Protein AF-A0A1G3QAL7-F1 (afdb_monomer)

Solvent-accessible surface area (backbone atoms only — not comparable to full-atom values): 44087 Å² total; per-residue (Å²): 116,71,67,63,56,53,54,52,52,52,53,52,51,50,56,53,49,53,59,52,50,51,61,45,51,62,45,50,58,51,48,53,53,51,50,51,49,51,48,55,51,48,49,52,49,50,55,51,49,53,46,51,53,50,52,52,50,51,50,48,51,53,48,50,51,51,47,53,50,49,54,50,49,52,59,48,53,51,49,57,48,52,53,50,53,57,48,50,58,51,50,53,54,50,51,54,48,52,53,52,50,51,50,49,51,54,49,51,52,52,54,49,50,51,49,52,53,50,51,56,57,46,49,57,53,50,54,52,51,50,50,51,50,53,50,51,53,52,50,52,52,48,52,53,51,51,50,50,51,51,53,50,51,49,54,50,52,52,56,48,52,52,48,50,52,52,50,53,50,49,52,51,52,50,53,51,48,52,56,46,53,57,46,50,53,52,49,51,49,54,49,50,50,51,50,49,55,51,49,54,52,48,52,50,54,48,50,56,46,52,48,51,50,47,53,50,46,50,54,48,50,50,51,47,50,56,47,48,65,50,46,79,75,57,90,76,75,92,66,66,61,58,60,52,54,51,52,51,51,53,54,50,51,53,52,51,50,47,53,54,46,54,52,50,49,53,49,50,51,51,51,50,52,50,49,53,53,50,52,57,46,50,56,52,50,55,49,50,51,52,57,47,53,50,54,50,51,56,50,50,52,50,52,51,54,53,50,54,50,47,51,55,49,49,53,50,50,53,51,52,50,52,51,49,50,53,52,52,52,52,53,50,55,54,50,52,55,46,52,49,54,51,50,54,50,47,54,53,48,50,56,50,49,51,53,50,49,56,52,46,56,48,52,47,52,55,46,53,52,48,52,50,54,52,46,51,55,51,46,55,50,47,51,50,53,47,49,54,48,50,52,51,46,48,55,48,50,49,53,51,45,55,52,47,52,54,46,49,52,53,47,55,52,48,49,56,56,48,48,62,52,46,57,54,49,49,56,52,49,60,51,58,51,59,55,52,57,55,54,51,55,67,53,52,63,60,60,63,57,60,65,68,61,66,71,75,66,75,82,69,70,80,82,76,73,73,85,80,81,83,79,81,94,77,89,81,95,86,96,97,96,95,98,94,93,98,96,94,97,92,82,96,80,76,76,68,63,63,69,47,55,66,50,45,61,53,48,52,60,51,45,63,53,49,50,60,54,48,54,51,50,49,52,55,48,51,52,50,50,52,53,51,50,52,50,52,51,50,50,52,52,50,48,58,51,50,51,55,48,51,52,50,53,49,50,53,49,54,51,49,57,52,48,52,55,49,49,53,50,51,53,54,50,53,55,51,47,57,53,48,54,54,48,49,57,52,50,52,54,48,50,55,52,48,54,54,49,58,49,53,52,50,54,50,50,54,50,49,52,52,51,52,53,49,51,55,52,49,55,56,48,49,58,51,48,54,57,47,51,54,47,50,58,53,49,49,62,46,49,63,56,46,50,62,46,49,54,51,48,53,54,53,47,51,54,48,53,53,49,49,52,53,49,51,52,48,51,52,51,52,47,56,51,49,54,52,47,54,52,50,51,55,50,45,55,56,47,49,54,49,49,52,52,50,50,54,49,49,55,53,52,50,53,52,48,51,53,50,49,55,49,51,54,51,49,52,51,51,51,53,52,49,54,55,51,54,54,58,61,59,70,59,72,85,63,86,82,89,83,86,88,83,91,86,84,87,85,83,85,89,79,82,84,81,86,85,58,71,61,50,66,46,49,57,47,60,39,46,79,69,71,52,51,54,66,58,53,15,69,73,70,76,46,59,48,68,60,45,48,54,65,65,74,70,75,87,128

Structure (mmCIF, N/CA/C/O backbone):
data_AF-A0A1G3QAL7-F1
#
_entry.id   AF-A0A1G3QAL7-F1
#
loop_
_atom_site.group_PDB
_atom_site.id
_atom_site.type_symbol
_atom_site.label_atom_id
_atom_site.label_alt_id
_atom_site.label_comp_id
_atom_site.label_asym_id
_atom_site.label_entity_id
_atom_site.label_seq_id
_atom_site.pdbx_PDB_ins_code
_atom_site.Cartn_x
_atom_site.Cartn_y
_atom_site.Cartn_z
_atom_site.occupancy
_atom_site.B_iso_or_equiv
_atom_site.auth_seq_id
_atom_site.auth_comp_id
_atom_site.auth_asym_id
_atom_site.auth_atom_id
_atom_site.pdbx_PDB_model_num
ATOM 1 N N . MET A 1 1 ? 53.837 62.773 -156.680 1.00 57.56 1 MET A N 1
ATOM 2 C CA . MET A 1 1 ? 54.409 63.215 -155.386 1.00 57.56 1 MET A CA 1
ATOM 3 C C . MET A 1 1 ? 53.450 63.011 -154.209 1.00 57.56 1 MET A C 1
ATOM 5 O O . MET A 1 1 ? 53.859 62.361 -153.260 1.00 57.56 1 MET A O 1
ATOM 9 N N . ILE A 1 2 ? 52.193 63.486 -154.273 1.00 55.84 2 ILE A N 1
ATOM 10 C CA . ILE A 1 2 ? 51.196 63.406 -153.173 1.00 55.84 2 ILE A CA 1
ATOM 11 C C . ILE A 1 2 ? 51.075 62.005 -152.533 1.00 55.84 2 ILE A C 1
ATOM 13 O O . ILE A 1 2 ? 51.079 61.896 -151.310 1.00 55.84 2 ILE A O 1
ATOM 17 N N . VAL A 1 3 ? 51.037 60.936 -153.341 1.00 63.09 3 VAL A N 1
ATOM 18 C CA . VAL A 1 3 ? 50.888 59.542 -152.868 1.00 63.09 3 VAL A CA 1
ATOM 19 C C . VAL A 1 3 ? 51.922 59.165 -151.796 1.00 63.09 3 VAL A C 1
ATOM 21 O O . VAL A 1 3 ? 51.555 58.594 -150.775 1.00 63.09 3 VAL A O 1
ATOM 24 N N . ASN A 1 4 ? 53.192 59.550 -151.961 1.00 63.91 4 ASN A N 1
ATOM 25 C CA . ASN A 1 4 ? 54.261 59.173 -151.028 1.00 63.91 4 ASN A CA 1
ATOM 26 C C . ASN A 1 4 ? 54.079 59.809 -149.637 1.00 63.91 4 ASN A C 1
ATOM 28 O O . ASN A 1 4 ? 54.476 59.217 -148.634 1.00 63.91 4 ASN A O 1
ATOM 32 N N . ILE A 1 5 ? 53.459 60.994 -149.567 1.00 70.81 5 ILE A N 1
ATOM 33 C CA . ILE A 1 5 ? 53.145 61.670 -148.300 1.00 70.81 5 ILE A CA 1
ATOM 34 C C . ILE A 1 5 ? 52.029 60.907 -147.576 1.00 70.81 5 ILE A C 1
ATOM 36 O O . ILE A 1 5 ? 52.155 60.636 -146.383 1.00 70.81 5 ILE A O 1
ATOM 40 N N . ILE A 1 6 ? 50.988 60.487 -148.304 1.00 72.69 6 ILE A N 1
ATOM 41 C CA . ILE A 1 6 ? 49.887 59.676 -147.761 1.00 72.69 6 ILE A CA 1
ATOM 42 C C . ILE A 1 6 ? 50.429 58.355 -147.197 1.00 72.69 6 ILE A C 1
ATOM 44 O O . ILE A 1 6 ? 50.146 58.030 -146.045 1.00 72.69 6 ILE A O 1
ATOM 48 N N . THR A 1 7 ? 51.271 57.634 -147.946 1.00 75.25 7 THR A N 1
ATOM 49 C CA . THR A 1 7 ? 51.891 56.383 -147.474 1.00 75.25 7 THR A CA 1
ATOM 50 C C . THR A 1 7 ? 52.711 56.592 -146.198 1.00 75.25 7 THR A C 1
ATOM 52 O O . THR A 1 7 ? 52.606 55.801 -145.263 1.00 75.25 7 THR A O 1
ATOM 55 N N . CYS A 1 8 ? 53.486 57.679 -146.114 1.00 75.81 8 CYS A N 1
ATOM 56 C CA . CYS A 1 8 ? 54.285 57.989 -144.927 1.00 75.81 8 CYS A CA 1
ATOM 57 C C . CYS A 1 8 ? 53.405 58.267 -143.691 1.00 75.81 8 CYS A C 1
ATOM 59 O O . CYS A 1 8 ? 53.659 57.722 -142.616 1.00 75.81 8 CYS A O 1
ATOM 61 N N . VAL A 1 9 ? 52.318 59.035 -143.853 1.00 78.19 9 VAL A N 1
ATOM 62 C CA . VAL A 1 9 ? 51.338 59.292 -142.782 1.00 78.19 9 VAL A CA 1
ATOM 63 C C . VAL A 1 9 ? 50.649 58.000 -142.330 1.00 78.19 9 VAL A C 1
ATOM 65 O O . VAL A 1 9 ? 50.534 57.768 -141.128 1.00 78.19 9 VAL A O 1
ATOM 68 N N . VAL A 1 10 ? 50.251 57.121 -143.257 1.00 78.38 10 VAL A N 1
ATOM 69 C CA . VAL A 1 10 ? 49.632 55.821 -142.932 1.00 78.38 10 VAL A CA 1
ATOM 70 C C . VAL A 1 10 ? 50.587 54.931 -142.127 1.00 78.38 10 VAL A C 1
ATOM 72 O O . VAL A 1 10 ? 50.182 54.375 -141.105 1.00 78.38 10 VAL A O 1
ATOM 75 N N . CYS A 1 11 ? 51.866 54.847 -142.507 1.00 76.19 11 CYS A N 1
ATOM 76 C CA . CYS A 1 11 ? 52.875 54.112 -141.737 1.00 76.19 11 CYS A CA 1
ATOM 77 C C . CYS A 1 11 ? 53.073 54.688 -140.322 1.00 76.19 11 CYS A C 1
ATOM 79 O O . CYS A 1 11 ? 53.191 53.932 -139.355 1.00 76.19 11 CYS A O 1
ATOM 81 N N . LEU A 1 12 ? 53.064 56.016 -140.175 1.00 75.75 12 LEU A N 1
ATOM 82 C CA . LEU A 1 12 ? 53.221 56.689 -138.881 1.00 75.75 12 LEU A CA 1
ATOM 83 C C . LEU A 1 12 ? 51.993 56.457 -137.975 1.00 75.75 12 LEU A C 1
ATOM 85 O O . LEU A 1 12 ? 52.145 56.140 -136.793 1.00 75.75 12 LEU A O 1
ATOM 89 N N . VAL A 1 13 ? 50.779 56.498 -138.535 1.00 76.12 13 VAL A N 1
ATOM 90 C CA . VAL A 1 13 ? 49.534 56.133 -137.833 1.00 76.12 13 VAL A CA 1
ATOM 91 C C . VAL A 1 13 ? 49.546 54.662 -137.401 1.00 76.12 13 VAL A C 1
ATOM 93 O O . VAL A 1 13 ? 49.209 54.372 -136.253 1.00 76.12 13 VAL A O 1
ATOM 96 N N . MET A 1 14 ? 49.998 53.737 -138.255 1.00 72.50 14 MET A N 1
ATOM 97 C CA . MET A 1 14 ? 50.127 52.315 -137.902 1.00 72.50 14 MET A CA 1
ATOM 98 C C . MET A 1 14 ? 51.130 52.087 -136.761 1.00 72.50 14 MET A C 1
ATOM 100 O O . MET A 1 14 ? 50.825 51.354 -135.820 1.00 72.50 14 MET A O 1
ATOM 104 N N . LEU A 1 15 ? 52.283 52.767 -136.770 1.00 73.25 15 LEU A N 1
ATOM 105 C CA . LEU A 1 15 ? 53.251 52.712 -135.666 1.00 73.25 15 LEU A CA 1
ATOM 106 C C . LEU A 1 15 ? 52.668 53.247 -134.345 1.00 73.25 15 LEU A C 1
ATOM 108 O O . LEU A 1 15 ? 52.909 52.664 -133.285 1.00 73.25 15 LEU A O 1
ATOM 112 N N . ILE A 1 16 ? 51.866 54.316 -134.390 1.00 73.06 16 ILE A N 1
ATOM 113 C CA . ILE A 1 16 ? 51.157 54.840 -133.211 1.00 73.06 16 ILE A CA 1
ATOM 114 C C . ILE A 1 16 ? 50.101 53.839 -132.713 1.00 73.06 16 ILE A C 1
ATOM 116 O O . ILE A 1 16 ? 50.012 53.605 -131.504 1.00 73.06 16 ILE A O 1
ATOM 120 N N . LEU A 1 17 ? 49.332 53.218 -133.614 1.00 68.62 17 LEU A N 1
ATOM 121 C CA . LEU A 1 17 ? 48.314 52.222 -133.270 1.00 68.62 17 LEU A CA 1
ATOM 122 C C . LEU A 1 17 ? 48.929 50.980 -132.616 1.00 68.62 17 LEU A C 1
ATOM 124 O O . LEU A 1 17 ? 48.531 50.636 -131.502 1.00 68.62 17 LEU A O 1
ATOM 128 N N . PHE A 1 18 ? 49.945 50.360 -133.227 1.00 67.75 18 PHE A N 1
ATOM 129 C CA . PHE A 1 18 ? 50.621 49.197 -132.639 1.00 67.75 18 PHE A CA 1
ATOM 130 C C . PHE A 1 18 ? 51.248 49.521 -131.276 1.00 67.75 18 PHE A C 1
ATOM 132 O O . PHE A 1 18 ? 51.058 48.769 -130.320 1.00 67.75 18 PHE A O 1
ATOM 139 N N . ARG A 1 19 ? 51.894 50.687 -131.123 1.00 69.06 19 ARG A N 1
ATOM 140 C CA . ARG A 1 19 ? 52.478 51.118 -129.837 1.00 69.06 19 ARG A CA 1
ATOM 141 C C . ARG A 1 19 ? 51.427 51.417 -128.756 1.00 69.06 19 ARG A C 1
ATOM 143 O O . ARG A 1 19 ? 51.737 51.357 -127.564 1.00 69.06 19 ARG A O 1
ATOM 150 N N . LYS A 1 20 ? 50.182 51.724 -129.140 1.00 65.69 20 LYS A N 1
ATOM 151 C CA . LYS A 1 20 ? 49.039 51.865 -128.220 1.00 65.69 20 LYS A CA 1
ATOM 152 C C . LYS A 1 20 ? 48.433 50.500 -127.854 1.00 65.69 20 LYS A C 1
ATOM 154 O O . LYS A 1 20 ? 48.050 50.299 -126.700 1.00 65.69 20 LYS A O 1
ATOM 159 N N . LEU A 1 21 ? 48.395 49.562 -128.801 1.00 63.38 21 LEU A N 1
ATOM 160 C CA . LEU A 1 21 ? 47.863 48.205 -128.628 1.00 63.38 21 LEU A CA 1
ATOM 161 C C . LEU A 1 21 ? 48.777 47.358 -127.722 1.00 63.38 21 LEU A C 1
ATOM 163 O O . LEU A 1 21 ? 48.306 46.782 -126.745 1.00 63.38 21 LEU A O 1
ATOM 167 N N . ASP A 1 22 ? 50.093 47.402 -127.933 1.00 65.69 22 ASP A N 1
ATOM 168 C CA . ASP A 1 22 ? 51.090 46.744 -127.072 1.00 65.69 22 ASP A CA 1
ATOM 169 C C . ASP A 1 22 ? 51.051 47.268 -125.617 1.00 65.69 22 ASP A C 1
ATOM 171 O O . ASP A 1 22 ? 50.915 46.502 -124.657 1.00 65.69 22 ASP A O 1
ATOM 175 N N . ARG A 1 23 ? 50.977 48.598 -125.438 1.00 62.44 23 ARG A N 1
ATOM 176 C CA . ARG A 1 23 ? 50.710 49.232 -124.127 1.00 62.44 23 ARG A CA 1
ATOM 177 C C . ARG A 1 23 ? 49.391 48.794 -123.474 1.00 62.44 23 ARG A C 1
ATOM 179 O O . ARG A 1 23 ? 49.233 48.992 -122.269 1.00 62.44 23 ARG A O 1
ATOM 186 N N . THR A 1 24 ? 48.454 48.227 -124.231 1.00 60.97 24 THR A N 1
ATOM 187 C CA . THR A 1 24 ? 47.175 47.709 -123.724 1.00 60.97 24 THR A CA 1
ATOM 188 C C . THR A 1 24 ? 47.283 46.221 -123.369 1.00 60.97 24 THR A C 1
ATOM 190 O O . THR A 1 24 ? 46.834 45.827 -122.292 1.00 60.97 24 THR A O 1
ATOM 193 N N . ASN A 1 25 ? 47.997 45.417 -124.163 1.00 60.78 25 ASN A N 1
ATOM 194 C CA . ASN A 1 25 ? 48.311 44.018 -123.837 1.00 60.78 25 ASN A CA 1
ATOM 195 C C . ASN A 1 25 ? 49.165 43.896 -122.561 1.00 60.78 25 ASN A C 1
ATOM 197 O O . ASN A 1 25 ? 48.843 43.108 -121.670 1.00 60.78 25 ASN A O 1
ATOM 201 N N . MET A 1 26 ? 50.182 44.749 -122.400 1.00 62.41 26 MET A N 1
ATOM 202 C CA . MET A 1 26 ? 50.977 44.836 -121.164 1.00 62.41 26 MET A CA 1
ATOM 203 C C . MET A 1 26 ? 50.147 45.234 -119.930 1.00 62.41 26 MET A C 1
ATOM 205 O O . MET A 1 26 ? 50.483 44.844 -118.808 1.00 62.41 26 MET A O 1
ATOM 209 N N . LYS A 1 27 ? 49.046 45.980 -120.108 1.00 62.44 27 LYS A N 1
ATOM 210 C CA . LYS A 1 27 ? 48.086 46.253 -119.027 1.00 62.44 27 LYS A CA 1
ATOM 211 C C . LYS A 1 27 ? 47.230 45.025 -118.726 1.00 62.44 27 LYS A C 1
ATOM 213 O O . LYS A 1 27 ? 47.170 44.641 -117.563 1.00 62.44 27 LYS A O 1
ATOM 218 N N . MET A 1 28 ? 46.656 44.371 -119.739 1.00 59.78 28 MET A N 1
ATOM 219 C CA . MET A 1 28 ? 45.874 43.132 -119.580 1.00 59.78 28 MET A CA 1
ATOM 220 C C . MET A 1 28 ? 46.656 42.028 -118.853 1.00 59.78 28 MET A C 1
ATOM 222 O O . MET A 1 28 ? 46.132 41.418 -117.923 1.00 59.78 28 MET A O 1
ATOM 226 N N . ALA A 1 29 ? 47.926 41.805 -119.204 1.00 63.75 29 ALA A N 1
ATOM 227 C CA . ALA A 1 29 ? 48.767 40.799 -118.551 1.00 63.75 29 ALA A CA 1
ATOM 228 C C . ALA A 1 29 ? 48.987 41.086 -117.051 1.00 63.75 29 ALA A C 1
ATOM 230 O O . ALA A 1 29 ? 48.938 40.170 -116.225 1.00 63.75 29 ALA A O 1
ATOM 231 N N . LYS A 1 30 ? 49.177 42.362 -116.680 1.00 64.62 30 LYS A N 1
ATOM 232 C CA . LYS A 1 30 ? 49.264 42.784 -115.272 1.00 64.62 30 LYS A CA 1
ATOM 233 C C . LYS A 1 30 ? 47.918 42.656 -114.558 1.00 64.62 30 LYS A C 1
ATOM 235 O O . LYS A 1 30 ? 47.889 42.130 -113.451 1.00 64.62 30 LYS A O 1
ATOM 240 N N . LEU A 1 31 ? 46.821 43.051 -115.205 1.00 64.38 31 LEU A N 1
ATOM 241 C CA . LEU A 1 31 ? 45.458 42.943 -114.673 1.00 64.38 31 LEU A CA 1
ATOM 242 C C . LEU A 1 31 ? 45.080 41.484 -114.382 1.00 64.38 31 LEU A C 1
ATOM 244 O O . LEU A 1 31 ? 44.570 41.194 -113.306 1.00 64.38 31 LEU A O 1
ATOM 248 N N . ARG A 1 32 ? 45.421 40.546 -115.277 1.00 67.81 32 ARG A N 1
ATOM 249 C CA . ARG A 1 32 ? 45.159 39.108 -115.092 1.00 67.81 32 ARG A CA 1
ATOM 250 C C . ARG A 1 32 ? 45.974 38.504 -113.943 1.00 67.81 32 ARG A C 1
ATOM 252 O O . ARG A 1 32 ? 45.426 37.733 -113.163 1.00 67.81 32 ARG A O 1
ATOM 259 N N . ARG A 1 33 ? 47.250 38.890 -113.779 1.00 73.94 33 ARG A N 1
ATOM 260 C CA . ARG A 1 33 ? 48.061 38.481 -112.611 1.00 73.94 33 ARG A CA 1
ATOM 261 C C . ARG A 1 33 ? 47.549 39.090 -111.302 1.00 73.94 33 ARG A C 1
ATOM 263 O O . ARG A 1 33 ? 47.513 38.390 -110.298 1.00 73.94 33 ARG A O 1
ATOM 270 N N . TYR A 1 34 ? 47.137 40.358 -111.311 1.00 69.31 34 TYR A N 1
ATOM 271 C CA . TYR A 1 34 ? 46.594 41.030 -110.127 1.00 69.31 34 TYR A CA 1
ATOM 272 C C . TYR A 1 34 ? 45.232 40.443 -109.724 1.00 69.31 34 TYR A C 1
ATOM 274 O O . TYR A 1 34 ? 45.019 40.153 -108.557 1.00 69.31 34 TYR A O 1
ATOM 282 N N . SER A 1 35 ? 44.359 40.160 -110.696 1.00 67.25 35 SER A N 1
ATOM 283 C CA . SER A 1 35 ? 43.081 39.467 -110.491 1.00 67.25 35 SER A CA 1
ATOM 284 C C . SER A 1 35 ? 43.264 38.043 -109.958 1.00 67.25 35 SER A C 1
ATOM 286 O O . SER A 1 35 ? 42.588 37.687 -109.002 1.00 67.25 35 SER A O 1
ATOM 288 N N . SER A 1 36 ? 44.201 37.255 -110.502 1.00 73.31 36 SER A N 1
ATOM 289 C CA . SER A 1 36 ? 44.504 35.915 -109.972 1.00 73.31 36 SER A CA 1
ATOM 290 C C . SER A 1 36 ? 45.006 35.980 -108.529 1.00 73.31 36 SER A C 1
ATOM 292 O O . SER A 1 36 ? 44.560 35.207 -107.692 1.00 73.31 36 SER A O 1
ATOM 294 N N . ARG A 1 37 ? 45.889 36.940 -108.221 1.00 75.56 37 ARG A N 1
ATOM 295 C CA . ARG A 1 37 ? 46.432 37.126 -106.872 1.00 75.56 37 ARG A CA 1
ATOM 296 C C . ARG A 1 37 ? 45.359 37.570 -105.876 1.00 75.56 37 ARG A C 1
ATOM 298 O O . ARG A 1 37 ? 45.272 36.991 -104.803 1.00 75.56 37 ARG A O 1
ATOM 305 N N . LEU A 1 38 ? 44.504 38.519 -106.266 1.00 70.31 38 LEU A N 1
ATOM 306 C CA . LEU A 1 38 ? 43.331 38.919 -105.486 1.00 70.31 38 LEU A CA 1
ATOM 307 C C . LEU A 1 38 ? 42.355 37.757 -105.277 1.00 70.31 38 LEU A C 1
ATOM 309 O O . LEU A 1 38 ? 41.733 37.699 -104.227 1.00 70.31 38 LEU A O 1
ATOM 313 N N . PHE A 1 39 ? 42.217 36.837 -106.238 1.00 75.38 39 PHE A N 1
ATOM 314 C CA . PHE A 1 39 ? 41.350 35.664 -106.103 1.00 75.38 39 PHE A CA 1
ATOM 315 C C . PHE A 1 39 ? 41.936 34.619 -105.142 1.00 75.38 39 PHE A C 1
ATOM 317 O O . PHE A 1 39 ? 41.202 34.093 -104.310 1.00 75.38 39 PHE A O 1
ATOM 324 N N . ASP A 1 40 ? 43.249 34.368 -105.181 1.00 77.69 40 ASP A N 1
ATOM 325 C CA . ASP A 1 40 ? 43.933 33.520 -104.192 1.00 77.69 40 ASP A CA 1
ATOM 326 C C . ASP A 1 40 ? 43.921 34.149 -102.786 1.00 77.69 40 ASP A C 1
ATOM 328 O O . ASP A 1 40 ? 43.750 33.445 -101.789 1.00 77.69 40 ASP A O 1
ATOM 332 N N . GLU A 1 41 ? 44.059 35.474 -102.689 1.00 79.12 41 GLU A N 1
ATOM 333 C CA . GLU A 1 41 ? 43.937 36.226 -101.435 1.00 79.12 41 GLU A CA 1
ATOM 334 C C . GLU A 1 41 ? 42.488 36.194 -100.907 1.00 79.12 41 GLU A C 1
ATOM 336 O O . GLU A 1 41 ? 42.291 35.902 -99.729 1.00 79.12 41 GLU A O 1
ATOM 341 N N . PHE A 1 42 ? 41.469 36.352 -101.765 1.00 75.06 42 PHE A N 1
ATOM 342 C CA . PHE A 1 42 ? 40.056 36.159 -101.399 1.00 75.06 42 PHE A CA 1
ATOM 343 C C . PHE A 1 42 ? 39.750 34.723 -100.976 1.00 75.06 42 PHE A C 1
ATOM 345 O O . PHE A 1 42 ? 39.024 34.520 -100.007 1.00 75.06 42 PHE A O 1
ATOM 352 N N . LYS A 1 43 ? 40.302 33.723 -101.671 1.00 78.75 43 LYS A N 1
ATOM 353 C CA . LYS A 1 43 ? 40.111 32.312 -101.326 1.00 78.75 43 LYS A CA 1
ATOM 354 C C . LYS A 1 43 ? 40.717 32.003 -99.957 1.00 78.75 43 LYS A C 1
ATOM 356 O O . LYS A 1 43 ? 40.043 31.404 -99.128 1.00 78.75 43 LYS A O 1
ATOM 361 N N . LYS A 1 44 ? 41.937 32.475 -99.677 1.00 82.06 44 LYS A N 1
ATOM 362 C CA . LYS A 1 44 ? 42.560 32.344 -98.349 1.00 82.06 44 LYS A CA 1
ATOM 363 C C . LYS A 1 44 ? 41.795 33.101 -97.266 1.00 82.06 44 LYS A C 1
ATOM 365 O O . LYS A 1 44 ? 41.658 32.580 -96.162 1.00 82.06 44 LYS A O 1
ATOM 370 N N . LEU A 1 45 ? 41.276 34.293 -97.563 1.00 77.19 45 LEU A N 1
ATOM 371 C CA . LEU A 1 45 ? 40.424 35.043 -96.639 1.00 77.19 45 LEU A CA 1
ATOM 372 C C . LEU A 1 45 ? 39.135 34.263 -96.327 1.00 77.19 45 LEU A C 1
ATOM 374 O O . LEU A 1 45 ? 38.802 34.092 -95.161 1.00 77.19 45 LEU A O 1
ATOM 378 N N . ALA A 1 46 ? 38.469 33.716 -97.347 1.00 74.00 46 ALA A N 1
ATOM 379 C CA . ALA A 1 46 ? 37.260 32.907 -97.198 1.00 74.00 46 ALA A CA 1
ATOM 380 C C . ALA A 1 46 ? 37.514 31.583 -96.455 1.00 74.00 46 ALA A C 1
ATOM 382 O O . ALA A 1 46 ? 36.715 31.207 -95.606 1.00 74.00 46 ALA A O 1
ATOM 383 N N . GLU A 1 47 ? 38.632 30.896 -96.705 1.00 81.25 47 GLU A N 1
ATOM 384 C CA . GLU A 1 47 ? 39.035 29.702 -95.945 1.00 81.25 47 GLU A CA 1
ATOM 385 C C . GLU A 1 47 ? 39.366 30.037 -94.478 1.00 81.25 47 GLU A C 1
ATOM 387 O O . GLU A 1 47 ? 39.058 29.249 -93.583 1.00 81.25 47 GLU A O 1
ATOM 392 N N . THR A 1 48 ? 39.943 31.216 -94.216 1.00 83.00 48 THR A N 1
ATOM 393 C CA . THR A 1 48 ? 40.258 31.693 -92.858 1.00 83.00 48 THR A CA 1
ATOM 394 C C . THR A 1 48 ? 38.994 32.093 -92.094 1.00 83.00 48 THR A C 1
ATOM 396 O O . THR A 1 48 ? 38.831 31.690 -90.945 1.00 83.00 48 THR A O 1
ATOM 399 N N . GLU A 1 49 ? 38.069 32.823 -92.722 1.00 76.12 49 GLU A N 1
ATOM 400 C CA . GLU A 1 49 ? 36.777 33.154 -92.112 1.00 76.12 49 GLU A CA 1
ATOM 401 C C . GLU A 1 49 ? 35.885 31.920 -91.956 1.00 76.12 49 GLU A C 1
ATOM 403 O O . GLU A 1 49 ? 35.272 31.752 -90.911 1.00 76.12 49 GLU A O 1
ATOM 408 N N . ASN A 1 50 ? 35.866 30.982 -92.908 1.00 77.12 50 ASN A N 1
ATOM 409 C CA . ASN A 1 50 ? 35.113 29.734 -92.743 1.00 77.12 50 ASN A CA 1
ATOM 410 C C . ASN A 1 50 ? 35.638 28.891 -91.564 1.00 77.12 50 ASN A C 1
ATOM 412 O O . ASN A 1 50 ? 34.848 28.262 -90.861 1.00 77.12 50 ASN A O 1
ATOM 416 N N . ARG A 1 51 ? 36.954 28.917 -91.294 1.00 79.31 51 ARG A N 1
ATOM 417 C CA . ARG A 1 51 ? 37.514 28.360 -90.050 1.00 79.31 51 ARG A CA 1
ATOM 418 C C . ARG A 1 51 ? 37.044 29.138 -88.823 1.00 79.31 51 ARG A C 1
ATOM 420 O O . ARG A 1 51 ? 36.501 28.515 -87.925 1.00 79.31 51 ARG A O 1
ATOM 427 N N . ARG A 1 52 ? 37.122 30.475 -88.819 1.00 78.00 52 ARG A N 1
ATOM 428 C CA . ARG A 1 52 ? 36.608 31.313 -87.714 1.00 78.00 52 ARG A CA 1
ATOM 429 C C . ARG A 1 52 ? 35.127 31.073 -87.413 1.00 78.00 52 ARG A C 1
ATOM 431 O O . ARG A 1 52 ? 34.770 30.961 -86.248 1.00 78.00 52 ARG A O 1
ATOM 438 N N . PHE A 1 53 ? 34.276 30.943 -88.432 1.00 74.31 53 PHE A N 1
ATOM 439 C CA . PHE A 1 53 ? 32.865 30.590 -88.260 1.00 74.31 53 PHE A CA 1
ATOM 440 C C . PHE A 1 53 ? 32.689 29.173 -87.695 1.00 74.31 53 PHE A C 1
ATOM 442 O O . PHE A 1 53 ? 31.842 28.978 -86.826 1.00 74.31 53 PHE A O 1
ATOM 449 N N . SER A 1 54 ? 33.496 28.198 -88.128 1.00 75.62 54 SER A N 1
ATOM 450 C CA . SER A 1 54 ? 33.501 26.845 -87.552 1.00 75.62 54 SER A CA 1
ATOM 451 C C . SER A 1 54 ? 33.925 26.859 -86.079 1.00 75.62 54 SER A C 1
ATOM 453 O O . SER A 1 54 ? 33.229 26.297 -85.236 1.00 75.62 54 SER A O 1
ATOM 455 N N . ASP A 1 55 ? 35.024 27.539 -85.756 1.00 81.50 55 ASP A N 1
ATOM 456 C CA . ASP A 1 55 ? 35.577 27.635 -84.403 1.00 81.50 55 ASP A CA 1
ATOM 457 C C . ASP A 1 55 ? 34.605 28.371 -83.463 1.00 81.50 55 ASP A C 1
ATOM 459 O O . ASP A 1 55 ? 34.307 27.874 -82.379 1.00 81.50 55 ASP A O 1
ATOM 463 N N . ALA A 1 56 ? 34.006 29.481 -83.910 1.00 76.44 56 ALA A N 1
ATOM 464 C CA . ALA A 1 56 ? 32.967 30.201 -83.169 1.00 76.44 56 ALA A CA 1
ATOM 465 C C . ALA A 1 56 ? 31.676 29.377 -82.992 1.00 76.44 56 ALA A C 1
ATOM 467 O O . ALA A 1 56 ? 31.008 29.492 -81.966 1.00 76.44 56 ALA A O 1
ATOM 468 N N . THR A 1 57 ? 31.325 28.511 -83.951 1.00 78.38 57 THR A N 1
ATOM 469 C CA . THR A 1 57 ? 30.184 27.583 -83.815 1.00 78.38 57 THR A CA 1
ATOM 470 C C . THR A 1 57 ? 30.475 26.496 -82.776 1.00 78.38 57 THR A C 1
ATOM 472 O O . THR A 1 57 ? 29.604 26.164 -81.972 1.00 78.38 57 THR A O 1
ATOM 475 N N . ILE A 1 58 ? 31.707 25.977 -82.741 1.00 82.81 58 ILE A N 1
ATOM 476 C CA . ILE A 1 58 ? 32.166 25.022 -81.721 1.00 82.81 58 ILE A CA 1
ATOM 477 C C . ILE A 1 58 ? 32.197 25.689 -80.338 1.00 82.81 58 ILE A C 1
ATOM 479 O O . ILE A 1 58 ? 31.712 25.108 -79.367 1.00 82.81 58 ILE A O 1
ATOM 483 N N . GLU A 1 59 ? 32.698 26.922 -80.234 1.00 81.88 59 GLU A N 1
ATOM 484 C CA . GLU A 1 59 ? 32.673 27.696 -78.991 1.00 81.88 59 GLU A CA 1
ATOM 485 C C . GLU A 1 59 ? 31.234 27.962 -78.519 1.00 81.88 59 GLU A C 1
ATOM 487 O O . GLU A 1 59 ? 30.931 27.771 -77.341 1.00 81.88 59 GLU A O 1
ATOM 492 N N . MET A 1 60 ? 30.316 28.299 -79.431 1.00 76.00 60 MET A N 1
ATOM 493 C CA . MET A 1 60 ? 28.897 28.493 -79.120 1.00 76.00 60 MET A CA 1
ATOM 494 C C . MET A 1 60 ? 28.217 27.204 -78.631 1.00 76.00 60 MET A C 1
ATOM 496 O O . MET A 1 60 ? 27.480 27.251 -77.648 1.00 76.00 60 MET A O 1
ATOM 500 N N . ASP A 1 61 ? 28.487 26.044 -79.237 1.00 81.00 61 ASP A N 1
ATOM 501 C CA . ASP A 1 61 ? 27.989 24.744 -78.756 1.00 81.00 61 ASP A CA 1
ATOM 502 C C . ASP A 1 61 ? 28.582 24.367 -77.383 1.00 81.00 61 ASP A C 1
ATOM 504 O O . ASP A 1 61 ? 27.859 23.912 -76.493 1.00 81.00 61 ASP A O 1
ATOM 508 N N . ILE A 1 62 ? 29.870 24.643 -77.146 1.00 85.12 62 ILE A N 1
ATOM 509 C CA . ILE A 1 62 ? 30.506 24.484 -75.828 1.00 85.12 62 ILE A CA 1
ATOM 510 C C . ILE A 1 62 ? 29.854 25.409 -74.788 1.00 85.12 62 ILE A C 1
ATOM 512 O O . ILE A 1 62 ? 29.605 24.978 -73.659 1.00 85.12 62 ILE A O 1
ATOM 516 N N . LEU A 1 63 ? 29.543 26.659 -75.142 1.00 78.31 63 LEU A N 1
ATOM 517 C CA . LEU A 1 63 ? 28.852 27.612 -74.269 1.00 78.31 63 LEU A CA 1
ATOM 518 C C . LEU A 1 63 ? 27.403 27.189 -73.991 1.00 78.31 63 LEU A C 1
ATOM 520 O O . LEU A 1 63 ? 26.974 27.253 -72.841 1.00 78.31 63 LEU A O 1
ATOM 524 N N . ILE A 1 64 ? 26.671 26.677 -74.984 1.00 79.06 64 ILE A N 1
ATOM 525 C CA . ILE A 1 64 ? 25.319 26.121 -74.806 1.00 79.06 64 ILE A CA 1
ATOM 526 C C . ILE A 1 64 ? 25.358 24.889 -73.891 1.00 79.06 64 ILE A C 1
ATOM 528 O O . ILE A 1 64 ? 24.552 24.782 -72.967 1.00 79.06 64 ILE A O 1
ATOM 532 N N . LYS A 1 65 ? 26.327 23.982 -74.068 1.00 86.12 65 LYS A N 1
ATOM 533 C CA . LYS A 1 65 ? 26.513 22.810 -73.194 1.00 86.12 65 LYS A CA 1
ATOM 534 C C . LYS A 1 65 ? 26.880 23.205 -71.762 1.00 86.12 65 LYS A C 1
ATOM 536 O O . LYS A 1 65 ? 26.296 22.662 -70.825 1.00 86.12 65 LYS A O 1
ATOM 541 N N . LYS A 1 66 ? 27.769 24.189 -71.576 1.00 83.88 66 LYS A N 1
ATOM 542 C CA . LYS A 1 66 ? 28.084 24.770 -70.257 1.00 83.88 66 LYS A CA 1
ATOM 543 C C . LYS A 1 66 ? 26.867 25.450 -69.623 1.00 83.88 66 LYS A C 1
ATOM 545 O O . LYS A 1 66 ? 26.623 25.241 -68.441 1.00 83.88 66 LYS A O 1
ATOM 550 N N . SER A 1 67 ? 26.084 26.200 -70.399 1.00 80.12 67 SER A N 1
ATOM 551 C CA . SER A 1 67 ? 24.854 26.861 -69.943 1.00 80.12 67 SER A CA 1
ATOM 552 C C . SER A 1 67 ? 23.799 25.847 -69.493 1.00 80.12 67 SER A C 1
ATOM 554 O O . SER A 1 67 ? 23.279 25.950 -68.386 1.00 80.12 67 SER A O 1
ATOM 556 N N . ASN A 1 68 ? 23.562 24.790 -70.276 1.00 85.25 68 ASN A N 1
ATOM 557 C CA . ASN A 1 68 ? 22.640 23.710 -69.915 1.00 85.25 68 ASN A CA 1
ATOM 558 C C . ASN A 1 68 ? 23.108 22.926 -68.675 1.00 85.25 68 ASN A C 1
ATOM 560 O O . ASN A 1 68 ? 22.287 22.570 -67.829 1.00 85.25 68 ASN A O 1
ATOM 564 N N . ALA A 1 69 ? 24.415 22.683 -68.527 1.00 84.62 69 ALA A N 1
ATOM 565 C CA . ALA A 1 69 ? 24.975 22.073 -67.321 1.00 84.62 69 ALA A CA 1
ATOM 566 C C . ALA A 1 69 ? 24.812 22.984 -66.089 1.00 84.62 69 ALA A C 1
ATOM 568 O O . ALA A 1 69 ? 24.381 22.519 -65.036 1.00 84.62 69 ALA A O 1
ATOM 569 N N . LEU A 1 70 ? 25.078 24.287 -66.230 1.00 82.88 70 LEU A N 1
ATOM 570 C CA . LEU A 1 70 ? 24.885 25.278 -65.172 1.00 82.88 70 LEU A CA 1
ATOM 571 C C . LEU A 1 70 ? 23.407 25.396 -64.771 1.00 82.88 70 LEU A C 1
ATOM 573 O O . LEU A 1 70 ? 23.097 25.354 -63.586 1.00 82.88 70 LEU A O 1
ATOM 577 N N . ALA A 1 71 ? 22.490 25.460 -65.738 1.00 81.25 71 ALA A N 1
ATOM 578 C CA . ALA A 1 71 ? 21.051 25.484 -65.492 1.00 81.25 71 ALA A CA 1
ATOM 579 C C . ALA A 1 71 ? 20.566 24.200 -64.800 1.00 81.25 71 ALA A C 1
ATOM 581 O O . ALA A 1 71 ? 19.729 24.272 -63.900 1.00 81.25 71 ALA A O 1
ATOM 582 N N . LYS A 1 72 ? 21.109 23.028 -65.158 1.00 87.81 72 LYS A N 1
ATOM 583 C CA . LYS A 1 72 ? 20.824 21.774 -64.445 1.00 87.81 72 LYS A CA 1
ATOM 584 C C . LYS A 1 72 ? 21.321 21.833 -62.999 1.00 87.81 72 LYS A C 1
ATOM 586 O O . LYS A 1 72 ? 20.560 21.493 -62.104 1.00 87.81 72 LYS A O 1
ATOM 591 N N . ASN A 1 73 ? 22.546 22.307 -62.769 1.00 86.75 73 ASN A N 1
ATOM 592 C CA . ASN A 1 73 ? 23.112 22.434 -61.425 1.00 86.75 73 ASN A CA 1
ATOM 593 C C . ASN A 1 73 ? 22.312 23.421 -60.560 1.00 86.75 73 ASN A C 1
ATOM 595 O O . ASN A 1 73 ? 21.961 23.078 -59.438 1.00 86.75 73 ASN A O 1
ATOM 599 N N . ILE A 1 74 ? 21.945 24.591 -61.098 1.00 82.62 74 ILE A N 1
ATOM 600 C CA . ILE A 1 74 ? 21.098 25.581 -60.411 1.00 82.62 74 ILE A CA 1
ATOM 601 C C . ILE A 1 74 ? 19.741 24.969 -60.037 1.00 82.62 74 ILE A C 1
ATOM 603 O O . ILE A 1 74 ? 19.328 25.089 -58.890 1.00 82.62 74 ILE A O 1
ATOM 607 N N . ASN A 1 75 ? 19.070 24.259 -60.952 1.00 85.31 75 ASN A N 1
ATOM 608 C CA . ASN A 1 75 ? 17.797 23.590 -60.646 1.00 85.31 75 ASN A CA 1
ATOM 609 C C . ASN A 1 75 ? 17.929 22.465 -59.600 1.00 85.31 75 ASN A C 1
ATOM 611 O O . ASN A 1 75 ? 16.956 22.176 -58.905 1.00 85.31 75 ASN A O 1
ATOM 615 N N . THR A 1 76 ? 19.099 21.833 -59.469 1.00 88.94 76 THR A N 1
ATOM 616 C CA . THR A 1 76 ? 19.375 20.896 -58.369 1.00 88.94 76 THR A CA 1
ATOM 617 C C . THR A 1 76 ? 19.538 21.660 -57.054 1.00 88.94 76 THR A C 1
ATOM 619 O O . THR A 1 76 ? 18.780 21.417 -56.123 1.00 88.94 76 THR A O 1
ATOM 622 N N . SER A 1 77 ? 20.418 22.666 -57.006 1.00 82.31 77 SER A N 1
ATOM 623 C CA . SER A 1 77 ? 20.658 23.461 -55.793 1.00 82.31 77 SER A CA 1
ATOM 624 C C . SER A 1 77 ? 19.421 24.218 -55.300 1.00 82.31 77 SER A C 1
ATOM 626 O O . SER A 1 77 ? 19.256 24.372 -54.096 1.00 82.31 77 SER A O 1
ATOM 628 N N . VAL A 1 78 ? 18.526 24.658 -56.192 1.00 82.38 78 VAL A N 1
ATOM 629 C CA . VAL A 1 78 ? 17.228 25.243 -55.807 1.00 82.38 78 VAL A CA 1
ATOM 630 C C . VAL A 1 78 ? 16.368 24.216 -55.068 1.00 82.38 78 VAL A C 1
ATOM 632 O O . VAL A 1 78 ? 15.850 24.539 -54.006 1.00 82.38 78 VAL A O 1
ATOM 635 N N . ARG A 1 79 ? 16.286 22.968 -55.547 1.00 84.44 79 ARG A N 1
ATOM 636 C CA . ARG A 1 79 ? 15.552 21.894 -54.853 1.00 84.44 79 ARG A CA 1
ATOM 637 C C . ARG A 1 79 ? 16.197 21.502 -53.527 1.00 84.44 79 ARG A C 1
ATOM 639 O O . ARG A 1 79 ? 15.485 21.253 -52.561 1.00 84.44 79 ARG A O 1
ATOM 646 N N . ASP A 1 80 ? 17.527 21.495 -53.459 1.00 83.69 80 ASP A N 1
ATOM 647 C CA . ASP A 1 80 ? 18.257 21.251 -52.209 1.00 83.69 80 ASP A CA 1
ATOM 648 C C . ASP A 1 80 ? 17.983 22.365 -51.175 1.00 83.69 80 ASP A C 1
ATOM 650 O O . ASP A 1 80 ? 17.902 22.102 -49.974 1.00 83.69 80 ASP A O 1
ATOM 654 N N . ILE A 1 81 ? 17.798 23.611 -51.632 1.00 78.25 81 ILE A N 1
ATOM 655 C CA . ILE A 1 81 ? 17.405 24.760 -50.800 1.00 78.25 81 ILE A CA 1
ATOM 656 C C . ILE A 1 81 ? 15.925 24.674 -50.389 1.00 78.25 81 ILE A C 1
ATOM 658 O O . ILE A 1 81 ? 15.622 24.893 -49.219 1.00 78.25 81 ILE A O 1
ATOM 662 N N . GLU A 1 82 ? 15.013 24.309 -51.295 1.00 79.44 82 GLU A N 1
ATOM 663 C CA . GLU A 1 82 ? 13.591 24.075 -50.985 1.00 79.44 82 GLU A CA 1
ATOM 664 C C . GLU A 1 82 ? 13.418 22.965 -49.934 1.00 79.44 82 GLU A C 1
ATOM 666 O O . GLU A 1 82 ? 12.680 23.141 -48.963 1.00 79.44 82 GLU A O 1
ATOM 671 N N . ALA A 1 83 ? 14.156 21.857 -50.065 1.00 78.00 83 ALA A N 1
ATOM 672 C CA . ALA A 1 83 ? 14.158 20.767 -49.090 1.00 78.00 83 ALA A CA 1
ATOM 673 C C . ALA A 1 83 ? 14.700 21.212 -47.718 1.00 78.00 83 ALA A C 1
ATOM 675 O O . ALA A 1 83 ? 14.121 20.873 -46.684 1.00 78.00 83 ALA A O 1
ATOM 676 N N . LYS A 1 84 ? 15.771 22.020 -47.686 1.00 77.56 84 LY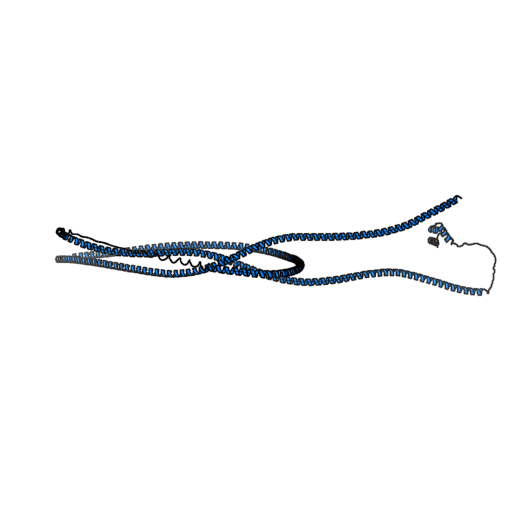S A N 1
ATOM 677 C CA . LYS A 1 84 ? 16.297 22.600 -46.437 1.00 77.56 84 LYS A CA 1
ATOM 678 C C . LYS A 1 84 ? 15.324 23.587 -45.787 1.00 77.56 84 LYS A C 1
ATOM 680 O O . LYS A 1 84 ? 15.193 23.576 -44.567 1.00 77.56 84 LYS A O 1
ATOM 685 N N . LEU A 1 85 ? 14.612 24.396 -46.572 1.00 72.19 85 LEU A N 1
ATOM 686 C CA . LEU A 1 85 ? 13.574 25.301 -46.066 1.00 72.19 85 LEU A CA 1
ATOM 687 C C . LEU A 1 85 ? 12.405 24.533 -45.431 1.00 72.19 85 LEU A C 1
ATOM 689 O O . LEU A 1 85 ? 11.970 24.896 -44.342 1.00 72.19 85 LEU A O 1
ATOM 693 N N . GLN A 1 86 ? 11.955 23.434 -46.045 1.00 72.38 86 GLN A N 1
ATOM 694 C CA . GLN A 1 86 ? 10.937 22.562 -45.444 1.00 72.38 86 GLN A CA 1
ATOM 695 C C . GLN A 1 86 ? 11.427 21.894 -44.147 1.00 72.38 86 GLN A C 1
ATOM 697 O O . GLN A 1 86 ? 10.660 21.777 -43.193 1.00 72.38 86 GLN A O 1
ATOM 702 N N . GLY A 1 87 ? 12.709 21.516 -44.073 1.00 73.50 87 GLY A N 1
ATOM 703 C CA . GLY A 1 87 ? 13.327 21.033 -42.833 1.00 73.50 87 GLY A CA 1
ATOM 704 C C . GLY A 1 87 ? 13.305 22.070 -41.702 1.00 73.50 87 GLY A C 1
ATOM 705 O O . GLY A 1 87 ? 12.989 21.726 -40.565 1.00 73.50 87 GLY A O 1
ATOM 706 N N . LEU A 1 88 ? 13.560 23.346 -42.008 1.00 70.94 88 LEU A N 1
ATOM 707 C CA . LEU A 1 88 ? 13.588 24.424 -41.011 1.00 70.94 88 LEU A CA 1
ATOM 708 C C . LEU A 1 88 ? 12.216 24.716 -40.377 1.00 70.94 88 LEU A C 1
ATOM 710 O O . LEU A 1 88 ? 12.161 24.983 -39.177 1.00 70.94 88 LEU A O 1
ATOM 714 N N . ASP A 1 89 ? 11.106 24.622 -41.118 1.00 68.88 89 ASP A N 1
ATOM 715 C CA . ASP A 1 89 ? 9.763 24.757 -40.520 1.00 68.88 89 ASP A CA 1
ATOM 716 C C . ASP A 1 89 ? 9.403 23.557 -39.614 1.00 68.88 89 ASP A C 1
ATOM 718 O O . ASP A 1 89 ? 8.711 23.726 -38.604 1.00 68.88 89 ASP A O 1
ATOM 722 N N . ILE A 1 90 ? 9.922 22.357 -39.907 1.00 70.12 90 ILE A N 1
ATOM 723 C CA . ILE A 1 90 ? 9.792 21.185 -39.023 1.00 70.12 90 ILE A CA 1
ATOM 724 C C . ILE A 1 90 ? 10.615 21.390 -37.742 1.00 70.12 90 ILE A C 1
ATOM 726 O O . ILE A 1 90 ? 10.089 21.200 -36.645 1.00 70.12 90 ILE A O 1
ATOM 730 N N . GLU A 1 91 ? 11.870 21.837 -37.849 1.00 70.38 91 GLU A N 1
ATOM 731 C CA . GLU A 1 91 ? 12.712 22.132 -36.680 1.00 70.38 91 GLU A CA 1
ATOM 732 C C . GLU A 1 91 ? 12.119 23.242 -35.806 1.00 70.38 91 GLU A C 1
ATOM 734 O O . GLU A 1 91 ? 12.045 23.087 -34.591 1.00 70.38 91 GLU A O 1
ATOM 739 N N . LYS A 1 92 ? 11.594 24.313 -36.407 1.00 73.06 92 LYS A N 1
ATOM 740 C CA . LYS A 1 92 ? 10.855 25.373 -35.706 1.00 73.06 92 LYS A CA 1
ATOM 741 C C . LYS A 1 92 ? 9.632 24.838 -34.952 1.00 73.06 92 LYS A C 1
ATOM 743 O O . LYS A 1 92 ? 9.379 25.250 -33.822 1.00 73.06 92 LYS A O 1
ATOM 748 N N . THR A 1 93 ? 8.895 23.898 -35.547 1.00 74.50 93 THR A N 1
ATOM 749 C CA . THR A 1 93 ? 7.740 23.249 -34.903 1.00 74.50 93 THR A CA 1
ATOM 750 C C . THR A 1 93 ? 8.168 22.353 -33.733 1.00 74.50 93 THR A C 1
ATOM 752 O O . THR A 1 93 ? 7.490 22.312 -32.707 1.00 74.50 93 THR A O 1
ATOM 755 N N . ASN A 1 94 ? 9.311 21.671 -33.849 1.00 76.19 94 ASN A N 1
ATOM 756 C CA . ASN A 1 94 ? 9.885 20.876 -32.761 1.00 76.19 94 ASN A CA 1
ATOM 757 C C . ASN A 1 94 ? 10.428 21.765 -31.628 1.00 76.19 94 ASN A C 1
ATOM 759 O O . ASN A 1 94 ? 10.187 21.465 -30.464 1.00 76.19 94 ASN A O 1
ATOM 763 N N . LEU A 1 95 ? 11.082 22.886 -31.947 1.00 74.00 95 LEU A N 1
ATOM 764 C CA . LEU A 1 95 ? 11.573 23.852 -30.958 1.00 74.00 95 LEU A CA 1
ATOM 765 C C . LEU A 1 95 ? 10.435 24.473 -30.137 1.00 74.00 95 LEU A C 1
ATOM 767 O O . LEU A 1 95 ? 10.586 24.618 -28.930 1.00 74.00 95 LEU A O 1
ATOM 771 N N . MET A 1 96 ? 9.276 24.757 -30.746 1.00 76.69 96 MET A N 1
ATOM 772 C CA . MET A 1 96 ? 8.087 25.189 -29.994 1.00 76.69 96 MET A CA 1
ATOM 773 C C . MET A 1 96 ? 7.594 24.124 -29.002 1.00 76.69 96 MET A C 1
ATOM 775 O O . MET A 1 96 ? 7.188 24.470 -27.897 1.00 76.69 96 MET A O 1
ATOM 779 N N . LYS A 1 97 ? 7.660 22.831 -29.357 1.00 78.88 97 LYS A N 1
ATOM 780 C CA . LYS A 1 97 ? 7.341 21.752 -28.406 1.00 78.88 97 LYS A CA 1
ATOM 781 C C . LYS A 1 97 ? 8.352 21.683 -27.269 1.00 78.88 97 LYS A C 1
ATOM 783 O O . LYS A 1 97 ? 7.941 21.627 -26.122 1.00 78.88 97 LYS A O 1
ATOM 788 N N . VAL A 1 98 ? 9.647 21.770 -27.576 1.00 76.12 98 VAL A N 1
ATOM 789 C CA . VAL A 1 98 ? 10.710 21.802 -26.559 1.00 76.12 98 VAL A CA 1
ATOM 790 C C . VAL A 1 98 ? 10.549 23.011 -25.625 1.00 76.12 98 VAL A C 1
ATOM 792 O O . VAL A 1 98 ? 10.777 22.877 -24.427 1.00 76.12 98 VAL A O 1
ATOM 795 N N . GLU A 1 99 ? 10.099 24.169 -26.121 1.00 76.75 99 GLU A N 1
ATOM 796 C CA . GLU A 1 99 ? 9.773 25.334 -25.285 1.00 76.75 99 GLU A CA 1
ATOM 797 C C . GLU A 1 99 ? 8.606 25.049 -24.319 1.00 76.75 99 GLU A C 1
ATOM 799 O O . GLU A 1 99 ? 8.731 25.314 -23.119 1.00 76.75 99 GLU A O 1
ATOM 804 N N . ASP A 1 100 ? 7.501 24.466 -24.797 1.00 81.62 100 ASP A N 1
ATOM 805 C CA . ASP A 1 100 ? 6.365 24.088 -23.943 1.00 81.62 100 ASP A CA 1
ATOM 806 C C . ASP A 1 100 ? 6.707 22.931 -22.976 1.00 81.62 100 ASP A C 1
ATOM 808 O O . ASP A 1 100 ? 6.315 22.978 -21.809 1.00 81.62 100 ASP A O 1
ATOM 812 N N . ASP A 1 101 ? 7.505 21.943 -23.388 1.00 81.19 101 ASP A N 1
ATOM 813 C CA . ASP A 1 101 ? 7.971 20.850 -22.523 1.00 81.19 101 ASP A CA 1
ATOM 814 C C . ASP A 1 101 ? 8.909 21.379 -21.420 1.00 81.19 101 ASP A C 1
ATOM 816 O O . ASP A 1 101 ? 8.732 21.057 -20.242 1.00 81.19 101 ASP A O 1
ATOM 820 N N . ILE A 1 102 ? 9.843 22.284 -21.746 1.00 77.69 102 ILE A N 1
ATOM 821 C CA . ILE A 1 102 ? 10.672 23.004 -20.759 1.00 77.69 102 ILE A CA 1
ATOM 822 C C . ILE A 1 102 ? 9.796 23.820 -19.798 1.00 77.69 102 ILE A C 1
ATOM 824 O O . ILE A 1 102 ? 10.086 23.894 -18.600 1.00 77.69 102 ILE A O 1
ATOM 828 N N . ARG A 1 103 ? 8.700 24.412 -20.284 1.00 83.12 103 ARG A N 1
ATOM 829 C CA . ARG A 1 103 ? 7.740 25.165 -19.465 1.00 83.12 103 ARG A CA 1
ATOM 830 C C . ARG A 1 103 ? 6.992 24.262 -18.483 1.00 83.12 103 ARG A C 1
ATOM 832 O O . ARG A 1 103 ? 6.844 24.639 -17.318 1.00 83.12 103 ARG A O 1
ATOM 839 N N . VAL A 1 104 ? 6.575 23.070 -18.920 1.00 84.06 104 VAL A N 1
ATOM 840 C CA . VAL A 1 104 ? 5.979 22.034 -18.060 1.00 84.06 104 VAL A CA 1
ATOM 841 C C . VAL A 1 104 ? 6.995 21.562 -17.019 1.00 84.06 104 VAL A C 1
ATOM 843 O O . VAL A 1 104 ? 6.698 21.619 -15.828 1.00 84.06 104 VAL A O 1
ATOM 846 N N . ILE A 1 105 ? 8.217 21.205 -17.429 1.00 77.38 105 ILE A N 1
ATOM 847 C CA . ILE A 1 105 ? 9.302 20.780 -16.526 1.00 77.38 105 ILE A CA 1
ATOM 848 C C . ILE A 1 105 ? 9.621 21.869 -15.490 1.00 77.38 105 ILE A C 1
ATOM 850 O O . ILE A 1 105 ? 9.756 21.572 -14.303 1.00 77.38 105 ILE A O 1
ATOM 854 N N . SER A 1 106 ? 9.677 23.141 -15.897 1.00 78.56 106 SER A N 1
ATOM 855 C CA . SER A 1 106 ? 9.900 24.278 -14.993 1.00 78.56 106 SER A CA 1
ATOM 856 C C . SER A 1 106 ? 8.775 24.435 -13.962 1.00 78.56 106 SER A C 1
ATOM 858 O O . SER A 1 106 ? 9.038 24.720 -12.790 1.00 78.56 106 SER A O 1
ATOM 860 N N . GLN A 1 107 ? 7.521 24.202 -14.362 1.00 82.88 107 GLN A N 1
ATOM 861 C CA . GLN A 1 107 ? 6.385 24.225 -13.444 1.00 82.88 107 GLN A CA 1
ATOM 862 C C . GLN A 1 107 ? 6.398 23.019 -12.491 1.00 82.88 107 GLN A C 1
ATOM 864 O O . GLN A 1 107 ? 6.269 23.206 -11.281 1.00 82.88 107 GLN A O 1
ATOM 869 N N . SER A 1 108 ? 6.660 21.807 -12.989 1.00 80.25 108 SER A N 1
ATOM 870 C CA . SER A 1 108 ? 6.825 20.610 -12.156 1.00 80.25 108 SER A CA 1
ATOM 871 C C . SER A 1 108 ? 7.969 20.762 -11.149 1.00 80.25 108 SER A C 1
ATOM 873 O O . SER A 1 108 ? 7.795 20.417 -9.985 1.00 80.25 108 SER A O 1
ATOM 875 N N . ALA A 1 109 ? 9.104 21.353 -11.537 1.00 74.81 109 ALA A N 1
ATOM 876 C CA . ALA A 1 109 ? 10.218 21.628 -10.628 1.00 74.81 109 ALA A CA 1
ATOM 877 C C . ALA A 1 109 ? 9.843 22.625 -9.513 1.00 74.81 109 ALA A C 1
ATOM 879 O O . ALA A 1 109 ? 10.245 22.454 -8.361 1.00 74.81 109 ALA A O 1
ATOM 880 N N . ARG A 1 110 ? 9.021 23.642 -9.817 1.00 81.62 110 ARG A N 1
ATOM 881 C CA . ARG A 1 110 ? 8.473 24.560 -8.801 1.00 81.62 110 ARG A CA 1
ATOM 882 C C . ARG A 1 110 ? 7.541 23.850 -7.828 1.00 81.62 110 ARG A C 1
ATOM 884 O O . ARG A 1 110 ? 7.612 24.112 -6.630 1.00 81.62 110 ARG A O 1
ATOM 891 N N . ASP A 1 111 ? 6.680 22.966 -8.319 1.00 83.25 111 ASP A N 1
ATOM 892 C CA . ASP A 1 111 ? 5.727 22.251 -7.470 1.00 83.25 111 ASP A CA 1
ATOM 893 C C . ASP A 1 111 ? 6.398 21.127 -6.656 1.00 83.25 111 ASP A C 1
ATOM 895 O O . ASP A 1 111 ? 6.021 20.914 -5.504 1.00 83.25 111 ASP A O 1
ATOM 899 N N . VAL A 1 112 ? 7.473 20.510 -7.162 1.00 76.69 112 VAL A N 1
ATOM 900 C CA . VAL A 1 112 ? 8.378 19.652 -6.372 1.00 76.69 112 VAL A CA 1
ATOM 901 C C . VAL A 1 112 ? 9.081 20.454 -5.273 1.00 76.69 112 VAL A C 1
ATOM 903 O O . VAL A 1 112 ? 9.100 20.006 -4.131 1.00 76.69 112 VAL A O 1
ATOM 906 N N . ASN A 1 113 ? 9.584 21.664 -5.552 1.00 75.62 113 ASN A N 1
ATOM 907 C CA . ASN A 1 113 ? 10.168 22.516 -4.506 1.00 75.62 113 ASN A CA 1
ATOM 908 C C . ASN A 1 113 ? 9.153 22.869 -3.404 1.00 75.62 113 ASN A C 1
ATOM 910 O O . ASN A 1 113 ? 9.497 22.776 -2.228 1.00 75.62 113 ASN A O 1
ATOM 914 N N . LYS A 1 114 ? 7.894 23.182 -3.749 1.00 82.12 114 LYS A N 1
ATOM 915 C CA . LYS A 1 114 ? 6.821 23.370 -2.749 1.00 82.12 114 LYS A CA 1
ATOM 916 C C . LYS A 1 114 ? 6.562 22.106 -1.928 1.00 82.12 114 LYS A C 1
ATOM 918 O O . LYS A 1 114 ? 6.300 22.202 -0.735 1.00 82.12 114 LYS A O 1
ATOM 923 N N . GLN A 1 115 ? 6.618 20.921 -2.543 1.00 78.88 115 GLN A N 1
ATOM 924 C CA . GLN A 1 115 ? 6.474 19.656 -1.816 1.00 78.88 115 GLN A CA 1
ATOM 925 C C . GLN A 1 115 ? 7.659 19.408 -0.874 1.00 78.88 115 GLN A C 1
ATOM 927 O O . GLN A 1 115 ? 7.439 18.994 0.258 1.00 78.88 115 GLN A O 1
ATOM 932 N N . ILE A 1 116 ? 8.892 19.722 -1.283 1.00 73.50 116 ILE A N 1
ATOM 933 C CA . ILE A 1 116 ? 10.082 19.647 -0.417 1.00 73.50 116 ILE A CA 1
ATOM 934 C C . ILE A 1 116 ? 9.960 20.627 0.761 1.00 73.50 116 ILE A C 1
ATOM 936 O O . ILE A 1 116 ? 10.226 20.243 1.896 1.00 73.50 116 ILE A O 1
ATOM 940 N N . GLU A 1 117 ? 9.501 21.857 0.522 1.00 74.81 117 GLU A N 1
ATOM 941 C CA . GLU A 1 117 ? 9.243 22.866 1.560 1.00 74.81 117 GLU A CA 1
ATOM 942 C C . GLU A 1 117 ? 8.129 22.420 2.531 1.00 74.81 117 GLU A C 1
ATOM 944 O O . GLU A 1 117 ? 8.289 22.500 3.749 1.00 74.81 117 GLU A O 1
ATOM 949 N N . PHE A 1 118 ? 7.041 21.840 2.014 1.00 75.25 118 PHE A N 1
ATOM 950 C CA . PHE A 1 118 ? 5.961 21.262 2.819 1.00 75.25 118 PHE A CA 1
ATOM 951 C C . PHE A 1 118 ? 6.416 20.044 3.642 1.00 75.25 118 PHE A C 1
ATOM 953 O O . PHE A 1 118 ? 6.038 19.910 4.806 1.00 75.25 118 PHE A O 1
ATOM 960 N N . ILE A 1 119 ? 7.255 19.169 3.078 1.00 69.94 119 ILE A N 1
ATOM 961 C CA . ILE A 1 119 ? 7.856 18.024 3.782 1.00 69.94 119 ILE A CA 1
ATOM 962 C C . ILE A 1 119 ? 8.833 18.510 4.863 1.00 69.94 119 ILE A C 1
ATOM 964 O O . ILE A 1 119 ? 8.846 17.958 5.964 1.00 69.94 119 ILE A O 1
ATOM 968 N N . ALA A 1 120 ? 9.603 19.568 4.591 1.00 72.00 120 ALA A N 1
ATOM 969 C CA . ALA A 1 120 ? 10.487 20.192 5.570 1.00 72.00 120 ALA A CA 1
ATOM 970 C C . ALA A 1 120 ? 9.700 20.783 6.751 1.00 72.00 120 ALA A C 1
ATOM 972 O O . ALA A 1 120 ? 10.044 20.492 7.892 1.00 72.00 120 ALA A O 1
ATOM 973 N N . GLY A 1 121 ? 8.605 21.512 6.504 1.00 72.12 121 GLY A N 1
ATOM 974 C CA . GLY A 1 121 ? 7.710 21.983 7.571 1.00 72.12 121 GLY A CA 1
ATOM 975 C C . GLY A 1 121 ? 7.014 20.840 8.326 1.00 72.12 121 GLY A C 1
ATOM 976 O O . GLY A 1 121 ? 6.927 20.856 9.552 1.00 72.12 121 GLY A O 1
ATOM 977 N N . SER A 1 122 ? 6.599 19.788 7.612 1.00 66.56 122 SER A N 1
ATOM 978 C CA . SER A 1 122 ? 5.978 18.595 8.211 1.00 66.56 122 SER A CA 1
ATOM 979 C C . SER A 1 122 ? 6.922 17.830 9.146 1.00 66.56 122 SER A C 1
ATOM 981 O O . SER A 1 122 ? 6.456 17.129 10.043 1.00 66.56 122 SER A O 1
ATOM 983 N N . LYS A 1 123 ? 8.244 17.949 8.970 1.00 71.81 123 LYS A N 1
ATOM 984 C CA . LYS A 1 123 ? 9.253 17.301 9.822 1.00 71.81 123 LYS A CA 1
ATOM 985 C C . LYS A 1 123 ? 9.153 17.750 11.282 1.00 71.81 123 LYS A C 1
ATOM 987 O O . LYS A 1 123 ? 9.261 16.913 12.179 1.00 71.81 123 LYS A O 1
ATOM 992 N N . ASP A 1 124 ? 8.911 19.036 11.518 1.00 72.62 124 ASP A N 1
ATOM 993 C CA . ASP A 1 124 ? 8.781 19.578 12.872 1.00 72.62 124 ASP A CA 1
ATOM 994 C C . ASP A 1 124 ? 7.451 19.133 13.501 1.00 72.62 124 ASP A C 1
ATOM 996 O O . ASP A 1 124 ? 7.426 18.700 14.655 1.00 72.62 124 ASP A O 1
ATOM 1000 N N . SER A 1 125 ? 6.373 19.068 12.708 1.00 71.06 125 SER A N 1
ATOM 1001 C CA . SER A 1 125 ? 5.117 18.429 13.123 1.00 71.06 125 SER A CA 1
ATOM 1002 C C . SER A 1 125 ? 5.299 16.943 13.465 1.00 71.06 125 SER A C 1
ATOM 1004 O O . SER A 1 125 ? 4.707 16.467 14.428 1.00 71.06 125 SER A O 1
ATOM 1006 N N . PHE A 1 126 ? 6.143 16.196 12.743 1.00 71.12 126 PHE A N 1
ATOM 1007 C CA . PHE A 1 126 ? 6.481 14.807 13.091 1.00 71.12 126 PHE A CA 1
ATOM 1008 C C . PHE A 1 126 ? 7.275 14.696 14.402 1.00 71.12 126 PHE A C 1
ATOM 1010 O O . PHE A 1 126 ? 7.071 13.738 15.151 1.00 71.12 126 PHE A O 1
ATOM 1017 N N . ALA A 1 127 ? 8.148 15.660 14.714 1.00 72.88 127 ALA A N 1
ATOM 1018 C CA . ALA A 1 127 ? 8.853 15.705 15.995 1.00 72.88 127 ALA A CA 1
ATOM 1019 C C . ALA A 1 127 ? 7.882 15.960 17.164 1.00 72.88 127 ALA A C 1
ATOM 1021 O O . ALA A 1 127 ? 7.935 15.254 18.174 1.00 72.88 127 ALA A O 1
ATOM 1022 N N . GLU A 1 128 ? 6.941 16.893 16.998 1.00 75.31 128 GLU A N 1
ATOM 1023 C CA . GLU A 1 128 ? 5.867 17.157 17.963 1.00 75.31 128 GLU A CA 1
ATOM 1024 C C . GLU A 1 128 ? 4.934 15.943 18.132 1.00 75.31 128 GLU A C 1
ATOM 1026 O O . GLU A 1 128 ? 4.628 15.534 19.252 1.00 75.31 128 GLU A O 1
ATOM 1031 N N . LEU A 1 129 ? 4.535 15.293 17.034 1.00 71.75 129 LEU A N 1
ATOM 1032 C CA . LEU A 1 129 ? 3.688 14.095 17.050 1.00 71.75 129 LEU A CA 1
ATOM 1033 C C . LEU A 1 129 ? 4.399 12.919 17.749 1.00 71.75 129 LEU A C 1
ATOM 1035 O O . LEU A 1 129 ? 3.780 12.208 18.539 1.00 71.75 129 LEU A O 1
ATOM 1039 N N . SER A 1 130 ? 5.713 12.766 17.553 1.00 73.12 130 SER A N 1
ATOM 1040 C CA . SER A 1 130 ? 6.549 11.800 18.281 1.00 73.12 130 SER A CA 1
ATOM 1041 C C . SER A 1 130 ? 6.624 12.101 19.786 1.00 73.12 130 SER A C 1
ATOM 1043 O O . SER A 1 130 ? 6.474 11.195 20.611 1.00 73.12 130 SER A O 1
ATOM 1045 N N . HIS A 1 131 ? 6.766 13.376 20.171 1.00 81.06 131 HIS A N 1
ATOM 1046 C CA . HIS A 1 131 ? 6.727 13.792 21.576 1.00 81.06 131 HIS A CA 1
ATOM 1047 C C . HIS A 1 131 ? 5.361 13.495 22.218 1.00 81.06 131 HIS A C 1
ATOM 1049 O O . HIS A 1 131 ? 5.300 12.885 23.287 1.00 81.06 131 HIS A O 1
ATOM 1055 N N . ASN A 1 132 ? 4.270 13.821 21.522 1.00 80.81 132 ASN A N 1
ATOM 1056 C CA . ASN A 1 132 ? 2.902 13.543 21.957 1.00 80.81 132 ASN A CA 1
ATOM 1057 C C . ASN A 1 132 ? 2.613 12.034 22.072 1.00 80.81 132 ASN A C 1
ATOM 1059 O O . ASN A 1 132 ? 1.985 11.611 23.041 1.00 80.81 132 ASN A O 1
ATOM 1063 N N . ILE A 1 133 ? 3.124 11.199 21.158 1.00 75.50 133 ILE A N 1
ATOM 1064 C CA . ILE A 1 133 ? 3.070 9.729 21.283 1.00 75.50 133 ILE A CA 1
ATOM 1065 C C . ILE A 1 133 ? 3.816 9.255 22.537 1.00 75.50 133 ILE A C 1
ATOM 1067 O O . ILE A 1 133 ? 3.319 8.383 23.251 1.00 75.50 133 ILE A O 1
ATOM 1071 N N . SER A 1 134 ? 4.984 9.830 22.834 1.00 78.88 134 SER A N 1
ATOM 1072 C CA . SER A 1 134 ? 5.758 9.492 24.034 1.00 78.88 134 SER A CA 1
ATOM 1073 C C . SER A 1 134 ? 5.015 9.874 25.323 1.00 78.88 134 SER A C 1
ATOM 1075 O O . SER A 1 134 ? 4.934 9.066 26.249 1.00 78.88 134 SER A O 1
ATOM 1077 N N . TYR A 1 135 ? 4.388 11.056 25.352 1.00 84.25 135 TYR A N 1
ATOM 1078 C CA . TYR A 1 135 ? 3.547 11.501 26.465 1.00 84.25 135 TYR A CA 1
ATOM 1079 C C . TYR A 1 135 ? 2.336 10.576 26.663 1.00 84.25 135 TYR A C 1
ATOM 1081 O O . TYR A 1 135 ? 2.169 10.014 27.742 1.00 84.25 135 TYR A O 1
ATOM 1089 N N . VAL A 1 136 ? 1.554 10.321 25.606 1.00 77.62 136 VAL A N 1
ATOM 1090 C CA . VAL A 1 136 ? 0.383 9.422 25.640 1.00 77.62 136 VAL A CA 1
ATOM 1091 C C . VAL A 1 136 ? 0.763 8.005 26.084 1.00 77.62 136 VAL A C 1
ATOM 1093 O O . VAL A 1 136 ? 0.027 7.383 26.847 1.00 77.62 136 VAL A O 1
ATOM 1096 N N . LYS A 1 137 ? 1.928 7.494 25.669 1.00 78.00 137 LYS A N 1
ATOM 1097 C CA . LYS A 1 137 ? 2.447 6.188 26.104 1.00 78.00 137 LYS A CA 1
ATOM 1098 C C . LYS A 1 137 ? 2.700 6.136 27.614 1.00 78.00 137 LYS A C 1
ATOM 1100 O O . LYS A 1 137 ? 2.369 5.132 28.247 1.00 78.00 137 LYS A O 1
ATOM 1105 N N . GLU A 1 138 ? 3.254 7.197 28.194 1.00 83.75 138 GLU A N 1
ATOM 1106 C CA . GLU A 1 138 ? 3.483 7.282 29.639 1.00 83.75 138 GLU A CA 1
ATOM 1107 C C . GLU A 1 138 ? 2.166 7.537 30.404 1.00 83.75 138 GLU A C 1
ATOM 1109 O O . GLU A 1 138 ? 1.945 6.926 31.450 1.00 83.75 138 GLU A O 1
ATOM 1114 N N . SER A 1 139 ? 1.223 8.306 29.840 1.00 81.81 139 SER A N 1
ATOM 1115 C CA . SER A 1 139 ? -0.144 8.439 30.373 1.00 81.81 139 SER A CA 1
ATOM 1116 C C . SER A 1 139 ? -0.873 7.092 30.427 1.00 81.81 139 SER A C 1
ATOM 1118 O O . SER A 1 139 ? -1.401 6.736 31.474 1.00 81.81 139 SER A O 1
ATOM 1120 N N . ILE A 1 140 ? -0.854 6.299 29.346 1.00 75.19 140 ILE A N 1
ATOM 1121 C CA . ILE A 1 140 ? -1.458 4.952 29.292 1.00 75.19 140 ILE A CA 1
ATOM 1122 C C . ILE A 1 140 ? -0.822 4.016 30.330 1.00 75.19 140 ILE A C 1
ATOM 1124 O O . ILE A 1 140 ? -1.513 3.216 30.960 1.00 75.19 140 ILE A O 1
ATOM 1128 N N . LYS A 1 141 ? 0.493 4.122 30.539 1.00 82.12 141 LYS A N 1
ATOM 1129 C CA . LYS A 1 141 ? 1.225 3.361 31.560 1.00 82.12 141 LYS A CA 1
ATOM 1130 C C . LYS A 1 141 ? 0.821 3.770 32.984 1.00 82.12 141 LYS A C 1
ATOM 1132 O O . LYS A 1 141 ? 0.659 2.886 33.821 1.00 82.12 141 LYS A O 1
ATOM 1137 N N . SER A 1 142 ? 0.588 5.059 33.242 1.00 85.56 142 SER A N 1
ATOM 1138 C CA . SER A 1 142 ? 0.017 5.544 34.509 1.00 85.56 142 SER A CA 1
ATOM 1139 C C . SER A 1 142 ? -1.407 5.020 34.720 1.00 85.56 142 SER A C 1
ATOM 1141 O O . SER A 1 142 ? -1.682 4.385 35.734 1.00 85.56 142 SER A O 1
ATOM 1143 N N . LEU A 1 143 ? -2.276 5.174 33.716 1.00 79.25 143 LEU A N 1
ATOM 1144 C CA . LEU A 1 143 ? -3.677 4.733 33.745 1.00 79.25 143 LEU A CA 1
ATOM 1145 C C . LEU A 1 143 ? -3.798 3.214 33.968 1.00 79.25 143 LEU A C 1
ATOM 1147 O O . LEU A 1 143 ? -4.682 2.748 34.682 1.00 79.25 143 LEU A O 1
ATOM 1151 N N . LYS A 1 144 ? -2.869 2.424 33.412 1.00 76.25 144 LYS A N 1
ATOM 1152 C CA . LYS A 1 144 ? -2.774 0.976 33.659 1.00 76.25 144 LYS A CA 1
ATOM 1153 C C . LYS A 1 144 ? -2.398 0.647 35.109 1.00 76.25 144 LYS A C 1
ATOM 1155 O O . LYS A 1 144 ? -2.915 -0.331 35.649 1.00 76.25 144 LYS A O 1
ATOM 1160 N N . ASN A 1 145 ? -1.525 1.437 35.734 1.00 84.88 145 ASN A N 1
ATOM 1161 C CA . ASN A 1 145 ? -1.153 1.255 37.137 1.00 84.88 145 ASN A CA 1
ATOM 1162 C C . ASN A 1 145 ? -2.314 1.646 38.068 1.00 84.88 145 ASN A C 1
ATOM 1164 O O . ASN A 1 145 ? -2.682 0.846 38.924 1.00 84.88 145 ASN A O 1
ATOM 1168 N N . GLU A 1 146 ? -2.957 2.797 37.841 1.00 85.19 146 GLU A N 1
ATOM 1169 C CA . GLU A 1 146 ? -4.169 3.199 38.577 1.00 85.19 146 GLU A CA 1
ATOM 1170 C C . GLU A 1 146 ? -5.300 2.177 38.408 1.00 85.19 146 GLU A C 1
ATOM 1172 O O . GLU A 1 146 ? -5.960 1.818 39.378 1.00 85.19 146 GLU A O 1
ATOM 1177 N N . SER A 1 147 ? -5.508 1.645 37.199 1.00 73.25 147 SER A N 1
ATOM 1178 C CA . SER A 1 147 ? -6.501 0.594 36.943 1.00 73.25 147 SER A CA 1
ATOM 1179 C C . SER A 1 147 ? -6.213 -0.682 37.745 1.00 73.25 147 SER A C 1
ATOM 1181 O O . SER A 1 147 ? -7.134 -1.261 38.325 1.00 73.25 147 SER A O 1
ATOM 1183 N N . ALA A 1 148 ? -4.945 -1.097 37.846 1.00 81.56 148 ALA A N 1
ATOM 1184 C CA . ALA A 1 148 ? -4.543 -2.238 38.668 1.00 81.56 148 ALA A CA 1
ATOM 1185 C C . ALA A 1 148 ? -4.759 -1.978 40.172 1.00 81.56 148 ALA A C 1
ATOM 1187 O O . ALA A 1 148 ? -5.270 -2.851 40.875 1.00 81.56 148 ALA A O 1
ATOM 1188 N N . GLU A 1 149 ? -4.442 -0.776 40.656 1.00 85.69 149 GLU A N 1
ATOM 1189 C CA . GLU A 1 149 ? -4.658 -0.373 42.049 1.00 85.69 149 GLU A CA 1
ATOM 1190 C C . GLU A 1 149 ? -6.155 -0.258 42.395 1.00 85.69 149 GLU A C 1
ATOM 1192 O O . GLU A 1 149 ? -6.593 -0.748 43.437 1.00 85.69 149 GLU A O 1
ATOM 1197 N N . ILE A 1 150 ? -6.977 0.288 41.493 1.00 84.19 150 ILE A N 1
ATOM 1198 C CA . ILE A 1 150 ? -8.442 0.314 41.615 1.00 84.19 150 ILE A CA 1
ATOM 1199 C C . ILE A 1 150 ? -9.004 -1.113 41.653 1.00 84.19 150 ILE A C 1
ATOM 1201 O O . ILE A 1 150 ? -9.829 -1.411 42.516 1.00 84.19 150 ILE A O 1
ATOM 1205 N N . LEU A 1 151 ? -8.540 -2.018 40.784 1.00 77.00 151 LEU A N 1
ATOM 1206 C CA . LEU A 1 151 ? -8.958 -3.427 40.784 1.00 77.00 151 LEU A CA 1
ATOM 1207 C C . LEU A 1 151 ? -8.549 -4.165 42.066 1.00 77.00 151 LEU A C 1
ATOM 1209 O O . LEU A 1 151 ? -9.321 -4.989 42.566 1.00 77.00 151 LEU A O 1
ATOM 1213 N N . GLN A 1 152 ? -7.368 -3.871 42.617 1.00 85.81 152 GLN A N 1
ATOM 1214 C CA . GLN A 1 152 ? -6.894 -4.432 43.884 1.00 85.81 152 GLN A CA 1
ATOM 1215 C C . GLN A 1 152 ? -7.720 -3.912 45.069 1.00 85.81 152 GLN A C 1
ATOM 1217 O O . GLN A 1 152 ? -8.198 -4.707 45.881 1.00 85.81 152 GLN A O 1
ATOM 1222 N N . ASN A 1 153 ? -7.957 -2.601 45.135 1.00 87.12 153 ASN A N 1
ATOM 1223 C CA . ASN A 1 153 ? -8.772 -1.974 46.174 1.00 87.12 153 ASN A CA 1
ATOM 1224 C C . ASN A 1 153 ? -10.241 -2.420 46.101 1.00 87.12 153 ASN A C 1
ATOM 1226 O O . ASN A 1 153 ? -10.831 -2.730 47.135 1.00 87.12 153 ASN A O 1
ATOM 1230 N N . PHE A 1 154 ? -10.810 -2.558 44.900 1.00 83.06 154 PHE A N 1
ATOM 1231 C CA . PHE A 1 154 ? -12.139 -3.140 44.702 1.00 83.06 154 PHE A CA 1
ATOM 1232 C C . PHE A 1 154 ? -12.195 -4.598 45.178 1.00 83.06 154 PHE A C 1
ATOM 1234 O O . PHE A 1 154 ? -13.097 -4.954 45.930 1.00 83.06 154 PHE A O 1
ATOM 1241 N N . ASN A 1 155 ? -11.205 -5.434 44.833 1.00 79.00 155 ASN A N 1
ATOM 1242 C CA . ASN A 1 155 ? -11.130 -6.820 45.317 1.00 79.00 155 ASN A CA 1
ATOM 1243 C C . ASN A 1 155 ? -11.061 -6.916 46.847 1.00 79.00 155 ASN A C 1
ATOM 1245 O O . ASN A 1 155 ? -11.680 -7.800 47.439 1.00 79.00 155 ASN A O 1
ATOM 1249 N N . ASN A 1 156 ? -10.297 -6.031 47.487 1.00 87.38 156 ASN A N 1
ATOM 1250 C CA . ASN A 1 156 ? -10.181 -5.992 48.942 1.00 87.38 156 ASN A CA 1
ATOM 1251 C C . ASN A 1 156 ? -11.515 -5.590 49.582 1.00 87.38 156 ASN A C 1
ATOM 1253 O O . ASN A 1 156 ? -12.028 -6.327 50.423 1.00 87.38 156 ASN A O 1
ATOM 1257 N N . ARG A 1 157 ? -12.130 -4.499 49.110 1.00 87.25 157 ARG A N 1
ATOM 1258 C CA . ARG A 1 157 ? -13.403 -3.981 49.636 1.00 87.25 157 ARG A CA 1
ATOM 1259 C C . ARG A 1 157 ? -14.585 -4.926 49.365 1.00 87.25 157 ARG A C 1
ATOM 1261 O O . ARG A 1 157 ? -15.477 -5.041 50.197 1.00 87.25 157 ARG A O 1
ATOM 1268 N N . LEU A 1 158 ? -14.554 -5.676 48.258 1.00 80.62 158 LEU A N 1
ATOM 1269 C CA . LEU A 1 158 ? -15.499 -6.761 47.961 1.00 80.62 158 LEU A CA 1
ATOM 1270 C C . LEU A 1 158 ? -15.363 -7.923 48.962 1.00 80.62 158 LEU A C 1
ATOM 1272 O O . LEU A 1 158 ? -16.368 -8.417 49.468 1.00 80.62 158 LEU A O 1
ATOM 1276 N N . LYS A 1 159 ? -14.133 -8.354 49.277 1.00 83.06 159 LYS A N 1
ATOM 1277 C CA . LYS A 1 159 ? -13.874 -9.402 50.286 1.00 83.06 159 LYS A CA 1
ATOM 1278 C C . LYS A 1 159 ? -14.263 -8.954 51.693 1.00 83.06 159 LYS A C 1
ATOM 1280 O O . LYS A 1 159 ? -14.736 -9.770 52.478 1.00 83.06 159 LYS A O 1
ATOM 1285 N N . GLU A 1 160 ? -14.063 -7.680 52.002 1.00 87.38 160 GLU A N 1
ATOM 1286 C CA . GLU A 1 160 ? -14.443 -7.062 53.270 1.00 87.38 160 GLU A CA 1
ATOM 1287 C C . GLU A 1 160 ? -15.968 -7.006 53.412 1.00 87.38 160 GLU A C 1
ATOM 1289 O O . GLU A 1 160 ? -16.511 -7.648 54.312 1.00 87.38 160 GLU A O 1
ATOM 1294 N N . LYS A 1 161 ? -16.688 -6.424 52.440 1.00 84.88 161 LYS A N 1
ATOM 1295 C CA . LYS A 1 161 ? -18.159 -6.388 52.479 1.00 84.88 161 LYS A CA 1
ATOM 1296 C C . LYS A 1 161 ? -18.797 -7.781 52.385 1.00 84.88 161 LYS A C 1
ATOM 1298 O O . LYS A 1 161 ? -19.839 -8.017 52.986 1.00 84.88 161 LYS A O 1
ATOM 1303 N N . SER A 1 162 ? -18.152 -8.744 51.718 1.00 73.44 162 SER A N 1
ATOM 1304 C CA . SER A 1 162 ? -18.573 -10.154 51.731 1.00 73.44 162 SER A CA 1
ATOM 1305 C C . SER A 1 162 ? -18.435 -10.809 53.114 1.00 73.44 162 SER A C 1
ATOM 1307 O O . SER A 1 162 ? -19.268 -11.645 53.462 1.00 73.44 162 SER A O 1
ATOM 1309 N N . ARG A 1 163 ? -17.434 -10.423 53.920 1.00 86.19 163 ARG A N 1
ATOM 1310 C CA . ARG A 1 163 ? -17.305 -10.864 55.321 1.00 86.19 163 ARG A CA 1
ATOM 1311 C C . ARG A 1 163 ? -18.331 -10.194 56.224 1.00 86.19 163 ARG A C 1
ATOM 1313 O O . ARG A 1 163 ? -18.921 -10.889 57.041 1.00 86.19 163 ARG A O 1
ATOM 1320 N N . GLU A 1 164 ? -18.563 -8.892 56.060 1.00 86.06 164 GLU A N 1
ATOM 1321 C CA . GLU A 1 164 ? -19.608 -8.160 56.790 1.00 86.06 164 GLU A CA 1
ATOM 1322 C C . GLU A 1 164 ? -20.986 -8.783 56.543 1.00 86.06 164 GLU A C 1
ATOM 1324 O O . GLU A 1 164 ? -21.622 -9.224 57.492 1.00 86.06 164 GLU A O 1
ATOM 1329 N N . ILE A 1 165 ? -21.391 -8.963 55.278 1.00 80.25 165 ILE A N 1
ATOM 1330 C CA . ILE A 1 165 ? -22.667 -9.607 54.917 1.00 80.25 165 ILE A CA 1
ATOM 1331 C C . ILE A 1 165 ? -22.758 -11.033 55.484 1.00 80.25 165 ILE A C 1
ATOM 1333 O O . ILE A 1 165 ? -23.819 -11.451 55.941 1.00 80.25 165 ILE A O 1
ATOM 1337 N N . MET A 1 166 ? -21.658 -11.795 55.497 1.00 80.31 166 MET A N 1
ATOM 1338 C CA . MET A 1 166 ? -21.644 -13.142 56.081 1.00 80.31 166 MET A CA 1
ATOM 1339 C C . MET A 1 166 ? -21.770 -13.121 57.615 1.00 80.31 166 MET A C 1
ATOM 1341 O O . MET A 1 166 ? -22.419 -14.003 58.180 1.00 80.31 166 MET A O 1
ATOM 1345 N N . ALA A 1 167 ? -21.204 -12.118 58.289 1.00 85.31 167 ALA A N 1
ATOM 1346 C CA . ALA A 1 167 ? -21.355 -11.914 59.728 1.00 85.31 167 ALA A CA 1
ATOM 1347 C C . ALA A 1 167 ? -22.775 -11.439 60.089 1.00 85.31 167 ALA A C 1
ATOM 1349 O O . ALA A 1 167 ? -23.403 -12.038 60.958 1.00 85.31 167 ALA A O 1
ATOM 1350 N N . GLU A 1 168 ? -23.311 -10.444 59.374 1.00 86.25 168 GLU A N 1
ATOM 1351 C CA . GLU A 1 168 ? -24.691 -9.953 59.502 1.00 86.25 168 GLU A CA 1
ATOM 1352 C C . GLU A 1 168 ? -25.712 -11.076 59.269 1.00 86.25 168 GLU A C 1
ATOM 1354 O O . GLU A 1 168 ? -26.636 -11.250 60.061 1.00 86.25 168 GLU A O 1
ATOM 1359 N N . PHE A 1 169 ? -25.527 -11.894 58.226 1.00 81.06 169 PHE A N 1
ATOM 1360 C CA . PHE A 1 169 ? -26.380 -13.053 57.958 1.00 81.06 169 PHE A CA 1
ATOM 1361 C C . PHE A 1 169 ? -26.292 -14.101 59.077 1.00 81.06 169 PHE A C 1
ATOM 1363 O O . PHE A 1 169 ? -27.312 -14.656 59.479 1.00 81.06 169 PHE A O 1
ATOM 1370 N N . THR A 1 170 ? -25.098 -14.344 59.626 1.00 86.19 170 THR A N 1
ATOM 1371 C CA . THR A 1 170 ? -24.911 -15.281 60.748 1.00 86.19 170 THR A CA 1
ATOM 1372 C C . THR A 1 170 ? -25.586 -14.776 62.029 1.00 86.19 170 THR A C 1
ATOM 1374 O O . THR A 1 170 ? -26.260 -15.551 62.706 1.00 86.19 170 THR A O 1
ATOM 1377 N N . ASP A 1 171 ? -25.475 -13.481 62.339 1.00 89.25 171 ASP A N 1
ATOM 1378 C CA . ASP A 1 171 ? -26.165 -12.834 63.464 1.00 89.25 171 ASP A CA 1
ATOM 1379 C C . ASP A 1 171 ? -27.692 -12.854 63.277 1.00 89.25 171 ASP A C 1
ATOM 1381 O O . ASP A 1 171 ? -28.415 -13.267 64.184 1.00 89.25 171 ASP A O 1
ATOM 1385 N N . GLN A 1 172 ? -28.205 -12.531 62.083 1.00 85.50 172 GLN A N 1
ATOM 1386 C CA . GLN A 1 172 ? -29.638 -12.648 61.791 1.00 85.50 172 GLN A CA 1
ATOM 1387 C C . GLN A 1 172 ? -30.144 -14.090 61.923 1.00 85.50 172 GLN A C 1
ATOM 1389 O O . GLN A 1 172 ? -31.179 -14.301 62.550 1.00 85.50 172 GLN A O 1
ATOM 1394 N N . VAL A 1 173 ? -29.418 -15.090 61.408 1.00 81.06 173 VAL A N 1
ATOM 1395 C CA . VAL A 1 173 ? -29.771 -16.512 61.576 1.00 81.06 173 VAL A CA 1
ATOM 1396 C C . VAL A 1 173 ? -29.734 -16.926 63.052 1.00 81.06 173 VAL A C 1
ATOM 1398 O O . VAL A 1 173 ? -30.625 -17.651 63.495 1.00 81.06 173 VAL A O 1
ATOM 1401 N N . SER A 1 174 ? -28.769 -16.431 63.835 1.00 85.88 174 SER A N 1
ATOM 1402 C CA . SER A 1 174 ? -28.697 -16.683 65.279 1.00 85.88 174 SER A CA 1
ATOM 1403 C C . SER A 1 174 ? -29.905 -16.099 66.018 1.00 85.88 174 SER A C 1
ATOM 1405 O O . SER A 1 174 ? -30.564 -16.816 66.768 1.00 85.88 174 SER A O 1
ATOM 1407 N N . ARG A 1 175 ? -30.261 -14.835 65.755 1.00 88.44 175 ARG A N 1
ATOM 1408 C CA . ARG A 1 175 ? -31.442 -14.176 66.346 1.00 88.44 175 ARG A CA 1
ATOM 1409 C C . ARG A 1 175 ? -32.756 -14.808 65.894 1.00 88.44 175 ARG A C 1
ATOM 1411 O O . ARG A 1 175 ? -33.704 -14.879 66.673 1.00 88.44 175 ARG A O 1
ATOM 1418 N N . LEU A 1 176 ? -32.835 -15.274 64.645 1.00 82.81 176 LEU A N 1
ATOM 1419 C CA . LEU A 1 176 ? -34.013 -15.976 64.136 1.00 82.81 176 LEU A CA 1
ATOM 1420 C C . LEU A 1 176 ? -34.184 -17.320 64.851 1.00 82.81 176 LEU A C 1
ATOM 1422 O O . LEU A 1 176 ? -35.288 -17.636 65.287 1.00 82.81 176 LEU A O 1
ATOM 1426 N N . ARG A 1 177 ? -33.089 -18.072 65.028 1.00 85.31 177 ARG A N 1
ATOM 1427 C CA . ARG A 1 177 ? -33.065 -19.316 65.806 1.00 85.31 177 ARG A CA 1
ATOM 1428 C C . ARG A 1 177 ? -33.478 -19.072 67.254 1.00 85.31 177 ARG A C 1
ATOM 1430 O O . ARG A 1 177 ? -34.396 -19.732 67.717 1.00 85.31 177 ARG A O 1
ATOM 1437 N N . GLU A 1 178 ? -32.877 -18.097 67.929 1.00 88.94 178 GLU A N 1
ATOM 1438 C CA . GLU A 1 178 ? -33.223 -17.723 69.305 1.00 88.94 178 GLU A CA 1
ATOM 1439 C C . GLU A 1 178 ? -34.699 -17.294 69.425 1.00 88.94 178 GLU A C 1
ATOM 1441 O O . GLU A 1 178 ? -35.387 -17.679 70.369 1.00 88.94 178 GLU A O 1
ATOM 1446 N N . SER A 1 179 ? -35.244 -16.572 68.437 1.00 89.25 179 SER A N 1
ATOM 1447 C CA . SER A 1 179 ? -36.670 -16.215 68.395 1.00 89.25 179 SER A CA 1
ATOM 1448 C C . SER A 1 179 ? -37.602 -17.405 68.129 1.00 89.25 179 SER A C 1
ATOM 1450 O O . SER A 1 179 ? -38.757 -17.359 68.557 1.00 89.25 179 SER A O 1
ATOM 1452 N N . ILE A 1 180 ? -37.139 -18.448 67.435 1.00 81.50 180 ILE A N 1
ATOM 1453 C CA . ILE A 1 180 ? -37.878 -19.707 67.251 1.00 81.50 180 ILE A CA 1
ATOM 1454 C C . ILE A 1 180 ? -37.824 -20.530 68.541 1.00 81.50 180 ILE A C 1
ATOM 1456 O O . ILE A 1 180 ? -38.868 -20.931 69.033 1.00 81.50 180 ILE A O 1
ATOM 1460 N N . GLU A 1 181 ? -36.645 -20.686 69.140 1.00 86.12 181 GLU A N 1
ATOM 1461 C CA . GLU A 1 181 ? -36.407 -21.441 70.378 1.00 86.12 181 GLU A CA 1
ATOM 1462 C C . GLU A 1 181 ? -37.249 -20.872 71.540 1.00 86.12 181 GLU A C 1
ATOM 1464 O O . GLU A 1 181 ? -38.014 -21.602 72.167 1.00 86.12 181 GLU A O 1
ATOM 1469 N N . ASN A 1 182 ? -37.275 -19.542 71.708 1.00 87.50 182 ASN A N 1
ATOM 1470 C CA . ASN A 1 182 ? -38.181 -18.870 72.652 1.00 87.50 182 ASN A CA 1
ATOM 1471 C C . ASN A 1 182 ? -39.679 -19.075 72.329 1.00 87.50 182 ASN A C 1
ATOM 1473 O O . ASN A 1 182 ? -40.504 -19.125 73.241 1.00 87.50 182 ASN A O 1
ATOM 1477 N N . LYS A 1 183 ? -40.073 -19.170 71.050 1.00 84.25 183 LYS A N 1
ATOM 1478 C CA . LYS A 1 183 ? -41.477 -19.415 70.661 1.00 84.25 183 LYS A CA 1
ATOM 1479 C C . LYS A 1 183 ? -41.895 -20.860 70.897 1.00 84.25 183 LYS A C 1
ATOM 1481 O O . LYS A 1 183 ? -43.023 -21.074 71.339 1.00 84.25 183 LYS A O 1
ATOM 1486 N N . ASP A 1 184 ? -41.009 -21.815 70.642 1.00 81.56 184 ASP A N 1
ATOM 1487 C CA . ASP A 1 184 ? -41.233 -23.227 70.932 1.00 81.56 184 ASP A CA 1
ATOM 1488 C C . ASP A 1 184 ? -41.334 -23.446 72.444 1.00 81.56 184 ASP A C 1
ATOM 1490 O O . ASP A 1 184 ? -42.289 -24.079 72.884 1.00 81.56 184 ASP A O 1
ATOM 1494 N N . ASP A 1 185 ? -40.477 -22.825 73.262 1.00 87.94 185 ASP A N 1
ATOM 1495 C CA . ASP A 1 185 ? -40.618 -22.852 74.726 1.00 87.94 185 ASP A CA 1
ATOM 1496 C C . ASP A 1 185 ? -41.942 -22.229 75.200 1.00 87.94 185 ASP A C 1
ATOM 1498 O O . ASP A 1 185 ? -42.625 -22.788 76.063 1.00 87.94 185 ASP A O 1
ATOM 1502 N N . ILE A 1 186 ? -42.369 -21.101 74.622 1.00 86.62 186 ILE A N 1
ATOM 1503 C CA . ILE A 1 186 ? -43.677 -20.496 74.928 1.00 86.62 186 ILE A CA 1
ATOM 1504 C C . ILE A 1 186 ? -44.829 -21.423 74.500 1.00 86.62 186 ILE A C 1
ATOM 1506 O O . ILE A 1 186 ? -45.810 -21.554 75.235 1.00 86.62 186 ILE A O 1
ATOM 1510 N N . LEU A 1 187 ? -44.741 -22.096 73.350 1.00 81.62 187 LEU A N 1
ATOM 1511 C CA . LEU A 1 187 ? -45.752 -23.053 72.884 1.00 81.62 187 LEU A CA 1
ATOM 1512 C C . LEU A 1 187 ? -45.787 -24.322 73.744 1.00 81.62 187 LEU A C 1
ATOM 1514 O O . LEU A 1 187 ? -46.872 -24.770 74.115 1.00 81.62 187 LEU A O 1
ATOM 1518 N N . ILE A 1 188 ? -44.629 -24.870 74.113 1.00 85.75 188 ILE A N 1
ATOM 1519 C CA . ILE A 1 188 ? -44.489 -26.041 74.985 1.00 85.75 188 ILE A CA 1
ATOM 1520 C C . ILE A 1 188 ? -45.041 -25.729 76.374 1.00 85.75 188 ILE A C 1
ATOM 1522 O O . ILE A 1 188 ? -45.816 -26.525 76.903 1.00 85.75 188 ILE A O 1
ATOM 1526 N N . ASN A 1 189 ? -44.716 -24.571 76.953 1.00 87.31 189 ASN A N 1
ATOM 1527 C CA . ASN A 1 189 ? -45.224 -24.181 78.268 1.00 87.31 189 ASN A CA 1
ATOM 1528 C C . ASN A 1 189 ? -46.732 -23.881 78.242 1.00 87.31 189 ASN A C 1
ATOM 1530 O O . ASN A 1 189 ? -47.448 -24.367 79.113 1.00 87.31 189 ASN A O 1
ATOM 1534 N N . ASN A 1 190 ? -47.253 -23.199 77.215 1.00 86.88 190 ASN A N 1
ATOM 1535 C CA . ASN A 1 190 ? -48.703 -23.015 77.050 1.00 86.88 190 ASN A CA 1
ATOM 1536 C C . ASN A 1 190 ? -49.448 -24.341 76.812 1.00 86.88 190 ASN A C 1
ATOM 1538 O O . ASN A 1 190 ? -50.569 -24.513 77.286 1.00 86.88 190 ASN A O 1
ATOM 1542 N N . SER A 1 191 ? -48.845 -25.286 76.084 1.00 80.31 191 SER A N 1
ATOM 1543 C CA . SER A 1 191 ? -49.412 -26.620 75.858 1.00 80.31 191 SER A CA 1
ATOM 1544 C C . SER A 1 191 ? -49.406 -27.452 77.144 1.00 80.31 191 SER A C 1
ATOM 1546 O O . SER A 1 191 ? -50.427 -28.032 77.505 1.00 80.31 191 SER A O 1
ATOM 1548 N N . ARG A 1 192 ? -48.302 -27.430 77.905 1.00 86.31 192 ARG A N 1
ATOM 1549 C CA . ARG A 1 192 ? -48.209 -28.040 79.241 1.00 86.31 192 ARG A CA 1
ATOM 1550 C C . ARG A 1 192 ? -49.233 -27.455 80.206 1.00 86.31 192 ARG A C 1
ATOM 1552 O O . ARG A 1 192 ? -49.915 -28.233 80.860 1.00 86.31 192 ARG A O 1
ATOM 1559 N N . GLN A 1 193 ? -49.380 -26.130 80.260 1.00 86.62 193 GLN A N 1
ATOM 1560 C CA . GLN A 1 193 ? -50.379 -25.493 81.116 1.00 86.62 193 GLN A CA 1
ATOM 1561 C C . GLN A 1 193 ? -51.788 -25.937 80.723 1.00 86.62 193 GLN A C 1
ATOM 1563 O O . GLN A 1 193 ? -52.504 -26.443 81.573 1.00 86.62 193 GLN A O 1
ATOM 1568 N N . LYS A 1 194 ? -52.143 -25.907 79.431 1.00 85.94 194 LYS A N 1
ATOM 1569 C CA . LYS A 1 194 ? -53.439 -26.426 78.963 1.00 85.94 194 LYS A CA 1
ATOM 1570 C C . LYS A 1 194 ? -53.660 -27.900 79.304 1.00 85.94 194 LYS A C 1
ATOM 1572 O O . LYS A 1 194 ? -54.787 -28.271 79.603 1.00 85.94 194 LYS A O 1
ATOM 1577 N N . ILE A 1 195 ? -52.625 -28.741 79.265 1.00 81.44 195 ILE A N 1
ATOM 1578 C CA . ILE A 1 195 ? -52.720 -30.149 79.682 1.00 81.44 195 ILE A CA 1
ATOM 1579 C C . ILE A 1 195 ? -52.948 -30.256 81.196 1.00 81.44 195 ILE A C 1
ATOM 1581 O O . I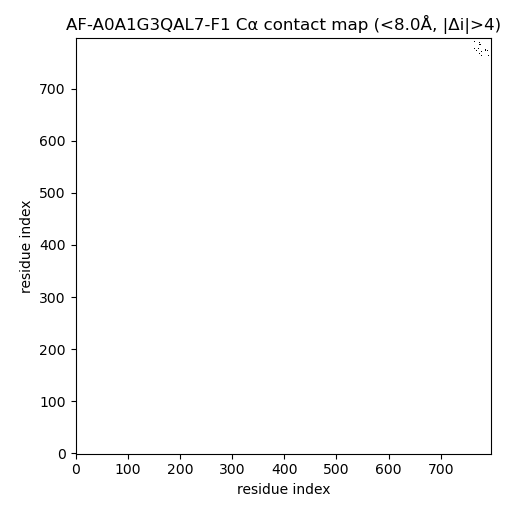LE A 1 195 ? -53.761 -31.076 81.614 1.00 81.44 195 ILE A O 1
ATOM 1585 N N . ILE A 1 196 ? -52.295 -29.424 82.013 1.00 87.44 196 ILE A N 1
ATOM 1586 C CA . ILE A 1 196 ? -52.532 -29.344 83.464 1.00 87.44 196 ILE A CA 1
ATOM 1587 C C . ILE A 1 196 ? -53.964 -28.867 83.742 1.00 87.44 196 ILE A C 1
ATOM 1589 O O . ILE A 1 196 ? -54.690 -29.560 84.446 1.00 87.44 196 ILE A O 1
ATOM 1593 N N . ASP A 1 197 ? -54.407 -27.769 83.124 1.00 85.75 197 ASP A N 1
ATOM 1594 C CA . ASP A 1 197 ? -55.763 -27.218 83.263 1.00 85.75 197 ASP A CA 1
ATOM 1595 C C . ASP A 1 197 ? -56.835 -28.249 82.866 1.00 85.75 197 ASP A C 1
ATOM 1597 O O . ASP A 1 197 ? -57.856 -28.400 83.541 1.00 85.75 197 ASP A O 1
ATOM 1601 N N . LEU A 1 198 ? -56.601 -28.992 81.775 1.00 85.62 198 LEU A N 1
ATOM 1602 C CA . LEU A 1 198 ? -57.492 -30.057 81.314 1.00 85.62 198 LEU A CA 1
ATOM 1603 C C . LEU A 1 198 ? -57.486 -31.251 82.277 1.00 85.62 198 LEU A C 1
ATOM 1605 O O . LEU A 1 198 ? -58.544 -31.820 82.526 1.00 85.62 198 LEU A O 1
ATOM 1609 N N . THR A 1 199 ? -56.324 -31.606 82.834 1.00 85.69 199 THR A N 1
ATOM 1610 C CA . THR A 1 199 ? -56.182 -32.693 83.816 1.00 85.69 199 THR A CA 1
ATOM 1611 C C . THR A 1 199 ? -56.899 -32.335 85.112 1.00 85.69 199 THR A C 1
ATOM 1613 O O . THR A 1 199 ? -57.719 -33.121 85.564 1.00 85.69 199 THR A O 1
ATOM 1616 N N . GLU A 1 200 ? -56.701 -31.130 85.656 1.00 87.19 200 GLU A N 1
ATOM 1617 C CA . GLU A 1 200 ? -57.402 -30.674 86.862 1.00 87.19 200 GLU A CA 1
ATOM 1618 C C . GLU A 1 200 ? -58.919 -30.572 86.619 1.00 87.19 200 GLU A C 1
ATOM 1620 O O . GLU A 1 200 ? -59.721 -30.964 87.463 1.00 87.19 200 GLU A O 1
ATOM 1625 N N . THR A 1 201 ? -59.341 -30.110 85.436 1.00 87.06 201 THR A N 1
ATOM 1626 C CA . THR A 1 201 ? -60.764 -30.106 85.046 1.00 87.06 201 THR A CA 1
ATOM 1627 C C . THR A 1 201 ? -61.330 -31.528 84.980 1.00 87.06 201 THR A C 1
ATOM 1629 O O . THR A 1 201 ? -62.455 -31.764 85.424 1.00 87.06 201 THR A O 1
ATOM 1632 N N . PHE A 1 202 ? -60.556 -32.488 84.466 1.00 83.25 202 PHE A N 1
ATOM 1633 C CA . PHE A 1 202 ? -60.952 -33.891 84.390 1.00 83.25 202 PHE A CA 1
ATOM 1634 C C . PHE A 1 202 ? -61.006 -34.534 85.781 1.00 83.25 202 PHE A C 1
ATOM 1636 O O . PHE A 1 202 ? -62.008 -35.160 86.101 1.00 83.25 202 PHE A O 1
ATOM 1643 N N . GLU A 1 203 ? -60.004 -34.313 86.637 1.00 85.81 203 GLU A N 1
ATOM 1644 C CA . GLU A 1 203 ? -59.969 -34.766 88.036 1.00 85.81 203 GLU A CA 1
ATOM 1645 C C . GLU A 1 203 ? -61.136 -34.195 88.849 1.00 85.81 203 GLU A C 1
ATOM 1647 O O . GLU A 1 203 ? -61.822 -34.948 89.539 1.00 85.81 203 GLU A O 1
ATOM 1652 N N . ARG A 1 204 ? -61.436 -32.895 88.716 1.00 85.56 204 ARG A N 1
ATOM 1653 C CA . ARG A 1 204 ? -62.623 -32.273 89.327 1.00 85.56 204 ARG A CA 1
ATOM 1654 C C . ARG A 1 204 ? -63.915 -32.911 88.815 1.00 85.56 204 ARG A C 1
ATOM 1656 O O . ARG A 1 204 ? -64.771 -33.241 89.623 1.00 85.56 204 ARG A O 1
ATOM 1663 N N . SER A 1 205 ? -64.045 -33.152 87.507 1.00 84.50 205 SER A N 1
ATOM 1664 C CA . SER A 1 205 ? -65.217 -33.838 86.941 1.00 84.50 205 SER A CA 1
ATOM 1665 C C . SER A 1 205 ? -65.330 -35.305 87.378 1.00 84.50 205 SER A C 1
ATOM 1667 O O . SER A 1 205 ? -66.441 -35.829 87.441 1.00 84.50 205 SER A O 1
ATOM 1669 N N . LEU A 1 206 ? -64.209 -35.973 87.662 1.00 81.38 206 LEU A N 1
ATOM 1670 C CA . LEU A 1 206 ? -64.161 -37.342 88.178 1.00 81.38 206 LEU A CA 1
ATOM 1671 C C . LEU A 1 206 ? -64.539 -37.375 89.664 1.00 81.38 206 LEU A C 1
ATOM 1673 O O . LEU A 1 206 ? -65.325 -38.226 90.060 1.00 81.38 206 LEU A O 1
ATOM 1677 N N . SER A 1 207 ? -64.068 -36.402 90.448 1.00 85.62 207 SER A N 1
ATOM 1678 C CA . SER A 1 207 ? -64.448 -36.176 91.849 1.00 85.62 207 SER A CA 1
ATOM 1679 C C . SER A 1 207 ? -65.940 -35.840 91.991 1.00 85.62 207 SER A C 1
ATOM 1681 O O . SER A 1 207 ? -66.642 -36.466 92.778 1.00 85.62 207 SER A O 1
ATOM 1683 N N . ASP A 1 208 ? -66.471 -34.940 91.155 1.00 83.31 208 ASP A N 1
ATOM 1684 C CA . ASP A 1 208 ? -67.909 -34.640 91.079 1.00 83.31 208 ASP A CA 1
ATOM 1685 C C . ASP A 1 208 ? -68.734 -35.881 90.695 1.00 83.31 208 ASP A C 1
ATOM 1687 O O . ASP A 1 208 ? -69.856 -36.058 91.174 1.00 83.31 208 ASP A O 1
ATOM 1691 N N . MET A 1 209 ? -68.205 -36.746 89.823 1.00 78.31 209 MET A N 1
ATOM 1692 C CA . MET A 1 209 ? -68.865 -37.995 89.441 1.00 78.31 209 MET A CA 1
ATOM 1693 C C . MET A 1 209 ? -68.812 -39.035 90.567 1.00 78.31 209 MET A C 1
ATOM 1695 O O . MET A 1 209 ? -69.831 -39.666 90.832 1.00 78.31 209 MET A O 1
ATOM 1699 N N . ASP A 1 210 ? -67.680 -39.184 91.254 1.00 79.06 210 ASP A N 1
ATOM 1700 C CA . ASP A 1 210 ? -67.505 -40.098 92.389 1.00 79.06 210 ASP A CA 1
ATOM 1701 C C . ASP A 1 210 ? -68.350 -39.669 93.599 1.00 79.06 210 ASP A C 1
ATOM 1703 O O . ASP A 1 210 ? -69.032 -40.496 94.204 1.00 79.06 210 ASP A O 1
ATOM 1707 N N . GLN A 1 211 ? -68.438 -38.361 93.872 1.00 82.38 211 GLN A N 1
ATOM 1708 C CA . GLN A 1 211 ? -69.366 -37.805 94.857 1.00 82.38 211 GLN A CA 1
ATOM 1709 C C . GLN A 1 211 ? -70.819 -38.082 94.454 1.00 82.38 211 GLN A C 1
ATOM 1711 O O . GLN A 1 211 ? -71.574 -38.609 95.260 1.00 82.38 211 GLN A O 1
ATOM 1716 N N . ARG A 1 212 ? -71.224 -37.838 93.197 1.00 80.31 212 ARG A N 1
ATOM 1717 C CA . ARG A 1 212 ? -72.592 -38.157 92.724 1.00 80.31 212 ARG A CA 1
ATOM 1718 C C . ARG A 1 212 ? -72.912 -39.650 92.780 1.00 80.31 212 ARG A C 1
ATOM 1720 O O . ARG A 1 212 ? -74.053 -40.009 93.074 1.00 80.31 212 ARG A O 1
ATOM 1727 N N . VAL A 1 213 ? -71.946 -40.520 92.490 1.00 76.25 213 VAL A N 1
ATOM 1728 C CA . VAL A 1 213 ? -72.082 -41.978 92.629 1.00 76.25 213 VAL A CA 1
ATOM 1729 C C . VAL A 1 213 ? -72.187 -42.365 94.105 1.00 76.25 213 VAL A C 1
ATOM 1731 O O . VAL A 1 213 ? -73.020 -43.205 94.436 1.00 76.25 213 VAL A O 1
ATOM 1734 N N . THR A 1 214 ? -71.437 -41.710 94.992 1.00 79.94 214 THR A N 1
ATOM 1735 C CA . THR A 1 214 ? -71.501 -41.896 96.449 1.00 79.94 214 THR A CA 1
ATOM 1736 C C . THR A 1 214 ? -72.837 -41.423 97.022 1.00 79.94 214 THR A C 1
ATOM 1738 O O . THR A 1 214 ? -73.500 -42.205 97.694 1.00 79.94 214 THR A O 1
ATOM 1741 N N . ASP A 1 215 ? -73.302 -40.219 96.680 1.00 78.12 215 ASP A N 1
ATOM 1742 C CA . ASP A 1 215 ? -74.604 -39.663 97.074 1.00 78.12 215 ASP A CA 1
ATOM 1743 C C . ASP A 1 215 ? -75.749 -40.557 96.572 1.00 78.12 215 ASP A C 1
ATOM 1745 O O . ASP A 1 215 ? -76.667 -40.907 97.315 1.00 78.12 215 ASP A O 1
ATOM 1749 N N . THR A 1 216 ? -75.681 -40.994 95.309 1.00 77.88 216 THR A N 1
ATOM 1750 C CA . THR A 1 216 ? -76.641 -41.952 94.734 1.00 77.88 216 THR A CA 1
ATOM 1751 C C . THR A 1 216 ? -76.553 -43.307 95.441 1.00 77.88 216 THR A C 1
ATOM 1753 O O . THR A 1 216 ? -77.578 -43.946 95.665 1.00 77.88 216 THR A O 1
ATOM 1756 N N . GLY A 1 217 ? -75.354 -43.736 95.837 1.00 73.25 217 GLY A N 1
ATOM 1757 C CA . GLY A 1 217 ? -75.088 -44.939 96.622 1.00 73.25 217 GLY A CA 1
ATOM 1758 C C . GLY A 1 217 ? -75.675 -44.871 98.032 1.00 73.25 217 GLY A C 1
ATOM 1759 O O . GLY A 1 217 ? -76.316 -45.831 98.455 1.00 73.25 217 GLY A O 1
ATOM 1760 N N . GLU A 1 218 ? -75.550 -43.740 98.730 1.00 76.06 218 GLU A N 1
ATOM 1761 C CA . GLU A 1 218 ? -76.197 -43.489 100.022 1.00 76.06 218 GLU A CA 1
ATOM 1762 C C . GLU A 1 218 ? -77.718 -43.431 99.881 1.00 76.06 218 GLU A C 1
ATOM 1764 O O . GLU A 1 218 ? -78.422 -44.088 100.644 1.00 76.06 218 GLU A O 1
ATOM 1769 N N . ILE A 1 219 ? -78.247 -42.735 98.869 1.00 75.19 219 ILE A N 1
ATOM 1770 C CA . ILE A 1 219 ? -79.689 -42.688 98.580 1.00 75.19 219 ILE A CA 1
ATOM 1771 C C . ILE A 1 219 ? -80.220 -44.092 98.255 1.00 75.19 219 ILE A C 1
ATOM 1773 O O . ILE A 1 219 ? -81.302 -44.466 98.720 1.00 75.19 219 ILE A O 1
ATOM 1777 N N . LEU A 1 220 ? -79.474 -44.907 97.504 1.00 71.12 220 LEU A N 1
ATOM 1778 C CA . LEU A 1 220 ? -79.819 -46.303 97.231 1.00 71.12 220 LEU A CA 1
ATOM 1779 C C . LEU A 1 220 ? -79.727 -47.164 98.494 1.00 71.12 220 LEU A C 1
ATOM 1781 O O . LEU A 1 220 ? -80.655 -47.927 98.746 1.00 71.12 220 LEU A O 1
ATOM 1785 N N . LEU A 1 221 ? -78.690 -47.019 99.323 1.00 68.88 221 LEU A N 1
ATOM 1786 C CA . LEU A 1 221 ? -78.554 -47.711 100.612 1.00 68.88 221 LEU A CA 1
ATOM 1787 C C . LEU A 1 221 ? -79.670 -47.326 101.587 1.00 68.88 221 LEU A C 1
ATOM 1789 O O . LEU A 1 221 ? -80.220 -48.198 102.256 1.00 68.88 221 LEU A O 1
ATOM 1793 N N . GLN A 1 222 ? -80.062 -46.055 101.639 1.00 69.62 222 GLN A N 1
ATOM 1794 C CA . GLN A 1 222 ? -81.170 -45.557 102.452 1.00 69.62 222 GLN A CA 1
ATOM 1795 C C . GLN A 1 222 ? -82.511 -46.101 101.941 1.00 69.62 222 GLN A C 1
ATOM 1797 O O . GLN A 1 222 ? -83.327 -46.560 102.739 1.00 69.62 222 GLN A O 1
ATOM 1802 N N . ASN A 1 223 ? -82.720 -46.147 100.620 1.00 65.81 223 ASN A N 1
ATOM 1803 C CA . ASN A 1 223 ? -83.882 -46.803 100.015 1.00 65.81 223 ASN A CA 1
ATOM 1804 C C . ASN A 1 223 ? -83.887 -48.321 100.245 1.00 65.81 223 ASN A C 1
ATOM 1806 O O . ASN A 1 223 ? -84.948 -48.885 100.506 1.00 65.81 223 ASN A O 1
ATOM 1810 N N . PHE A 1 224 ? -82.733 -48.991 100.205 1.00 65.25 224 PHE A N 1
ATOM 1811 C CA . PHE A 1 224 ? -82.605 -50.402 100.570 1.00 65.25 224 PHE A CA 1
ATOM 1812 C C . PHE A 1 224 ? -82.896 -50.620 102.053 1.00 65.25 224 PHE A C 1
ATOM 1814 O O . PHE A 1 224 ? -83.613 -51.555 102.380 1.00 65.25 224 PHE A O 1
ATOM 1821 N N . LYS A 1 225 ? -82.436 -49.739 102.945 1.00 61.22 225 LYS A N 1
ATOM 1822 C CA . LYS A 1 225 ? -82.703 -49.799 104.388 1.00 61.22 225 LYS A CA 1
ATOM 1823 C C . LYS A 1 225 ? -84.195 -49.624 104.687 1.00 61.22 225 LYS A C 1
ATOM 1825 O O . LYS A 1 225 ? -84.777 -50.475 105.349 1.00 61.22 225 LYS A O 1
ATOM 1830 N N . MET A 1 226 ? -84.844 -48.622 104.085 1.00 62.62 226 MET A N 1
ATOM 1831 C CA . MET A 1 226 ? -86.303 -48.439 104.160 1.00 62.62 226 MET A CA 1
ATOM 1832 C C . MET A 1 226 ? -87.078 -49.619 103.548 1.00 62.62 226 MET A C 1
ATOM 1834 O O . MET A 1 226 ? -88.091 -50.045 104.101 1.00 62.62 226 MET A O 1
ATOM 1838 N N . LYS A 1 227 ? -86.603 -50.195 102.433 1.00 59.69 227 LYS A N 1
ATOM 1839 C CA . LYS A 1 227 ? -87.193 -51.414 101.854 1.00 59.69 227 LYS A CA 1
ATOM 1840 C C . LYS A 1 227 ? -86.972 -52.647 102.729 1.00 59.69 227 LYS A C 1
ATOM 1842 O O . LYS A 1 227 ? -87.868 -53.475 102.781 1.00 59.69 227 LYS A O 1
ATOM 1847 N N . ILE A 1 228 ? -85.845 -52.777 103.427 1.00 55.56 228 ILE A N 1
ATOM 1848 C CA . ILE A 1 228 ? -85.562 -53.891 104.344 1.00 55.56 228 ILE A CA 1
ATOM 1849 C C . ILE A 1 228 ? -86.451 -53.792 105.590 1.00 55.56 228 ILE A C 1
ATOM 1851 O O . ILE A 1 228 ? -87.090 -54.784 105.936 1.00 55.56 228 ILE A O 1
ATOM 1855 N N . ASP A 1 229 ? -86.606 -52.603 106.182 1.00 51.22 229 ASP A N 1
ATOM 1856 C CA . ASP A 1 229 ? -87.566 -52.362 107.274 1.00 51.22 229 ASP A CA 1
ATOM 1857 C C . ASP A 1 229 ? -89.026 -52.619 106.836 1.00 51.22 229 ASP A C 1
ATOM 1859 O O . ASP A 1 229 ? -89.846 -53.095 107.625 1.00 51.22 229 ASP A O 1
ATOM 1863 N N . GLY A 1 230 ? -89.357 -52.358 105.565 1.00 54.03 230 GLY A N 1
ATOM 1864 C CA . GLY A 1 230 ? -90.651 -52.705 104.966 1.00 54.03 230 GLY A CA 1
ATOM 1865 C C . GLY A 1 230 ? -90.836 -54.210 104.713 1.00 54.03 230 GLY A C 1
ATOM 1866 O O . GLY A 1 230 ? -91.875 -54.776 105.052 1.00 54.03 230 GLY A O 1
ATOM 1867 N N . VAL A 1 231 ? -89.824 -54.883 104.158 1.00 49.91 231 VAL A N 1
ATOM 1868 C CA . VAL A 1 231 ? -89.830 -56.328 103.855 1.00 49.91 231 VAL A CA 1
ATOM 1869 C C . VAL A 1 231 ? -89.860 -57.165 105.136 1.00 49.91 231 VAL A C 1
ATOM 1871 O O . VAL A 1 231 ? -90.565 -58.172 105.181 1.00 49.91 231 VAL A O 1
ATOM 1874 N N . ALA A 1 232 ? -89.222 -56.702 106.215 1.00 43.72 232 ALA A N 1
ATOM 1875 C CA . ALA A 1 232 ? -89.308 -57.306 107.548 1.00 43.72 232 ALA A CA 1
ATOM 1876 C C . ALA A 1 232 ? -90.741 -57.351 108.129 1.00 43.72 232 ALA A C 1
ATOM 1878 O O . ALA A 1 232 ? -90.977 -58.041 109.120 1.00 43.72 232 ALA A O 1
ATOM 1879 N N . LYS A 1 233 ? -91.707 -56.645 107.518 1.00 44.12 233 LYS A N 1
ATOM 1880 C CA . LYS A 1 233 ? -93.135 -56.662 107.878 1.00 44.12 233 LYS A CA 1
ATOM 1881 C C . LYS A 1 233 ? -94.057 -57.301 106.833 1.00 44.12 233 LYS A C 1
ATOM 1883 O O . LYS A 1 233 ? -95.264 -57.318 107.059 1.00 44.12 233 LYS A O 1
ATOM 1888 N N . SER A 1 234 ? -93.541 -57.824 105.717 1.00 42.00 234 SER A N 1
ATOM 1889 C CA . SER A 1 234 ? -94.382 -58.357 104.631 1.00 42.00 234 SER A CA 1
ATOM 1890 C C . SER A 1 234 ? -93.747 -59.547 103.904 1.00 42.00 234 SER A C 1
ATOM 1892 O O . SER A 1 234 ? -93.375 -59.453 102.733 1.00 42.00 234 SER A O 1
ATOM 1894 N N . VAL A 1 235 ? -93.655 -60.690 104.586 1.00 43.91 235 VAL A N 1
ATOM 1895 C CA . VAL A 1 235 ? -93.190 -61.955 103.995 1.00 43.91 235 VAL A CA 1
ATOM 1896 C C . VAL A 1 235 ? -94.377 -62.793 103.508 1.00 43.91 235 VAL A C 1
ATOM 1898 O O . VAL A 1 235 ? -94.833 -63.685 104.212 1.00 43.91 235 VAL A O 1
ATOM 1901 N N . GLU A 1 236 ? -94.853 -62.526 102.288 1.00 39.50 236 GLU A N 1
ATOM 1902 C CA . GLU A 1 236 ? -95.574 -63.506 101.456 1.00 39.50 236 GLU A CA 1
ATOM 1903 C C . GLU A 1 236 ? -95.608 -63.057 99.978 1.00 39.50 236 GLU A C 1
ATOM 1905 O O . GLU A 1 236 ? -95.663 -61.864 99.688 1.00 39.50 236 GLU A O 1
ATOM 1910 N N . GLY A 1 237 ? -95.566 -64.006 99.029 1.00 43.09 237 GLY A N 1
ATOM 1911 C CA . GLY A 1 237 ? -95.708 -63.726 97.585 1.00 43.09 237 GLY A CA 1
ATOM 1912 C C . GLY A 1 237 ? -94.405 -63.636 96.769 1.00 43.09 237 GLY A C 1
ATOM 1913 O O . GLY A 1 237 ? -94.079 -62.592 96.205 1.00 43.09 237 GLY A O 1
ATOM 1914 N N . ALA A 1 238 ? -93.696 -64.758 96.604 1.00 49.44 238 ALA A N 1
ATOM 1915 C CA . ALA A 1 238 ? -92.413 -64.862 95.884 1.00 49.44 238 ALA A CA 1
ATOM 1916 C C . ALA A 1 238 ? -92.459 -64.651 94.342 1.00 49.44 238 ALA A C 1
ATOM 1918 O O . ALA A 1 238 ? -91.538 -65.054 93.637 1.00 49.44 238 ALA A O 1
ATOM 1919 N N . ALA A 1 239 ? -93.503 -64.017 93.798 1.00 53.00 239 ALA A N 1
ATOM 1920 C CA . ALA A 1 239 ? -93.653 -63.757 92.360 1.00 53.00 239 ALA A CA 1
ATOM 1921 C C . ALA A 1 239 ? -93.029 -62.421 91.901 1.00 53.00 239 ALA A C 1
ATOM 1923 O O . ALA A 1 239 ? -92.614 -62.284 90.752 1.00 53.00 239 ALA A O 1
ATOM 1924 N N . ASN A 1 240 ? -92.945 -61.422 92.788 1.00 54.44 240 ASN A N 1
ATOM 1925 C CA . ASN A 1 240 ? -92.660 -60.036 92.387 1.00 54.44 240 ASN A CA 1
ATOM 1926 C C . ASN A 1 240 ? -91.170 -59.740 92.102 1.00 54.44 240 ASN A C 1
ATOM 1928 O O . ASN A 1 240 ? -90.849 -58.721 91.493 1.00 54.44 240 ASN A O 1
ATOM 1932 N N . LEU A 1 241 ? -90.256 -60.626 92.518 1.00 53.16 241 LEU A N 1
ATOM 1933 C CA . LEU A 1 241 ? -88.815 -60.479 92.273 1.00 53.16 241 LEU A CA 1
ATOM 1934 C C . LEU A 1 241 ? -88.441 -60.691 90.800 1.00 53.16 241 LEU A C 1
ATOM 1936 O O . LEU A 1 241 ? -87.572 -59.980 90.297 1.00 53.16 241 LEU A O 1
ATOM 1940 N N . ASN A 1 242 ? -89.111 -61.608 90.090 1.00 56.81 242 ASN A N 1
ATOM 1941 C CA . ASN A 1 242 ? -88.766 -61.900 88.695 1.00 56.81 242 ASN A CA 1
ATOM 1942 C C . ASN A 1 242 ? -88.994 -60.673 87.798 1.00 56.81 242 ASN A C 1
ATOM 1944 O O . ASN A 1 242 ? -88.092 -60.276 87.071 1.00 56.81 242 ASN A O 1
ATOM 1948 N N . ASN A 1 243 ? -90.139 -59.998 87.944 1.00 59.50 243 ASN A N 1
ATOM 1949 C CA . ASN A 1 243 ? -90.467 -58.784 87.186 1.00 59.50 243 ASN A CA 1
ATOM 1950 C C . ASN A 1 243 ? -89.477 -57.629 87.436 1.00 59.50 243 ASN A C 1
ATOM 1952 O O . ASN A 1 243 ? -89.220 -56.836 86.534 1.00 59.50 243 ASN A O 1
ATOM 1956 N N . GLN A 1 244 ? -88.901 -57.521 88.640 1.00 61.78 244 GLN A N 1
ATOM 1957 C CA . GLN A 1 244 ? -87.900 -56.487 88.937 1.00 61.78 244 GLN A CA 1
ATOM 1958 C C . GLN A 1 244 ? -86.532 -56.822 88.323 1.00 61.78 244 GLN A C 1
ATOM 1960 O O . GLN A 1 244 ? -85.863 -55.926 87.813 1.00 61.78 244 GLN A O 1
ATOM 1965 N N . ILE A 1 245 ? -86.149 -58.102 88.287 1.00 60.44 245 ILE A N 1
ATOM 1966 C CA . ILE A 1 245 ? -84.942 -58.572 87.586 1.00 60.44 245 ILE A CA 1
ATOM 1967 C C . ILE A 1 245 ? -85.098 -58.414 86.061 1.00 60.44 245 ILE A C 1
ATOM 1969 O O . ILE A 1 245 ? -84.156 -57.990 85.394 1.00 60.44 245 ILE A O 1
ATOM 1973 N N . GLU A 1 246 ? -86.289 -58.683 85.517 1.00 65.50 246 GLU A N 1
ATOM 1974 C CA . GLU A 1 246 ? -86.648 -58.443 84.109 1.00 65.50 246 GLU A CA 1
ATOM 1975 C C . GLU A 1 246 ? -86.484 -56.954 83.747 1.00 65.50 246 GLU A C 1
ATOM 1977 O O . GLU A 1 246 ? -85.762 -56.614 82.812 1.00 65.50 246 GLU A O 1
ATOM 1982 N N . MET A 1 247 ? -87.057 -56.048 84.552 1.00 65.00 247 MET A N 1
ATOM 1983 C CA . MET A 1 247 ? -86.921 -54.596 84.367 1.00 65.00 247 MET A CA 1
ATOM 1984 C C . MET A 1 247 ? -85.471 -54.107 84.493 1.00 65.00 247 MET A C 1
ATOM 1986 O O . MET A 1 247 ? -85.061 -53.227 83.739 1.00 65.00 247 MET A O 1
ATOM 1990 N N . MET A 1 248 ? -84.663 -54.674 85.397 1.00 60.84 248 MET A N 1
ATOM 1991 C CA . MET A 1 248 ? -83.238 -54.326 85.483 1.00 60.84 248 MET A CA 1
ATOM 1992 C C . MET A 1 248 ? -82.441 -54.815 84.266 1.00 60.84 248 MET A C 1
ATOM 1994 O O . MET A 1 248 ? -81.568 -54.086 83.799 1.00 60.84 248 MET A O 1
ATOM 1998 N N . LYS A 1 249 ? -82.764 -55.986 83.699 1.00 64.31 249 LYS A N 1
ATOM 1999 C CA . LYS A 1 249 ? -82.182 -56.435 82.421 1.00 64.31 249 LYS A CA 1
ATOM 2000 C C . LYS A 1 249 ? -82.560 -55.512 81.265 1.00 64.31 249 LYS A C 1
ATOM 2002 O O . LYS A 1 249 ? -81.679 -55.134 80.501 1.00 64.31 249 LYS A O 1
ATOM 2007 N N . ILE A 1 250 ? -83.833 -55.124 81.161 1.00 71.62 250 ILE A N 1
ATOM 2008 C CA . ILE A 1 250 ? -84.318 -54.192 80.129 1.00 71.62 250 ILE A CA 1
ATOM 2009 C C . ILE A 1 250 ? -83.585 -52.850 80.237 1.00 71.62 250 ILE A C 1
ATOM 2011 O O . ILE A 1 250 ? -83.033 -52.379 79.249 1.00 71.62 250 ILE A O 1
ATOM 2015 N N . ASN A 1 251 ? -83.498 -52.275 81.440 1.00 74.50 251 ASN A N 1
ATOM 2016 C CA . ASN A 1 251 ? -82.800 -51.007 81.653 1.00 74.50 251 ASN A CA 1
ATOM 2017 C C . ASN A 1 251 ? -81.293 -51.110 81.364 1.00 74.50 251 ASN A C 1
ATOM 2019 O O . ASN A 1 251 ? -80.729 -50.181 80.797 1.00 74.50 251 ASN A O 1
ATOM 2023 N N . SER A 1 252 ? -80.642 -52.227 81.712 1.00 66.44 252 SER A N 1
ATOM 2024 C CA . SER A 1 252 ? -79.226 -52.451 81.386 1.00 66.44 252 SER A CA 1
ATOM 2025 C C . SER A 1 252 ? -78.995 -52.568 79.877 1.00 66.44 252 SER A C 1
ATOM 2027 O O . SER A 1 252 ? -78.029 -52.004 79.373 1.00 66.44 252 SER A O 1
ATOM 2029 N N . ALA A 1 253 ? -79.887 -53.254 79.157 1.00 71.06 253 ALA A N 1
ATOM 2030 C CA . ALA A 1 253 ? -79.817 -53.392 77.704 1.00 71.06 253 ALA A CA 1
ATOM 2031 C C . ALA A 1 253 ? -80.109 -52.068 76.974 1.00 71.06 253 ALA A C 1
ATOM 2033 O O . ALA A 1 253 ? -79.484 -51.786 75.956 1.00 71.06 253 ALA A O 1
ATOM 2034 N N . ASP A 1 254 ? -81.010 -51.228 77.494 1.00 73.38 254 ASP A N 1
ATOM 2035 C CA . ASP A 1 254 ? -81.255 -49.882 76.955 1.00 73.38 254 ASP A CA 1
ATOM 2036 C C . ASP A 1 254 ? -80.037 -48.962 77.163 1.00 73.38 254 ASP A C 1
ATOM 2038 O O . ASP A 1 254 ? -79.664 -48.213 76.264 1.00 73.38 254 ASP A O 1
ATOM 2042 N N . LEU A 1 255 ? -79.360 -49.063 78.313 1.00 73.75 255 LEU A N 1
ATOM 2043 C CA . LEU A 1 255 ? -78.145 -48.297 78.614 1.00 73.75 255 LEU A CA 1
ATOM 2044 C C . LEU A 1 255 ? -76.954 -48.748 77.746 1.00 73.75 255 LEU A C 1
ATOM 2046 O O . LEU A 1 255 ? -76.259 -47.912 77.171 1.00 73.75 255 LEU A O 1
ATOM 2050 N N . GLU A 1 256 ? -76.769 -50.060 77.577 1.00 69.19 256 GLU A N 1
ATOM 2051 C CA . GLU A 1 256 ? -75.786 -50.643 76.654 1.00 69.19 256 GLU A CA 1
ATOM 2052 C C . GLU A 1 256 ? -76.071 -50.233 75.197 1.00 69.19 256 GLU A C 1
ATOM 2054 O O . GLU A 1 256 ? -75.174 -49.759 74.499 1.00 69.19 256 GLU A O 1
ATOM 2059 N N . SER A 1 257 ? -77.333 -50.310 74.759 1.00 71.81 257 SER A N 1
ATOM 2060 C CA . SER A 1 257 ? -77.774 -49.876 73.426 1.00 71.81 257 SER A CA 1
ATOM 2061 C C . SER A 1 257 ? -77.520 -48.384 73.176 1.00 71.81 257 SER A C 1
ATOM 2063 O O . SER A 1 257 ? -77.038 -48.017 72.104 1.00 71.81 257 SER A O 1
ATOM 2065 N N . ARG A 1 258 ? -77.762 -47.514 74.170 1.00 74.44 258 ARG A N 1
ATOM 2066 C CA . ARG A 1 258 ? -77.444 -46.076 74.083 1.00 74.44 258 ARG A CA 1
ATOM 2067 C C . ARG A 1 258 ? -75.947 -45.832 73.931 1.00 74.44 258 ARG A C 1
ATOM 2069 O O . ARG A 1 258 ? -75.562 -45.124 73.009 1.00 74.44 258 ARG A O 1
ATOM 2076 N N . ILE A 1 259 ? -75.116 -46.445 74.777 1.00 72.56 259 ILE A N 1
ATOM 2077 C CA . ILE A 1 259 ? -73.654 -46.280 74.725 1.00 72.56 259 ILE A CA 1
ATOM 2078 C C . ILE A 1 259 ? -73.103 -46.767 73.377 1.00 72.56 259 ILE A C 1
ATOM 2080 O O . ILE A 1 259 ? -72.329 -46.056 72.737 1.00 72.56 259 ILE A O 1
ATOM 2084 N N . PHE A 1 260 ? -73.541 -47.932 72.886 1.00 73.69 260 PHE A N 1
ATOM 2085 C CA . PHE A 1 260 ? -73.140 -48.401 71.557 1.00 73.69 260 PHE A CA 1
ATOM 2086 C C . PHE A 1 260 ? -73.678 -47.521 70.421 1.00 73.69 260 PHE A C 1
ATOM 2088 O O . PHE A 1 260 ? -72.982 -47.360 69.419 1.00 73.69 260 PHE A O 1
ATOM 2095 N N . SER A 1 261 ? -74.865 -46.922 70.559 1.00 76.31 261 SER A N 1
ATOM 2096 C CA . SER A 1 261 ? -75.391 -45.969 69.575 1.00 76.31 261 SER A CA 1
ATOM 2097 C C . SER A 1 261 ? -74.573 -44.675 69.543 1.00 76.31 261 SER A C 1
ATOM 2099 O O . SER A 1 261 ? -74.192 -44.246 68.462 1.00 76.31 261 SER A O 1
ATOM 2101 N N . GLU A 1 262 ? -74.242 -44.094 70.697 1.00 74.62 262 GLU A N 1
ATOM 2102 C CA . GLU A 1 262 ? -73.480 -42.840 70.816 1.00 74.62 262 GLU A CA 1
ATOM 2103 C C . GLU A 1 262 ? -72.015 -43.007 70.363 1.00 74.62 262 GLU A C 1
ATOM 2105 O O . GLU A 1 262 ? -71.468 -42.157 69.657 1.00 74.62 262 GLU A O 1
ATOM 2110 N N . ILE A 1 263 ? -71.390 -44.151 70.677 1.00 70.56 263 ILE A N 1
ATOM 2111 C CA . ILE A 1 263 ? -70.067 -44.522 70.144 1.00 70.56 263 ILE A CA 1
ATOM 2112 C C . ILE A 1 263 ? -70.126 -44.699 68.620 1.00 70.56 263 ILE A C 1
ATOM 2114 O O . ILE A 1 263 ? -69.238 -44.223 67.912 1.00 70.56 263 ILE A O 1
ATOM 2118 N N . LYS A 1 264 ? -71.166 -45.360 68.095 1.00 73.88 264 LYS A N 1
ATOM 2119 C CA . LYS A 1 264 ? -71.342 -45.577 66.652 1.00 73.88 264 LYS A CA 1
ATOM 2120 C C . LYS A 1 264 ? -71.622 -44.274 65.899 1.00 73.88 264 LYS A C 1
ATOM 2122 O O . LYS A 1 264 ? -71.099 -44.096 64.803 1.00 73.88 264 LYS A O 1
ATOM 2127 N N . GLU A 1 265 ? -72.403 -43.373 66.484 1.00 77.44 265 GLU A N 1
ATOM 2128 C CA . GLU A 1 265 ? -72.694 -42.041 65.952 1.00 77.44 265 GLU A CA 1
ATOM 2129 C C . GLU A 1 265 ? -71.405 -41.218 65.845 1.00 77.44 265 GLU A C 1
ATOM 2131 O O . GLU A 1 265 ? -71.014 -40.857 64.736 1.00 77.44 265 GLU A O 1
ATOM 2136 N N . ARG A 1 266 ? -70.644 -41.073 66.941 1.00 75.44 266 ARG A N 1
ATOM 2137 C CA . ARG A 1 266 ? -69.330 -40.401 66.919 1.00 75.44 266 ARG A CA 1
ATOM 2138 C C . ARG A 1 266 ? -68.326 -41.059 65.971 1.00 75.44 266 ARG A C 1
ATOM 2140 O O . ARG A 1 266 ? -67.570 -40.360 65.301 1.00 75.44 266 ARG A O 1
ATOM 2147 N N . SER A 1 267 ? -68.308 -42.390 65.879 1.00 69.62 267 SER A N 1
ATOM 2148 C CA . SER A 1 267 ? -67.452 -43.099 64.917 1.00 69.62 267 SER A CA 1
ATOM 2149 C C . SER A 1 267 ? -67.844 -42.774 63.473 1.00 69.62 267 SER A C 1
ATOM 2151 O O . SER A 1 267 ? -66.963 -42.562 62.644 1.00 69.62 267 SER A O 1
ATOM 2153 N N . SER A 1 268 ? -69.144 -42.672 63.178 1.00 76.31 268 SER A N 1
ATOM 2154 C CA . SER A 1 268 ? -69.655 -42.276 61.862 1.00 76.31 268 SER A CA 1
ATOM 2155 C C . SER A 1 268 ? -69.391 -40.799 61.544 1.00 76.31 268 SER A C 1
ATOM 2157 O O . SER A 1 268 ? -69.176 -40.465 60.379 1.00 76.31 268 SER A O 1
ATOM 2159 N N . GLU A 1 269 ? -69.389 -39.909 62.542 1.00 77.38 269 GLU A N 1
ATOM 2160 C CA . GLU A 1 269 ? -68.979 -38.508 62.373 1.00 77.38 269 GLU A CA 1
ATOM 2161 C C . GLU A 1 269 ? -67.483 -38.394 62.053 1.00 77.38 269 GLU A C 1
ATOM 2163 O O . GLU A 1 269 ? -67.106 -37.674 61.127 1.00 77.38 269 GLU A O 1
ATOM 2168 N N . ILE A 1 270 ? -66.633 -39.140 62.768 1.00 73.94 270 ILE A N 1
ATOM 2169 C CA . ILE A 1 270 ? -65.182 -39.185 62.530 1.00 73.94 270 ILE A CA 1
ATOM 2170 C C . ILE A 1 270 ? -64.878 -39.770 61.145 1.00 73.94 270 ILE A C 1
ATOM 2172 O O . ILE A 1 270 ? -64.098 -39.183 60.397 1.00 73.94 270 ILE A O 1
ATOM 2176 N N . GLU A 1 271 ? -65.524 -40.873 60.763 1.00 73.62 271 GLU A N 1
ATOM 2177 C CA . GLU A 1 271 ? -65.377 -41.488 59.438 1.00 73.62 271 GLU A CA 1
ATOM 2178 C C . GLU A 1 271 ? -65.845 -40.539 58.318 1.00 73.62 271 GLU A C 1
ATOM 2180 O O . GLU A 1 271 ? -65.148 -40.363 57.320 1.00 73.62 271 GLU A O 1
ATOM 2185 N N . SER A 1 272 ? -66.960 -39.826 58.516 1.00 80.19 272 SER A N 1
ATOM 2186 C CA . SER A 1 272 ? -67.438 -38.771 57.607 1.00 80.19 272 SER A CA 1
ATOM 2187 C C . SER A 1 272 ? -66.460 -37.590 57.499 1.00 80.19 272 SER A C 1
ATOM 2189 O O . SER A 1 272 ? -66.222 -37.075 56.405 1.00 80.19 272 SER A O 1
ATOM 2191 N N . GLY A 1 273 ? -65.843 -37.177 58.611 1.00 81.69 273 GLY A N 1
ATOM 2192 C CA . GLY A 1 273 ? -64.821 -36.127 58.643 1.00 81.69 273 GLY A CA 1
ATOM 2193 C C . GLY A 1 273 ? -63.519 -36.525 57.940 1.00 81.69 273 GLY A C 1
ATOM 2194 O O . GLY A 1 273 ? -62.945 -35.719 57.203 1.00 81.69 273 GLY A O 1
ATOM 2195 N N . ILE A 1 274 ? -63.082 -37.776 58.110 1.00 76.19 274 ILE A N 1
ATOM 2196 C CA . ILE A 1 274 ? -61.924 -38.347 57.409 1.00 76.19 274 ILE A CA 1
ATOM 2197 C C . ILE A 1 274 ? -62.210 -38.438 55.907 1.00 76.19 274 ILE A C 1
ATOM 2199 O O . ILE A 1 274 ? -61.413 -37.932 55.120 1.00 76.19 274 ILE A O 1
ATOM 2203 N N . ASN A 1 275 ? -63.361 -38.985 55.506 1.00 78.88 275 ASN A N 1
ATOM 2204 C CA . ASN A 1 275 ? -63.730 -39.111 54.094 1.00 78.88 275 ASN A CA 1
ATOM 2205 C C . ASN A 1 275 ? -63.814 -37.740 53.406 1.00 78.88 275 ASN A C 1
ATOM 2207 O O . ASN A 1 275 ? -63.130 -37.535 52.411 1.00 78.88 275 ASN A O 1
ATOM 2211 N N . LYS A 1 276 ? -64.480 -36.740 54.005 1.00 83.12 276 LYS A N 1
ATOM 2212 C CA . LYS A 1 276 ? -64.471 -35.357 53.479 1.00 83.12 276 LYS A CA 1
ATOM 2213 C C . LYS A 1 276 ? -63.067 -34.761 53.357 1.00 83.12 276 LYS A C 1
ATOM 2215 O O . LYS A 1 276 ? -62.806 -33.984 52.439 1.00 83.12 276 LYS A O 1
ATOM 2220 N N . SER A 1 277 ? -62.163 -35.091 54.281 1.00 78.50 277 SER A N 1
ATOM 2221 C CA . SER A 1 277 ? -60.770 -34.630 54.229 1.00 78.50 277 SER A CA 1
ATOM 2222 C C . SER A 1 277 ? -59.995 -35.296 53.087 1.00 78.50 277 SER A C 1
ATOM 2224 O O . SER A 1 277 ? -59.188 -34.637 52.436 1.00 78.50 277 SER A O 1
ATOM 2226 N N . ILE A 1 278 ? -60.273 -36.574 52.811 1.00 78.38 278 ILE A N 1
ATOM 2227 C CA . ILE A 1 278 ? -59.738 -37.330 51.671 1.00 78.38 278 ILE A CA 1
ATOM 2228 C C . ILE A 1 278 ? -60.295 -36.779 50.349 1.00 78.38 278 ILE A C 1
ATOM 2230 O O . ILE A 1 278 ? -59.510 -36.492 49.448 1.00 78.38 278 ILE A O 1
ATOM 2234 N N . ASP A 1 279 ? -61.603 -36.530 50.255 1.00 83.69 279 ASP A N 1
ATOM 2235 C CA . ASP A 1 279 ? -62.247 -35.926 49.079 1.00 83.69 279 ASP A CA 1
ATOM 2236 C C . ASP A 1 279 ? -61.637 -34.547 48.763 1.00 83.69 279 ASP A C 1
ATOM 2238 O O . ASP A 1 279 ? -61.195 -34.291 47.644 1.00 83.69 279 ASP A O 1
ATOM 2242 N N . THR A 1 280 ? -61.488 -33.691 49.784 1.00 84.44 280 THR A N 1
ATOM 2243 C CA . THR A 1 280 ? -60.857 -32.360 49.659 1.00 84.44 280 THR A CA 1
ATOM 2244 C C . THR A 1 280 ? -59.382 -32.443 49.229 1.00 84.44 280 THR A C 1
ATOM 2246 O O . THR A 1 280 ? -58.854 -31.514 48.612 1.00 84.44 280 THR A O 1
ATOM 2249 N N . LEU A 1 281 ? -58.679 -33.532 49.565 1.00 78.75 281 LEU A N 1
ATOM 2250 C CA . LEU A 1 281 ? -57.310 -33.781 49.104 1.00 78.75 281 LEU A CA 1
ATOM 2251 C C . LEU A 1 281 ? -57.279 -34.277 47.652 1.00 78.75 281 LEU A C 1
ATOM 2253 O O . LEU A 1 281 ? -56.415 -33.829 46.901 1.00 78.75 281 LEU A O 1
ATOM 2257 N N . TYR A 1 282 ? -58.224 -35.125 47.236 1.00 80.81 282 TYR A N 1
ATOM 2258 C CA . TYR A 1 282 ? -58.359 -35.547 45.839 1.00 80.81 282 TYR A CA 1
ATOM 2259 C C . TYR A 1 282 ? -58.708 -34.377 44.912 1.00 80.81 282 TYR A C 1
ATOM 2261 O O . TYR A 1 282 ? -58.044 -34.218 43.889 1.00 80.81 282 TYR A O 1
ATOM 2269 N N . GLU A 1 283 ? -59.658 -33.512 45.285 1.00 84.00 283 GLU A N 1
ATOM 2270 C CA . GLU A 1 283 ? -59.989 -32.303 44.510 1.00 84.00 283 GLU A CA 1
ATOM 2271 C C . GLU A 1 283 ? -58.762 -31.396 44.326 1.00 84.00 283 GLU A C 1
ATOM 2273 O O . GLU A 1 283 ? -58.469 -30.950 43.216 1.00 84.00 283 GLU A O 1
ATOM 2278 N N . LYS A 1 284 ? -57.987 -31.170 45.397 1.00 82.69 284 LYS A N 1
ATOM 2279 C CA . LYS A 1 284 ? -56.758 -30.362 45.337 1.00 82.69 284 LYS A CA 1
ATOM 2280 C C . LYS A 1 284 ? -55.655 -31.009 44.507 1.00 82.69 284 LYS A C 1
ATOM 2282 O O . LYS A 1 284 ? -54.951 -30.292 43.801 1.00 82.69 284 LYS A O 1
ATOM 2287 N N . LEU A 1 285 ? -55.497 -32.331 44.577 1.00 79.06 285 LEU A N 1
ATOM 2288 C CA . LEU A 1 285 ? -54.525 -33.060 43.761 1.00 79.06 285 LEU A CA 1
ATOM 2289 C C . LEU A 1 285 ? -54.890 -32.964 42.272 1.00 79.06 285 LEU A C 1
ATOM 2291 O O . LEU A 1 285 ? -54.040 -32.629 41.452 1.00 79.06 285 LEU A O 1
ATOM 2295 N N . GLN A 1 286 ? -56.169 -33.159 41.943 1.00 83.00 286 GLN A N 1
ATOM 2296 C CA . GLN A 1 286 ? -56.691 -33.059 40.581 1.00 83.00 286 GLN A CA 1
ATOM 2297 C C . GLN A 1 286 ? -56.594 -31.629 40.020 1.00 83.00 286 GLN A C 1
ATOM 2299 O O . GLN A 1 286 ? -56.264 -31.455 38.845 1.00 83.00 286 GLN A O 1
ATOM 2304 N N . GLN A 1 287 ? -56.816 -30.599 40.847 1.00 85.00 287 GLN A N 1
ATOM 2305 C CA . GLN A 1 287 ? -56.536 -29.212 40.461 1.00 85.00 287 GLN A CA 1
ATOM 2306 C C . GLN A 1 287 ? -55.041 -29.014 40.162 1.00 85.00 287 GLN A C 1
ATOM 2308 O O . GLN A 1 287 ? -54.703 -28.384 39.162 1.00 85.00 287 GLN A O 1
ATOM 2313 N N . TYR A 1 288 ? -54.147 -29.561 40.992 1.00 81.25 288 TYR A N 1
ATOM 2314 C CA . TYR A 1 288 ? -52.702 -29.393 40.823 1.00 81.25 288 TYR A CA 1
ATOM 2315 C C . TYR A 1 288 ? -52.174 -30.066 39.546 1.00 81.25 288 TYR A C 1
ATOM 2317 O O . TYR A 1 288 ? -51.375 -29.459 38.834 1.00 81.25 288 TYR A O 1
ATOM 2325 N N . ASP A 1 289 ? -52.663 -31.267 39.216 1.00 79.00 289 ASP A N 1
ATOM 2326 C CA . ASP A 1 289 ? -52.370 -31.935 37.939 1.00 79.00 289 ASP A CA 1
ATOM 2327 C C . ASP A 1 289 ? -52.883 -31.112 36.745 1.00 79.00 289 ASP A C 1
ATOM 2329 O O . ASP A 1 289 ? -52.151 -30.907 35.776 1.00 79.00 289 ASP A O 1
ATOM 2333 N N . SER A 1 290 ? -54.105 -30.567 36.826 1.00 82.56 290 SER A N 1
ATOM 2334 C CA . SER A 1 290 ? -54.671 -29.721 35.764 1.00 82.56 290 SER A CA 1
ATOM 2335 C C . SER A 1 290 ? -53.864 -28.434 35.552 1.00 82.56 290 SER A C 1
ATOM 2337 O O . SER A 1 290 ? -53.567 -28.070 34.416 1.00 82.56 290 SER A O 1
ATOM 2339 N N . GLU A 1 291 ? -53.469 -27.757 36.633 1.00 83.50 291 GLU A N 1
ATOM 2340 C CA . GLU A 1 291 ? -52.608 -26.571 36.573 1.00 83.50 291 GLU A CA 1
ATOM 2341 C C . GLU A 1 291 ? -51.191 -26.890 36.068 1.00 83.50 291 GLU A C 1
ATOM 2343 O O . GLU A 1 291 ? -50.535 -26.027 35.478 1.00 83.50 291 GLU A O 1
ATOM 2348 N N . PHE A 1 292 ? -50.687 -28.100 36.322 1.00 79.56 292 PHE A N 1
ATOM 2349 C CA . PHE A 1 292 ? -49.385 -28.549 35.838 1.00 79.56 292 PHE A CA 1
ATOM 2350 C C . PHE A 1 292 ? -49.417 -28.850 34.336 1.00 79.56 292 PHE A C 1
ATOM 2352 O O . PHE A 1 292 ? -48.548 -28.365 33.607 1.00 79.56 292 PHE A O 1
ATOM 2359 N N . ASP A 1 293 ? -50.424 -29.585 33.855 1.00 80.69 293 ASP A N 1
AT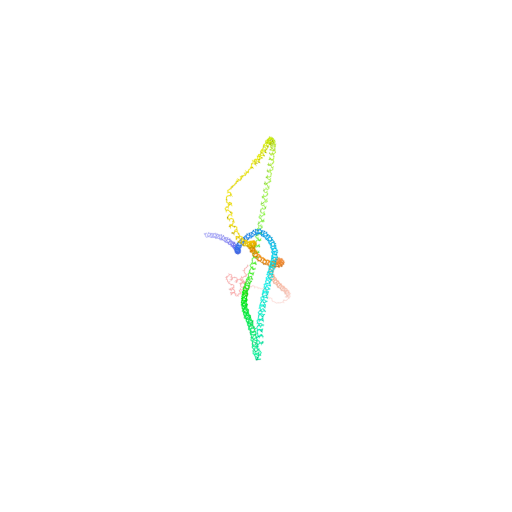OM 2360 C CA . ASP A 1 293 ? -50.568 -29.895 32.429 1.00 80.69 293 ASP A CA 1
ATOM 2361 C C . ASP A 1 293 ? -50.892 -28.651 31.585 1.00 80.69 293 ASP A C 1
ATOM 2363 O O . ASP A 1 293 ? -50.365 -28.525 30.478 1.00 80.69 293 ASP A O 1
ATOM 2367 N N . GLU A 1 294 ? -51.644 -27.679 32.117 1.00 86.12 294 GLU A N 1
ATOM 2368 C CA . GLU A 1 294 ? -51.840 -26.376 31.465 1.00 86.12 294 GLU A CA 1
ATOM 2369 C C . GLU A 1 294 ? -50.508 -25.618 31.316 1.00 86.12 294 GLU A C 1
ATOM 2371 O O . GLU A 1 294 ? -50.113 -25.270 30.201 1.00 86.12 294 GLU A O 1
ATOM 2376 N N . LYS A 1 295 ? -49.746 -25.440 32.408 1.00 81.25 295 LYS A N 1
ATOM 2377 C CA . LYS A 1 295 ? -48.429 -24.765 32.381 1.00 81.25 295 LYS A CA 1
ATOM 2378 C C . LYS A 1 295 ? -47.421 -25.489 31.478 1.00 81.25 295 LYS A C 1
ATOM 2380 O O . LYS A 1 295 ? -46.607 -24.841 30.821 1.00 81.25 295 LYS A O 1
ATOM 2385 N N . LYS A 1 296 ? -47.480 -26.821 31.408 1.00 80.69 296 LYS A N 1
ATOM 2386 C CA . LYS A 1 296 ? -46.666 -27.671 30.523 1.00 80.69 296 LYS A CA 1
ATOM 2387 C C . LYS A 1 296 ? -47.060 -27.512 29.052 1.00 80.69 296 LYS A C 1
ATOM 2389 O O . LYS A 1 296 ? -46.172 -27.388 28.208 1.00 80.69 296 LYS A O 1
ATOM 2394 N N . GLY A 1 297 ? -48.355 -27.462 28.739 1.00 85.38 297 GLY A N 1
ATOM 2395 C CA . GLY A 1 297 ? -48.856 -27.150 27.399 1.00 85.38 297 GLY A CA 1
ATOM 2396 C C . GLY A 1 297 ? -48.437 -25.752 26.939 1.00 85.38 297 GLY A C 1
ATOM 2397 O O . GLY A 1 297 ? -47.966 -25.586 25.813 1.00 85.38 297 GLY A O 1
ATOM 2398 N N . ASP A 1 298 ? -48.512 -24.769 27.835 1.00 84.44 298 ASP A N 1
ATOM 2399 C CA . ASP A 1 298 ? -48.128 -23.386 27.556 1.00 84.44 298 ASP A CA 1
ATOM 2400 C C . ASP A 1 298 ? -46.603 -23.204 27.411 1.00 84.44 298 ASP A C 1
ATOM 2402 O O . ASP A 1 298 ? -46.134 -22.414 26.592 1.00 84.44 298 ASP A O 1
ATOM 2406 N N . LEU A 1 299 ? -45.796 -23.992 28.131 1.00 79.19 299 LEU A N 1
ATOM 2407 C CA . LEU A 1 299 ? -44.344 -24.046 27.932 1.00 79.19 299 LEU A CA 1
ATOM 2408 C C . LEU A 1 299 ? -43.980 -24.675 26.575 1.00 79.19 299 LEU A C 1
ATOM 2410 O O . LEU A 1 299 ? -43.126 -24.150 25.858 1.00 79.19 299 LEU A O 1
ATOM 2414 N N . LEU A 1 300 ? -44.636 -25.781 26.205 1.00 83.38 300 LEU A N 1
ATOM 2415 C CA . LEU A 1 300 ? -44.410 -26.476 24.933 1.00 83.38 300 LEU A CA 1
ATOM 2416 C C . LEU A 1 300 ? -44.842 -25.632 23.726 1.00 83.38 300 LEU A C 1
ATOM 2418 O O . LEU A 1 300 ? -44.125 -25.602 22.725 1.00 83.38 300 LEU A O 1
ATOM 2422 N N . SER A 1 301 ? -45.962 -24.907 23.818 1.00 84.88 301 SER A N 1
ATOM 2423 C CA . SER A 1 301 ? -46.432 -24.025 22.741 1.00 84.88 301 SER A CA 1
ATOM 2424 C C . SER A 1 301 ? -45.458 -22.866 22.488 1.00 84.88 301 SER A C 1
ATOM 2426 O O . SER A 1 301 ? -45.159 -22.554 21.333 1.00 84.88 301 SER A O 1
ATOM 2428 N N . ARG A 1 302 ? -44.885 -22.282 23.552 1.00 85.06 302 ARG A N 1
ATOM 2429 C CA . ARG A 1 302 ? -43.828 -21.259 23.469 1.00 85.06 302 ARG A CA 1
ATOM 2430 C C . ARG A 1 302 ? -42.554 -21.821 22.834 1.00 85.06 302 ARG A C 1
ATOM 2432 O O . ARG A 1 302 ? -42.057 -21.228 21.880 1.00 85.06 302 ARG A O 1
ATOM 2439 N N . PHE A 1 303 ? -42.081 -22.988 23.287 1.00 78.94 303 PHE A N 1
ATOM 2440 C CA . PHE A 1 303 ? -40.909 -23.656 22.703 1.00 78.94 303 PHE A CA 1
ATOM 2441 C C . PHE A 1 303 ? -41.087 -23.961 21.212 1.00 78.94 303 PHE A C 1
ATOM 2443 O O . PHE A 1 303 ? -40.190 -23.658 20.428 1.00 78.94 303 PHE A O 1
ATOM 2450 N N . GLN A 1 304 ? -42.238 -24.503 20.802 1.00 84.75 304 GLN A N 1
ATOM 2451 C CA . GLN A 1 304 ? -42.525 -24.770 19.390 1.00 84.75 304 GLN A CA 1
ATOM 2452 C C . GLN A 1 304 ? -42.514 -23.474 18.569 1.00 84.75 304 GLN A C 1
ATOM 2454 O O . GLN A 1 304 ? -41.836 -23.387 17.551 1.00 84.75 304 GLN A O 1
ATOM 2459 N N . ASN A 1 305 ? -43.183 -22.429 19.059 1.00 88.62 305 ASN A N 1
ATOM 2460 C CA . ASN A 1 305 ? -43.261 -21.134 18.387 1.00 88.62 305 ASN A CA 1
ATOM 2461 C C . ASN A 1 305 ? -41.879 -20.452 18.273 1.00 88.62 305 ASN A C 1
ATOM 2463 O O . ASN A 1 305 ? -41.610 -19.754 17.299 1.00 88.62 305 ASN A O 1
ATOM 2467 N N . ASP A 1 306 ? -40.970 -20.641 19.233 1.00 84.19 306 ASP A N 1
ATOM 2468 C CA . ASP A 1 306 ? -39.589 -20.144 19.136 1.00 84.19 306 ASP A CA 1
ATOM 2469 C C . ASP A 1 306 ? -38.692 -21.012 18.232 1.00 84.19 306 ASP A C 1
ATOM 2471 O O . ASP A 1 306 ? -37.837 -20.467 17.529 1.00 84.19 306 ASP A O 1
ATOM 2475 N N . ILE A 1 307 ? -38.936 -22.325 18.148 1.00 82.50 307 ILE A N 1
ATOM 2476 C CA . ILE A 1 307 ? -38.326 -23.216 17.144 1.00 82.50 307 ILE A CA 1
ATOM 2477 C C . ILE A 1 307 ? -38.755 -22.808 15.726 1.00 82.50 307 ILE A C 1
ATOM 2479 O O . ILE A 1 307 ? -37.904 -22.659 14.848 1.00 82.50 307 ILE A O 1
ATOM 2483 N N . ASP A 1 308 ? -40.041 -22.537 15.501 1.00 85.62 308 ASP A N 1
ATOM 2484 C CA . ASP A 1 308 ? -40.568 -22.121 14.195 1.00 85.62 308 ASP A CA 1
ATOM 2485 C C . ASP A 1 308 ? -39.999 -20.750 13.771 1.00 85.62 308 ASP A C 1
ATOM 2487 O O . ASP A 1 308 ? -39.595 -20.557 12.618 1.00 85.62 308 ASP A O 1
ATOM 2491 N N . LYS A 1 309 ? -39.855 -19.806 14.719 1.00 86.44 309 LYS A N 1
ATOM 2492 C CA . LYS A 1 309 ? -39.129 -18.538 14.501 1.00 86.44 309 LYS A CA 1
ATOM 2493 C C . LYS A 1 309 ? -37.653 -18.762 14.157 1.00 86.44 309 LYS A C 1
ATOM 2495 O O . LYS A 1 309 ? -37.115 -18.024 13.329 1.00 86.44 309 LYS A O 1
ATOM 2500 N N . LEU A 1 310 ? -36.983 -19.728 14.791 1.00 78.06 310 LEU A N 1
ATOM 2501 C CA . LEU A 1 310 ? -35.587 -20.062 14.495 1.00 78.06 310 LEU A CA 1
ATOM 2502 C C . LEU A 1 310 ? -35.438 -20.654 13.090 1.00 78.06 310 LEU A C 1
ATOM 2504 O O . LEU A 1 310 ? -34.568 -20.191 12.356 1.00 78.06 310 LEU A O 1
ATOM 2508 N N . TYR A 1 311 ? -36.316 -21.570 12.669 1.00 80.81 311 TYR A N 1
ATOM 2509 C CA . TYR A 1 311 ? -36.338 -22.078 11.291 1.00 80.81 311 TYR A CA 1
ATOM 2510 C C . TYR A 1 311 ? -36.597 -20.966 10.266 1.00 80.81 311 TYR A C 1
ATOM 2512 O O . TYR A 1 311 ? -35.867 -20.860 9.281 1.00 80.81 311 TYR A O 1
ATOM 2520 N N . HIS A 1 312 ? -37.561 -20.070 10.508 1.00 85.25 312 HIS A N 1
ATOM 2521 C CA . HIS A 1 312 ? -37.790 -18.929 9.614 1.00 85.25 312 HIS A CA 1
ATOM 2522 C C . HIS A 1 312 ? -36.585 -17.981 9.531 1.00 85.25 312 HIS A C 1
ATOM 2524 O O . HIS A 1 312 ? -36.238 -17.532 8.435 1.00 85.25 312 HIS A O 1
ATOM 2530 N N . LYS A 1 313 ? -35.908 -17.699 10.653 1.00 82.44 313 LYS A N 1
ATOM 2531 C CA . LYS A 1 313 ? -34.660 -16.917 10.658 1.00 82.44 313 LYS A CA 1
ATOM 2532 C C . LYS A 1 313 ? -33.537 -17.633 9.907 1.00 82.44 313 LYS A C 1
ATOM 2534 O O . LYS A 1 313 ? -32.864 -16.988 9.108 1.00 82.44 313 LYS A O 1
ATOM 2539 N N . LEU A 1 314 ? -33.363 -18.940 10.113 1.00 78.81 314 LEU A N 1
ATOM 2540 C CA . LEU A 1 314 ? -32.338 -19.749 9.448 1.00 78.81 314 LEU A CA 1
ATOM 2541 C C . LEU A 1 314 ? -32.531 -19.741 7.925 1.00 78.81 314 LEU A C 1
ATOM 2543 O O . LEU A 1 314 ? -31.608 -19.374 7.203 1.00 78.81 314 LEU A O 1
ATOM 2547 N N . ASN A 1 315 ? -33.751 -20.009 7.452 1.00 84.31 315 ASN A N 1
ATOM 2548 C CA . ASN A 1 315 ? -34.099 -19.970 6.028 1.00 84.31 315 ASN A CA 1
ATOM 2549 C C . ASN A 1 315 ? -33.904 -18.565 5.423 1.00 84.31 315 ASN A C 1
ATOM 2551 O O . ASN A 1 315 ? -33.492 -18.432 4.273 1.00 84.31 315 ASN A O 1
ATOM 2555 N N . THR A 1 316 ? -34.162 -17.503 6.198 1.00 85.38 316 THR A N 1
ATOM 2556 C CA . THR A 1 316 ? -33.920 -16.112 5.766 1.00 85.38 316 THR A CA 1
ATOM 2557 C C . THR A 1 316 ? -32.421 -15.816 5.641 1.00 85.38 316 THR A C 1
ATOM 2559 O O . THR A 1 316 ? -31.996 -15.190 4.672 1.00 85.38 316 THR A O 1
ATOM 2562 N N . VAL A 1 317 ? -31.598 -16.294 6.581 1.00 80.44 317 VAL A N 1
ATOM 2563 C CA . VAL A 1 317 ? -30.131 -16.186 6.499 1.00 80.44 317 VAL A CA 1
ATOM 2564 C C . VAL A 1 317 ? -29.597 -16.987 5.312 1.00 80.44 317 VAL A C 1
ATOM 2566 O O . VAL A 1 317 ? -28.784 -16.462 4.558 1.00 80.44 317 VAL A O 1
ATOM 2569 N N . GLU A 1 318 ? -30.080 -18.209 5.085 1.00 80.12 318 GLU A N 1
ATOM 2570 C CA . GLU A 1 318 ? -29.677 -19.038 3.943 1.00 80.12 318 GLU A CA 1
ATOM 2571 C C . GLU A 1 318 ? -30.055 -18.400 2.595 1.00 80.12 318 GLU A C 1
ATOM 2573 O O . GLU A 1 318 ? -29.236 -18.376 1.671 1.00 80.12 318 GLU A O 1
ATOM 2578 N N . ALA A 1 319 ? -31.250 -17.810 2.484 1.00 83.25 319 ALA A N 1
ATOM 2579 C CA . ALA A 1 319 ? -31.657 -17.042 1.309 1.00 83.25 319 ALA A CA 1
ATOM 2580 C C . ALA A 1 319 ? -30.732 -15.832 1.075 1.00 83.25 319 ALA A C 1
ATOM 2582 O O . ALA A 1 319 ? -30.193 -15.674 -0.021 1.00 83.25 319 ALA A O 1
ATOM 2583 N N . ASN A 1 320 ? -30.469 -15.035 2.117 1.00 84.88 320 ASN A N 1
ATOM 2584 C CA . ASN A 1 320 ? -29.583 -13.868 2.045 1.00 84.88 320 ASN A CA 1
ATOM 2585 C C . ASN A 1 320 ? -28.134 -14.250 1.692 1.00 84.88 320 ASN A C 1
ATOM 2587 O O . ASN A 1 320 ? -27.474 -13.534 0.936 1.00 84.88 320 ASN A O 1
ATOM 2591 N N . VAL A 1 321 ? -27.629 -15.381 2.198 1.00 79.69 321 VAL A N 1
ATOM 2592 C CA . VAL A 1 321 ? -26.294 -15.913 1.872 1.00 79.69 321 VAL A CA 1
ATOM 2593 C C . VAL A 1 321 ? -26.231 -16.378 0.416 1.00 79.69 321 VAL A C 1
ATOM 2595 O O . VAL A 1 321 ? -25.271 -16.049 -0.281 1.00 79.69 321 VAL A O 1
ATOM 2598 N N . ASN A 1 322 ? -27.254 -17.079 -0.082 1.00 82.00 322 ASN A N 1
ATOM 2599 C CA . ASN A 1 322 ? -27.313 -17.502 -1.483 1.00 82.00 322 ASN A CA 1
ATOM 2600 C C . ASN A 1 322 ? -27.463 -16.313 -2.451 1.00 82.00 322 ASN A C 1
ATOM 2602 O O . ASN A 1 322 ? -26.792 -16.282 -3.485 1.00 82.00 322 ASN A O 1
ATOM 2606 N N . GLU A 1 323 ? -28.264 -15.299 -2.112 1.00 86.00 323 GLU A N 1
ATOM 2607 C CA . GLU A 1 323 ? -28.364 -14.067 -2.905 1.00 86.00 323 GLU A CA 1
ATOM 2608 C C . GLU A 1 323 ? -27.038 -13.289 -2.898 1.00 86.00 323 GLU A C 1
ATOM 2610 O O . GLU A 1 323 ? -26.563 -12.862 -3.952 1.00 86.00 323 GLU A O 1
ATOM 2615 N N . SER A 1 324 ? -26.392 -13.166 -1.733 1.00 75.19 324 SER A N 1
ATOM 2616 C CA . SER A 1 324 ? -25.076 -12.525 -1.603 1.00 75.19 324 SER A CA 1
ATOM 2617 C C . SER A 1 324 ? -24.020 -13.250 -2.434 1.00 75.19 324 SER A C 1
ATOM 2619 O O . SER A 1 324 ? -23.297 -12.606 -3.187 1.00 75.19 324 SER A O 1
ATOM 2621 N N . LYS A 1 325 ? -23.980 -14.588 -2.380 1.00 75.50 325 LYS A N 1
ATOM 2622 C CA . LYS A 1 325 ? -23.098 -15.430 -3.202 1.00 75.50 325 LYS A CA 1
ATOM 2623 C C . LYS A 1 325 ? -23.346 -15.230 -4.701 1.00 75.50 325 LYS A C 1
ATOM 2625 O O . LYS A 1 325 ? -22.388 -15.087 -5.452 1.00 75.50 325 LYS A O 1
ATOM 2630 N N . SER A 1 326 ? -24.608 -15.169 -5.130 1.00 83.62 326 SER A N 1
ATOM 2631 C CA . SER A 1 326 ? -24.986 -14.916 -6.529 1.00 83.62 326 SER A CA 1
ATOM 2632 C C . SER A 1 326 ? -24.533 -13.532 -7.016 1.00 83.62 326 SER A C 1
ATOM 2634 O O . SER A 1 326 ? -23.963 -13.407 -8.101 1.00 83.62 326 SER A O 1
ATOM 2636 N N . LYS A 1 327 ? -24.695 -12.493 -6.183 1.00 81.25 327 LYS A N 1
ATOM 2637 C CA . LYS A 1 327 ? -24.172 -11.143 -6.457 1.00 81.25 327 LYS A CA 1
ATOM 2638 C C . LYS A 1 327 ? -22.644 -11.135 -6.542 1.00 81.25 327 LYS A C 1
ATOM 2640 O O . LYS A 1 327 ? -22.107 -10.579 -7.491 1.00 81.25 327 LYS A O 1
ATOM 2645 N N . LEU A 1 328 ? -21.955 -11.783 -5.600 1.00 72.88 328 LEU A N 1
ATOM 2646 C CA . LEU A 1 328 ? -20.489 -11.844 -5.550 1.00 72.88 328 LEU A CA 1
ATOM 2647 C C . LEU A 1 328 ? -19.905 -12.537 -6.794 1.00 72.88 328 LEU A C 1
ATOM 2649 O O . LEU A 1 328 ? -18.955 -12.027 -7.380 1.00 72.88 328 LEU A O 1
ATOM 2653 N N . VAL A 1 329 ? -20.516 -13.644 -7.241 1.00 77.44 329 VAL A N 1
ATOM 2654 C CA . VAL A 1 329 ? -20.146 -14.325 -8.496 1.00 77.44 329 VAL A CA 1
ATOM 2655 C C . VAL A 1 329 ? -20.321 -13.395 -9.697 1.00 77.44 329 VAL A C 1
ATOM 2657 O O . VAL A 1 329 ? -19.368 -13.221 -10.448 1.00 77.44 329 VAL A O 1
ATOM 2660 N N . LYS A 1 330 ? -21.471 -12.719 -9.837 1.00 82.06 330 LYS A N 1
ATOM 2661 C CA . LYS A 1 330 ? -21.688 -11.764 -10.940 1.00 82.06 330 LYS A CA 1
ATOM 2662 C C . LYS A 1 330 ? -20.701 -10.599 -10.941 1.00 82.06 330 LYS A C 1
ATOM 2664 O O . LYS A 1 330 ? -20.255 -10.192 -12.009 1.00 82.06 330 LYS A O 1
ATOM 2669 N N . THR A 1 331 ? -20.352 -10.059 -9.773 1.00 80.00 331 THR A N 1
ATOM 2670 C CA . THR A 1 331 ? -19.329 -9.007 -9.679 1.00 80.00 331 THR A CA 1
ATOM 2671 C C . THR A 1 331 ? -17.965 -9.535 -10.126 1.00 80.00 331 THR A C 1
ATOM 2673 O O . THR A 1 331 ? -17.281 -8.850 -10.878 1.00 80.00 331 THR A O 1
ATOM 2676 N N . PHE A 1 332 ? -17.591 -10.762 -9.745 1.00 74.81 332 PHE A N 1
ATOM 2677 C CA . PHE A 1 332 ? -16.358 -11.394 -10.226 1.00 74.81 332 PHE A CA 1
ATOM 2678 C C . PHE A 1 332 ? -16.365 -11.655 -11.737 1.00 74.81 332 PHE A C 1
ATOM 2680 O O . PHE A 1 332 ? -15.357 -11.391 -12.381 1.00 74.81 332 PHE A O 1
ATOM 2687 N N . GLU A 1 333 ? -17.469 -12.133 -12.317 1.00 79.06 333 GLU A N 1
ATOM 2688 C CA . GLU A 1 333 ? -17.591 -12.331 -13.771 1.00 79.06 333 GLU A CA 1
ATOM 2689 C C . GLU A 1 333 ? -17.396 -11.007 -14.531 1.00 79.06 333 GLU A C 1
ATOM 2691 O O . GLU A 1 333 ? -16.589 -10.939 -15.457 1.00 79.06 333 GLU A O 1
ATOM 2696 N N . ILE A 1 334 ? -18.062 -9.934 -14.084 1.00 84.00 334 ILE A N 1
ATOM 2697 C CA . ILE A 1 334 ? -17.937 -8.592 -14.675 1.00 84.00 334 ILE A CA 1
ATOM 2698 C C . ILE A 1 334 ? -16.503 -8.058 -14.560 1.00 84.00 334 ILE A C 1
ATOM 2700 O O . ILE A 1 334 ? -15.980 -7.511 -15.530 1.00 84.00 334 ILE A O 1
ATOM 2704 N N . GLU A 1 335 ? -15.850 -8.215 -13.406 1.00 74.69 335 GLU A N 1
ATOM 2705 C CA . GLU A 1 335 ? -14.493 -7.695 -13.211 1.00 74.69 335 GLU A CA 1
ATOM 2706 C C . GLU A 1 335 ? -13.435 -8.533 -13.947 1.00 74.69 335 GLU A C 1
ATOM 2708 O O . GLU A 1 335 ? -12.470 -7.976 -14.458 1.00 74.69 335 GLU A O 1
ATOM 2713 N N . VAL A 1 336 ? -13.635 -9.848 -14.097 1.00 77.44 336 VAL A N 1
ATOM 2714 C CA . VAL A 1 336 ? -12.783 -10.711 -14.938 1.00 77.44 336 VAL A CA 1
ATOM 2715 C C . VAL A 1 336 ? -12.891 -10.325 -16.415 1.00 77.44 336 VAL A C 1
ATOM 2717 O O . VAL A 1 336 ? -11.868 -10.255 -17.100 1.00 77.44 336 VAL A O 1
ATOM 2720 N N . ASP A 1 337 ? -14.095 -10.024 -16.910 1.00 77.19 337 ASP A N 1
ATOM 2721 C CA . ASP A 1 337 ? -14.266 -9.554 -18.287 1.00 77.19 337 ASP A CA 1
ATOM 2722 C C . ASP A 1 337 ? -13.737 -8.122 -18.485 1.00 77.19 337 ASP A C 1
ATOM 2724 O O . ASP A 1 337 ? -13.157 -7.843 -19.537 1.00 77.19 337 ASP A O 1
ATOM 2728 N N . LYS A 1 338 ? -13.816 -7.225 -17.487 1.00 79.19 338 LYS A N 1
ATOM 2729 C CA . LYS A 1 338 ? -13.071 -5.949 -17.530 1.00 79.19 338 LYS A CA 1
ATOM 2730 C C . LYS A 1 338 ? -11.569 -6.186 -17.620 1.00 79.19 338 LYS A C 1
ATOM 2732 O O . LYS A 1 338 ? -10.952 -5.679 -18.546 1.00 79.19 338 LYS A O 1
ATOM 2737 N N . VAL A 1 339 ? -10.995 -6.974 -16.706 1.00 70.81 339 VAL A N 1
ATOM 2738 C CA . VAL A 1 339 ? -9.550 -7.246 -16.655 1.00 70.81 339 VAL A CA 1
ATOM 2739 C C . VAL A 1 339 ? -9.065 -7.864 -17.965 1.00 70.81 339 VAL A C 1
ATOM 2741 O O . VAL A 1 339 ? -8.000 -7.491 -18.440 1.00 70.81 339 VAL A O 1
ATOM 2744 N N . ARG A 1 340 ? -9.854 -8.729 -18.619 1.00 74.44 340 ARG A N 1
ATOM 2745 C CA . ARG A 1 340 ? -9.566 -9.192 -19.990 1.00 74.44 340 ARG A CA 1
ATOM 2746 C C . ARG A 1 340 ? -9.517 -8.058 -21.009 1.00 74.44 340 ARG A C 1
ATOM 2748 O O . ARG A 1 340 ? -8.527 -7.937 -21.721 1.00 74.44 340 ARG A O 1
ATOM 2755 N N . ASN A 1 341 ? -10.561 -7.232 -21.073 1.00 77.44 341 ASN A N 1
ATOM 2756 C CA . ASN A 1 341 ? -10.609 -6.111 -22.012 1.00 77.44 341 ASN A CA 1
ATOM 2757 C C . ASN A 1 341 ? -9.483 -5.096 -21.743 1.00 77.44 341 ASN A C 1
ATOM 2759 O O . ASN A 1 341 ? -8.908 -4.556 -22.684 1.00 77.44 341 ASN A O 1
ATOM 2763 N N . GLU A 1 342 ? -9.132 -4.841 -20.484 1.00 72.12 342 GLU A N 1
ATOM 2764 C CA . GLU A 1 342 ? -8.004 -3.983 -20.115 1.00 72.12 342 GLU A CA 1
ATOM 2765 C C . GLU A 1 342 ? -6.656 -4.627 -20.457 1.00 72.12 342 GLU A C 1
ATOM 2767 O O . GLU A 1 342 ? -5.782 -3.920 -20.945 1.00 72.12 342 GLU A O 1
ATOM 2772 N N . LEU A 1 343 ? -6.495 -5.948 -20.308 1.00 66.06 343 LEU A N 1
ATOM 2773 C CA . LEU A 1 343 ? -5.285 -6.680 -20.702 1.00 66.06 343 LEU A CA 1
ATOM 2774 C C . LEU A 1 343 ? -5.074 -6.673 -22.226 1.00 66.06 343 LEU A C 1
ATOM 2776 O O . LEU A 1 343 ? -3.961 -6.428 -22.688 1.00 66.06 343 LEU A O 1
ATOM 2780 N N . ASP A 1 344 ? -6.132 -6.886 -23.013 1.00 66.19 344 ASP A N 1
ATOM 2781 C CA . ASP A 1 344 ? -6.068 -6.822 -24.480 1.00 66.19 344 ASP A CA 1
ATOM 2782 C C . ASP A 1 344 ? -5.792 -5.385 -24.965 1.00 66.19 344 ASP A C 1
ATOM 2784 O O . ASP A 1 344 ? -4.952 -5.170 -25.846 1.00 66.19 344 ASP A O 1
ATOM 2788 N N . ASN A 1 345 ? -6.409 -4.377 -24.337 1.00 67.31 345 ASN A N 1
ATOM 2789 C CA . ASN A 1 345 ? -6.101 -2.969 -24.609 1.00 67.31 345 ASN A CA 1
ATOM 2790 C C . ASN A 1 345 ? -4.678 -2.583 -24.165 1.00 67.31 345 ASN A C 1
ATOM 2792 O O . ASN A 1 345 ? -4.013 -1.833 -24.876 1.00 67.31 345 ASN A O 1
ATOM 2796 N N . LEU A 1 346 ? -4.174 -3.112 -23.043 1.00 63.03 346 LEU A N 1
ATOM 2797 C CA . LEU A 1 346 ? -2.786 -2.940 -22.597 1.00 63.03 346 LEU A CA 1
ATOM 2798 C C . LEU A 1 346 ? -1.801 -3.608 -23.553 1.00 63.03 346 LEU A C 1
ATOM 2800 O O . LEU A 1 346 ? -0.763 -3.021 -23.834 1.00 63.03 346 LEU A O 1
ATOM 2804 N N . SER A 1 347 ? -2.126 -4.781 -24.095 1.00 57.66 347 SER A N 1
ATOM 2805 C CA . SER A 1 347 ? -1.319 -5.463 -25.112 1.00 57.66 347 SER A CA 1
ATOM 2806 C C . SER A 1 347 ? -1.164 -4.591 -26.364 1.00 57.66 347 SER A C 1
ATOM 2808 O O . SER A 1 347 ? -0.046 -4.306 -26.799 1.00 57.66 347 SER A O 1
ATOM 2810 N N . ILE A 1 348 ? -2.277 -4.061 -26.886 1.00 60.97 348 ILE A N 1
ATOM 2811 C CA . ILE A 1 348 ? -2.274 -3.147 -28.037 1.00 60.97 348 ILE A CA 1
ATOM 2812 C C . ILE A 1 348 ? -1.541 -1.840 -27.694 1.00 60.97 348 ILE A C 1
ATOM 2814 O O . ILE A 1 348 ? -0.641 -1.437 -28.430 1.00 60.97 348 ILE A O 1
ATOM 2818 N N . HIS A 1 349 ? -1.854 -1.203 -26.561 1.00 61.97 349 HIS A N 1
ATOM 2819 C CA . HIS A 1 349 ? -1.239 0.066 -26.163 1.00 61.97 349 HIS A CA 1
ATOM 2820 C C . HIS A 1 349 ? 0.261 -0.070 -25.866 1.00 61.97 349 HIS A C 1
ATOM 2822 O O . HIS A 1 349 ? 1.021 0.824 -26.224 1.00 61.97 349 HIS A O 1
ATOM 2828 N N . ALA A 1 350 ? 0.717 -1.181 -25.280 1.00 57.53 350 ALA A N 1
ATOM 2829 C CA . ALA A 1 350 ? 2.133 -1.454 -25.047 1.00 57.53 350 ALA A CA 1
ATOM 2830 C C . ALA A 1 350 ? 2.892 -1.685 -26.360 1.00 57.53 350 ALA A C 1
ATOM 2832 O O . ALA A 1 350 ? 4.003 -1.178 -26.511 1.00 57.53 350 ALA A O 1
ATOM 2833 N N . ILE A 1 351 ? 2.295 -2.379 -27.337 1.00 59.72 351 ILE A N 1
ATOM 2834 C CA . ILE A 1 351 ? 2.868 -2.513 -28.686 1.00 59.72 351 ILE A CA 1
ATOM 2835 C C . ILE A 1 351 ? 2.977 -1.136 -29.359 1.00 59.72 351 ILE A C 1
ATOM 2837 O O . ILE A 1 351 ? 4.042 -0.808 -29.884 1.00 59.72 351 ILE A O 1
ATOM 2841 N N . THR A 1 352 ? 1.927 -0.307 -29.290 1.00 62.53 352 THR A N 1
ATOM 2842 C CA . THR A 1 352 ? 1.933 1.059 -29.841 1.00 62.53 352 THR A CA 1
ATOM 2843 C C . THR A 1 352 ? 2.979 1.939 -29.157 1.00 62.53 352 THR A C 1
ATOM 2845 O O . THR A 1 352 ? 3.838 2.490 -29.843 1.00 62.53 352 THR A O 1
ATOM 2848 N N . LYS A 1 353 ? 2.996 1.996 -27.817 1.00 60.38 353 LYS A N 1
ATOM 2849 C CA . LYS A 1 353 ? 4.011 2.735 -27.051 1.00 60.38 353 LYS A CA 1
ATOM 2850 C C . LYS A 1 353 ? 5.422 2.253 -27.346 1.00 60.38 353 LYS A C 1
ATOM 2852 O O . LYS A 1 353 ? 6.329 3.073 -27.373 1.00 60.38 353 LYS A O 1
ATOM 2857 N N . ARG A 1 354 ? 5.645 0.953 -27.566 1.00 62.69 354 ARG A N 1
ATOM 2858 C CA . ARG A 1 354 ? 6.984 0.449 -27.896 1.00 62.69 354 ARG A CA 1
ATOM 2859 C C . ARG A 1 354 ? 7.463 0.978 -29.246 1.00 62.69 354 ARG A C 1
ATOM 2861 O O . ARG A 1 354 ? 8.638 1.310 -29.361 1.00 62.69 354 ARG A O 1
ATOM 2868 N N . ASP A 1 355 ? 6.586 1.079 -30.244 1.00 63.56 355 ASP A N 1
ATOM 2869 C CA . ASP A 1 355 ? 6.953 1.659 -31.542 1.00 63.56 355 ASP A CA 1
ATOM 2870 C C . ASP A 1 355 ? 7.133 3.185 -31.451 1.00 63.56 355 ASP A C 1
ATOM 2872 O O . ASP A 1 355 ? 8.121 3.716 -31.954 1.00 63.56 355 ASP A O 1
ATOM 2876 N N . GLU A 1 356 ? 6.265 3.884 -30.708 1.00 66.62 356 GLU A N 1
ATOM 2877 C CA . GLU A 1 356 ? 6.418 5.318 -30.416 1.00 66.62 356 GLU A CA 1
ATOM 2878 C C . GLU A 1 356 ? 7.726 5.625 -29.672 1.00 66.62 356 GLU A C 1
ATOM 2880 O O . GLU A 1 356 ? 8.437 6.543 -30.069 1.00 66.62 356 GLU A O 1
ATOM 2885 N N . ILE A 1 357 ? 8.091 4.842 -28.650 1.00 64.94 357 ILE A N 1
ATOM 2886 C CA . ILE A 1 357 ? 9.350 4.986 -27.900 1.00 64.94 357 ILE A CA 1
ATOM 2887 C C . ILE A 1 357 ? 10.556 4.690 -28.801 1.00 64.94 357 ILE A C 1
ATOM 2889 O O . ILE A 1 357 ? 11.526 5.441 -28.783 1.00 64.94 357 ILE A O 1
ATOM 2893 N N . VAL A 1 358 ? 10.502 3.656 -29.649 1.00 68.56 358 VAL A N 1
ATOM 2894 C CA . VAL A 1 358 ? 11.588 3.357 -30.603 1.00 68.56 358 VAL A CA 1
ATOM 2895 C C . VAL A 1 358 ? 11.747 4.466 -31.653 1.00 68.56 358 VAL A C 1
ATOM 2897 O O . VAL A 1 358 ? 12.875 4.779 -32.040 1.00 68.56 358 VAL A O 1
ATOM 2900 N N . GLN A 1 359 ? 10.659 5.100 -32.099 1.00 69.56 359 GLN A N 1
ATOM 2901 C CA . GLN A 1 359 ? 10.728 6.271 -32.979 1.00 69.56 359 GLN A CA 1
ATOM 2902 C C . GLN A 1 359 ? 11.185 7.539 -32.237 1.00 69.56 359 GLN A C 1
ATOM 2904 O O . GLN A 1 359 ? 11.946 8.326 -32.803 1.00 69.56 359 GLN A O 1
ATOM 2909 N N . ALA A 1 360 ? 10.773 7.726 -30.980 1.00 66.94 360 ALA A N 1
ATOM 2910 C CA . ALA A 1 360 ? 11.189 8.838 -30.130 1.00 66.94 360 ALA A CA 1
ATOM 2911 C C . ALA A 1 360 ? 12.692 8.776 -29.848 1.00 66.94 360 ALA A C 1
ATOM 2913 O O . ALA A 1 360 ? 13.401 9.687 -30.255 1.00 66.94 360 ALA A O 1
ATOM 2914 N N . SER A 1 361 ? 13.208 7.672 -29.296 1.00 63.78 361 SER A N 1
ATOM 2915 C CA . SER A 1 361 ? 14.641 7.512 -29.018 1.00 63.78 361 SER A CA 1
ATOM 2916 C C . SER A 1 361 ? 15.513 7.538 -30.279 1.00 63.78 361 SER A C 1
ATOM 2918 O O . SER A 1 361 ? 16.685 7.891 -30.197 1.00 63.78 361 SER A O 1
ATOM 2920 N N . ARG A 1 362 ? 14.971 7.228 -31.469 1.00 68.94 362 ARG A N 1
ATOM 2921 C CA . ARG A 1 362 ? 15.678 7.479 -32.741 1.00 68.94 362 ARG A CA 1
ATOM 2922 C C . ARG A 1 362 ? 15.784 8.966 -33.066 1.00 68.94 362 ARG A C 1
ATOM 2924 O O . ARG A 1 362 ? 16.885 9.424 -33.350 1.00 68.94 362 ARG A O 1
ATOM 2931 N N . ARG A 1 363 ? 14.683 9.722 -32.982 1.00 74.19 363 ARG A N 1
ATOM 2932 C CA . ARG A 1 363 ? 14.703 11.186 -33.172 1.00 74.19 363 ARG A CA 1
ATOM 2933 C C . ARG A 1 363 ? 15.528 11.899 -32.106 1.00 74.19 363 ARG A C 1
ATOM 2935 O O . ARG A 1 363 ? 16.166 12.894 -32.406 1.00 74.19 363 ARG A O 1
ATOM 2942 N N . GLU A 1 364 ? 15.520 11.389 -30.883 1.00 69.94 364 GLU A N 1
ATOM 2943 C CA . GLU A 1 364 ? 16.295 11.900 -29.756 1.00 69.94 364 GLU A CA 1
ATOM 2944 C C . GLU A 1 364 ? 17.789 11.602 -29.937 1.00 69.94 364 GLU A C 1
ATOM 2946 O O . GLU A 1 364 ? 18.603 12.490 -29.733 1.00 69.94 364 GLU A O 1
ATOM 2951 N N . ALA A 1 365 ? 18.168 10.420 -30.439 1.00 66.44 365 ALA A N 1
ATOM 2952 C CA . ALA A 1 365 ? 19.553 10.128 -30.819 1.00 66.44 365 ALA A CA 1
ATOM 2953 C C . ALA A 1 365 ? 20.032 10.956 -32.030 1.00 66.44 365 ALA A C 1
ATOM 2955 O O . ALA A 1 365 ? 21.178 11.402 -32.054 1.00 66.44 365 ALA A O 1
ATOM 2956 N N . GLU A 1 366 ? 19.171 11.195 -33.026 1.00 73.38 366 GLU A N 1
ATOM 2957 C CA . GLU A 1 366 ? 19.457 12.108 -34.146 1.00 73.38 366 GLU A CA 1
ATOM 2958 C C . GLU A 1 366 ? 19.554 13.572 -33.675 1.00 73.38 366 GLU A C 1
ATOM 2960 O O . GLU A 1 366 ? 20.438 14.301 -34.125 1.00 73.38 366 GLU A O 1
ATOM 2965 N N . GLY A 1 367 ? 18.709 13.976 -32.720 1.00 78.50 367 GLY A N 1
ATOM 2966 C CA . GLY A 1 367 ? 18.730 15.279 -32.055 1.00 78.50 367 GLY A CA 1
ATOM 2967 C C . GLY A 1 367 ? 20.004 15.494 -31.245 1.00 78.50 367 GLY A C 1
ATOM 2968 O O . GLY A 1 367 ? 20.738 16.427 -31.530 1.00 78.50 367 GLY A O 1
ATOM 2969 N N . VAL A 1 368 ? 20.344 14.576 -30.335 1.00 71.88 368 VAL A N 1
ATOM 2970 C CA . VAL A 1 368 ? 21.592 14.602 -29.552 1.00 71.88 368 VAL A CA 1
ATOM 2971 C C . VAL A 1 368 ? 22.822 14.583 -30.462 1.00 71.88 368 VAL A C 1
ATOM 2973 O O . VAL A 1 368 ? 23.792 15.283 -30.189 1.00 71.88 368 VAL A O 1
ATOM 2976 N N . LYS A 1 369 ? 22.797 13.843 -31.580 1.00 71.81 369 LYS A N 1
ATOM 2977 C CA . LYS A 1 369 ? 23.875 13.899 -32.579 1.00 71.81 369 LYS A CA 1
ATOM 2978 C C . LYS A 1 369 ? 23.988 15.288 -33.217 1.00 71.81 369 LYS A C 1
ATOM 2980 O O . LYS A 1 369 ? 25.104 15.781 -33.362 1.00 71.81 369 LYS A O 1
ATOM 2985 N N . LYS A 1 370 ? 22.866 15.930 -33.562 1.00 78.00 370 LYS A N 1
ATOM 2986 C CA . LYS A 1 370 ? 22.866 17.317 -34.044 1.00 78.00 370 LYS A CA 1
ATOM 2987 C C . LYS A 1 370 ? 23.342 18.286 -32.960 1.00 78.00 370 LYS A C 1
ATOM 2989 O O . LYS A 1 370 ? 24.165 19.132 -33.269 1.00 78.00 370 LYS A O 1
ATOM 2994 N N . ASP A 1 371 ? 22.897 18.149 -31.715 1.00 80.19 371 ASP A N 1
ATOM 2995 C CA . ASP A 1 371 ? 23.323 19.003 -30.599 1.00 80.19 371 ASP A CA 1
ATOM 2996 C C . ASP A 1 371 ? 24.822 18.853 -30.302 1.00 80.19 371 ASP A C 1
ATOM 2998 O O . ASP A 1 371 ? 25.462 19.830 -29.926 1.00 80.19 371 ASP A O 1
ATOM 3002 N N . ILE A 1 372 ? 25.408 17.670 -30.524 1.00 72.69 372 ILE A N 1
ATOM 3003 C CA . ILE A 1 372 ? 26.862 17.455 -30.478 1.00 72.69 372 ILE A CA 1
ATOM 3004 C C . ILE A 1 372 ? 27.563 18.183 -31.636 1.00 72.69 372 ILE A C 1
ATOM 3006 O O . ILE A 1 372 ? 28.555 18.859 -31.388 1.00 72.69 372 ILE A O 1
ATOM 3010 N N . GLU A 1 373 ? 27.048 18.111 -32.867 1.00 76.81 373 GLU A N 1
ATOM 3011 C CA . GLU A 1 373 ? 27.605 18.839 -34.025 1.00 76.81 373 GLU A CA 1
ATOM 3012 C C . GLU A 1 373 ? 27.480 20.372 -33.864 1.00 76.81 373 GLU A C 1
ATOM 3014 O O . GLU A 1 373 ? 28.416 21.119 -34.160 1.00 76.81 373 GLU A O 1
ATOM 3019 N N . ASP A 1 374 ? 26.357 20.853 -33.325 1.00 80.00 374 ASP A N 1
ATOM 3020 C CA . ASP A 1 374 ? 26.114 22.261 -32.992 1.00 80.00 374 ASP A CA 1
ATOM 3021 C C . ASP A 1 374 ? 27.000 22.713 -31.815 1.00 80.00 374 ASP A C 1
ATOM 3023 O O . ASP A 1 374 ? 27.533 23.824 -31.831 1.00 80.00 374 ASP A O 1
ATOM 3027 N N . PHE A 1 375 ? 27.207 21.859 -30.805 1.00 81.56 375 PHE A N 1
ATOM 3028 C CA . PHE A 1 375 ? 28.125 22.120 -29.694 1.00 81.56 375 PHE A CA 1
ATOM 3029 C C . PHE A 1 375 ? 29.581 22.147 -30.159 1.00 81.56 375 PHE A C 1
ATOM 3031 O O . PHE A 1 375 ? 30.302 23.055 -29.766 1.00 81.56 375 PHE A O 1
ATOM 3038 N N . GLU A 1 376 ? 30.012 21.225 -31.020 1.00 73.44 376 GLU A N 1
ATOM 3039 C CA . GLU A 1 376 ? 31.358 21.209 -31.605 1.00 73.44 376 GLU A CA 1
ATOM 3040 C C . GLU A 1 376 ? 31.595 22.470 -32.453 1.00 73.44 376 GLU A C 1
ATOM 3042 O O . GLU A 1 376 ? 32.611 23.145 -32.290 1.00 73.44 376 GLU A O 1
ATOM 3047 N N . SER A 1 377 ? 30.612 22.885 -33.262 1.00 77.81 377 SER A N 1
ATOM 3048 C CA . SER A 1 377 ? 30.678 24.146 -34.012 1.00 77.81 377 SER A CA 1
ATOM 3049 C C . SER A 1 377 ? 30.762 25.380 -33.098 1.00 77.81 377 SER A C 1
ATOM 3051 O O . SER A 1 377 ? 31.586 26.267 -33.335 1.00 77.81 377 SER A O 1
ATOM 3053 N N . ARG A 1 378 ? 29.972 25.427 -32.016 1.00 81.31 378 ARG A N 1
ATOM 3054 C CA . ARG A 1 378 ? 30.024 26.509 -31.013 1.00 81.31 378 ARG A CA 1
ATOM 3055 C C . ARG A 1 378 ? 31.290 26.461 -30.158 1.00 81.31 378 ARG A C 1
ATOM 3057 O O . ARG A 1 378 ? 31.749 27.513 -29.723 1.00 81.31 378 ARG A O 1
ATOM 3064 N N . PHE A 1 379 ? 31.866 25.283 -29.926 1.00 76.62 379 PHE A N 1
ATOM 3065 C CA . PHE A 1 379 ? 33.129 25.109 -29.215 1.00 76.62 379 PHE A CA 1
ATOM 3066 C C . PHE A 1 379 ? 34.291 25.617 -30.068 1.00 76.62 379 PHE A C 1
ATOM 3068 O O . PHE A 1 379 ? 35.089 26.399 -29.571 1.00 76.62 379 PHE A O 1
ATOM 3075 N N . MET A 1 380 ? 34.323 25.291 -31.364 1.00 75.62 380 MET A N 1
ATOM 3076 C CA . MET A 1 380 ? 35.277 25.861 -32.323 1.00 75.62 380 MET A CA 1
ATOM 3077 C C . MET A 1 380 ? 35.145 27.391 -32.428 1.00 75.62 380 MET A C 1
ATOM 3079 O O . MET A 1 380 ? 36.152 28.102 -32.468 1.00 75.62 380 MET A O 1
ATOM 3083 N N . GLU A 1 381 ? 33.919 27.932 -32.422 1.00 76.38 381 GLU A N 1
ATOM 3084 C CA . GLU A 1 381 ? 33.713 29.386 -32.376 1.00 76.38 381 GLU A CA 1
ATOM 3085 C C . GLU A 1 381 ? 34.177 29.988 -31.036 1.00 76.38 381 GLU A C 1
ATOM 3087 O O . GLU A 1 381 ? 34.798 31.049 -31.013 1.00 76.38 381 GLU A O 1
ATOM 3092 N N . PHE A 1 382 ? 33.924 29.315 -29.912 1.00 80.31 382 PHE A N 1
ATOM 3093 C CA . PHE A 1 382 ? 34.364 29.746 -28.584 1.00 80.31 382 PHE A CA 1
ATOM 3094 C C . PHE A 1 382 ? 35.887 29.676 -28.414 1.00 80.31 382 PHE A C 1
ATOM 3096 O O . PHE A 1 382 ? 36.459 30.593 -27.835 1.00 80.31 382 PHE A O 1
ATOM 3103 N N . GLU A 1 383 ? 36.548 28.654 -28.956 1.00 73.50 383 GLU A N 1
ATOM 3104 C CA . GLU A 1 383 ? 38.006 28.515 -28.990 1.00 73.50 383 GLU A CA 1
ATOM 3105 C C . GLU A 1 383 ? 38.636 29.610 -29.860 1.00 73.50 383 GLU A C 1
ATOM 3107 O O . GLU A 1 383 ? 39.572 30.275 -29.420 1.00 73.50 383 GLU A O 1
ATOM 3112 N N . THR A 1 384 ? 38.049 29.899 -31.029 1.00 78.38 384 THR A N 1
ATOM 3113 C CA . THR A 1 384 ? 38.454 31.036 -31.876 1.00 78.38 384 THR A CA 1
ATOM 3114 C C . THR A 1 384 ? 38.306 32.361 -31.121 1.00 78.38 384 THR A C 1
ATOM 3116 O O . THR A 1 384 ? 39.264 33.122 -31.013 1.00 78.38 384 THR A O 1
ATOM 3119 N N . ARG A 1 385 ? 37.147 32.611 -30.496 1.00 82.00 385 ARG A N 1
ATOM 3120 C CA . ARG A 1 385 ? 36.905 33.816 -29.681 1.00 82.00 385 ARG A CA 1
ATOM 3121 C C . ARG A 1 385 ? 37.805 33.890 -28.442 1.00 82.00 385 ARG A C 1
ATOM 3123 O O . ARG A 1 385 ? 38.134 34.992 -28.013 1.00 82.00 385 ARG A O 1
ATOM 3130 N N . LEU A 1 386 ? 38.200 32.758 -27.851 1.00 72.81 386 LEU A N 1
ATOM 3131 C CA . LEU A 1 386 ? 39.179 32.702 -26.761 1.00 72.81 386 LEU A CA 1
ATOM 3132 C C . LEU A 1 386 ? 40.581 33.048 -27.256 1.00 72.81 386 LEU A C 1
ATOM 3134 O O . LEU A 1 386 ? 41.293 33.755 -26.550 1.00 72.81 386 LEU A O 1
ATOM 3138 N N . MET A 1 387 ? 40.960 32.594 -28.451 1.00 77.25 387 MET A N 1
ATOM 3139 C CA . MET A 1 387 ? 42.227 32.937 -29.092 1.00 77.25 387 MET A CA 1
ATOM 3140 C C . MET A 1 387 ? 42.284 34.439 -29.407 1.00 77.25 387 MET A C 1
ATOM 3142 O O . MET A 1 387 ? 43.207 35.114 -28.957 1.00 77.25 387 MET A O 1
ATOM 3146 N N . ASP A 1 388 ? 41.245 34.985 -30.051 1.00 83.69 388 ASP A N 1
ATOM 3147 C CA . ASP A 1 388 ? 41.097 36.421 -30.332 1.00 83.69 388 ASP A CA 1
ATOM 3148 C C . ASP A 1 388 ? 41.124 37.261 -29.041 1.00 83.69 388 ASP A C 1
ATOM 3150 O O . ASP A 1 388 ? 41.789 38.297 -28.960 1.00 83.69 388 ASP A O 1
ATOM 3154 N N . LEU A 1 389 ? 40.413 36.814 -27.996 1.00 81.81 389 LEU A N 1
ATOM 3155 C CA . LEU A 1 389 ? 40.380 37.490 -26.699 1.00 81.81 389 LEU A CA 1
ATOM 3156 C C . LEU A 1 389 ? 41.724 37.391 -25.969 1.00 81.81 389 LEU A C 1
ATOM 3158 O O . LEU A 1 389 ? 42.116 38.358 -25.320 1.00 81.81 389 LEU A O 1
ATOM 3162 N N . ALA A 1 390 ? 42.437 36.269 -26.071 1.00 74.12 390 ALA A N 1
ATOM 3163 C CA . ALA A 1 390 ? 43.760 36.090 -25.484 1.00 74.12 390 ALA A CA 1
ATOM 3164 C C . ALA A 1 390 ? 44.821 36.922 -26.216 1.00 74.12 390 ALA A C 1
ATOM 3166 O O . ALA A 1 390 ? 45.663 37.530 -25.560 1.00 74.12 390 ALA A O 1
ATOM 3167 N N . GLU A 1 391 ? 44.774 37.017 -27.545 1.00 78.62 391 GLU A N 1
ATOM 3168 C CA . GLU A 1 391 ? 45.666 37.880 -28.326 1.00 78.62 391 GLU A CA 1
ATOM 3169 C C . GLU A 1 391 ? 45.382 39.364 -28.043 1.00 78.62 391 GLU A C 1
ATOM 3171 O O . GLU A 1 391 ? 46.293 40.113 -27.680 1.00 78.62 391 GLU A O 1
ATOM 3176 N N . SER A 1 392 ? 44.106 39.766 -28.055 1.00 83.44 392 SER A N 1
ATOM 3177 C CA . SER A 1 392 ? 43.664 41.109 -27.657 1.00 83.44 392 SER A CA 1
ATOM 3178 C C . SER A 1 392 ? 44.074 41.455 -26.219 1.00 83.44 392 SER A C 1
ATOM 3180 O O . SER A 1 392 ? 44.618 42.534 -25.972 1.00 83.44 392 SER A O 1
ATOM 3182 N N . LYS A 1 393 ? 43.908 40.527 -25.263 1.00 78.56 393 LYS A N 1
ATOM 3183 C CA . LYS A 1 393 ? 44.334 40.735 -23.872 1.00 78.56 393 LYS A CA 1
ATOM 3184 C C . LYS A 1 393 ? 45.844 40.708 -23.693 1.00 78.56 393 LYS A C 1
ATOM 3186 O O . LYS A 1 393 ? 46.323 41.445 -22.842 1.00 78.56 393 LYS A O 1
ATOM 3191 N N . ASN A 1 394 ? 46.604 39.954 -24.482 1.00 78.31 394 ASN A N 1
ATOM 3192 C CA . ASN A 1 394 ? 48.066 40.019 -24.458 1.00 78.31 394 ASN A CA 1
ATOM 3193 C C . ASN A 1 394 ? 48.574 41.379 -24.963 1.00 78.31 394 ASN A C 1
ATOM 3195 O O . ASN A 1 394 ? 49.454 41.964 -24.332 1.00 78.31 394 ASN A O 1
ATOM 3199 N N . GLU A 1 395 ? 47.993 41.929 -26.032 1.00 81.94 395 GLU A N 1
ATOM 3200 C CA . GLU A 1 395 ? 48.356 43.262 -26.537 1.00 81.94 395 GLU A CA 1
ATOM 3201 C C . GLU A 1 395 ? 47.871 44.394 -25.604 1.00 81.94 395 GLU A C 1
ATOM 3203 O O . GLU A 1 395 ? 48.564 45.399 -25.430 1.00 81.94 395 GLU A O 1
ATOM 3208 N N . GLU A 1 396 ? 46.727 44.227 -24.931 1.00 78.75 396 GLU A N 1
ATOM 3209 C CA . GLU A 1 396 ? 46.269 45.131 -23.865 1.00 78.75 396 GLU A CA 1
ATOM 3210 C C . GLU A 1 396 ? 47.181 45.058 -22.629 1.00 78.75 396 GLU A C 1
ATOM 3212 O O . GLU A 1 396 ? 47.612 46.092 -22.128 1.00 78.75 396 GLU A O 1
ATOM 3217 N N . ILE A 1 397 ? 47.553 43.857 -22.166 1.00 78.25 397 ILE A N 1
ATOM 3218 C CA . ILE A 1 397 ? 48.511 43.647 -21.067 1.00 78.25 397 ILE A CA 1
ATOM 3219 C C . ILE A 1 397 ? 49.876 44.239 -21.421 1.00 78.25 397 ILE A C 1
ATOM 3221 O O . ILE A 1 397 ? 50.508 44.849 -20.563 1.00 78.25 397 ILE A O 1
ATOM 3225 N N . ARG A 1 398 ? 50.324 44.115 -22.674 1.00 79.00 398 ARG A N 1
ATOM 3226 C CA . ARG A 1 398 ? 51.569 44.720 -23.158 1.00 79.00 398 ARG A CA 1
ATOM 3227 C C . ARG A 1 398 ? 51.519 46.249 -23.103 1.00 79.00 398 ARG A C 1
ATOM 3229 O O . ARG A 1 398 ? 52.423 46.847 -22.528 1.00 79.00 398 ARG A O 1
ATOM 3236 N N . LYS A 1 399 ? 50.456 46.880 -23.612 1.00 83.00 399 LYS A N 1
ATOM 3237 C CA . LYS A 1 399 ? 50.272 48.344 -23.526 1.00 83.00 399 LYS A CA 1
ATOM 3238 C C . LYS A 1 399 ? 50.129 48.827 -22.086 1.00 83.00 399 LYS A C 1
ATOM 3240 O O . LYS A 1 399 ? 50.735 49.826 -21.713 1.00 83.00 399 LYS A O 1
ATOM 3245 N N . ASN A 1 400 ? 49.383 48.096 -21.261 1.00 80.31 400 ASN A N 1
ATOM 3246 C CA . ASN A 1 400 ? 49.246 48.389 -19.837 1.00 80.31 400 ASN A CA 1
ATOM 3247 C C . ASN A 1 400 ? 50.584 48.225 -19.106 1.00 80.31 400 ASN A C 1
ATOM 3249 O O . ASN A 1 400 ? 50.857 48.990 -18.189 1.00 80.31 400 ASN A O 1
ATOM 3253 N N . ARG A 1 401 ? 51.442 47.282 -19.517 1.00 74.88 401 ARG A N 1
ATOM 3254 C CA . ARG A 1 401 ? 52.800 47.120 -18.985 1.00 74.88 401 ARG A CA 1
ATOM 3255 C C . ARG A 1 401 ? 53.703 48.287 -19.373 1.00 74.88 401 ARG A C 1
ATOM 3257 O O . ARG A 1 401 ? 54.329 48.838 -18.480 1.00 74.88 401 ARG A O 1
ATOM 3264 N N . GLU A 1 402 ? 53.724 48.693 -20.643 1.00 78.44 402 GLU A N 1
ATOM 3265 C CA . GLU A 1 402 ? 54.462 49.884 -21.103 1.00 78.44 402 GLU A CA 1
ATOM 3266 C C . GLU A 1 402 ? 54.010 51.136 -20.314 1.00 78.44 402 GLU A C 1
ATOM 3268 O O . GLU A 1 402 ? 54.829 51.805 -19.686 1.00 78.44 402 GLU A O 1
ATOM 3273 N N . GLN A 1 403 ? 52.696 51.380 -20.206 1.00 79.19 403 GLN A N 1
ATOM 3274 C CA . GLN A 1 403 ? 52.142 52.492 -19.415 1.00 79.19 403 GLN A CA 1
ATOM 3275 C C . GLN A 1 403 ? 52.418 52.385 -17.906 1.00 79.19 403 GLN A C 1
ATOM 3277 O O . GLN A 1 403 ? 52.576 53.404 -17.234 1.00 79.19 403 GLN A O 1
ATOM 3282 N N . PHE A 1 404 ? 52.459 51.176 -17.344 1.00 76.50 404 PHE A N 1
ATOM 3283 C CA . PHE A 1 404 ? 52.760 50.955 -15.929 1.00 76.50 404 PHE A CA 1
ATOM 3284 C C . PHE A 1 404 ? 54.254 51.116 -15.627 1.00 76.50 404 PHE A C 1
ATOM 3286 O O . PHE A 1 404 ? 54.596 51.590 -14.550 1.00 76.50 404 PHE A O 1
ATOM 3293 N N . GLU A 1 405 ? 55.137 50.796 -16.572 1.00 77.38 405 GLU A N 1
ATOM 3294 C CA . GLU A 1 405 ? 56.586 51.001 -16.471 1.00 77.38 405 GLU A CA 1
ATOM 3295 C C . GLU A 1 405 ? 56.934 52.504 -16.560 1.00 77.38 405 GLU A C 1
ATOM 3297 O O . GLU A 1 405 ? 57.667 53.022 -15.710 1.00 77.38 405 GLU A O 1
ATOM 3302 N N . ASP A 1 406 ? 56.282 53.248 -17.464 1.00 80.12 406 ASP A N 1
ATOM 3303 C CA . ASP A 1 406 ? 56.298 54.722 -17.489 1.00 80.12 406 ASP A CA 1
ATOM 3304 C C . ASP A 1 406 ? 55.735 55.328 -16.186 1.00 80.12 406 ASP A C 1
ATOM 3306 O O . ASP A 1 406 ? 56.334 56.227 -15.587 1.00 80.12 406 ASP A O 1
ATOM 3310 N N . SER A 1 407 ? 54.593 54.821 -15.706 1.00 79.44 407 SER A N 1
ATOM 3311 C CA . SER A 1 407 ? 53.928 55.318 -14.492 1.00 79.44 407 SER A CA 1
ATOM 3312 C C . SER A 1 407 ? 54.718 55.016 -13.215 1.00 79.44 407 SER A C 1
ATOM 3314 O O . SER A 1 407 ? 54.819 55.886 -12.350 1.00 79.44 407 SER A O 1
ATOM 3316 N N . ILE A 1 408 ? 55.357 53.844 -13.104 1.00 75.19 408 ILE A N 1
ATOM 3317 C CA . ILE A 1 408 ? 56.296 53.526 -12.018 1.00 75.19 408 ILE A CA 1
ATOM 3318 C C . ILE A 1 408 ? 57.513 54.442 -12.084 1.00 75.19 408 ILE A C 1
ATOM 3320 O O . ILE A 1 408 ? 57.950 54.930 -11.042 1.00 75.19 408 ILE A O 1
ATOM 3324 N N . THR A 1 409 ? 58.045 54.730 -13.272 1.00 77.12 409 THR A N 1
ATOM 3325 C CA . THR A 1 409 ? 59.174 55.660 -13.424 1.00 77.12 409 THR A CA 1
ATOM 3326 C C . THR A 1 409 ? 58.784 57.063 -12.939 1.00 77.12 409 THR A C 1
ATOM 3328 O O . THR A 1 409 ? 59.492 57.663 -12.126 1.00 77.12 409 THR A O 1
ATOM 3331 N N . ALA A 1 410 ? 57.602 57.549 -13.331 1.00 77.56 410 ALA A N 1
ATOM 3332 C CA . ALA A 1 410 ? 57.057 58.830 -12.883 1.00 77.56 410 ALA A CA 1
ATOM 3333 C C . ALA A 1 410 ? 56.723 58.863 -11.376 1.00 77.56 410 ALA A C 1
ATOM 3335 O O . ALA A 1 410 ? 57.021 59.855 -10.708 1.00 77.56 410 ALA A O 1
ATOM 3336 N N . GLN A 1 411 ? 56.138 57.798 -10.814 1.00 75.19 411 GLN A N 1
ATOM 3337 C CA . GLN A 1 411 ? 55.869 57.688 -9.375 1.00 75.19 411 GLN A CA 1
ATOM 3338 C C . GLN A 1 411 ? 57.153 57.572 -8.555 1.00 75.19 411 GLN A C 1
ATOM 3340 O O . GLN A 1 411 ? 57.238 58.198 -7.508 1.00 75.19 411 GLN A O 1
ATOM 3345 N N . THR A 1 412 ? 58.164 56.839 -9.021 1.00 71.56 412 THR A N 1
ATOM 3346 C CA . THR A 1 412 ? 59.452 56.706 -8.321 1.00 71.56 412 THR A CA 1
ATOM 3347 C C . THR A 1 412 ? 60.163 58.055 -8.239 1.00 71.56 412 THR A C 1
ATOM 3349 O O . THR A 1 412 ? 60.715 58.394 -7.193 1.00 71.56 412 THR A O 1
ATOM 3352 N N . GLN A 1 413 ? 60.094 58.862 -9.304 1.00 74.00 413 GLN A N 1
ATOM 3353 C CA . GLN A 1 413 ? 60.603 60.231 -9.278 1.00 74.00 413 GLN A CA 1
ATOM 3354 C C . GLN A 1 413 ? 59.792 61.118 -8.317 1.00 74.00 413 GLN A C 1
ATOM 3356 O O . GLN A 1 413 ? 60.375 61.711 -7.414 1.00 74.00 413 GLN A O 1
ATOM 3361 N N . ARG A 1 414 ? 58.453 61.142 -8.424 1.00 76.44 414 ARG A N 1
ATOM 3362 C CA . ARG A 1 414 ? 57.599 61.938 -7.518 1.00 76.44 414 ARG A CA 1
ATOM 3363 C C . ARG A 1 414 ? 57.754 61.546 -6.053 1.00 76.44 414 ARG A C 1
ATOM 3365 O O . ARG A 1 414 ? 57.871 62.425 -5.215 1.00 76.44 414 ARG A O 1
ATOM 3372 N N . ALA A 1 415 ? 57.808 60.253 -5.742 1.00 73.56 415 ALA A N 1
ATOM 3373 C CA . ALA A 1 415 ? 58.010 59.760 -4.385 1.00 73.56 415 ALA A CA 1
ATOM 3374 C C . ALA A 1 415 ? 59.366 60.210 -3.826 1.00 73.56 415 ALA A C 1
ATOM 3376 O O . ALA A 1 415 ? 59.455 60.549 -2.652 1.00 73.56 415 ALA A O 1
ATOM 3377 N N . ARG A 1 416 ? 60.416 60.271 -4.655 1.00 74.81 416 ARG A N 1
ATOM 3378 C CA . ARG A 1 416 ? 61.730 60.797 -4.258 1.00 74.81 416 ARG A CA 1
ATOM 3379 C C . ARG A 1 416 ? 61.667 62.283 -3.894 1.00 74.81 416 ARG A C 1
ATOM 3381 O O . ARG A 1 416 ? 62.242 62.686 -2.884 1.00 74.81 416 ARG A O 1
ATOM 3388 N N . ASP A 1 417 ? 60.936 63.062 -4.685 1.00 76.62 417 ASP A N 1
ATOM 3389 C CA . ASP A 1 417 ? 60.731 64.493 -4.455 1.00 76.62 417 ASP A CA 1
ATOM 3390 C C . ASP A 1 417 ? 59.825 64.732 -3.220 1.00 76.62 417 ASP A C 1
ATOM 3392 O O . ASP A 1 417 ? 60.125 65.572 -2.370 1.00 76.62 417 ASP A O 1
ATOM 3396 N N . GLU A 1 418 ? 58.769 63.930 -3.046 1.00 75.00 418 GLU A N 1
ATOM 3397 C CA . GLU A 1 418 ? 57.865 63.957 -1.887 1.00 75.00 418 GLU A CA 1
ATOM 3398 C C . GLU A 1 418 ? 58.547 63.510 -0.585 1.00 75.00 418 GLU A C 1
ATOM 3400 O O . GLU A 1 418 ? 58.325 64.141 0.448 1.00 75.00 418 GLU A O 1
ATOM 3405 N N . PHE A 1 419 ? 59.428 62.501 -0.609 1.00 73.00 419 PHE A N 1
ATOM 3406 C CA . PHE A 1 419 ? 60.244 62.124 0.554 1.00 73.00 419 PHE A CA 1
ATOM 3407 C C . PHE A 1 419 ? 61.146 63.282 1.002 1.00 73.00 419 PHE A C 1
ATOM 3409 O O . PHE A 1 419 ? 61.217 63.560 2.198 1.00 73.00 419 PHE A O 1
ATOM 3416 N N . SER A 1 420 ? 61.751 64.022 0.062 1.00 74.81 420 SER A N 1
ATOM 3417 C CA . SER A 1 420 ? 62.548 65.214 0.390 1.00 74.81 420 SER A CA 1
ATOM 3418 C C . SER A 1 420 ? 61.719 66.321 1.057 1.00 74.81 420 SER A C 1
ATOM 3420 O O . SER A 1 420 ? 62.244 67.051 1.896 1.00 74.81 420 SER A O 1
ATOM 3422 N N . VAL A 1 421 ? 60.434 66.456 0.712 1.00 77.69 421 VAL A N 1
ATOM 3423 C CA . VAL A 1 421 ? 59.507 67.396 1.370 1.00 77.69 421 VAL A CA 1
ATOM 3424 C C . VAL A 1 421 ? 59.012 66.846 2.716 1.00 77.69 421 VAL A C 1
ATOM 3426 O O . VAL A 1 421 ? 58.788 67.613 3.656 1.00 77.69 421 VAL A O 1
ATOM 3429 N N . MET A 1 422 ? 58.845 65.528 2.836 1.00 71.88 422 MET A N 1
ATOM 3430 C CA . MET A 1 422 ? 58.358 64.873 4.050 1.00 71.88 422 MET A CA 1
ATOM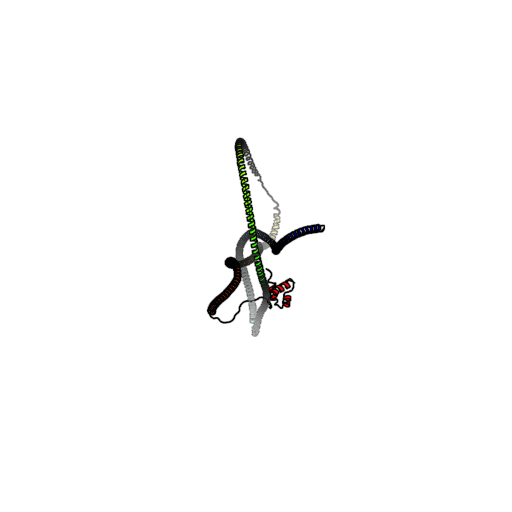 3431 C C . MET A 1 422 ? 59.401 64.852 5.172 1.00 71.88 422 MET A C 1
ATOM 3433 O O . MET A 1 422 ? 59.025 65.118 6.311 1.00 71.88 422 MET A O 1
ATOM 3437 N N . ASP A 1 423 ? 60.686 64.632 4.877 1.00 74.81 423 ASP A N 1
ATOM 3438 C CA . ASP A 1 423 ? 61.768 64.753 5.872 1.00 74.81 423 ASP A CA 1
ATOM 3439 C C . ASP A 1 423 ? 61.818 66.167 6.473 1.00 74.81 423 ASP A C 1
ATOM 3441 O O . ASP A 1 423 ? 61.925 66.337 7.692 1.00 74.81 423 ASP A O 1
ATOM 3445 N N . GLN A 1 424 ? 61.657 67.197 5.636 1.00 74.12 424 GLN A N 1
ATOM 3446 C CA . GLN A 1 424 ? 61.635 68.581 6.104 1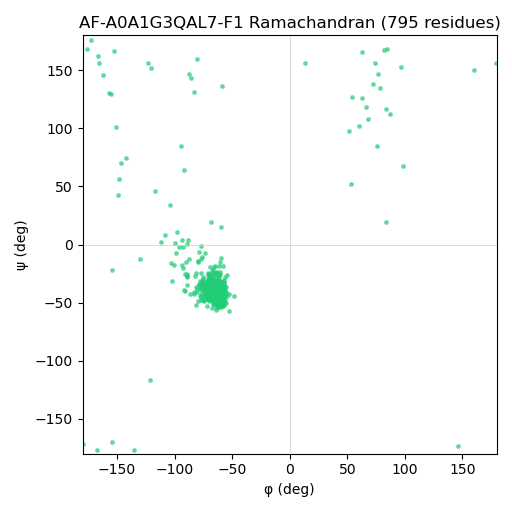.00 74.12 424 GLN A CA 1
ATOM 3447 C C . GLN A 1 424 ? 60.403 68.860 6.985 1.00 74.12 424 GLN A C 1
ATOM 3449 O O . GLN A 1 424 ? 60.544 69.390 8.086 1.00 74.12 424 GLN A O 1
ATOM 3454 N N . ARG A 1 425 ? 59.212 68.383 6.588 1.00 76.88 425 ARG A N 1
ATOM 3455 C CA . ARG A 1 425 ? 57.998 68.461 7.426 1.00 76.88 425 ARG A CA 1
ATOM 3456 C C . ARG A 1 425 ? 58.102 67.660 8.728 1.00 76.88 425 ARG A C 1
ATOM 3458 O O . ARG A 1 425 ? 57.539 68.083 9.733 1.00 76.88 425 ARG A O 1
ATOM 3465 N N . LEU A 1 426 ? 58.806 66.528 8.741 1.00 71.81 426 LEU A N 1
ATOM 3466 C CA . LEU A 1 426 ? 59.053 65.745 9.957 1.00 71.81 426 LEU A CA 1
ATOM 3467 C C . LEU A 1 426 ? 59.938 66.506 10.951 1.00 71.81 426 LEU A C 1
ATOM 3469 O O . LEU A 1 426 ? 59.699 66.416 12.154 1.00 71.81 426 LEU A O 1
ATOM 3473 N N . SER A 1 427 ? 60.905 67.295 10.470 1.00 74.62 427 SER A N 1
ATOM 3474 C CA . SER A 1 427 ? 61.684 68.212 11.314 1.00 74.62 427 SER A CA 1
ATOM 3475 C C . SER A 1 427 ? 60.800 69.294 11.952 1.00 74.62 427 SER A C 1
ATOM 3477 O O . SER A 1 427 ? 60.881 69.531 13.161 1.00 74.62 427 SER A O 1
ATOM 3479 N N . ASP A 1 428 ? 59.912 69.908 11.166 1.00 75.06 428 ASP A N 1
ATOM 3480 C CA . ASP A 1 428 ? 59.009 70.960 11.647 1.00 75.06 428 ASP A CA 1
ATOM 3481 C C . ASP A 1 428 ? 57.994 70.410 12.671 1.00 75.06 428 ASP A C 1
ATOM 3483 O O . ASP A 1 428 ? 57.874 70.932 13.782 1.00 75.06 428 ASP A O 1
ATOM 3487 N N . ILE A 1 429 ? 57.328 69.290 12.354 1.00 72.31 429 ILE A N 1
ATOM 3488 C CA . ILE A 1 429 ? 56.358 68.619 13.240 1.00 72.31 429 ILE A CA 1
ATOM 3489 C C . ILE A 1 429 ? 57.021 68.155 14.542 1.00 72.31 429 ILE A C 1
ATOM 3491 O O . ILE A 1 429 ? 56.443 68.312 15.617 1.00 72.31 429 ILE A O 1
ATOM 3495 N N . LYS A 1 430 ? 58.249 67.624 14.483 1.00 72.69 430 LYS A N 1
ATOM 3496 C CA . LYS A 1 430 ? 59.006 67.218 15.679 1.00 72.69 430 LYS A CA 1
ATOM 3497 C C . LYS A 1 430 ? 59.278 68.387 16.631 1.00 72.69 430 LYS A C 1
ATOM 3499 O O . LYS A 1 430 ? 59.443 68.153 17.825 1.00 72.69 430 LYS A O 1
ATOM 3504 N N . THR A 1 431 ? 59.313 69.615 16.118 1.00 74.25 431 THR A N 1
ATOM 3505 C CA . THR A 1 431 ? 59.473 70.833 16.921 1.00 74.25 431 THR A CA 1
ATOM 3506 C C . THR A 1 431 ? 58.130 71.251 17.533 1.00 74.25 431 THR A C 1
ATOM 3508 O O . THR A 1 431 ? 58.018 71.362 18.750 1.00 74.25 431 THR A O 1
ATOM 3511 N N . ASP A 1 432 ? 57.081 71.365 16.712 1.00 75.12 432 ASP A N 1
ATOM 3512 C CA . ASP A 1 432 ? 55.732 71.797 17.122 1.00 75.12 432 ASP A CA 1
ATOM 3513 C C . ASP A 1 432 ? 55.047 70.848 18.136 1.00 75.12 432 ASP A C 1
ATOM 3515 O O . ASP A 1 432 ? 54.361 71.293 19.059 1.00 75.12 432 ASP A O 1
ATOM 3519 N N . VAL A 1 433 ? 55.279 69.534 18.025 1.00 70.94 433 VAL A N 1
ATOM 3520 C CA . VAL A 1 433 ? 54.787 68.531 18.993 1.00 70.94 433 VAL A CA 1
ATOM 3521 C C . VAL A 1 433 ? 55.480 68.656 20.357 1.00 70.94 433 VAL A C 1
ATOM 3523 O O . VAL A 1 433 ? 54.860 68.387 21.387 1.00 70.94 433 VAL A O 1
ATOM 3526 N N . LEU A 1 434 ? 56.750 69.074 20.383 1.00 71.12 434 LEU A N 1
ATOM 3527 C CA . LEU A 1 434 ? 57.558 69.154 21.605 1.00 71.12 434 LEU A CA 1
ATOM 3528 C C . LEU A 1 434 ? 57.102 70.297 22.525 1.00 71.12 434 LEU A C 1
ATOM 3530 O O . LEU A 1 434 ? 57.102 70.132 23.746 1.00 71.12 434 LEU A O 1
ATOM 3534 N N . ASP A 1 435 ? 56.656 71.414 21.947 1.00 72.62 435 ASP A N 1
ATOM 3535 C CA . ASP A 1 435 ? 56.056 72.514 22.705 1.00 72.62 435 ASP A CA 1
ATOM 3536 C C . ASP A 1 435 ? 54.601 72.204 23.104 1.00 72.62 435 ASP A C 1
ATOM 3538 O O . ASP A 1 435 ? 54.247 72.347 24.274 1.00 72.62 435 ASP A O 1
ATOM 3542 N N . LYS A 1 436 ? 53.767 71.665 22.200 1.00 72.62 436 LYS A N 1
ATOM 3543 C CA . LYS A 1 436 ? 52.363 71.322 22.522 1.00 72.62 436 LYS A CA 1
ATOM 3544 C C . LYS A 1 436 ? 52.222 70.301 23.657 1.00 72.62 436 LYS A C 1
ATOM 3546 O O . LYS A 1 436 ? 51.399 70.492 24.552 1.00 72.62 436 LYS A O 1
ATOM 3551 N N . ALA A 1 437 ? 53.061 69.263 23.683 1.00 69.06 437 ALA A N 1
ATOM 3552 C CA . ALA A 1 437 ? 53.048 68.263 24.757 1.00 69.06 437 ALA A CA 1
ATOM 3553 C C . ALA A 1 437 ? 53.361 68.859 26.149 1.00 69.06 437 ALA A C 1
ATOM 3555 O O . ALA A 1 437 ? 52.935 68.326 27.174 1.00 69.06 437 ALA A O 1
ATOM 3556 N N . LYS A 1 438 ? 54.095 69.976 26.193 1.00 68.81 438 LYS A N 1
ATOM 3557 C CA . LYS A 1 438 ? 54.511 70.679 27.415 1.00 68.81 438 LYS A CA 1
ATOM 3558 C C . LYS A 1 438 ? 53.370 71.508 28.019 1.00 68.81 438 LYS A C 1
ATOM 3560 O O . LYS A 1 438 ? 53.202 71.541 29.243 1.00 68.81 438 LYS A O 1
ATOM 3565 N N . ASP A 1 439 ? 52.556 72.116 27.160 1.00 72.31 439 ASP A N 1
ATOM 3566 C CA . ASP A 1 439 ? 51.368 72.874 27.559 1.00 72.31 439 ASP A CA 1
ATOM 3567 C C . ASP A 1 439 ? 50.223 71.948 28.009 1.00 72.31 439 ASP A C 1
ATOM 3569 O O . ASP A 1 439 ? 49.592 72.207 29.037 1.00 72.31 439 ASP A O 1
ATOM 3573 N N . GLU A 1 440 ? 49.988 70.824 27.320 1.00 70.00 440 GLU A N 1
ATOM 3574 C CA . GLU A 1 440 ? 48.923 69.880 27.702 1.00 70.00 440 GLU A CA 1
ATOM 3575 C C . GLU A 1 440 ? 49.182 69.195 29.055 1.00 70.00 440 GLU A C 1
ATOM 3577 O O . GLU A 1 440 ? 48.267 69.109 29.883 1.00 70.00 440 GLU A O 1
ATOM 3582 N N . PHE A 1 441 ? 50.428 68.795 29.348 1.00 68.50 441 PHE A N 1
ATOM 3583 C CA . PHE A 1 441 ? 50.796 68.282 30.678 1.00 68.50 441 PHE A CA 1
ATOM 3584 C C . PHE A 1 441 ? 50.506 69.308 31.787 1.00 68.50 441 PHE A C 1
ATOM 3586 O O . PHE A 1 441 ? 49.952 68.959 32.831 1.00 68.50 441 PHE A O 1
ATOM 3593 N N . SER A 1 442 ? 50.797 70.586 31.527 1.00 68.94 442 SER A N 1
ATOM 3594 C CA . SER A 1 442 ? 50.555 71.697 32.458 1.00 68.94 442 SER A CA 1
ATOM 3595 C C . SER A 1 442 ? 49.061 71.973 32.708 1.00 68.94 442 SER A C 1
ATOM 3597 O O . SER A 1 442 ? 48.697 72.559 33.734 1.00 68.94 442 SER A O 1
ATOM 3599 N N . ALA A 1 443 ? 48.183 71.557 31.789 1.00 69.38 443 ALA A N 1
ATOM 3600 C CA . ALA A 1 443 ? 46.732 71.685 31.910 1.00 69.38 443 ALA A CA 1
ATOM 3601 C C . ALA A 1 443 ? 46.072 70.479 32.606 1.00 69.38 443 ALA A C 1
ATOM 3603 O O . ALA A 1 443 ? 45.093 70.656 33.339 1.00 69.38 443 ALA A O 1
ATOM 3604 N N . MET A 1 444 ? 46.593 69.262 32.404 1.00 69.81 444 MET A N 1
ATOM 3605 C CA . MET A 1 444 ? 46.019 68.041 32.983 1.00 69.81 444 MET A CA 1
ATOM 3606 C C . MET A 1 444 ? 46.188 67.973 34.508 1.00 69.81 444 MET A C 1
ATOM 3608 O O . MET A 1 444 ? 45.243 67.607 35.209 1.00 69.81 444 MET A O 1
ATOM 3612 N N . ASP A 1 445 ? 47.341 68.402 35.025 1.00 69.00 445 ASP A N 1
ATOM 3613 C CA . ASP A 1 445 ? 47.675 68.341 36.456 1.00 69.00 445 ASP A CA 1
ATOM 3614 C C . ASP A 1 445 ? 46.696 69.164 37.324 1.00 69.00 445 ASP A C 1
ATOM 3616 O O . ASP A 1 445 ? 46.283 68.753 38.409 1.00 69.00 445 ASP A O 1
ATOM 3620 N N . ARG A 1 446 ? 46.198 70.292 36.790 1.00 67.00 446 ARG A N 1
ATOM 3621 C CA . ARG A 1 446 ? 45.182 71.129 37.458 1.00 67.00 446 ARG A CA 1
ATOM 3622 C C . ARG A 1 446 ? 43.829 70.421 37.582 1.00 67.00 446 ARG A C 1
ATOM 3624 O O . ARG A 1 446 ? 43.197 70.497 38.631 1.00 67.00 446 ARG A O 1
ATOM 3631 N N . ARG A 1 447 ? 43.397 69.696 36.542 1.00 71.12 447 ARG A N 1
ATOM 3632 C CA . ARG A 1 447 ? 42.087 69.011 36.511 1.00 71.12 447 ARG A CA 1
ATOM 3633 C C . ARG A 1 447 ? 41.995 67.838 37.491 1.00 71.12 447 ARG A C 1
ATOM 3635 O O . ARG A 1 447 ? 40.899 67.517 37.942 1.00 71.12 447 ARG A O 1
ATOM 3642 N N . LEU A 1 448 ? 43.123 67.220 37.847 1.00 62.34 448 LEU A N 1
ATOM 3643 C CA . LEU A 1 448 ? 43.174 66.159 38.860 1.00 62.34 448 LEU A CA 1
ATOM 3644 C C . LEU A 1 448 ? 42.940 66.671 40.291 1.00 62.34 448 LEU A C 1
ATOM 3646 O O . LEU A 1 448 ? 42.486 65.902 41.139 1.00 62.34 448 LEU A O 1
ATOM 3650 N N . SER A 1 449 ? 43.209 67.953 40.564 1.00 61.31 449 SER A N 1
ATOM 3651 C CA . SER A 1 449 ? 43.005 68.543 41.892 1.00 61.31 449 SER A CA 1
ATOM 3652 C C . SER A 1 449 ? 41.518 68.687 42.237 1.00 61.31 449 SER A C 1
ATOM 3654 O O . SER A 1 449 ? 41.090 68.262 43.310 1.00 61.31 449 SER A O 1
ATOM 3656 N N . ASP A 1 450 ? 40.714 69.237 41.324 1.00 64.25 450 ASP A N 1
ATOM 3657 C CA . ASP A 1 450 ? 39.325 69.619 41.618 1.00 64.25 450 ASP A CA 1
ATOM 3658 C C . ASP A 1 450 ? 38.415 68.404 41.871 1.00 64.25 450 ASP A C 1
ATOM 3660 O O . ASP A 1 450 ? 37.644 68.391 42.836 1.00 64.25 450 ASP A O 1
ATOM 3664 N N . ILE A 1 451 ? 38.564 67.343 41.063 1.00 65.50 451 ILE A N 1
ATOM 3665 C CA . ILE A 1 451 ? 37.752 66.108 41.119 1.00 65.50 451 ILE A CA 1
ATOM 3666 C C . ILE A 1 451 ? 37.811 65.437 42.502 1.00 65.50 451 ILE A C 1
ATOM 3668 O O . ILE A 1 451 ? 36.833 64.837 42.950 1.00 65.50 451 ILE A O 1
ATOM 3672 N N . LYS A 1 452 ? 38.934 65.573 43.218 1.00 57.06 452 LYS A N 1
ATOM 3673 C CA . LYS A 1 452 ? 39.135 64.988 44.551 1.00 57.06 452 LYS A CA 1
ATOM 3674 C C . LYS A 1 452 ? 38.220 65.592 45.629 1.00 57.06 452 LYS A C 1
ATOM 3676 O O . LYS A 1 452 ? 38.036 64.977 46.678 1.00 57.06 452 LYS A O 1
ATOM 3681 N N . THR A 1 453 ? 37.661 66.779 45.390 1.00 63.44 453 THR A N 1
ATOM 3682 C CA . THR A 1 453 ? 37.000 67.590 46.426 1.00 63.44 453 THR A CA 1
ATOM 3683 C C . THR A 1 453 ? 35.498 67.315 46.549 1.00 63.44 453 THR A C 1
ATOM 3685 O O . THR A 1 453 ? 34.983 67.243 47.661 1.00 63.44 453 THR A O 1
ATOM 3688 N N . ASP A 1 454 ? 34.785 67.134 45.432 1.00 60.72 454 ASP A N 1
ATOM 3689 C CA . ASP A 1 454 ? 33.310 67.072 45.425 1.00 60.72 454 ASP A CA 1
ATOM 3690 C C . ASP A 1 454 ? 32.742 65.683 45.801 1.00 60.72 454 ASP A C 1
ATOM 3692 O O . ASP A 1 454 ? 31.659 65.579 46.378 1.00 60.72 454 ASP A O 1
ATOM 3696 N N . VAL A 1 455 ? 33.498 64.606 45.546 1.00 59.03 455 VAL A N 1
ATOM 3697 C CA . VAL A 1 455 ? 33.050 63.214 45.772 1.00 59.03 455 VAL A CA 1
ATOM 3698 C C . VAL A 1 455 ? 32.913 62.867 47.263 1.00 59.03 455 VAL A C 1
ATOM 3700 O O . VAL A 1 455 ? 32.057 62.066 47.634 1.00 59.03 455 VAL A O 1
ATOM 3703 N N . LEU A 1 456 ? 33.712 63.482 48.142 1.00 55.47 456 LEU A N 1
ATOM 3704 C CA . LEU A 1 456 ? 33.715 63.179 49.582 1.00 55.47 456 LEU A CA 1
ATOM 3705 C C . LEU A 1 456 ? 32.576 63.842 50.378 1.00 55.47 456 LEU A C 1
ATOM 3707 O O . LEU A 1 456 ? 32.344 63.456 51.522 1.00 55.47 456 LEU A O 1
ATOM 3711 N N . GLY A 1 457 ? 31.870 64.825 49.809 1.00 57.00 457 GLY A N 1
ATOM 3712 C CA . GLY A 1 457 ? 30.845 65.58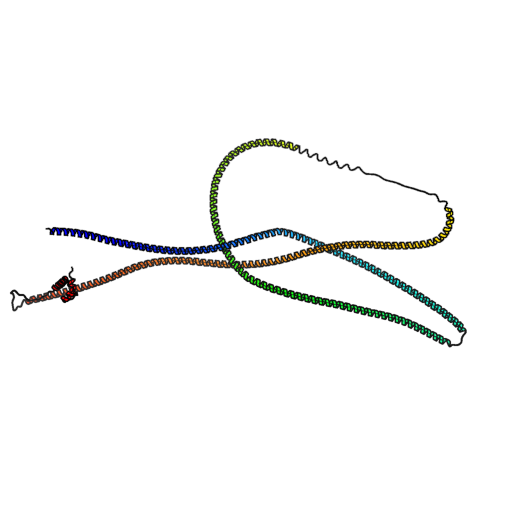3 50.538 1.00 57.00 457 GLY A CA 1
ATOM 3713 C C . GLY A 1 457 ? 29.488 64.880 50.645 1.00 57.00 457 GLY A C 1
ATOM 3714 O O . GLY A 1 457 ? 28.850 64.925 51.692 1.00 57.00 457 GLY A O 1
ATOM 3715 N N . LYS A 1 458 ? 29.034 64.227 49.569 1.00 57.22 458 LYS A N 1
ATOM 3716 C CA . LYS A 1 458 ? 27.607 63.885 49.378 1.00 57.22 458 LYS A CA 1
ATOM 3717 C C . LYS A 1 458 ? 27.162 62.555 50.001 1.00 57.22 458 LYS A C 1
ATOM 3719 O O . LYS A 1 458 ? 25.970 62.317 50.120 1.00 57.22 458 LYS A O 1
ATOM 3724 N N . ALA A 1 459 ? 28.093 61.705 50.436 1.00 52.78 459 ALA A N 1
ATOM 3725 C CA . ALA A 1 459 ? 27.794 60.348 50.913 1.00 52.78 459 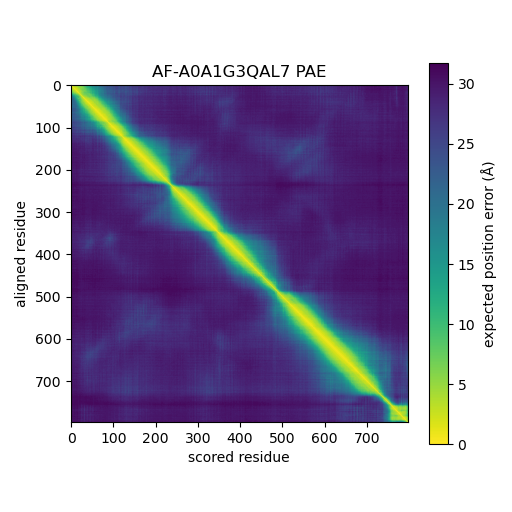ALA A CA 1
ATOM 3726 C C . ALA A 1 459 ? 27.458 60.234 52.419 1.00 52.78 459 ALA A C 1
ATOM 3728 O O . ALA A 1 459 ? 27.328 59.122 52.927 1.00 52.78 459 ALA A O 1
ATOM 3729 N N . LYS A 1 460 ? 27.385 61.350 53.163 1.00 50.78 460 LYS A N 1
ATOM 3730 C CA . LYS A 1 460 ? 27.362 61.327 54.640 1.00 50.78 460 LYS A CA 1
ATOM 3731 C C . LYS A 1 460 ? 25.985 61.537 55.283 1.00 50.78 460 LYS A C 1
ATOM 3733 O O . LYS A 1 460 ? 25.744 60.996 56.361 1.00 50.78 460 LYS A O 1
ATOM 3738 N N . ASP A 1 461 ? 25.096 62.303 54.654 1.00 54.81 461 ASP A N 1
ATOM 3739 C CA . ASP A 1 461 ? 23.944 62.876 55.367 1.00 54.81 461 ASP A CA 1
ATOM 3740 C C . ASP A 1 461 ? 22.678 61.995 55.347 1.00 54.81 461 ASP A C 1
ATOM 3742 O O . ASP A 1 461 ? 21.874 62.053 56.280 1.00 54.81 461 ASP A O 1
ATOM 3746 N N . GLU A 1 462 ? 22.506 61.123 54.346 1.00 55.28 462 GLU A N 1
ATOM 3747 C CA . GLU A 1 462 ? 21.253 60.367 54.150 1.00 55.28 462 GLU A CA 1
ATOM 3748 C C . GLU A 1 462 ? 20.991 59.282 55.217 1.00 55.28 462 GLU A C 1
ATOM 3750 O O . GLU A 1 462 ? 19.838 58.962 55.508 1.00 55.28 462 GLU A O 1
ATOM 3755 N N . PHE A 1 463 ? 22.032 58.747 55.866 1.00 52.53 463 PHE A N 1
ATOM 3756 C CA . PHE A 1 463 ? 21.898 57.620 56.804 1.00 52.53 463 PHE A CA 1
ATOM 3757 C C . PHE A 1 463 ? 21.318 57.972 58.189 1.00 52.53 463 PHE A C 1
ATOM 3759 O O . PHE A 1 463 ? 20.992 57.070 58.957 1.00 52.53 463 PHE A O 1
ATOM 3766 N N . SER A 1 464 ? 21.171 59.256 58.540 1.00 55.88 464 SER A N 1
ATOM 3767 C CA . SER A 1 464 ? 20.844 59.674 59.922 1.00 55.88 464 SER A CA 1
ATOM 3768 C C . SER A 1 464 ? 19.344 59.845 60.228 1.00 55.88 464 SER A C 1
ATOM 3770 O O . SER A 1 464 ? 18.985 60.195 61.353 1.00 55.88 464 SER A O 1
ATOM 3772 N N . ALA A 1 465 ? 18.451 59.654 59.251 1.00 51.91 465 ALA A N 1
ATOM 3773 C CA . ALA A 1 465 ? 17.060 60.118 59.349 1.00 51.91 465 ALA A CA 1
ATOM 3774 C C . ALA A 1 465 ? 16.035 59.097 59.895 1.00 51.91 465 ALA A C 1
ATOM 3776 O O . ALA A 1 465 ? 14.952 59.498 60.323 1.00 51.91 465 ALA A O 1
ATOM 3777 N N . MET A 1 466 ? 16.327 57.792 59.861 1.00 51.66 466 MET A N 1
ATOM 3778 C CA . MET A 1 466 ? 15.279 56.756 59.939 1.00 51.66 466 MET A CA 1
ATOM 3779 C C . MET A 1 466 ? 14.908 56.298 61.365 1.00 51.66 466 MET A C 1
ATOM 3781 O O . MET A 1 466 ? 13.779 55.874 61.603 1.00 51.66 466 MET A O 1
ATOM 3785 N N . ASP A 1 467 ? 15.826 56.428 62.324 1.00 54.53 467 ASP A N 1
ATOM 3786 C CA . ASP A 1 467 ? 15.806 55.678 63.595 1.00 54.53 467 ASP A CA 1
ATOM 3787 C C . ASP A 1 467 ? 14.798 56.188 64.655 1.00 54.53 467 ASP A C 1
ATOM 3789 O O . ASP A 1 467 ? 14.527 55.534 65.659 1.00 54.53 467 ASP A O 1
ATOM 3793 N N . ARG A 1 468 ? 14.218 57.383 64.467 1.00 55.38 468 ARG A N 1
ATOM 3794 C CA . ARG A 1 468 ? 13.468 58.099 65.526 1.00 55.38 468 ARG A CA 1
ATOM 3795 C C . ARG A 1 468 ? 11.965 57.798 65.625 1.00 55.38 468 ARG A C 1
ATOM 3797 O O . ARG A 1 468 ? 11.300 58.404 66.456 1.00 55.38 468 ARG A O 1
ATOM 3804 N N . ARG A 1 469 ? 11.398 56.923 64.786 1.00 58.03 469 ARG A N 1
ATOM 3805 C CA . ARG A 1 469 ? 9.928 56.801 64.616 1.00 58.03 469 ARG A CA 1
ATOM 3806 C C . ARG A 1 469 ? 9.222 55.662 65.370 1.00 58.03 469 ARG A C 1
ATOM 3808 O O . ARG A 1 469 ? 8.014 55.527 65.217 1.00 58.03 469 ARG A O 1
ATOM 3815 N N . LEU A 1 470 ? 9.929 54.855 66.165 1.00 51.19 470 LEU A N 1
ATOM 3816 C CA . LEU A 1 470 ? 9.395 53.596 66.726 1.00 51.19 470 LEU A CA 1
ATOM 3817 C C . LEU A 1 470 ? 9.090 53.595 68.244 1.00 51.19 470 LEU A C 1
ATOM 3819 O O . LEU A 1 470 ? 8.788 52.535 68.785 1.00 51.19 470 LEU A O 1
ATOM 3823 N N . SER A 1 471 ? 9.158 54.733 68.950 1.00 47.66 471 SER A N 1
ATOM 3824 C CA . SER A 1 471 ? 9.191 54.732 70.430 1.00 47.66 471 SER A CA 1
ATOM 3825 C C . SER A 1 471 ? 7.878 55.036 71.180 1.00 47.66 471 SER A C 1
ATOM 3827 O O . SER A 1 471 ? 7.813 54.750 72.376 1.00 47.66 471 SER A O 1
ATOM 3829 N N . ASP A 1 472 ? 6.857 55.625 70.549 1.00 50.19 472 ASP A N 1
ATOM 3830 C CA . ASP A 1 472 ? 5.834 56.384 71.307 1.00 50.19 472 ASP A CA 1
ATOM 3831 C C . ASP A 1 472 ? 4.572 55.596 71.728 1.00 50.19 472 ASP A C 1
ATOM 3833 O O . ASP A 1 472 ? 3.839 56.020 72.621 1.00 50.19 472 ASP A O 1
ATOM 3837 N N . ILE A 1 473 ? 4.286 54.436 71.127 1.00 52.66 473 ILE A N 1
ATOM 3838 C CA . ILE A 1 473 ? 2.966 53.773 71.224 1.00 52.66 473 ILE A CA 1
ATOM 3839 C C . ILE A 1 473 ? 2.909 52.775 72.404 1.00 52.66 473 ILE A C 1
ATOM 3841 O O . ILE A 1 473 ? 2.812 51.566 72.197 1.00 52.66 473 ILE A O 1
ATOM 3845 N N . LYS A 1 474 ? 3.026 53.255 73.658 1.00 43.94 474 LYS A N 1
ATOM 3846 C CA . LYS A 1 474 ? 3.153 52.373 74.851 1.00 43.94 474 LYS A CA 1
ATOM 3847 C C . LYS A 1 474 ? 2.212 52.642 76.051 1.00 43.94 474 LYS A C 1
ATOM 3849 O O . LYS A 1 474 ? 2.164 51.811 76.954 1.00 43.94 474 LYS A O 1
ATOM 3854 N N . SER A 1 475 ? 1.495 53.764 76.136 1.00 43.72 475 SER A N 1
ATOM 3855 C CA . SER A 1 475 ? 1.164 54.371 77.448 1.00 43.72 475 SER A CA 1
ATOM 3856 C C . SER A 1 475 ? -0.325 54.482 77.864 1.00 43.72 475 SER A C 1
ATOM 3858 O O . SER A 1 475 ? -0.710 55.551 78.332 1.00 43.72 475 SER A O 1
ATOM 3860 N N . GLU A 1 476 ? -1.170 53.447 77.712 1.00 44.78 476 GLU A N 1
ATOM 3861 C CA . GLU A 1 476 ? -2.648 53.605 77.816 1.00 44.78 476 GLU A CA 1
ATOM 3862 C C . GLU A 1 476 ? -3.411 52.765 78.893 1.00 44.78 476 GLU A C 1
ATOM 3864 O O . GLU A 1 476 ? -3.251 53.022 80.085 1.00 44.78 476 GLU A O 1
ATOM 3869 N N . VAL A 1 477 ? -4.325 51.853 78.515 1.00 41.09 477 VAL A N 1
ATOM 3870 C CA . VAL A 1 477 ? -5.540 51.490 79.301 1.00 41.09 477 VAL A CA 1
ATOM 3871 C C . VAL A 1 477 ? -5.367 50.457 80.440 1.00 41.09 477 VAL A C 1
ATOM 3873 O O . VAL A 1 477 ? -4.912 49.341 80.204 1.00 41.09 477 VAL A O 1
ATOM 3876 N N . LEU A 1 478 ? -5.890 50.780 81.639 1.00 41.69 478 LEU A N 1
ATOM 3877 C CA . LEU A 1 478 ? -6.159 49.899 82.810 1.00 41.69 478 LEU A CA 1
ATOM 3878 C C . LEU A 1 478 ? -7.291 50.518 83.706 1.00 41.69 478 LEU A C 1
ATOM 3880 O O . LEU A 1 478 ? -7.092 51.695 84.003 1.00 41.69 478 LEU A O 1
ATOM 3884 N N . ASN A 1 479 ? -8.399 49.816 84.138 1.00 41.09 479 ASN A N 1
ATOM 3885 C CA . ASN A 1 479 ? -9.255 50.050 85.391 1.00 41.09 479 ASN A CA 1
ATOM 3886 C C . ASN A 1 479 ? -10.760 49.478 85.544 1.00 41.09 479 ASN A C 1
ATOM 3888 O O . ASN A 1 479 ? -11.485 49.511 84.554 1.00 41.09 479 ASN A O 1
ATOM 3892 N N . TYR A 1 480 ? -11.240 49.160 86.809 1.00 39.12 480 TYR A N 1
ATOM 3893 C CA . TYR A 1 480 ? -12.603 49.283 87.558 1.00 39.12 480 TYR A CA 1
ATOM 3894 C C . TYR A 1 480 ? -13.803 48.206 87.800 1.00 39.12 480 TYR A C 1
ATOM 3896 O O . TYR A 1 480 ? -13.952 47.312 86.973 1.00 39.12 480 TYR A O 1
ATOM 3904 N N . GLU A 1 481 ? -14.642 48.300 88.931 1.00 43.47 481 GLU A N 1
ATOM 3905 C CA . GLU A 1 481 ? -15.725 47.375 89.614 1.00 43.47 481 GLU A CA 1
ATOM 3906 C C . GLU A 1 481 ? -16.886 48.108 90.518 1.00 43.47 481 GLU A C 1
ATOM 3908 O O . GLU A 1 481 ? -16.863 49.330 90.405 1.00 43.47 481 GLU A O 1
ATOM 3913 N N . GLU A 1 482 ? -17.903 47.709 91.419 1.00 45.66 482 GLU A N 1
ATOM 3914 C CA . GLU A 1 482 ? -18.636 46.531 92.149 1.00 45.66 482 GLU A CA 1
ATOM 3915 C C . GLU A 1 482 ? -19.995 46.888 93.035 1.00 45.66 482 GLU A C 1
ATOM 3917 O O . GLU A 1 482 ? -20.252 48.078 93.193 1.00 45.66 482 GLU A O 1
ATOM 3922 N N . GLN A 1 483 ? -20.808 45.943 93.680 1.00 45.31 483 GLN A N 1
ATOM 3923 C CA . GLN A 1 483 ? -21.846 45.940 94.875 1.00 45.31 483 GLN A CA 1
ATOM 3924 C C . GLN A 1 483 ? -23.411 46.358 94.864 1.00 45.31 483 GLN A C 1
ATOM 3926 O O . GLN A 1 483 ? -23.793 47.005 93.900 1.00 45.31 483 GLN A O 1
ATOM 3931 N N . SER A 1 484 ? -24.432 46.155 95.819 1.00 45.72 484 SER A N 1
ATOM 3932 C CA . SER A 1 484 ? -24.944 45.244 96.983 1.00 45.72 484 SER A CA 1
ATOM 3933 C C . SER A 1 484 ? -26.368 45.702 97.670 1.00 45.72 484 SER A C 1
ATOM 3935 O O . SER A 1 484 ? -26.854 46.711 97.176 1.00 45.72 484 SER A O 1
ATOM 3937 N N . LYS A 1 485 ? -27.060 45.255 98.816 1.00 45.28 485 LYS A N 1
ATOM 3938 C CA . LYS A 1 485 ? -28.083 44.139 99.225 1.00 45.28 485 LYS A CA 1
ATOM 3939 C C . LYS A 1 485 ? -29.111 44.386 100.488 1.00 45.28 485 LYS A C 1
ATOM 3941 O O . LYS A 1 485 ? -28.767 45.239 101.293 1.00 45.28 485 LYS A O 1
ATOM 3946 N N . ILE A 1 486 ? -30.235 43.583 100.755 1.00 42.09 486 ILE A N 1
ATOM 3947 C CA . ILE A 1 486 ? -31.042 43.190 102.067 1.00 42.09 486 ILE A CA 1
ATOM 3948 C C . ILE A 1 486 ? -32.227 44.084 102.747 1.00 42.09 486 ILE A C 1
ATOM 3950 O O . ILE A 1 486 ? -32.229 45.254 102.395 1.00 42.09 486 ILE A O 1
ATOM 3954 N N . PHE A 1 487 ? -33.181 43.809 103.755 1.00 50.09 487 PHE A N 1
ATOM 3955 C CA . PHE A 1 487 ? -34.359 42.877 104.230 1.00 50.09 487 PHE A CA 1
ATOM 3956 C C . PHE A 1 487 ? -35.195 43.476 105.509 1.00 50.09 487 PHE A C 1
ATOM 3958 O O . PHE A 1 487 ? -34.745 44.545 105.901 1.00 50.09 487 PHE A O 1
ATOM 3965 N N . SER A 1 488 ? -36.259 43.039 106.324 1.00 42.91 488 SER A N 1
ATOM 3966 C CA . SER A 1 488 ? -37.510 42.118 106.472 1.00 42.91 488 SER A CA 1
ATOM 3967 C C . SER A 1 488 ? -38.386 42.242 107.860 1.00 42.91 488 SER A C 1
ATOM 3969 O O . SER A 1 488 ? -37.835 42.864 108.765 1.00 42.91 488 SER A O 1
ATOM 3971 N N . ARG A 1 489 ? -39.664 41.686 108.097 1.00 39.75 489 ARG A N 1
ATOM 3972 C CA . ARG A 1 489 ? -40.411 41.196 109.406 1.00 39.75 489 ARG A CA 1
ATOM 3973 C C . ARG A 1 489 ? -42.017 41.319 109.665 1.00 39.75 489 ARG A C 1
ATOM 3975 O O . ARG A 1 489 ? -42.735 41.571 108.705 1.00 39.75 489 ARG A O 1
ATOM 3982 N N . THR A 1 490 ? -42.610 41.001 110.881 1.00 38.50 490 THR A N 1
ATOM 3983 C CA . THR A 1 490 ? -43.988 40.399 111.232 1.00 38.50 490 THR A CA 1
ATOM 3984 C C . THR A 1 490 ? -44.480 40.476 112.742 1.00 38.50 490 THR A C 1
ATOM 3986 O O . THR A 1 490 ? -43.594 40.435 113.592 1.00 38.50 490 THR A O 1
ATOM 3989 N N . GLU A 1 491 ? -45.807 40.422 113.114 1.00 33.69 491 GLU A N 1
ATOM 3990 C CA . GLU A 1 491 ? -46.303 40.099 114.522 1.00 33.69 491 GLU A CA 1
ATOM 3991 C C . GLU A 1 491 ? -47.738 39.472 114.803 1.00 33.69 491 GLU A C 1
ATOM 3993 O O . GLU A 1 491 ? -47.905 38.855 115.850 1.00 33.69 491 GLU A O 1
ATOM 3998 N N . THR A 1 492 ? -48.785 39.552 113.959 1.00 56.09 492 THR A N 1
ATOM 3999 C CA . THR A 1 492 ? -50.253 39.442 114.310 1.00 56.09 492 THR A CA 1
ATOM 4000 C C . THR A 1 492 ? -50.862 38.162 114.978 1.00 56.09 492 THR A C 1
ATOM 4002 O O . THR A 1 492 ? -52.077 37.990 114.979 1.00 56.09 492 THR A O 1
ATOM 4005 N N . MET A 1 493 ? -50.087 37.236 115.541 1.00 46.69 493 MET A N 1
ATOM 4006 C CA . MET A 1 493 ? -50.364 35.785 115.475 1.00 46.69 493 MET A CA 1
ATOM 4007 C C . MET A 1 493 ? -51.162 35.113 116.624 1.00 46.69 493 MET A C 1
ATOM 4009 O O . MET A 1 493 ? -51.253 33.888 116.645 1.00 46.69 493 MET A O 1
ATOM 4013 N N . MET A 1 494 ? -51.673 35.842 117.627 1.00 53.50 494 MET A N 1
ATOM 4014 C CA . MET A 1 494 ? -52.059 35.223 118.920 1.00 53.50 494 MET A CA 1
ATOM 4015 C C . MET A 1 494 ? -53.558 34.985 119.179 1.00 53.50 494 MET A C 1
ATOM 4017 O O . MET A 1 494 ? -53.885 34.255 120.113 1.00 53.50 494 MET A O 1
ATOM 4021 N N . ARG A 1 495 ? -54.481 35.599 118.422 1.00 57.09 495 ARG A N 1
ATOM 4022 C CA . ARG A 1 495 ? -55.922 35.563 118.761 1.00 57.09 495 ARG A CA 1
ATOM 4023 C C . ARG A 1 495 ? -56.678 34.375 118.156 1.00 57.09 495 ARG A C 1
ATOM 4025 O O . ARG A 1 495 ? -57.637 33.906 118.760 1.00 57.09 495 ARG A O 1
ATOM 4032 N N . ASP A 1 496 ? -56.197 33.853 117.034 1.00 60.88 496 ASP A N 1
ATOM 4033 C CA . ASP A 1 496 ? -56.856 32.805 116.235 1.00 60.88 496 ASP A CA 1
ATOM 4034 C C . ASP A 1 496 ? -56.792 31.404 116.893 1.00 60.88 496 ASP A C 1
ATOM 4036 O O . ASP A 1 496 ? -57.408 30.439 116.438 1.00 60.88 496 ASP A O 1
ATOM 4040 N N . VAL A 1 497 ? -56.038 31.284 117.992 1.00 61.72 497 VAL A N 1
ATOM 4041 C CA . VAL A 1 497 ? -55.683 30.019 118.655 1.00 61.72 497 VAL A CA 1
ATOM 4042 C C . VAL A 1 497 ? -56.865 29.360 119.381 1.00 61.72 497 VAL A C 1
ATOM 4044 O O . VAL A 1 497 ? -56.906 28.135 119.464 1.00 61.72 497 VAL A O 1
ATOM 4047 N N . SER A 1 498 ? -57.833 30.128 119.894 1.00 54.59 498 SER A N 1
ATOM 4048 C CA . SER A 1 498 ? -58.954 29.562 120.669 1.00 54.59 498 SER A CA 1
ATOM 4049 C C . SER A 1 498 ? -60.040 28.950 119.786 1.00 54.59 498 SER A C 1
ATOM 4051 O O . SER A 1 498 ? -60.422 27.802 120.004 1.00 54.59 498 SER A O 1
ATOM 4053 N N . ASP A 1 499 ? -60.496 29.671 118.759 1.00 66.81 499 ASP A N 1
ATOM 4054 C CA . ASP A 1 499 ? -61.539 29.195 117.835 1.00 66.81 499 ASP A CA 1
ATOM 4055 C C . ASP A 1 499 ? -61.066 27.942 117.065 1.00 66.81 499 ASP A C 1
ATOM 4057 O O . ASP A 1 499 ? -61.840 27.017 116.802 1.00 66.81 499 ASP A O 1
ATOM 4061 N N . SER A 1 500 ? -59.750 27.853 116.827 1.00 60.69 500 SER A N 1
ATOM 4062 C CA . SER A 1 500 ? -59.078 26.673 116.274 1.00 60.69 500 SER A CA 1
ATOM 4063 C C . SER A 1 500 ? -59.314 25.386 117.085 1.00 60.69 500 SER A C 1
ATOM 4065 O O . SER A 1 500 ? -59.275 24.304 116.506 1.00 60.69 500 SER A O 1
ATOM 4067 N N . ILE A 1 501 ? -59.566 25.446 118.401 1.00 64.12 501 ILE A N 1
ATOM 4068 C CA . ILE A 1 501 ? -59.695 24.247 119.257 1.00 64.12 501 ILE A CA 1
ATOM 4069 C C . ILE A 1 501 ? -61.053 23.548 119.080 1.00 64.12 501 ILE A C 1
ATOM 4071 O O . ILE A 1 501 ? -61.113 22.317 119.052 1.00 64.12 501 ILE A O 1
ATOM 4075 N N . GLU A 1 502 ? -62.146 24.296 118.912 1.00 63.19 502 GLU A N 1
ATOM 4076 C CA . GLU A 1 502 ? -63.453 23.683 118.626 1.00 63.19 502 GLU A CA 1
ATOM 4077 C C . GLU A 1 502 ? -63.527 23.196 117.168 1.00 63.19 502 GLU A C 1
ATOM 4079 O O . GLU A 1 502 ? -64.083 22.129 116.887 1.00 63.19 502 GLU A O 1
ATOM 4084 N N . GLN A 1 503 ? -62.860 23.909 116.252 1.00 69.75 503 GLN A N 1
ATOM 4085 C CA . GLN A 1 503 ? -62.651 23.464 114.874 1.00 69.75 503 GLN A CA 1
ATOM 4086 C C . GLN A 1 503 ? -61.822 22.164 114.810 1.00 69.75 503 GLN A C 1
ATOM 4088 O O . GLN A 1 503 ? -62.193 21.244 114.077 1.00 69.75 503 GLN A O 1
ATOM 4093 N N . LEU A 1 504 ? -60.767 22.041 115.629 1.00 62.94 504 LEU A N 1
ATOM 4094 C CA . LEU A 1 504 ? -59.896 20.860 115.716 1.00 62.94 504 LEU A CA 1
ATOM 4095 C C . LEU A 1 504 ? -60.646 19.568 116.065 1.00 62.94 504 LEU A C 1
ATOM 4097 O O . LEU A 1 504 ? -60.323 18.523 115.510 1.00 62.94 504 LEU A O 1
ATOM 4101 N N . ASN A 1 505 ? -61.664 19.609 116.931 1.00 69.31 505 ASN A N 1
ATOM 4102 C CA . ASN A 1 505 ? -62.425 18.401 117.280 1.00 69.31 505 ASN A CA 1
ATOM 4103 C C . ASN A 1 505 ? -63.313 17.892 116.132 1.00 69.31 505 ASN A C 1
ATOM 4105 O O . ASN A 1 505 ? -63.473 16.681 115.985 1.00 69.31 505 ASN A O 1
ATOM 4109 N N . ARG A 1 506 ? -63.848 18.781 115.282 1.00 71.75 506 ARG A N 1
ATOM 4110 C CA . ARG A 1 506 ? -64.544 18.358 114.050 1.00 71.75 506 ARG A CA 1
ATOM 4111 C C . ARG A 1 506 ? -63.543 17.883 112.999 1.00 71.75 506 ARG A C 1
ATOM 4113 O O . ARG A 1 506 ? -63.707 16.794 112.457 1.00 71.75 506 ARG A O 1
ATOM 4120 N N . MET A 1 507 ? -62.451 18.631 112.815 1.00 65.62 507 MET A N 1
ATOM 4121 C CA . MET A 1 507 ? -61.339 18.231 111.948 1.00 65.62 507 MET A CA 1
ATOM 4122 C C . MET A 1 507 ? -60.768 16.860 112.317 1.00 65.62 507 MET A C 1
ATOM 4124 O O . MET A 1 507 ? -60.431 16.116 111.411 1.00 65.62 507 MET A O 1
ATOM 4128 N N . LEU A 1 508 ? -60.686 16.481 113.596 1.00 64.56 508 LEU A N 1
ATOM 4129 C CA . LEU A 1 508 ? -60.240 15.144 114.010 1.00 64.56 508 LEU A CA 1
ATOM 4130 C C . LEU A 1 508 ? -61.176 14.029 113.523 1.00 64.56 508 LEU A C 1
ATOM 4132 O O . LEU A 1 508 ? -60.701 12.972 113.111 1.00 64.56 508 LEU A O 1
ATOM 4136 N N . GLN A 1 509 ? -62.490 14.260 113.543 1.00 69.62 509 GLN A N 1
ATOM 4137 C CA . GLN A 1 509 ? -63.477 13.254 113.149 1.00 69.62 509 GLN A CA 1
ATOM 4138 C C . GLN A 1 509 ? -63.605 13.128 111.622 1.00 69.62 509 GLN A C 1
ATOM 4140 O O . GLN A 1 509 ? -63.760 12.018 111.111 1.00 69.62 509 GLN A O 1
ATOM 4145 N N . ASP A 1 510 ? -63.469 14.239 110.893 1.00 72.81 510 ASP A N 1
ATOM 4146 C CA . ASP A 1 510 ? -63.386 14.226 109.429 1.00 72.81 510 ASP A CA 1
ATOM 4147 C C . ASP A 1 510 ? -62.024 13.686 108.952 1.00 72.81 510 ASP A C 1
ATOM 4149 O O . ASP A 1 510 ? -61.990 12.818 108.084 1.00 72.81 510 ASP A O 1
ATOM 4153 N N . SER A 1 511 ? -60.913 14.067 109.596 1.00 64.19 511 SER A N 1
ATOM 4154 C CA . SER A 1 511 ? -59.559 13.538 109.338 1.00 64.19 511 SER A CA 1
ATOM 4155 C C . SER A 1 511 ? -59.476 12.018 109.497 1.00 64.19 511 SER A C 1
ATOM 4157 O O . SER A 1 511 ? -58.776 11.356 108.737 1.00 64.19 511 SER A O 1
ATOM 4159 N N . GLN A 1 512 ? -60.243 11.422 110.418 1.00 67.50 512 GLN A N 1
ATOM 4160 C CA . GLN A 1 512 ? -60.277 9.964 110.574 1.00 67.50 512 GLN A CA 1
ATOM 4161 C C . GLN A 1 512 ? -60.947 9.238 109.387 1.00 67.50 512 GLN A C 1
ATOM 4163 O O . GLN A 1 512 ? -60.609 8.085 109.118 1.00 67.50 512 GLN A O 1
ATOM 4168 N N . LYS A 1 513 ? -61.852 9.899 108.648 1.00 74.25 513 LYS A N 1
ATOM 4169 C CA . LYS A 1 513 ? -62.364 9.406 107.354 1.00 74.25 513 LYS A CA 1
ATOM 4170 C C . LYS A 1 513 ? -61.416 9.755 106.215 1.00 74.25 513 LYS A C 1
ATOM 4172 O O . LYS A 1 513 ? -61.144 8.908 105.369 1.00 74.25 513 LYS A O 1
ATOM 4177 N N . GLU A 1 514 ? -60.891 10.977 106.221 1.00 68.62 514 GLU A N 1
ATOM 4178 C CA . GLU A 1 514 ? -59.945 11.452 105.217 1.00 68.62 514 GLU A CA 1
ATOM 4179 C C . GLU A 1 514 ? -58.720 10.537 105.161 1.00 68.62 514 GLU A C 1
ATOM 4181 O O . GLU A 1 514 ? -58.302 10.171 104.076 1.00 68.62 514 GLU A O 1
ATOM 4186 N N . ALA A 1 515 ? -58.227 10.040 106.301 1.00 68.31 515 ALA A N 1
ATOM 4187 C CA . ALA A 1 515 ? -57.147 9.057 106.382 1.00 68.31 515 ALA A CA 1
ATOM 4188 C C . ALA A 1 515 ? -57.422 7.759 105.594 1.00 68.31 515 ALA A C 1
ATOM 4190 O O . ALA A 1 515 ? -56.504 7.230 104.973 1.00 68.31 515 ALA A O 1
ATOM 4191 N N . GLN A 1 516 ? -58.668 7.268 105.556 1.00 73.69 516 GLN A N 1
ATOM 4192 C CA . GLN A 1 516 ? -59.041 6.085 104.761 1.00 73.69 516 GLN A CA 1
ATOM 4193 C C . GLN A 1 516 ? -59.096 6.401 103.258 1.00 73.69 516 GLN A C 1
ATOM 4195 O O . GLN A 1 516 ? -58.718 5.574 102.426 1.00 73.69 516 GLN A O 1
ATOM 4200 N N . HIS A 1 517 ? -59.508 7.619 102.893 1.00 75.12 517 HIS A N 1
ATOM 4201 C CA . HIS A 1 517 ? -59.376 8.110 101.520 1.00 75.12 517 HIS A CA 1
ATOM 4202 C C . HIS A 1 517 ? -57.906 8.336 101.132 1.00 75.12 517 HIS A C 1
ATOM 4204 O O . HIS A 1 517 ? -57.530 8.057 99.995 1.00 75.12 517 HIS A O 1
ATOM 4210 N N . LEU A 1 518 ? -57.066 8.763 102.077 1.00 72.62 518 LEU A N 1
ATOM 4211 C CA . LEU A 1 518 ? -55.641 9.031 101.899 1.00 72.62 518 LEU A CA 1
ATOM 4212 C C . LEU A 1 518 ? -54.838 7.737 101.726 1.00 72.62 518 LEU A C 1
ATOM 4214 O O . LEU A 1 518 ? -53.953 7.690 100.882 1.00 72.62 518 LEU A O 1
ATOM 4218 N N . GLU A 1 519 ? -55.184 6.668 102.447 1.00 75.69 519 GLU A N 1
ATOM 4219 C CA . GLU A 1 519 ? -54.605 5.330 102.264 1.00 75.69 519 GLU A CA 1
ATOM 4220 C C . GLU A 1 519 ? -54.895 4.779 100.858 1.00 75.69 519 GLU A C 1
ATOM 4222 O O . GLU A 1 519 ? -53.985 4.309 100.172 1.00 75.69 519 GLU A O 1
ATOM 4227 N N . LYS A 1 520 ? -56.132 4.940 100.363 1.00 78.56 520 LYS A N 1
ATOM 4228 C CA . LYS A 1 520 ? -56.464 4.597 98.972 1.00 78.56 520 LYS A CA 1
ATOM 4229 C C . LYS A 1 520 ? -55.741 5.497 97.961 1.00 78.56 520 LYS A C 1
ATOM 4231 O O . LYS A 1 520 ? -55.187 4.993 96.991 1.00 78.56 520 LYS A O 1
ATOM 4236 N N . PHE A 1 521 ? -55.698 6.806 98.200 1.00 79.81 521 PHE A N 1
ATOM 4237 C CA . PHE A 1 521 ? -55.001 7.766 97.341 1.00 79.81 521 PHE A CA 1
ATOM 4238 C C . PHE A 1 521 ? -53.485 7.514 97.283 1.00 79.81 521 PHE A C 1
ATOM 4240 O O . PHE A 1 521 ? -52.876 7.718 96.238 1.00 79.81 521 PHE A O 1
ATOM 4247 N N . LEU A 1 522 ? -52.875 7.016 98.364 1.00 78.50 522 LEU A N 1
ATOM 4248 C CA . LEU A 1 522 ? -51.480 6.572 98.381 1.00 78.50 522 LEU A CA 1
ATOM 4249 C C . LEU A 1 522 ? -51.268 5.317 97.521 1.00 78.50 522 LEU A C 1
ATOM 4251 O O . LEU A 1 522 ? -50.300 5.276 96.765 1.00 78.50 522 LEU A O 1
ATOM 4255 N N . ALA A 1 523 ? -52.187 4.347 97.563 1.00 81.94 523 ALA A N 1
ATOM 4256 C CA . ALA A 1 523 ? -52.147 3.183 96.673 1.00 81.94 523 ALA A CA 1
ATOM 4257 C C . ALA A 1 523 ? -52.333 3.574 95.191 1.00 81.94 523 ALA A C 1
ATOM 4259 O O . ALA A 1 523 ? -51.581 3.108 94.333 1.00 81.94 523 ALA A O 1
ATOM 4260 N N . ASP A 1 524 ? -53.266 4.485 94.894 1.00 82.88 524 ASP A N 1
ATOM 4261 C CA . ASP A 1 524 ? -53.458 5.043 93.548 1.00 82.88 524 ASP A CA 1
ATOM 4262 C C . ASP A 1 524 ? -52.206 5.836 93.091 1.00 82.88 524 ASP A C 1
ATOM 4264 O O . ASP A 1 524 ? -51.789 5.735 91.935 1.00 82.88 524 ASP A O 1
ATOM 4268 N N . ILE A 1 525 ? -51.537 6.563 93.999 1.00 82.62 525 ILE A N 1
ATOM 4269 C CA . ILE A 1 525 ? -50.247 7.231 93.752 1.00 82.62 525 ILE A CA 1
ATOM 4270 C C . ILE A 1 525 ? -49.125 6.230 93.455 1.00 82.62 525 ILE A C 1
ATOM 4272 O O . ILE A 1 525 ? -48.325 6.479 92.554 1.00 82.62 525 ILE A O 1
ATOM 4276 N N . ASP A 1 526 ? -49.026 5.119 94.186 1.00 83.81 526 ASP A N 1
ATOM 4277 C CA . ASP A 1 526 ? -47.980 4.116 93.957 1.00 83.81 526 ASP A CA 1
ATOM 4278 C C . ASP A 1 526 ? -48.207 3.348 92.646 1.00 83.81 526 ASP A C 1
ATOM 4280 O O . ASP A 1 526 ? -47.248 3.098 91.912 1.00 83.81 526 ASP A O 1
ATOM 4284 N N . TYR A 1 527 ? -49.466 3.107 92.265 1.00 84.50 527 TYR A N 1
ATOM 4285 C CA . TYR A 1 527 ? -49.811 2.642 90.919 1.00 84.50 527 TYR A CA 1
ATOM 4286 C C . TYR A 1 527 ? -49.373 3.651 89.841 1.00 84.50 527 TYR A C 1
ATOM 4288 O O . TYR A 1 527 ? -48.707 3.273 88.877 1.00 84.50 527 TYR A O 1
ATOM 4296 N N . ILE A 1 528 ? -49.650 4.948 90.030 1.00 80.06 528 ILE A N 1
ATOM 4297 C CA . ILE A 1 528 ? -49.192 6.017 89.124 1.00 80.06 528 ILE A CA 1
ATOM 4298 C C . ILE A 1 528 ? -47.654 6.093 89.059 1.00 80.06 528 ILE A C 1
ATOM 4300 O O . ILE A 1 528 ? -47.114 6.350 87.983 1.00 80.06 528 ILE A O 1
ATOM 4304 N N . LYS A 1 529 ? -46.923 5.830 90.153 1.00 84.56 529 LYS A N 1
ATOM 4305 C CA . LYS A 1 529 ? -45.446 5.783 90.150 1.00 84.56 529 LYS A CA 1
ATOM 4306 C C . LYS A 1 529 ? -44.898 4.631 89.309 1.00 84.56 529 LYS A C 1
ATOM 4308 O O . LYS A 1 529 ? -43.940 4.854 88.573 1.00 84.56 529 LYS A O 1
ATOM 4313 N N . GLU A 1 530 ? -45.463 3.426 89.396 1.00 84.81 530 GLU A N 1
ATOM 4314 C CA . GLU A 1 530 ? -45.032 2.318 88.526 1.00 84.81 530 GLU A CA 1
ATOM 4315 C C . GLU A 1 530 ? -45.416 2.566 87.065 1.00 84.81 530 GLU A C 1
ATOM 4317 O O . GLU A 1 530 ? -44.596 2.360 86.175 1.00 84.81 530 GLU A O 1
ATOM 4322 N N . LEU A 1 531 ? -46.602 3.121 86.808 1.00 81.69 531 LEU A N 1
ATOM 4323 C CA . LEU A 1 531 ? -47.039 3.475 85.456 1.00 81.69 531 LEU A CA 1
ATOM 4324 C C . LEU A 1 531 ? -46.150 4.584 84.845 1.00 81.69 531 LEU A C 1
ATOM 4326 O O . LEU A 1 531 ? -45.802 4.527 83.667 1.00 81.69 531 LEU A O 1
ATOM 4330 N N . ALA A 1 532 ? -45.676 5.535 85.658 1.00 77.69 532 ALA A N 1
ATOM 4331 C CA . ALA A 1 532 ? -44.682 6.533 85.258 1.00 77.69 532 ALA A CA 1
ATOM 4332 C C . ALA A 1 532 ? -43.278 5.939 85.024 1.00 77.69 532 ALA A C 1
ATOM 4334 O O . ALA A 1 532 ? -42.596 6.358 84.091 1.00 77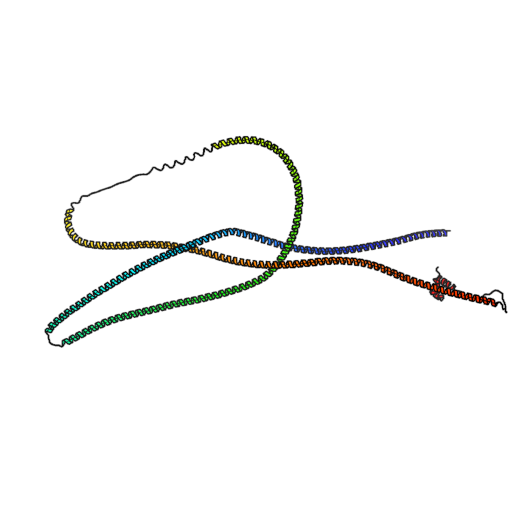.69 532 ALA A O 1
ATOM 4335 N N . LYS A 1 533 ? -42.840 4.952 85.822 1.00 88.88 533 LYS A N 1
ATOM 4336 C CA . LYS A 1 533 ? -41.584 4.212 85.577 1.00 88.88 533 LYS A CA 1
ATOM 4337 C C . LYS A 1 533 ? -41.645 3.400 84.285 1.00 88.88 533 LYS A C 1
ATOM 4339 O O . LYS A 1 533 ? -40.647 3.338 83.570 1.00 88.88 533 LYS A O 1
ATOM 4344 N N . GLU A 1 534 ? -42.788 2.791 83.983 1.00 85.06 534 GLU A N 1
ATOM 4345 C CA . GLU A 1 534 ? -42.971 2.013 82.757 1.00 85.06 534 GLU A CA 1
ATOM 4346 C C . GLU A 1 534 ? -42.997 2.924 81.524 1.00 85.06 534 GLU A C 1
ATOM 4348 O O . GLU A 1 534 ? -42.291 2.649 80.555 1.00 85.06 534 GLU A O 1
ATOM 4353 N N . PHE A 1 535 ? -43.664 4.083 81.597 1.00 83.12 535 PHE A N 1
ATOM 4354 C CA . PHE A 1 535 ? -43.534 5.108 80.558 1.00 83.12 535 PHE A CA 1
ATOM 4355 C C . PHE A 1 535 ? -42.101 5.643 80.419 1.00 83.12 535 PHE A C 1
ATOM 4357 O O . PHE A 1 535 ? -41.648 5.833 79.296 1.00 83.12 535 PHE A O 1
ATOM 4364 N N . ASP A 1 536 ? -41.349 5.855 81.504 1.00 85.06 536 ASP A N 1
ATOM 4365 C CA . ASP A 1 536 ? -39.950 6.305 81.414 1.00 85.06 536 ASP A CA 1
ATOM 4366 C C . ASP A 1 536 ? -39.034 5.232 80.784 1.00 85.06 536 ASP A C 1
ATOM 4368 O O . ASP A 1 536 ? -38.147 5.555 79.991 1.00 85.06 536 ASP A O 1
ATOM 4372 N N . ARG A 1 537 ? -39.292 3.938 81.038 1.00 88.56 537 ARG A N 1
ATOM 4373 C CA . ARG A 1 537 ? -38.662 2.817 80.309 1.00 88.56 537 ARG A CA 1
ATOM 4374 C C . ARG A 1 537 ? -39.022 2.835 78.822 1.00 88.56 537 ARG A C 1
ATOM 4376 O O . ARG A 1 537 ? -38.132 2.683 77.983 1.00 88.56 537 ARG A O 1
ATOM 4383 N N . GLU A 1 538 ? -40.295 3.032 78.481 1.00 82.81 538 GLU A N 1
ATOM 4384 C CA . GLU A 1 538 ? -40.746 3.045 77.086 1.00 82.81 538 GLU A CA 1
ATOM 4385 C C . GLU A 1 538 ? -40.192 4.262 76.324 1.00 82.81 538 GLU A C 1
ATOM 4387 O O . GLU A 1 538 ? -39.683 4.118 75.212 1.00 82.81 538 GLU A O 1
ATOM 4392 N N . ILE A 1 539 ? -40.167 5.444 76.948 1.00 83.12 539 ILE A N 1
ATOM 4393 C CA . ILE A 1 539 ? -39.559 6.668 76.405 1.00 83.12 539 ILE A CA 1
ATOM 4394 C C . ILE A 1 539 ? -38.068 6.455 76.118 1.00 83.12 539 ILE A C 1
ATOM 4396 O O . ILE A 1 539 ? -37.617 6.787 75.022 1.00 83.12 539 ILE A O 1
ATOM 4400 N N . ARG A 1 540 ? -37.309 5.836 77.035 1.00 87.75 540 ARG A N 1
ATOM 4401 C CA . ARG A 1 540 ? -35.896 5.469 76.798 1.00 87.75 540 ARG A CA 1
ATOM 4402 C C . ARG A 1 540 ? -35.746 4.466 75.648 1.00 87.75 540 ARG A C 1
ATOM 4404 O O . ARG A 1 540 ? -34.830 4.592 74.838 1.00 87.75 540 ARG A O 1
ATOM 4411 N N . SER A 1 541 ? -36.663 3.505 75.524 1.00 87.75 541 SER A N 1
ATOM 4412 C CA . SER A 1 541 ? -36.699 2.557 74.399 1.00 87.75 541 SER A CA 1
ATOM 4413 C C . SER A 1 541 ? -36.924 3.268 73.054 1.00 87.75 541 SER A C 1
ATOM 4415 O O . SER A 1 541 ? -36.206 3.007 72.084 1.00 87.75 541 SER A O 1
ATOM 4417 N N . TYR A 1 542 ? -37.852 4.231 72.990 1.00 85.50 542 TYR A N 1
ATOM 4418 C CA . TYR A 1 542 ? -38.065 5.056 71.796 1.00 85.50 542 TYR A CA 1
ATOM 4419 C C . TYR A 1 542 ? -36.911 6.025 71.514 1.00 85.50 542 TYR A C 1
ATOM 4421 O O . TYR A 1 542 ? -36.580 6.225 70.346 1.00 85.50 542 TYR A O 1
ATOM 4429 N N . GLN A 1 543 ? -36.254 6.580 72.537 1.00 82.50 543 GLN A N 1
ATOM 4430 C CA . GLN A 1 543 ? -35.043 7.393 72.371 1.00 82.50 543 GLN A CA 1
ATOM 4431 C C . GLN A 1 543 ? -33.913 6.569 71.738 1.00 82.50 543 GLN A C 1
ATOM 4433 O O . GLN A 1 543 ? -33.416 6.954 70.683 1.00 82.50 543 GLN A O 1
ATOM 4438 N N . ASN A 1 544 ? -33.612 5.381 72.271 1.00 86.81 544 ASN A N 1
ATOM 4439 C CA . ASN A 1 544 ? -32.607 4.474 71.700 1.00 86.81 544 ASN A CA 1
ATOM 4440 C C . ASN A 1 544 ? -32.963 4.009 70.270 1.00 86.81 544 ASN A C 1
ATOM 4442 O O . ASN A 1 544 ? -32.075 3.758 69.456 1.00 86.81 544 ASN A O 1
ATOM 4446 N N . ARG A 1 545 ? -34.258 3.875 69.938 1.00 86.38 545 ARG A N 1
ATOM 4447 C CA . ARG A 1 545 ? -34.716 3.601 68.560 1.00 86.38 545 ARG A CA 1
ATOM 4448 C C . ARG A 1 545 ? -34.532 4.804 67.631 1.00 86.38 545 ARG A C 1
ATOM 4450 O O . ARG A 1 545 ? -34.154 4.609 66.481 1.00 86.38 545 ARG A O 1
ATOM 4457 N N . LYS A 1 546 ? -34.782 6.025 68.114 1.00 88.12 546 LYS A N 1
ATOM 4458 C CA . LYS A 1 546 ? -34.568 7.270 67.360 1.00 88.12 546 LYS A CA 1
ATOM 4459 C C . LYS A 1 546 ? -33.083 7.509 67.079 1.00 88.12 546 LYS A C 1
ATOM 4461 O O . LYS A 1 546 ? -32.739 7.906 65.972 1.00 88.12 546 LYS A O 1
ATOM 4466 N N . GLU A 1 547 ? -32.222 7.252 68.058 1.00 87.25 547 GLU A N 1
ATOM 4467 C CA . GLU A 1 547 ? -30.769 7.402 67.929 1.00 87.25 547 GLU A CA 1
ATOM 4468 C C . GLU A 1 547 ? -30.244 6.493 66.805 1.00 87.25 547 GLU A C 1
ATOM 4470 O O . GLU A 1 547 ? -29.738 6.994 65.805 1.00 87.25 547 GLU A O 1
ATOM 4475 N N . LYS A 1 548 ? -30.589 5.198 66.840 1.00 87.75 548 LYS A N 1
ATOM 4476 C CA . LYS A 1 548 ? -30.289 4.244 65.753 1.00 87.75 548 LYS A CA 1
ATOM 4477 C C . LYS A 1 548 ? -30.882 4.615 64.390 1.00 87.75 548 LYS A C 1
ATOM 4479 O O . LYS A 1 548 ? -30.287 4.305 63.364 1.00 87.75 548 LYS A O 1
ATOM 4484 N N . LEU A 1 549 ? -32.051 5.258 64.352 1.00 83.31 549 LEU A N 1
ATOM 4485 C CA . LEU A 1 549 ? -32.615 5.793 63.104 1.00 83.31 549 LEU A CA 1
ATOM 4486 C C . LEU A 1 549 ? -31.775 6.949 62.547 1.00 83.31 549 LEU A C 1
ATOM 4488 O O . LEU A 1 549 ? -31.636 7.052 61.335 1.00 83.31 549 LEU A O 1
ATOM 4492 N N . THR A 1 550 ? -31.191 7.767 63.424 1.00 86.94 550 THR A N 1
ATOM 4493 C CA . THR A 1 550 ? -30.274 8.857 63.055 1.00 86.94 550 THR A CA 1
ATOM 4494 C C . THR A 1 550 ? -28.957 8.299 62.507 1.00 86.94 550 THR A C 1
ATOM 4496 O O . THR A 1 550 ? -28.457 8.795 61.498 1.00 86.94 550 THR A O 1
ATOM 4499 N N . ASP A 1 551 ? -28.432 7.228 63.113 1.00 89.25 551 ASP A N 1
ATOM 4500 C CA . ASP A 1 551 ? -27.240 6.524 62.621 1.00 89.25 551 ASP A CA 1
ATOM 4501 C C . ASP A 1 551 ? -27.476 5.974 61.201 1.00 89.25 551 ASP A C 1
ATOM 4503 O O . ASP A 1 551 ? -26.702 6.261 60.286 1.00 89.25 551 ASP A O 1
ATOM 4507 N N . ILE A 1 552 ? -28.597 5.272 60.988 1.00 86.12 552 ILE A N 1
ATOM 4508 C CA . ILE A 1 552 ? -29.003 4.727 59.678 1.00 86.12 552 ILE A CA 1
ATOM 4509 C C . ILE A 1 552 ? -29.232 5.845 58.647 1.00 86.12 552 ILE A C 1
ATOM 4511 O O . ILE A 1 552 ? -28.838 5.709 57.491 1.00 86.12 552 ILE A O 1
ATOM 4515 N N . GLU A 1 553 ? -29.839 6.968 59.042 1.00 85.75 553 GLU A N 1
ATOM 4516 C CA . GLU A 1 553 ? -30.011 8.136 58.167 1.00 85.75 553 GLU A CA 1
ATOM 4517 C C . GLU A 1 553 ? -28.654 8.735 57.751 1.00 85.75 553 GLU A C 1
ATOM 4519 O O . GLU A 1 553 ? -28.494 9.158 56.603 1.00 85.75 553 GLU A O 1
ATOM 4524 N N . SER A 1 554 ? -27.644 8.691 58.631 1.00 89.62 554 SER A N 1
ATOM 4525 C CA . SER A 1 554 ? -26.269 9.084 58.295 1.00 89.62 554 SER A CA 1
ATOM 4526 C C . SER A 1 554 ? -25.592 8.103 57.326 1.00 89.62 554 SER A C 1
ATOM 4528 O O . SER A 1 554 ? -24.992 8.546 56.344 1.00 89.62 554 SER A O 1
ATOM 4530 N N . GLU A 1 555 ? -25.754 6.786 57.516 1.00 89.75 555 GLU A N 1
ATOM 4531 C CA . GLU A 1 555 ? -25.227 5.775 56.590 1.00 89.75 555 GLU A CA 1
ATOM 4532 C C . GLU A 1 555 ? -25.851 5.920 55.199 1.00 89.75 555 GLU A C 1
ATOM 4534 O O . GLU A 1 555 ? -25.120 5.980 54.209 1.00 89.75 555 GLU A O 1
ATOM 4539 N N . ILE A 1 556 ? -27.179 6.071 55.112 1.00 86.44 556 ILE A N 1
ATOM 4540 C CA . ILE A 1 556 ? -27.898 6.315 53.849 1.00 86.44 556 ILE A CA 1
ATOM 4541 C C . ILE A 1 556 ? -27.335 7.548 53.132 1.00 86.44 556 ILE A C 1
ATOM 4543 O O . ILE A 1 556 ? -27.115 7.499 51.922 1.00 86.44 556 ILE A O 1
ATOM 4547 N N . ARG A 1 557 ? -27.025 8.621 53.869 1.00 89.44 557 ARG A N 1
ATOM 4548 C CA . ARG A 1 557 ? -26.381 9.826 53.325 1.00 89.44 557 ARG A CA 1
ATOM 4549 C C . ARG A 1 557 ? -25.008 9.529 52.720 1.00 89.44 557 ARG A C 1
ATOM 4551 O O . ARG A 1 557 ? -24.754 9.904 51.580 1.00 89.44 557 ARG A O 1
ATOM 4558 N N . THR A 1 558 ? -24.149 8.800 53.435 1.00 89.94 558 THR A N 1
ATOM 4559 C CA . THR A 1 558 ? -22.822 8.422 52.908 1.00 89.94 558 THR A CA 1
ATOM 4560 C C . THR A 1 558 ? -22.910 7.458 51.720 1.00 89.94 558 THR A C 1
ATOM 4562 O O . THR A 1 558 ? -22.084 7.524 50.811 1.00 89.94 558 THR A O 1
ATOM 4565 N N . LEU A 1 559 ? -23.937 6.603 51.671 1.00 84.44 559 LEU A N 1
ATOM 4566 C CA . LEU A 1 559 ? -24.211 5.723 50.534 1.00 84.44 559 LEU A CA 1
ATOM 4567 C C . LEU A 1 559 ? -24.706 6.503 49.307 1.00 84.44 559 LEU A C 1
ATOM 4569 O O . LEU A 1 559 ? -24.315 6.159 48.193 1.00 84.44 559 LEU A O 1
ATOM 4573 N N . GLN A 1 560 ? -25.495 7.568 49.490 1.00 85.25 560 GLN A N 1
ATOM 4574 C CA . GLN A 1 560 ? -25.844 8.500 48.410 1.00 85.25 560 GLN A CA 1
ATOM 4575 C C . GLN A 1 560 ? -24.600 9.230 47.887 1.00 85.25 560 GLN A C 1
ATOM 4577 O O . GLN A 1 560 ? -24.331 9.182 46.691 1.00 85.25 560 GLN A O 1
ATOM 4582 N N . GLU A 1 561 ? -23.776 9.799 48.771 1.00 89.62 561 GLU A N 1
ATOM 4583 C CA . GLU A 1 561 ? -22.528 10.479 48.389 1.00 89.62 561 GLU A CA 1
ATOM 4584 C C . GLU A 1 561 ? -21.550 9.530 47.654 1.00 89.62 561 GLU A C 1
ATOM 4586 O O . GLU A 1 561 ? -20.935 9.912 46.655 1.00 89.62 561 GLU A O 1
ATOM 4591 N N . MET A 1 562 ? -21.453 8.259 48.069 1.00 87.94 562 MET A N 1
ATOM 4592 C CA . MET A 1 562 ? -20.681 7.238 47.345 1.00 87.94 562 MET A CA 1
ATOM 4593 C C . MET A 1 562 ? -21.311 6.820 46.007 1.00 87.94 562 MET A C 1
ATOM 4595 O O . MET A 1 562 ? -20.572 6.531 45.063 1.00 87.94 562 MET A O 1
ATOM 4599 N N . ASN A 1 563 ? -22.642 6.778 45.901 1.00 86.31 563 ASN A N 1
ATOM 4600 C CA . ASN A 1 563 ? -23.353 6.476 44.656 1.00 86.31 563 ASN A CA 1
ATOM 4601 C C . ASN A 1 563 ? -23.178 7.590 43.615 1.00 86.31 563 ASN A C 1
ATOM 4603 O O . ASN A 1 563 ? -22.949 7.307 42.437 1.00 86.31 563 ASN A O 1
ATOM 4607 N N . ASP A 1 564 ? -23.241 8.847 44.040 1.00 91.38 564 ASP A N 1
ATOM 4608 C CA . ASP A 1 564 ? -23.084 9.998 43.154 1.00 91.38 564 ASP A CA 1
ATOM 4609 C C . ASP A 1 564 ? -21.640 10.073 42.631 1.00 91.38 564 ASP A C 1
ATOM 4611 O O . ASP A 1 564 ? -21.428 10.178 41.422 1.00 91.38 564 ASP A O 1
ATOM 4615 N N . LEU A 1 565 ? -20.644 9.853 43.501 1.00 91.06 565 LEU A N 1
ATOM 4616 C CA . LEU A 1 565 ? -19.232 9.726 43.113 1.00 91.06 565 LEU A CA 1
ATOM 4617 C C . LEU A 1 565 ? -18.977 8.534 42.167 1.00 91.06 565 LEU A C 1
ATOM 4619 O O . LEU A 1 565 ? -18.149 8.616 41.255 1.00 91.06 565 LEU A O 1
ATOM 4623 N N . ALA A 1 566 ? -19.674 7.410 42.367 1.00 86.25 566 ALA A N 1
ATOM 4624 C CA . ALA A 1 566 ? -19.605 6.268 41.457 1.00 86.25 566 ALA A CA 1
ATOM 4625 C C . ALA A 1 566 ? -20.225 6.601 40.090 1.00 86.25 566 ALA A C 1
ATOM 4627 O O . ALA A 1 566 ? -19.647 6.254 39.063 1.00 86.25 566 ALA A O 1
ATOM 4628 N N . THR A 1 567 ? -21.343 7.330 40.072 1.00 89.69 567 THR A N 1
ATOM 4629 C CA . THR A 1 567 ? -22.029 7.777 38.851 1.00 89.69 567 THR A CA 1
ATOM 4630 C C . THR A 1 567 ? -21.167 8.763 38.056 1.00 89.69 567 THR A C 1
ATOM 4632 O O . THR A 1 567 ? -21.008 8.604 36.844 1.00 89.69 567 THR A O 1
ATOM 4635 N N . GLU A 1 568 ? -20.530 9.726 38.732 1.00 91.50 568 GLU A N 1
ATOM 4636 C CA . GLU A 1 568 ? -19.566 10.656 38.131 1.00 91.50 568 GLU A CA 1
ATOM 4637 C C . GLU A 1 568 ? -18.368 9.908 37.522 1.00 91.50 568 GLU A C 1
ATOM 4639 O O . GLU A 1 568 ? -18.018 10.133 36.360 1.00 91.50 568 GLU A O 1
ATOM 4644 N N . LYS A 1 569 ? -17.782 8.942 38.248 1.00 88.12 569 LYS A N 1
ATOM 4645 C CA . LYS A 1 569 ? -16.710 8.092 37.701 1.00 88.12 569 LYS A CA 1
ATOM 4646 C C . LYS A 1 569 ? -17.164 7.247 36.512 1.00 88.12 569 LYS A C 1
ATOM 4648 O O . LYS A 1 569 ? -16.386 7.082 35.574 1.00 88.12 569 LYS A O 1
ATOM 4653 N N . THR A 1 570 ? -18.394 6.739 36.507 1.00 86.75 570 THR A N 1
ATOM 4654 C CA . THR A 1 570 ? -18.942 5.993 35.364 1.00 86.75 570 THR A CA 1
ATOM 4655 C C . THR A 1 570 ? -19.083 6.880 34.127 1.00 86.75 570 THR A C 1
ATOM 4657 O O . THR A 1 570 ? -18.673 6.461 33.044 1.00 86.75 570 THR A O 1
ATOM 4660 N N . ALA A 1 571 ? -19.555 8.122 34.275 1.00 86.69 571 ALA A N 1
ATOM 4661 C CA . ALA A 1 571 ? -19.577 9.097 33.181 1.00 86.69 571 ALA A CA 1
ATOM 4662 C C . ALA A 1 571 ? -18.155 9.445 32.690 1.00 86.69 571 ALA A C 1
ATOM 4664 O O . ALA A 1 571 ? -17.905 9.484 31.484 1.00 86.69 571 ALA A O 1
ATOM 4665 N N . GLY A 1 572 ? -17.196 9.607 33.610 1.00 89.00 572 GLY A N 1
ATOM 4666 C CA . GLY A 1 572 ? -15.782 9.814 33.283 1.00 89.00 572 GLY A CA 1
ATOM 4667 C C . GLY A 1 572 ? -15.161 8.651 32.497 1.00 89.00 572 GLY A C 1
ATOM 4668 O O . GLY A 1 572 ? -14.450 8.878 31.518 1.00 89.00 572 GLY A O 1
ATOM 4669 N N . PHE A 1 573 ? -15.469 7.400 32.855 1.00 84.94 573 PHE A N 1
ATOM 4670 C CA . PHE A 1 573 ? -15.057 6.235 32.065 1.00 84.94 573 PHE A CA 1
ATOM 4671 C C . PHE A 1 573 ? -15.727 6.201 30.685 1.00 84.94 573 PHE A C 1
ATOM 4673 O O . PHE A 1 573 ? -15.083 5.810 29.715 1.00 84.94 573 PHE A O 1
ATOM 4680 N N . GLN A 1 574 ? -16.983 6.635 30.559 1.00 85.94 574 GLN A N 1
ATOM 4681 C CA . GLN A 1 574 ? -17.696 6.662 29.278 1.00 85.94 574 GLN A CA 1
ATOM 4682 C C . GLN A 1 574 ? -17.061 7.648 28.275 1.00 85.94 574 GLN A C 1
ATOM 4684 O O . GLN A 1 574 ? -16.917 7.321 27.096 1.00 85.94 574 GLN A O 1
ATOM 4689 N N . ASP A 1 575 ? -16.588 8.806 28.743 1.00 87.62 575 ASP A N 1
ATOM 4690 C CA . ASP A 1 575 ? -15.785 9.749 27.946 1.00 87.62 575 ASP A CA 1
ATOM 4691 C C . ASP A 1 575 ? -14.375 9.203 27.618 1.00 87.62 575 ASP A C 1
ATOM 4693 O O . ASP A 1 575 ? -13.868 9.393 26.508 1.00 87.62 575 ASP A O 1
ATOM 4697 N N . GLN A 1 576 ? -13.753 8.436 28.525 1.00 89.25 576 GLN A N 1
ATOM 4698 C CA . GLN A 1 576 ? -12.513 7.708 28.214 1.00 89.25 576 GLN A CA 1
ATOM 4699 C C . GLN A 1 576 ? -12.720 6.630 27.134 1.00 89.25 576 GLN A C 1
ATOM 4701 O O . GLN A 1 576 ? -11.865 6.494 26.258 1.00 89.25 576 GLN A O 1
ATOM 4706 N N . PHE A 1 577 ? -13.851 5.915 27.128 1.00 84.31 577 PHE A N 1
ATOM 4707 C CA . PHE A 1 577 ? -14.184 4.966 26.058 1.00 84.31 577 PHE A CA 1
ATOM 4708 C C . PHE A 1 577 ? -14.342 5.660 24.698 1.00 84.31 577 PHE A C 1
ATOM 4710 O O . PHE A 1 577 ? -13.714 5.227 23.737 1.00 84.31 577 PHE A O 1
ATOM 4717 N N . ALA A 1 578 ? -15.042 6.798 24.619 1.00 85.75 578 ALA A N 1
ATOM 4718 C CA . ALA A 1 578 ? -15.153 7.564 23.370 1.00 85.75 578 ALA A CA 1
ATOM 4719 C C . ALA A 1 578 ? -13.780 8.027 22.823 1.00 85.75 578 ALA A C 1
ATOM 4721 O O . ALA A 1 578 ? -13.545 8.064 21.609 1.00 85.75 578 ALA A O 1
ATOM 4722 N N . LYS A 1 579 ? -12.830 8.336 23.716 1.00 88.81 579 LYS A N 1
ATOM 4723 C CA . LYS A 1 579 ? -11.431 8.628 23.353 1.00 88.81 579 LYS A CA 1
ATOM 4724 C C . LYS A 1 579 ? -10.683 7.382 22.866 1.00 88.81 579 LYS A C 1
ATOM 4726 O O . LYS A 1 579 ? -9.902 7.494 21.923 1.00 88.81 579 LYS A O 1
ATOM 4731 N N . ILE A 1 580 ? -10.943 6.209 23.444 1.00 88.81 580 ILE A N 1
ATOM 4732 C CA . ILE A 1 580 ? -10.396 4.923 22.978 1.00 88.81 580 ILE A CA 1
ATOM 4733 C C . ILE A 1 580 ? -10.947 4.564 21.590 1.00 88.81 580 ILE A C 1
ATOM 4735 O O . ILE A 1 580 ? -10.152 4.242 20.713 1.00 88.81 580 ILE A O 1
ATOM 4739 N N . ASP A 1 581 ? -12.248 4.714 21.336 1.00 88.44 581 ASP A N 1
ATOM 4740 C CA . ASP A 1 581 ? -12.852 4.479 20.012 1.00 88.44 581 ASP A CA 1
ATOM 4741 C C . ASP A 1 581 ? -12.261 5.418 18.947 1.00 88.44 581 ASP A C 1
ATOM 4743 O O . ASP A 1 581 ? -11.924 5.007 17.832 1.00 88.44 581 ASP A O 1
ATOM 4747 N N . THR A 1 582 ? -12.032 6.682 19.321 1.00 91.56 582 THR A N 1
ATOM 4748 C CA . THR A 1 582 ? -11.323 7.654 18.478 1.00 91.56 582 THR A CA 1
ATOM 4749 C C . THR A 1 582 ? -9.891 7.196 18.174 1.00 91.56 582 THR A C 1
ATOM 4751 O O . THR A 1 582 ? -9.439 7.325 17.037 1.00 91.56 582 THR A O 1
ATOM 4754 N N . VAL A 1 583 ? -9.169 6.622 19.143 1.00 90.94 583 VAL A N 1
ATOM 4755 C CA . VAL A 1 583 ? -7.828 6.051 18.918 1.00 90.94 583 VAL A CA 1
ATOM 4756 C C . VAL A 1 583 ? -7.890 4.806 18.026 1.00 90.94 583 VAL A C 1
ATOM 4758 O O . VAL A 1 583 ? -7.080 4.712 17.105 1.00 90.94 583 VAL A O 1
ATOM 4761 N N . SER A 1 584 ? -8.863 3.911 18.216 1.00 88.69 584 SER A N 1
ATOM 4762 C CA . SER A 1 584 ? -9.075 2.730 17.365 1.00 88.69 584 SER A CA 1
ATOM 4763 C C . SER A 1 584 ? -9.284 3.121 15.902 1.00 88.69 584 SER A C 1
ATOM 4765 O O . SER A 1 584 ? -8.541 2.655 15.044 1.00 88.69 584 SER A O 1
ATOM 4767 N N . SER A 1 585 ? -10.166 4.086 15.610 1.00 92.31 585 SER A N 1
ATOM 4768 C CA . SER A 1 585 ? -10.376 4.555 14.227 1.00 92.31 585 SER A CA 1
ATOM 4769 C C . SER A 1 585 ? -9.105 5.124 13.569 1.00 92.31 585 SER A C 1
ATOM 4771 O O . SER A 1 585 ? -8.900 4.981 12.361 1.00 92.31 585 SER A O 1
ATOM 4773 N N . ARG A 1 586 ? -8.203 5.728 14.359 1.00 93.56 586 ARG A N 1
ATOM 4774 C CA . ARG A 1 586 ? -6.896 6.211 13.879 1.00 93.56 586 ARG A CA 1
ATOM 4775 C C . ARG A 1 586 ? -5.895 5.072 13.681 1.00 93.56 586 ARG A C 1
ATOM 4777 O O . ARG A 1 586 ? -5.076 5.167 12.771 1.00 93.56 586 ARG A O 1
ATOM 4784 N N . ILE A 1 587 ? -5.965 4.008 14.483 1.00 89.62 587 ILE A N 1
ATOM 4785 C CA . ILE A 1 587 ? -5.191 2.773 14.289 1.00 89.62 587 ILE A CA 1
ATOM 4786 C C . ILE A 1 587 ? -5.639 2.067 13.003 1.00 89.62 587 ILE A C 1
ATOM 4788 O O . ILE A 1 587 ? -4.782 1.700 12.205 1.00 89.62 587 ILE A O 1
ATOM 4792 N N . ASP A 1 588 ? -6.943 1.957 12.745 1.00 92.38 588 ASP A N 1
ATOM 4793 C CA . ASP A 1 588 ? -7.480 1.337 11.525 1.00 92.38 588 ASP A CA 1
ATOM 4794 C C . ASP A 1 588 ? -7.077 2.114 10.262 1.00 92.38 588 ASP A C 1
ATOM 4796 O O . ASP A 1 588 ? -6.600 1.530 9.285 1.00 92.38 588 ASP A O 1
ATOM 4800 N N . ALA A 1 589 ? -7.167 3.449 10.299 1.00 91.50 589 ALA A N 1
ATOM 4801 C CA . ALA A 1 589 ? -6.684 4.310 9.218 1.00 91.50 589 ALA A CA 1
ATOM 4802 C C . ALA A 1 589 ? -5.160 4.188 8.996 1.00 91.50 589 ALA A C 1
ATOM 4804 O O . ALA A 1 589 ? -4.691 4.213 7.852 1.00 91.50 589 ALA A O 1
ATOM 4805 N N . LEU A 1 590 ? -4.378 4.012 10.069 1.00 91.06 590 LEU A N 1
ATOM 4806 C CA . LEU A 1 590 ? -2.940 3.745 9.981 1.00 91.06 590 LEU A CA 1
ATOM 4807 C C . LEU A 1 590 ? -2.665 2.359 9.374 1.00 91.06 590 LEU A C 1
ATOM 4809 O O . LEU A 1 590 ? -1.771 2.234 8.543 1.00 91.06 590 LEU A O 1
ATOM 4813 N N . MET A 1 591 ? -3.453 1.340 9.733 1.00 90.25 591 MET A N 1
ATOM 4814 C CA . MET A 1 591 ? -3.357 -0.021 9.188 1.00 90.25 591 MET A CA 1
ATOM 4815 C C . MET A 1 591 ? -3.643 -0.048 7.683 1.00 90.25 591 MET A C 1
ATOM 4817 O O . MET A 1 591 ? -2.865 -0.627 6.926 1.00 90.25 591 MET A O 1
ATOM 4821 N N . GLY A 1 592 ? -4.698 0.639 7.232 1.00 91.75 592 GLY A N 1
ATOM 4822 C CA . GLY A 1 592 ? -4.987 0.809 5.804 1.00 91.75 592 GLY A CA 1
ATOM 4823 C C . GLY A 1 592 ? -3.883 1.570 5.061 1.00 91.75 592 GLY A C 1
ATOM 4824 O O . GLY A 1 592 ? -3.500 1.201 3.954 1.00 91.75 592 GLY A O 1
ATOM 4825 N N . SER A 1 593 ? -3.299 2.593 5.693 1.00 92.31 593 SER A N 1
ATOM 4826 C CA . SER A 1 593 ? -2.143 3.310 5.132 1.00 92.31 593 SER A CA 1
ATOM 4827 C C . SER A 1 593 ? -0.904 2.408 5.019 1.00 92.31 593 SER A C 1
ATOM 4829 O O . SER A 1 593 ? -0.157 2.499 4.046 1.00 92.31 593 SER A O 1
ATOM 4831 N N . TYR A 1 594 ? -0.699 1.513 5.991 1.00 91.94 594 TYR A N 1
ATOM 4832 C CA . TYR A 1 594 ? 0.412 0.562 6.005 1.00 91.94 594 TYR A CA 1
ATOM 4833 C C . TYR A 1 594 ? 0.263 -0.506 4.914 1.00 91.94 594 TYR A C 1
ATOM 4835 O O . TYR A 1 594 ? 1.229 -0.782 4.208 1.00 91.94 594 TYR A O 1
ATOM 4843 N N . SER A 1 595 ? -0.942 -1.049 4.698 1.00 92.06 595 SER A N 1
ATOM 4844 C CA . SER A 1 595 ? -1.181 -2.007 3.607 1.00 92.06 595 SER A CA 1
ATOM 4845 C C . SER A 1 595 ? -1.028 -1.364 2.222 1.00 92.06 595 SER A C 1
ATOM 4847 O O . SER A 1 595 ? -0.476 -1.989 1.317 1.00 92.06 595 SER A O 1
ATOM 4849 N N . GLY A 1 596 ? -1.413 -0.092 2.064 1.00 93.12 596 GLY A N 1
ATOM 4850 C CA . GLY A 1 596 ? -1.134 0.689 0.853 1.00 93.12 596 GLY A CA 1
ATOM 4851 C C . GLY A 1 596 ? 0.367 0.890 0.601 1.00 93.12 596 GLY A C 1
ATOM 4852 O O . GLY A 1 596 ? 0.830 0.744 -0.531 1.00 93.12 596 GLY A O 1
ATOM 4853 N N . LEU A 1 597 ? 1.149 1.154 1.653 1.00 91.62 597 LEU A N 1
ATOM 4854 C CA . LEU A 1 597 ? 2.612 1.215 1.567 1.00 91.62 597 LEU A CA 1
ATOM 4855 C C . LEU A 1 597 ? 3.212 -0.152 1.185 1.00 91.62 597 LEU A C 1
ATOM 4857 O O . LEU A 1 597 ? 4.097 -0.217 0.339 1.00 91.62 597 LEU A O 1
ATOM 4861 N N . GLU A 1 598 ? 2.702 -1.245 1.755 1.00 91.94 598 GLU A N 1
ATOM 4862 C CA . GLU A 1 598 ? 3.152 -2.618 1.484 1.00 91.94 598 GLU A CA 1
ATOM 4863 C C . GLU A 1 598 ? 2.755 -3.127 0.080 1.00 91.94 598 GLU A C 1
ATOM 4865 O O . GLU A 1 598 ? 3.429 -3.995 -0.479 1.00 91.94 598 GLU A O 1
ATOM 4870 N N . SER A 1 599 ? 1.680 -2.599 -0.520 1.00 93.12 599 SER A N 1
ATOM 4871 C CA . SER A 1 599 ? 1.390 -2.771 -1.956 1.00 93.12 599 SER A CA 1
ATOM 4872 C C . SER A 1 599 ? 2.447 -2.058 -2.794 1.00 93.12 599 SER A C 1
ATOM 4874 O O . SER A 1 599 ? 3.108 -2.669 -3.629 1.00 93.12 599 SER A O 1
ATOM 4876 N N . ARG A 1 600 ? 2.699 -0.782 -2.487 1.00 94.06 600 ARG A N 1
ATOM 4877 C CA . ARG A 1 600 ? 3.619 0.060 -3.256 1.00 94.06 600 ARG A CA 1
ATOM 4878 C C . ARG A 1 600 ? 5.089 -0.363 -3.143 1.00 94.06 600 ARG A C 1
ATOM 4880 O O . ARG A 1 600 ? 5.858 -0.137 -4.069 1.00 94.06 600 ARG A O 1
ATOM 4887 N N . ILE A 1 601 ? 5.483 -1.011 -2.045 1.00 91.00 601 ILE A N 1
ATOM 4888 C CA . ILE A 1 601 ? 6.794 -1.670 -1.908 1.00 91.00 601 ILE A CA 1
ATOM 4889 C C . ILE A 1 601 ? 6.891 -2.905 -2.821 1.00 91.00 601 ILE A C 1
ATOM 4891 O O . ILE A 1 601 ? 7.936 -3.123 -3.428 1.00 91.00 601 ILE A O 1
ATOM 4895 N N . ARG A 1 602 ? 5.810 -3.684 -2.980 1.00 92.62 602 ARG A N 1
ATOM 4896 C CA . ARG A 1 602 ? 5.771 -4.802 -3.941 1.00 92.62 602 ARG A CA 1
ATOM 4897 C C . ARG A 1 602 ? 5.830 -4.316 -5.388 1.00 92.62 602 ARG A C 1
ATOM 4899 O O . ARG A 1 602 ? 6.637 -4.838 -6.145 1.00 92.62 602 ARG A O 1
ATOM 4906 N N . GLU A 1 603 ? 5.072 -3.275 -5.732 1.00 93.00 603 GLU A N 1
ATOM 4907 C CA . GLU A 1 603 ? 5.159 -2.608 -7.042 1.00 93.00 603 GLU A CA 1
ATOM 4908 C C . GLU A 1 603 ? 6.594 -2.125 -7.331 1.00 93.00 603 GLU A C 1
ATOM 4910 O O . GLU A 1 603 ? 7.105 -2.314 -8.431 1.00 93.00 603 GLU A O 1
ATOM 4915 N N . LEU A 1 604 ? 7.284 -1.546 -6.338 1.00 90.38 604 LEU A N 1
ATOM 4916 C CA . LEU A 1 604 ? 8.678 -1.107 -6.482 1.00 90.38 604 LEU A CA 1
ATOM 4917 C C . LEU A 1 604 ? 9.665 -2.260 -6.719 1.00 90.38 604 LEU A C 1
ATOM 4919 O O . LEU A 1 604 ? 10.566 -2.091 -7.537 1.00 90.38 604 LEU A O 1
ATOM 4923 N N . HIS A 1 605 ? 9.488 -3.418 -6.076 1.00 91.69 605 HIS A N 1
ATOM 4924 C CA . HIS A 1 605 ? 10.305 -4.601 -6.374 1.00 91.69 605 HIS A CA 1
ATOM 4925 C C . HIS A 1 605 ? 9.984 -5.211 -7.750 1.00 91.69 605 HIS A C 1
ATOM 4927 O O . HIS A 1 605 ? 10.896 -5.648 -8.443 1.00 91.69 605 HIS A O 1
ATOM 4933 N N . GLU A 1 606 ? 8.729 -5.173 -8.207 1.00 92.88 606 GLU A N 1
ATOM 4934 C CA . GLU A 1 606 ? 8.385 -5.595 -9.574 1.00 92.88 606 GLU A CA 1
ATOM 4935 C C . GLU A 1 606 ? 9.027 -4.668 -10.627 1.00 92.88 606 GLU A C 1
ATOM 4937 O O . GLU A 1 606 ? 9.563 -5.138 -11.634 1.00 92.88 606 GLU A O 1
ATOM 4942 N N . TYR A 1 607 ? 9.087 -3.354 -10.369 1.00 92.75 607 TYR A N 1
ATOM 4943 C CA . TYR A 1 607 ? 9.874 -2.430 -11.194 1.00 92.75 607 TYR A CA 1
ATOM 4944 C C . TYR A 1 607 ? 11.390 -2.697 -11.111 1.00 92.75 607 TYR A C 1
ATOM 4946 O O . TYR A 1 607 ? 12.073 -2.566 -12.126 1.00 92.75 607 TYR A O 1
ATOM 4954 N N . GLU A 1 608 ? 11.924 -3.087 -9.950 1.00 91.19 608 GLU A N 1
ATOM 4955 C CA . GLU A 1 608 ? 13.337 -3.459 -9.764 1.00 91.19 608 GLU A CA 1
ATOM 4956 C C . GLU A 1 608 ? 13.713 -4.697 -10.602 1.00 91.19 608 GLU A C 1
ATOM 4958 O O . GLU A 1 608 ? 14.693 -4.651 -11.352 1.00 91.19 608 GLU A O 1
ATOM 4963 N N . ASP A 1 609 ? 12.886 -5.748 -10.581 1.00 93.06 609 ASP A N 1
ATOM 4964 C CA . ASP A 1 609 ? 13.047 -6.950 -11.415 1.00 93.06 609 ASP A CA 1
ATOM 4965 C C . ASP A 1 609 ? 12.972 -6.624 -12.920 1.00 93.06 609 ASP A C 1
ATOM 4967 O O . ASP A 1 609 ? 13.794 -7.096 -13.716 1.00 93.06 609 ASP A O 1
ATOM 4971 N N . VAL A 1 610 ? 12.032 -5.764 -13.334 1.00 93.56 610 VAL A N 1
ATOM 4972 C CA . VAL A 1 610 ? 11.921 -5.298 -14.730 1.00 93.56 610 VAL A CA 1
ATOM 4973 C C . VAL A 1 610 ? 13.150 -4.482 -15.150 1.00 93.56 610 VAL A C 1
ATOM 4975 O O . VAL A 1 610 ? 13.652 -4.651 -16.265 1.00 93.56 610 VAL A O 1
ATOM 4978 N N . ILE A 1 611 ? 13.685 -3.625 -14.275 1.00 90.06 611 ILE A N 1
ATOM 4979 C CA . ILE A 1 611 ? 14.924 -2.873 -14.527 1.00 90.06 611 ILE A CA 1
ATOM 4980 C C . ILE A 1 611 ? 16.117 -3.831 -14.656 1.00 90.06 611 ILE A C 1
ATOM 4982 O O . ILE A 1 611 ? 16.897 -3.694 -15.601 1.00 90.06 611 ILE A O 1
ATOM 4986 N N . ALA A 1 612 ? 16.233 -4.837 -13.786 1.00 91.88 612 ALA A N 1
ATOM 4987 C CA . ALA A 1 612 ? 17.290 -5.845 -13.857 1.00 91.88 612 ALA A CA 1
ATOM 4988 C C . ALA A 1 612 ? 17.231 -6.667 -15.161 1.00 91.88 612 ALA A C 1
ATOM 4990 O O . ALA A 1 612 ? 18.260 -6.881 -15.809 1.00 91.88 612 ALA A O 1
ATOM 4991 N N . HIS A 1 613 ? 16.033 -7.067 -15.602 1.00 92.94 613 HIS A N 1
ATOM 4992 C CA . HIS A 1 613 ? 15.846 -7.785 -16.867 1.00 92.94 613 HIS A CA 1
ATOM 4993 C C . HIS A 1 613 ? 16.172 -6.922 -18.100 1.00 92.94 613 HIS A C 1
ATOM 4995 O O . HIS A 1 613 ? 16.778 -7.397 -19.069 1.00 92.94 613 HIS A O 1
ATOM 5001 N N . ASN A 1 614 ? 15.825 -5.632 -18.056 1.00 91.12 614 ASN A N 1
ATOM 5002 C CA . ASN A 1 614 ? 16.210 -4.676 -19.092 1.00 91.12 614 ASN A CA 1
ATOM 5003 C C . ASN A 1 614 ? 17.732 -4.453 -19.122 1.00 91.12 614 ASN A C 1
ATOM 5005 O O . ASN A 1 614 ? 18.308 -4.401 -20.207 1.00 91.12 614 ASN A O 1
ATOM 5009 N N . LEU A 1 615 ? 18.405 -4.400 -17.967 1.00 91.50 615 LEU A N 1
ATOM 5010 C CA . LEU A 1 615 ? 19.863 -4.255 -17.879 1.00 91.50 615 LEU A CA 1
ATOM 5011 C C . LEU A 1 615 ? 20.601 -5.453 -18.508 1.00 91.50 615 LEU A C 1
ATOM 5013 O O . LEU A 1 615 ? 21.517 -5.270 -19.308 1.00 91.50 615 LEU A O 1
ATOM 5017 N N . ASP A 1 616 ? 20.174 -6.682 -18.209 1.00 91.38 616 ASP A N 1
ATOM 5018 C CA . ASP A 1 616 ? 20.685 -7.905 -18.850 1.00 91.38 616 ASP A CA 1
ATOM 5019 C C . ASP A 1 616 ? 20.424 -7.913 -20.372 1.00 91.38 616 ASP A C 1
ATOM 5021 O O . ASP A 1 616 ? 21.294 -8.285 -21.165 1.00 91.38 616 ASP A O 1
ATOM 5025 N N . SER A 1 617 ? 19.266 -7.411 -20.807 1.00 93.00 617 SER A N 1
ATOM 5026 C CA . SER A 1 617 ? 18.945 -7.249 -22.232 1.00 93.00 617 SER A CA 1
ATOM 5027 C C . SER A 1 617 ? 19.830 -6.206 -22.933 1.00 93.00 617 SER A C 1
ATOM 5029 O O . SER A 1 617 ? 20.253 -6.432 -24.068 1.00 93.00 617 SER A O 1
ATOM 5031 N N . VAL A 1 618 ? 20.181 -5.107 -22.257 1.00 90.06 618 VAL A N 1
ATOM 5032 C CA . VAL A 1 618 ? 21.141 -4.101 -22.749 1.00 90.06 618 VAL A CA 1
ATOM 5033 C C . VAL A 1 618 ? 22.559 -4.677 -22.819 1.00 90.06 618 VAL A C 1
ATOM 5035 O O . VAL A 1 618 ? 23.218 -4.522 -23.844 1.00 90.06 618 VAL A O 1
ATOM 5038 N N . ASN A 1 619 ? 23.007 -5.431 -21.810 1.00 91.25 619 ASN A N 1
ATOM 5039 C CA . ASN A 1 619 ? 24.307 -6.118 -21.842 1.00 91.25 619 ASN A CA 1
ATOM 5040 C C . ASN A 1 619 ? 24.407 -7.105 -23.024 1.00 91.25 619 ASN A C 1
ATOM 5042 O O . ASN A 1 619 ? 25.437 -7.189 -23.695 1.00 91.25 619 ASN A O 1
ATOM 5046 N N . LYS A 1 620 ? 23.319 -7.820 -23.339 1.00 92.56 620 LYS A N 1
ATOM 5047 C CA . LYS A 1 620 ? 23.233 -8.684 -24.531 1.00 92.56 620 LYS A CA 1
ATOM 5048 C C . LYS A 1 620 ? 23.274 -7.887 -25.838 1.00 92.56 620 LYS A C 1
ATOM 5050 O O . LYS A 1 620 ? 23.874 -8.357 -26.806 1.00 92.56 620 LYS A O 1
ATOM 5055 N N . ALA A 1 621 ? 22.668 -6.700 -25.878 1.00 89.62 621 ALA A N 1
ATOM 5056 C CA . ALA A 1 621 ? 22.746 -5.809 -27.032 1.00 89.62 621 ALA A CA 1
ATOM 5057 C C . ALA A 1 621 ? 24.173 -5.273 -27.249 1.00 89.62 621 ALA A C 1
ATOM 5059 O O . ALA A 1 621 ? 24.639 -5.274 -28.386 1.00 89.62 621 ALA A O 1
ATOM 5060 N N . ASP A 1 622 ? 24.896 -4.911 -26.186 1.00 91.88 622 ASP A N 1
ATOM 5061 C CA . ASP A 1 622 ? 26.288 -4.451 -26.277 1.00 91.88 622 ASP A CA 1
ATOM 5062 C C . ASP A 1 622 ? 27.224 -5.538 -26.837 1.00 91.88 622 ASP A C 1
ATOM 5064 O O . ASP A 1 622 ? 27.960 -5.298 -27.794 1.00 91.88 622 ASP A O 1
ATOM 5068 N N . ILE A 1 623 ? 27.099 -6.785 -26.366 1.00 91.81 623 ILE A N 1
ATOM 5069 C CA . ILE A 1 623 ? 27.837 -7.938 -26.922 1.00 91.81 623 ILE A CA 1
ATOM 5070 C C . ILE A 1 623 ? 27.567 -8.110 -28.433 1.00 91.81 623 ILE A C 1
ATOM 5072 O O . ILE A 1 623 ? 28.474 -8.447 -29.201 1.00 91.81 623 ILE A O 1
ATOM 5076 N N . LEU A 1 624 ? 26.335 -7.857 -28.890 1.00 90.25 624 LEU A N 1
ATOM 5077 C CA . LEU A 1 624 ? 25.992 -7.885 -30.316 1.00 90.25 624 LEU A CA 1
ATOM 5078 C C . LEU A 1 624 ? 26.575 -6.687 -31.084 1.00 90.25 624 LEU A C 1
ATOM 5080 O O . LEU A 1 624 ? 27.015 -6.871 -32.221 1.00 90.25 624 LEU A O 1
ATOM 5084 N N . ILE A 1 625 ? 26.626 -5.495 -30.481 1.00 90.56 625 ILE A N 1
ATOM 5085 C CA . ILE A 1 625 ? 27.257 -4.297 -31.057 1.00 90.56 625 ILE A CA 1
ATOM 5086 C C . ILE A 1 625 ? 28.760 -4.530 -31.238 1.00 90.56 625 ILE A C 1
ATOM 5088 O O . ILE A 1 625 ? 29.248 -4.397 -32.360 1.00 90.56 625 ILE A O 1
ATOM 5092 N N . GLN A 1 626 ? 29.471 -5.005 -30.210 1.00 92.31 626 GLN A N 1
ATOM 5093 C CA . GLN A 1 626 ? 30.893 -5.371 -30.297 1.00 92.31 626 GLN A CA 1
ATOM 5094 C C . GLN A 1 626 ? 31.149 -6.420 -31.401 1.00 92.31 626 GLN A C 1
ATOM 5096 O O . GLN A 1 626 ? 32.107 -6.324 -32.173 1.00 92.31 626 GLN A O 1
ATOM 5101 N N . ALA A 1 627 ? 30.258 -7.410 -31.549 1.00 91.19 627 ALA A N 1
ATOM 5102 C CA . ALA A 1 627 ? 30.349 -8.414 -32.612 1.00 91.19 627 ALA A CA 1
ATOM 5103 C C . ALA A 1 627 ? 30.068 -7.852 -34.025 1.00 91.19 627 ALA A C 1
ATOM 5105 O O . ALA A 1 627 ? 30.580 -8.386 -35.017 1.00 91.19 627 ALA A O 1
ATOM 5106 N N . VAL A 1 628 ? 29.266 -6.789 -34.147 1.00 90.81 628 VAL A N 1
ATOM 5107 C CA . VAL A 1 628 ? 29.048 -6.049 -35.402 1.00 90.81 628 VAL A CA 1
ATOM 5108 C C . VAL A 1 628 ? 30.235 -5.137 -35.707 1.00 90.81 628 VAL A C 1
ATOM 5110 O O . VAL A 1 628 ? 30.718 -5.146 -36.838 1.00 90.81 628 VAL A O 1
ATOM 5113 N N . GLU A 1 629 ? 30.777 -4.431 -34.718 1.00 91.25 629 GLU A N 1
ATOM 5114 C CA . GLU A 1 629 ? 31.972 -3.597 -34.857 1.00 91.25 629 GLU A CA 1
ATOM 5115 C C . GLU A 1 629 ? 33.195 -4.431 -35.279 1.00 91.25 629 GLU A C 1
ATOM 5117 O O . GLU A 1 629 ? 33.932 -4.054 -36.195 1.00 91.25 629 GLU A O 1
ATOM 5122 N N . GLY A 1 630 ? 33.364 -5.627 -34.707 1.00 92.06 630 GLY A N 1
ATOM 5123 C CA . GLY A 1 630 ? 34.364 -6.598 -35.153 1.00 92.06 630 GLY A CA 1
ATOM 5124 C C . GLY A 1 630 ? 34.207 -6.973 -36.634 1.00 92.06 630 GLY A C 1
ATOM 5125 O O . GLY A 1 630 ? 35.195 -7.017 -37.373 1.00 92.06 630 GLY A O 1
ATOM 5126 N N . LYS A 1 631 ? 32.968 -7.164 -37.114 1.00 92.56 631 LYS A N 1
ATOM 5127 C CA . LYS A 1 631 ? 32.687 -7.413 -38.541 1.00 92.56 631 LYS A CA 1
ATOM 5128 C C . LYS A 1 631 ? 32.995 -6.189 -39.403 1.00 92.56 631 LYS A C 1
ATOM 5130 O O . LYS A 1 631 ? 33.669 -6.354 -40.419 1.00 92.56 631 LYS A O 1
ATOM 5135 N N . ILE A 1 632 ? 32.583 -4.986 -38.999 1.00 91.69 632 ILE A N 1
ATOM 5136 C CA . ILE A 1 632 ? 32.889 -3.724 -39.700 1.00 91.69 632 ILE A CA 1
ATOM 5137 C C . ILE A 1 632 ? 34.407 -3.565 -39.856 1.00 91.69 632 ILE A C 1
ATOM 5139 O O . ILE A 1 632 ? 34.893 -3.377 -40.969 1.00 91.69 632 ILE A O 1
ATOM 5143 N N . ASN A 1 633 ? 35.174 -3.790 -38.787 1.00 93.25 633 ASN A N 1
ATOM 5144 C CA . ASN A 1 633 ? 36.637 -3.778 -38.817 1.00 93.25 633 ASN A CA 1
ATOM 5145 C C . ASN A 1 633 ? 37.247 -4.829 -39.769 1.00 93.25 633 ASN A C 1
ATOM 5147 O O . ASN A 1 633 ? 38.300 -4.585 -40.366 1.00 93.25 633 ASN A O 1
ATOM 5151 N N . THR A 1 634 ? 36.616 -5.997 -39.955 1.00 93.25 634 THR A N 1
ATOM 5152 C CA . THR A 1 634 ? 37.052 -6.958 -40.991 1.00 93.25 634 THR A CA 1
ATOM 5153 C C . THR A 1 634 ? 36.666 -6.535 -42.408 1.00 93.25 634 THR A C 1
ATOM 5155 O O . THR A 1 634 ? 37.464 -6.747 -43.323 1.00 93.25 634 THR A O 1
ATOM 5158 N N . PHE A 1 635 ? 35.504 -5.899 -42.600 1.00 90.75 635 PHE A N 1
ATOM 5159 C CA . PHE A 1 635 ? 35.082 -5.357 -43.894 1.00 90.75 635 PHE A CA 1
ATOM 5160 C C . PHE A 1 635 ? 35.957 -4.184 -44.334 1.00 90.75 635 PHE A C 1
ATOM 5162 O O . PHE A 1 635 ? 36.402 -4.188 -45.479 1.00 90.75 635 PHE A O 1
ATOM 5169 N N . GLN A 1 636 ? 36.303 -3.256 -43.437 1.00 92.31 636 GLN A N 1
ATOM 5170 C CA . GLN A 1 636 ? 37.238 -2.165 -43.731 1.00 92.31 636 GLN A CA 1
ATOM 5171 C C . GLN A 1 636 ? 38.571 -2.723 -44.249 1.00 92.31 636 GLN A C 1
ATOM 5173 O O . GLN A 1 636 ? 38.983 -2.433 -45.367 1.00 92.31 636 GLN A O 1
ATOM 5178 N N . LYS A 1 637 ? 39.149 -3.699 -43.536 1.00 93.62 637 LYS A N 1
ATOM 5179 C CA . LYS A 1 637 ? 40.361 -4.417 -43.972 1.00 93.62 637 LYS A CA 1
ATOM 5180 C C . LYS A 1 637 ? 40.198 -5.179 -45.295 1.00 93.62 637 LYS A C 1
ATOM 5182 O O . LYS A 1 637 ? 41.202 -5.622 -45.853 1.00 93.62 637 LYS A O 1
ATOM 5187 N N . VAL A 1 638 ? 38.988 -5.421 -45.803 1.00 93.31 638 VAL A N 1
ATOM 5188 C CA . VAL A 1 638 ? 38.747 -5.934 -47.169 1.00 93.31 638 VAL A CA 1
ATOM 5189 C C . VAL A 1 638 ? 38.678 -4.783 -48.176 1.00 93.31 638 VAL A C 1
ATOM 5191 O O . VAL A 1 638 ? 39.306 -4.895 -49.228 1.00 93.31 638 VAL A O 1
ATOM 5194 N N . VAL A 1 639 ? 38.006 -3.677 -47.842 1.00 89.81 639 VAL A N 1
ATOM 5195 C CA . VAL A 1 639 ? 37.945 -2.448 -48.654 1.00 89.81 639 VAL A CA 1
ATOM 5196 C C . VAL A 1 639 ? 39.349 -1.888 -48.901 1.00 89.81 639 VAL A C 1
ATOM 5198 O O . VAL A 1 639 ? 39.735 -1.787 -50.063 1.00 89.81 639 VAL A O 1
ATOM 5201 N N . ASP A 1 640 ? 40.172 -1.691 -47.864 1.00 92.75 640 ASP A N 1
ATOM 5202 C CA . ASP A 1 640 ? 41.551 -1.177 -47.988 1.00 92.75 640 ASP A CA 1
ATOM 5203 C C . ASP A 1 640 ? 42.428 -2.047 -48.915 1.00 92.75 640 ASP A C 1
ATOM 5205 O O . ASP A 1 640 ? 43.357 -1.577 -49.576 1.00 92.75 640 ASP A O 1
ATOM 5209 N N . ARG A 1 641 ? 42.169 -3.366 -48.939 1.00 92.69 641 ARG A N 1
ATOM 5210 C CA . ARG A 1 641 ? 42.859 -4.330 -49.817 1.00 92.69 641 ARG A CA 1
ATOM 5211 C C . ARG A 1 641 ? 42.285 -4.350 -51.233 1.00 92.69 641 ARG A C 1
ATOM 5213 O O . ARG A 1 641 ? 42.996 -4.760 -52.150 1.00 92.69 641 ARG A O 1
ATOM 5220 N N . SER A 1 642 ? 41.029 -3.953 -51.411 1.00 90.12 642 SER A N 1
ATOM 5221 C CA . SER A 1 642 ? 40.388 -3.789 -52.715 1.00 90.12 642 SER A CA 1
ATOM 5222 C C . SER A 1 642 ? 40.851 -2.496 -53.385 1.00 90.12 642 SER A C 1
ATOM 5224 O O . SER A 1 642 ? 41.274 -2.529 -54.534 1.00 90.12 642 SER A O 1
ATOM 5226 N N . GLU A 1 643 ? 40.897 -1.390 -52.645 1.00 91.44 643 GLU A N 1
ATOM 5227 C CA . GLU A 1 643 ? 41.400 -0.090 -53.104 1.00 91.44 643 GLU A CA 1
ATOM 5228 C C . GLU A 1 643 ? 42.851 -0.197 -53.601 1.00 91.44 643 GLU A C 1
ATOM 5230 O O . GLU A 1 643 ? 43.127 0.035 -54.776 1.00 91.44 643 GLU A O 1
ATOM 5235 N N . LYS A 1 644 ? 43.751 -0.772 -52.789 1.00 93.00 644 LYS A N 1
ATOM 5236 C CA . LYS A 1 644 ? 45.149 -1.054 -53.184 1.00 93.00 644 LYS A CA 1
ATOM 5237 C C . LYS A 1 644 ? 45.291 -2.019 -54.374 1.00 93.00 644 LYS A C 1
ATOM 5239 O O . LYS A 1 644 ? 46.352 -2.076 -54.999 1.00 93.00 644 LYS A O 1
ATOM 5244 N N . ARG A 1 645 ? 44.255 -2.805 -54.702 1.00 91.31 645 ARG A N 1
ATOM 5245 C CA . ARG A 1 645 ? 44.196 -3.603 -55.943 1.00 91.31 645 ARG A CA 1
ATOM 5246 C C . ARG A 1 645 ? 43.713 -2.764 -57.124 1.00 91.31 645 ARG A C 1
ATOM 5248 O O . ARG A 1 645 ? 44.293 -2.898 -58.196 1.00 91.31 645 ARG A O 1
ATOM 5255 N N . VAL A 1 646 ? 42.711 -1.908 -56.930 1.00 89.56 646 VAL A N 1
ATOM 5256 C CA . VAL A 1 646 ? 42.219 -0.954 -57.936 1.00 89.56 646 VAL A CA 1
ATOM 5257 C C . VAL A 1 646 ? 43.336 0.000 -58.358 1.00 89.56 646 VAL A C 1
ATOM 5259 O O . VAL A 1 646 ? 43.582 0.122 -59.552 1.00 89.56 646 VAL A O 1
ATOM 5262 N N . ASP A 1 647 ? 44.106 0.562 -57.423 1.00 92.31 647 ASP A N 1
ATOM 5263 C CA . ASP A 1 647 ? 45.278 1.398 -57.730 1.00 92.31 647 ASP A CA 1
ATOM 5264 C C . ASP A 1 647 ? 46.312 0.665 -58.588 1.00 92.31 647 ASP A C 1
ATOM 5266 O O . ASP A 1 647 ? 46.807 1.193 -59.587 1.00 92.31 647 ASP A O 1
ATOM 5270 N N . LYS A 1 648 ? 46.615 -0.590 -58.234 1.00 92.06 648 LYS A N 1
ATOM 5271 C CA . LYS A 1 648 ? 47.557 -1.417 -58.994 1.00 92.06 648 LYS A CA 1
ATOM 5272 C C . LYS A 1 648 ? 47.033 -1.735 -60.398 1.00 92.06 648 LYS A C 1
ATOM 5274 O O . LYS A 1 648 ? 47.818 -1.716 -61.343 1.00 92.06 648 LYS A O 1
ATOM 5279 N N . ILE A 1 649 ? 45.733 -1.992 -60.543 1.00 89.69 649 ILE A N 1
ATOM 5280 C CA . ILE A 1 649 ? 45.082 -2.209 -61.843 1.00 89.69 649 ILE A CA 1
ATOM 5281 C C . ILE A 1 649 ? 45.096 -0.918 -62.669 1.00 89.69 649 ILE A C 1
ATOM 5283 O O . ILE A 1 649 ? 45.457 -0.971 -63.837 1.00 89.69 649 ILE A O 1
ATOM 5287 N N . ASN A 1 650 ? 44.807 0.242 -62.073 1.00 90.69 650 ASN A N 1
ATOM 5288 C CA . ASN A 1 650 ? 44.871 1.547 -62.738 1.00 90.69 650 ASN A CA 1
ATOM 5289 C C . ASN A 1 650 ? 46.292 1.873 -63.229 1.00 90.69 650 ASN A C 1
ATOM 5291 O O . ASN A 1 650 ? 46.466 2.365 -64.343 1.00 90.69 650 ASN A O 1
ATOM 5295 N N . LEU A 1 651 ? 47.321 1.555 -62.435 1.00 92.19 651 LEU A N 1
ATOM 5296 C CA . LEU A 1 651 ? 48.722 1.703 -62.839 1.00 92.19 651 LEU A CA 1
ATOM 5297 C C . LEU A 1 651 ? 49.091 0.753 -63.993 1.00 92.19 651 LEU A C 1
ATOM 5299 O O . LEU A 1 651 ? 49.756 1.164 -64.942 1.00 92.19 651 LEU A O 1
ATOM 5303 N N . GLN A 1 652 ? 48.631 -0.502 -63.944 1.00 90.75 652 GLN A N 1
ATOM 5304 C CA . GLN A 1 652 ? 48.818 -1.465 -65.035 1.00 90.75 652 GLN A CA 1
ATOM 5305 C C . GLN A 1 652 ? 48.055 -1.064 -66.307 1.00 90.75 652 GLN A C 1
ATOM 5307 O O . GLN A 1 652 ? 48.572 -1.267 -67.403 1.00 90.75 652 GLN A O 1
ATOM 5312 N N . LEU A 1 653 ? 46.869 -0.463 -66.173 1.00 87.94 653 LEU A N 1
ATOM 5313 C CA . LEU A 1 653 ? 46.063 0.027 -67.288 1.00 87.94 653 LEU A CA 1
ATOM 5314 C C . LEU A 1 653 ? 46.752 1.202 -67.988 1.00 87.94 653 LEU A C 1
ATOM 5316 O O . LEU A 1 653 ? 46.924 1.138 -69.198 1.00 87.94 653 LEU A O 1
ATOM 5320 N N . ARG A 1 654 ? 47.263 2.193 -67.242 1.00 90.50 654 ARG A N 1
ATOM 5321 C CA . ARG A 1 654 ? 48.082 3.282 -67.813 1.00 90.50 654 ARG A CA 1
ATOM 5322 C C . ARG A 1 654 ? 49.309 2.754 -68.552 1.00 90.50 654 ARG A C 1
ATOM 5324 O O . ARG A 1 654 ? 49.569 3.156 -69.680 1.00 90.50 654 ARG A O 1
ATOM 5331 N N . GLY A 1 655 ? 50.016 1.784 -67.968 1.00 90.75 655 GLY A N 1
ATOM 5332 C CA . GLY A 1 655 ? 51.128 1.114 -68.648 1.00 90.75 655 GLY A CA 1
ATOM 5333 C C . GLY A 1 655 ? 50.699 0.380 -69.928 1.00 90.75 655 GLY A C 1
ATOM 5334 O O . GLY A 1 655 ? 51.458 0.335 -70.894 1.00 90.75 655 GLY A O 1
ATOM 5335 N N . ALA A 1 656 ? 49.484 -0.172 -69.983 1.00 86.81 656 ALA A N 1
ATOM 5336 C CA . ALA A 1 656 ? 48.930 -0.771 -71.197 1.00 86.81 656 ALA A CA 1
ATOM 5337 C C . ALA A 1 656 ? 48.518 0.287 -72.241 1.00 86.81 656 ALA A C 1
ATOM 5339 O O . ALA A 1 656 ? 48.750 0.074 -73.429 1.00 86.81 656 ALA A O 1
ATOM 5340 N N . GLU A 1 657 ? 47.974 1.431 -71.818 1.00 88.06 657 GLU A N 1
ATOM 5341 C CA . GLU A 1 657 ? 47.643 2.580 -72.675 1.00 88.06 657 GLU A CA 1
ATOM 5342 C C . GLU A 1 657 ? 48.903 3.196 -73.310 1.00 88.06 657 GLU A C 1
ATOM 5344 O O . GLU A 1 657 ? 48.931 3.430 -74.519 1.00 88.06 657 GLU A O 1
ATOM 5349 N N . GLU A 1 658 ? 49.977 3.376 -72.533 1.00 89.38 658 GLU A N 1
ATOM 5350 C CA . GLU A 1 658 ? 51.290 3.821 -73.022 1.00 89.38 658 GLU A CA 1
ATOM 5351 C C . GLU A 1 658 ? 51.887 2.830 -74.033 1.00 89.38 658 GLU A C 1
ATOM 5353 O O . GLU A 1 658 ? 52.308 3.225 -75.123 1.00 89.38 658 GLU A O 1
ATOM 5358 N N . ASN A 1 659 ? 51.870 1.526 -73.727 1.00 89.75 659 ASN A N 1
ATOM 5359 C CA . ASN A 1 659 ? 52.337 0.496 -74.659 1.00 89.75 659 ASN A CA 1
ATOM 5360 C C . ASN A 1 659 ? 51.486 0.437 -75.938 1.00 89.75 659 ASN A C 1
ATOM 5362 O O . ASN A 1 659 ? 52.037 0.282 -77.028 1.00 89.75 659 ASN A O 1
ATOM 5366 N N . TYR A 1 660 ? 50.164 0.600 -75.836 1.00 88.75 660 TYR A N 1
ATOM 5367 C CA . TYR A 1 660 ? 49.265 0.678 -76.988 1.00 88.75 660 TYR A CA 1
ATOM 5368 C C . TYR A 1 660 ? 49.549 1.915 -77.853 1.00 88.75 660 TYR A C 1
ATOM 5370 O O . TYR A 1 660 ? 49.568 1.811 -79.079 1.00 88.75 660 TYR A O 1
ATOM 5378 N N . LEU A 1 661 ? 49.851 3.065 -77.242 1.00 89.19 661 LEU A N 1
ATOM 5379 C CA . LEU A 1 661 ? 50.260 4.270 -77.965 1.00 89.19 661 LEU A CA 1
ATOM 5380 C C . LEU A 1 661 ? 51.587 4.056 -78.715 1.00 89.19 661 LEU A C 1
ATOM 5382 O O . LEU A 1 661 ? 51.678 4.391 -79.894 1.00 89.19 661 LEU A O 1
ATOM 5386 N N . ILE A 1 662 ? 52.585 3.431 -78.078 1.00 89.12 662 ILE A N 1
ATOM 5387 C CA . ILE A 1 662 ? 53.867 3.070 -78.715 1.00 89.12 662 ILE A CA 1
ATOM 5388 C C . ILE A 1 662 ? 53.652 2.083 -79.874 1.00 89.12 662 ILE A C 1
ATOM 5390 O O . ILE A 1 662 ? 54.230 2.254 -80.950 1.00 89.12 662 ILE A O 1
ATOM 5394 N N . LEU A 1 663 ? 52.801 1.069 -79.686 1.00 85.94 663 LEU A N 1
ATOM 5395 C CA . LEU A 1 663 ? 52.417 0.114 -80.731 1.00 85.94 663 LEU A CA 1
ATOM 5396 C C . LEU A 1 663 ? 51.735 0.806 -81.916 1.00 85.94 663 LEU A C 1
ATOM 5398 O O . LEU A 1 663 ? 52.058 0.492 -83.056 1.00 85.94 663 LEU A O 1
ATOM 5402 N N . LYS A 1 664 ? 50.861 1.783 -81.663 1.00 87.75 664 LYS A N 1
ATOM 5403 C CA . LYS A 1 664 ? 50.170 2.560 -82.701 1.00 87.75 664 LYS A CA 1
ATOM 5404 C C . LYS A 1 664 ? 51.108 3.498 -83.472 1.00 87.75 664 LYS A C 1
ATOM 5406 O O . LYS A 1 664 ? 50.951 3.663 -84.680 1.00 87.75 664 LYS A O 1
ATOM 5411 N N . THR A 1 665 ? 52.119 4.068 -82.814 1.00 88.62 665 THR A N 1
ATOM 5412 C CA . THR A 1 665 ? 53.199 4.797 -83.503 1.00 88.62 665 THR A CA 1
ATOM 5413 C C . THR A 1 665 ? 53.982 3.855 -84.419 1.00 88.62 665 THR A C 1
ATOM 5415 O O . THR A 1 665 ? 54.138 4.148 -85.603 1.00 88.62 665 THR A O 1
ATOM 5418 N N . ARG A 1 666 ? 54.369 2.669 -83.925 1.00 87.75 666 ARG A N 1
ATOM 5419 C CA . ARG A 1 666 ? 55.039 1.636 -84.735 1.00 87.75 666 ARG A CA 1
ATOM 5420 C C . ARG A 1 666 ? 54.174 1.101 -85.876 1.00 87.75 666 ARG A C 1
ATOM 5422 O O . ARG A 1 666 ? 54.704 0.801 -86.936 1.00 87.75 666 ARG A O 1
ATOM 5429 N N . GLU A 1 667 ? 52.859 1.003 -85.703 1.00 85.81 667 GLU A N 1
ATOM 5430 C CA . GLU A 1 667 ? 51.925 0.663 -86.785 1.00 85.81 667 GLU A CA 1
ATOM 5431 C C . GLU A 1 667 ? 51.985 1.710 -87.911 1.00 85.81 667 GLU A C 1
ATOM 5433 O O . GLU A 1 667 ? 52.030 1.353 -89.088 1.00 85.81 667 GLU A O 1
ATOM 5438 N N . SER A 1 668 ? 52.072 2.999 -87.560 1.00 87.06 668 SER A N 1
ATOM 5439 C CA . SER A 1 668 ? 52.255 4.084 -88.530 1.00 87.06 668 SER A CA 1
ATOM 5440 C C . SER A 1 668 ? 53.621 4.027 -89.228 1.00 87.06 668 SER A C 1
ATOM 5442 O O . SER A 1 668 ? 53.682 4.209 -90.442 1.00 87.06 668 SER A O 1
ATOM 5444 N N . GLU A 1 669 ? 54.702 3.730 -88.499 1.00 86.88 669 GLU A N 1
ATOM 5445 C CA . GLU A 1 669 ? 56.048 3.527 -89.066 1.00 86.88 669 GLU A CA 1
ATOM 5446 C C . GLU A 1 669 ? 56.077 2.328 -90.032 1.00 86.88 669 GLU A C 1
ATOM 5448 O O . GLU A 1 669 ? 56.576 2.430 -91.151 1.00 86.88 669 GLU A O 1
ATOM 5453 N N . ILE A 1 670 ? 55.483 1.196 -89.636 1.00 85.69 670 ILE A N 1
ATOM 5454 C CA . ILE A 1 670 ? 55.352 -0.013 -90.465 1.00 85.69 670 ILE A CA 1
ATOM 5455 C C . ILE A 1 670 ? 54.507 0.271 -91.710 1.00 85.69 670 ILE A C 1
ATOM 5457 O O . ILE A 1 670 ? 54.817 -0.243 -92.785 1.00 85.69 670 ILE A O 1
ATOM 5461 N N . LYS A 1 671 ? 53.468 1.107 -91.602 1.00 88.06 671 LYS A N 1
ATOM 5462 C CA . LYS A 1 671 ? 52.674 1.536 -92.756 1.00 88.06 671 LYS A CA 1
ATOM 5463 C C . LYS A 1 671 ? 53.494 2.394 -93.724 1.00 88.06 671 LYS A C 1
ATOM 5465 O O . LYS A 1 671 ? 53.469 2.114 -94.915 1.00 88.06 671 LYS A O 1
ATOM 5470 N N . GLU A 1 672 ? 54.268 3.362 -93.235 1.00 88.19 672 GLU A N 1
ATOM 5471 C CA . GLU A 1 672 ? 55.163 4.169 -94.080 1.00 88.19 672 GLU A CA 1
ATOM 5472 C C . GLU A 1 672 ? 56.239 3.301 -94.764 1.00 88.19 672 GLU A C 1
ATOM 5474 O O . GLU A 1 672 ? 56.547 3.489 -95.941 1.00 88.19 672 GLU A O 1
ATOM 5479 N N . ILE A 1 673 ? 56.778 2.303 -94.055 1.00 87.19 673 ILE A N 1
ATOM 5480 C CA . ILE A 1 673 ? 57.692 1.301 -94.621 1.00 87.19 673 ILE A CA 1
ATOM 5481 C C . ILE A 1 673 ? 56.985 0.464 -95.696 1.00 87.19 673 ILE A C 1
ATOM 5483 O O . ILE A 1 673 ? 57.555 0.252 -96.764 1.00 87.19 673 ILE A O 1
ATOM 5487 N N . LYS A 1 674 ? 55.743 0.020 -95.460 1.00 88.12 674 LYS A N 1
ATOM 5488 C CA . LYS A 1 674 ? 54.947 -0.717 -96.452 1.00 88.12 674 LYS A CA 1
ATOM 5489 C C . LYS A 1 674 ? 54.691 0.124 -97.703 1.00 88.12 674 LYS A C 1
ATOM 5491 O O . LYS A 1 674 ? 54.828 -0.390 -98.807 1.00 88.12 674 LYS A O 1
ATOM 5496 N N . ASP A 1 675 ? 54.352 1.399 -97.543 1.00 88.56 675 ASP A N 1
ATOM 5497 C CA . ASP A 1 675 ? 54.094 2.292 -98.671 1.00 88.56 675 ASP A CA 1
ATOM 5498 C C . ASP A 1 675 ? 55.375 2.502 -99.509 1.00 88.56 675 ASP A C 1
ATOM 5500 O O . ASP A 1 675 ? 55.318 2.405 -100.734 1.00 88.56 675 ASP A O 1
ATOM 5504 N N . LYS A 1 676 ? 56.553 2.599 -98.872 1.00 87.94 676 LYS A N 1
ATOM 5505 C CA . LYS A 1 676 ? 57.867 2.577 -99.554 1.00 87.94 676 LYS A CA 1
ATOM 5506 C C . LYS A 1 676 ? 58.210 1.233 -100.211 1.00 87.94 676 LYS A C 1
ATOM 5508 O O . LYS A 1 676 ? 58.892 1.220 -101.233 1.00 87.94 676 LYS A O 1
ATOM 5513 N N . PHE A 1 677 ? 57.752 0.106 -99.663 1.00 84.56 677 PHE A N 1
ATOM 5514 C CA . PHE A 1 677 ? 57.867 -1.196 -100.334 1.00 84.56 677 PHE A CA 1
ATOM 5515 C C . PHE A 1 677 ? 56.984 -1.262 -101.586 1.00 84.56 677 PHE A C 1
ATOM 5517 O O . PHE A 1 677 ? 57.467 -1.706 -102.620 1.00 84.56 677 PHE A O 1
ATOM 5524 N N . ASN A 1 678 ? 55.757 -0.730 -101.546 1.00 85.75 678 ASN A N 1
ATOM 5525 C CA . ASN A 1 678 ? 54.902 -0.633 -102.737 1.00 85.75 678 ASN A CA 1
ATOM 5526 C C . ASN A 1 678 ? 55.552 0.254 -103.829 1.00 85.75 678 ASN A C 1
ATOM 5528 O O . ASN A 1 678 ? 55.470 -0.063 -105.014 1.00 85.75 678 ASN A O 1
ATOM 5532 N N . GLU A 1 679 ? 56.222 1.352 -103.446 1.00 86.25 679 GLU A N 1
ATOM 5533 C CA . GLU A 1 679 ? 57.012 2.179 -104.377 1.00 86.25 679 GLU A CA 1
ATOM 5534 C C . GLU A 1 679 ? 58.215 1.414 -104.961 1.00 86.25 679 GLU A C 1
ATOM 5536 O O . GLU A 1 679 ? 58.491 1.524 -106.158 1.00 86.25 679 GLU A O 1
ATOM 5541 N N . LEU A 1 680 ? 58.912 0.610 -104.149 1.00 83.12 680 LEU A N 1
ATOM 5542 C CA . LEU A 1 680 ? 60.004 -0.259 -104.603 1.00 83.12 680 LEU A CA 1
ATOM 5543 C C . LEU A 1 680 ? 59.528 -1.361 -105.555 1.00 83.12 680 LEU A C 1
ATOM 5545 O O . LEU A 1 680 ? 60.204 -1.610 -106.550 1.00 83.12 680 LEU A O 1
ATOM 5549 N N . ASP A 1 681 ? 58.374 -1.978 -105.303 1.00 82.12 681 ASP A N 1
ATOM 5550 C CA . ASP A 1 681 ? 57.783 -2.976 -106.200 1.00 82.12 681 ASP A CA 1
ATOM 5551 C C . ASP A 1 681 ? 57.381 -2.338 -107.542 1.00 82.12 681 ASP A C 1
ATOM 5553 O O . ASP A 1 681 ? 57.701 -2.880 -108.599 1.00 82.12 681 ASP A O 1
ATOM 5557 N N . GLY A 1 682 ? 56.809 -1.128 -107.536 1.00 84.25 682 GLY A N 1
ATOM 5558 C CA . GLY A 1 682 ? 56.544 -0.366 -108.766 1.00 84.25 682 GLY A CA 1
ATOM 5559 C C . GLY A 1 682 ? 57.819 0.021 -109.535 1.00 84.25 682 GLY A C 1
ATOM 5560 O O . GLY A 1 682 ? 57.857 -0.037 -110.767 1.00 84.25 682 GLY A O 1
ATOM 5561 N N . LEU A 1 683 ? 58.907 0.358 -108.832 1.00 82.88 683 LEU A N 1
ATOM 5562 C CA . LEU A 1 683 ? 60.229 0.537 -109.447 1.00 82.88 683 LEU A CA 1
ATOM 5563 C C . LEU A 1 683 ? 60.803 -0.788 -109.981 1.00 82.88 683 LEU A C 1
ATOM 5565 O O . LEU A 1 683 ? 61.493 -0.780 -111.003 1.00 82.88 683 LEU A O 1
ATOM 5569 N N . SER A 1 684 ? 60.493 -1.914 -109.335 1.00 81.94 684 SER A N 1
ATOM 5570 C CA . SER A 1 684 ? 60.877 -3.263 -109.759 1.00 81.94 684 SER A CA 1
ATOM 5571 C C . SER A 1 684 ? 60.163 -3.673 -111.052 1.00 81.94 684 SER A C 1
ATOM 5573 O O . SER A 1 684 ? 60.828 -4.124 -111.982 1.00 81.94 684 SER A O 1
ATOM 5575 N N . GLU A 1 685 ? 58.858 -3.407 -111.197 1.00 85.19 685 GLU A N 1
ATOM 5576 C CA . GLU A 1 685 ? 58.126 -3.606 -112.464 1.00 85.19 685 GLU A CA 1
ATOM 5577 C C . GLU A 1 685 ? 58.738 -2.784 -113.614 1.00 85.19 685 GLU A C 1
ATOM 5579 O O . GLU A 1 685 ? 58.962 -3.294 -114.717 1.00 85.19 685 GLU A O 1
ATOM 5584 N N . ILE A 1 686 ? 59.082 -1.515 -113.354 1.00 84.12 686 ILE A N 1
ATOM 5585 C CA . ILE A 1 686 ? 59.768 -0.644 -114.324 1.00 84.12 686 ILE A CA 1
ATOM 5586 C C . ILE A 1 686 ? 61.158 -1.203 -114.677 1.00 84.12 686 ILE A C 1
ATOM 5588 O O . ILE A 1 686 ? 61.582 -1.137 -115.838 1.00 84.12 686 ILE A O 1
ATOM 5592 N N . MET A 1 687 ? 61.870 -1.777 -113.705 1.00 79.88 687 MET A N 1
ATOM 5593 C CA . MET A 1 687 ? 63.167 -2.417 -113.917 1.00 79.88 687 MET A CA 1
ATOM 5594 C C . MET A 1 687 ? 63.042 -3.732 -114.702 1.00 79.88 687 MET A C 1
ATOM 5596 O O . MET A 1 687 ? 63.851 -3.972 -115.598 1.00 79.88 687 MET A O 1
ATOM 5600 N N . GLU A 1 688 ? 62.009 -4.543 -114.471 1.00 85.69 688 GLU A N 1
ATOM 5601 C CA . GLU A 1 688 ? 61.737 -5.752 -115.256 1.00 85.69 688 GLU A CA 1
ATOM 5602 C C . GLU A 1 688 ? 61.369 -5.400 -116.708 1.00 85.69 688 GLU A C 1
ATOM 5604 O O . GLU A 1 688 ? 61.869 -6.019 -117.651 1.00 85.69 688 GLU A O 1
ATOM 5609 N N . ALA A 1 689 ? 60.571 -4.347 -116.920 1.00 84.00 689 ALA A N 1
ATOM 5610 C CA . ALA A 1 689 ? 60.277 -3.818 -118.251 1.00 84.00 689 ALA A CA 1
ATOM 5611 C C . ALA A 1 689 ? 61.549 -3.328 -118.974 1.00 84.00 689 ALA A C 1
ATOM 5613 O O . ALA A 1 689 ? 61.744 -3.622 -120.157 1.00 84.00 689 ALA A O 1
ATOM 5614 N N . ARG A 1 690 ? 62.463 -2.652 -118.259 1.00 82.38 690 ARG A N 1
ATOM 5615 C CA . ARG A 1 690 ? 63.801 -2.289 -118.768 1.00 82.38 690 ARG A CA 1
ATOM 5616 C C . ARG A 1 690 ? 64.644 -3.519 -119.114 1.00 82.38 690 ARG A C 1
ATOM 5618 O O . ARG A 1 690 ? 65.281 -3.521 -120.163 1.00 82.38 690 ARG A O 1
ATOM 5625 N N . VAL A 1 691 ? 64.639 -4.566 -118.287 1.00 83.69 691 VAL A N 1
ATOM 5626 C CA . VAL A 1 691 ? 65.376 -5.817 -118.552 1.00 83.69 691 VAL A CA 1
ATOM 5627 C C . VAL A 1 691 ? 64.830 -6.524 -119.796 1.00 83.69 691 VAL A C 1
ATOM 5629 O O . VAL A 1 691 ? 65.617 -6.895 -120.666 1.00 83.69 691 VAL A O 1
ATOM 5632 N N . LYS A 1 692 ? 63.504 -6.618 -119.955 1.00 84.94 692 LYS A N 1
ATOM 5633 C CA . LYS A 1 692 ? 62.859 -7.157 -121.168 1.00 84.94 692 LYS A CA 1
ATOM 5634 C C . LYS A 1 692 ? 63.216 -6.342 -122.416 1.00 84.94 692 LYS A C 1
ATOM 5636 O O . LYS A 1 692 ? 63.531 -6.918 -123.456 1.00 84.94 692 LYS A O 1
ATOM 5641 N N . GLN A 1 693 ? 63.244 -5.009 -122.314 1.00 86.69 693 GLN A N 1
ATOM 5642 C CA . GLN A 1 693 ? 63.700 -4.135 -123.400 1.00 86.69 693 GLN A CA 1
ATOM 5643 C C . GLN A 1 693 ? 65.174 -4.394 -123.761 1.00 86.69 693 GLN A C 1
ATOM 5645 O O . GLN A 1 693 ? 65.508 -4.492 -124.940 1.00 86.69 693 GLN A O 1
ATOM 5650 N N . ILE A 1 694 ? 66.049 -4.552 -122.763 1.00 80.94 694 ILE A N 1
ATOM 5651 C CA . ILE A 1 694 ? 67.473 -4.856 -122.958 1.00 80.94 694 ILE A CA 1
ATOM 5652 C C . ILE A 1 694 ? 67.661 -6.237 -123.606 1.00 80.94 694 ILE A C 1
ATOM 5654 O O . ILE A 1 694 ? 68.428 -6.349 -124.558 1.00 80.94 694 ILE A O 1
ATOM 5658 N N . GLN A 1 695 ? 66.923 -7.267 -123.180 1.00 81.44 695 GLN A N 1
ATOM 5659 C CA . GLN A 1 695 ? 66.940 -8.593 -123.817 1.00 81.44 695 GLN A CA 1
ATOM 5660 C C . GLN A 1 695 ? 66.479 -8.540 -125.283 1.00 81.44 695 GLN A C 1
ATOM 5662 O O . GLN A 1 695 ? 67.115 -9.144 -126.147 1.00 81.44 695 GLN A O 1
ATOM 5667 N N . ALA A 1 696 ? 65.434 -7.766 -125.594 1.00 80.81 696 ALA A N 1
ATOM 5668 C CA . ALA A 1 696 ? 64.998 -7.549 -126.974 1.00 80.81 696 ALA A CA 1
ATOM 5669 C C . ALA A 1 696 ? 66.064 -6.820 -127.820 1.00 80.81 696 ALA A C 1
ATOM 5671 O O . ALA A 1 696 ? 66.233 -7.127 -129.000 1.00 80.81 696 ALA A O 1
ATOM 5672 N N . MET A 1 697 ? 66.826 -5.893 -127.226 1.00 76.94 697 MET A N 1
ATOM 5673 C CA . MET A 1 697 ? 67.969 -5.261 -127.897 1.00 76.94 697 MET A CA 1
ATOM 5674 C C . MET A 1 697 ? 69.140 -6.234 -128.096 1.00 76.94 697 MET A C 1
ATOM 5676 O O . MET A 1 697 ? 69.722 -6.229 -129.177 1.00 76.94 697 MET A O 1
ATOM 5680 N N . PHE A 1 698 ? 69.446 -7.108 -127.128 1.00 79.75 698 PHE A N 1
ATOM 5681 C CA . PHE A 1 698 ? 70.452 -8.168 -127.291 1.00 79.75 698 PHE A CA 1
ATOM 5682 C C . PHE A 1 698 ? 70.094 -9.124 -128.432 1.00 79.75 698 PHE A C 1
ATOM 5684 O O . PHE A 1 698 ? 70.906 -9.307 -129.333 1.00 79.75 698 PHE A O 1
ATOM 5691 N N . SER A 1 699 ? 68.863 -9.645 -128.464 1.00 81.88 699 SER A N 1
ATOM 5692 C CA . SER A 1 699 ? 68.392 -10.511 -129.555 1.00 81.88 699 SER A CA 1
ATOM 5693 C C . SER A 1 699 ? 68.491 -9.827 -130.927 1.00 81.88 699 SER A C 1
ATOM 5695 O O . SER A 1 699 ? 68.835 -10.476 -131.910 1.00 81.88 699 SER A O 1
ATOM 5697 N N . LYS A 1 700 ? 68.273 -8.505 -130.993 1.00 81.69 700 LYS A N 1
ATOM 5698 C CA . LYS A 1 700 ? 68.427 -7.723 -132.229 1.00 81.69 700 LYS A CA 1
ATOM 5699 C C . LYS A 1 700 ? 69.888 -7.457 -132.624 1.00 81.69 700 LYS A C 1
ATOM 5701 O O . LYS A 1 700 ? 70.175 -7.292 -133.805 1.00 81.69 700 LYS A O 1
ATOM 5706 N N . VAL A 1 701 ? 70.813 -7.411 -131.665 1.00 81.00 701 VAL A N 1
ATOM 5707 C CA . VAL A 1 701 ? 72.264 -7.379 -131.933 1.00 81.00 701 VAL A CA 1
ATOM 5708 C C . VAL A 1 701 ? 72.760 -8.753 -132.390 1.00 81.00 701 VAL A C 1
ATOM 5710 O O . VAL A 1 701 ? 73.633 -8.831 -133.250 1.00 81.00 701 VAL A O 1
ATOM 5713 N N . GLU A 1 702 ? 72.186 -9.831 -131.860 1.00 81.12 702 GLU A N 1
ATOM 5714 C CA . GLU A 1 702 ? 72.532 -11.205 -132.223 1.00 81.12 702 GLU A CA 1
ATOM 5715 C C . GLU A 1 702 ? 72.055 -11.557 -133.641 1.00 81.12 702 GLU A C 1
ATOM 5717 O O . GLU A 1 702 ? 72.858 -12.023 -134.444 1.00 81.12 702 GLU A O 1
ATOM 5722 N N . THR A 1 703 ? 70.831 -11.183 -134.034 1.00 82.19 703 THR A N 1
ATOM 5723 C CA . THR A 1 703 ? 70.397 -11.331 -135.437 1.00 82.19 703 THR A CA 1
ATOM 5724 C C . THR A 1 703 ? 71.197 -10.460 -136.410 1.00 82.19 703 THR A C 1
ATOM 5726 O O . THR A 1 703 ? 71.538 -10.929 -137.492 1.00 82.19 703 THR A O 1
ATOM 5729 N N . LEU A 1 704 ? 71.592 -9.236 -136.030 1.00 78.06 704 LEU A N 1
ATOM 5730 C CA . LEU A 1 704 ? 72.528 -8.429 -136.831 1.00 78.06 704 LEU A CA 1
ATOM 5731 C C . LEU A 1 704 ? 73.909 -9.097 -136.968 1.00 78.06 704 LEU A C 1
ATOM 5733 O O . LEU A 1 704 ? 74.552 -8.979 -138.010 1.00 78.06 704 LEU A O 1
ATOM 5737 N N . ARG A 1 705 ? 74.377 -9.811 -135.938 1.00 81.12 705 ARG A N 1
ATOM 5738 C CA . ARG A 1 705 ? 75.624 -10.587 -135.986 1.00 81.12 705 ARG A CA 1
ATOM 5739 C C . ARG A 1 705 ? 75.500 -11.784 -136.932 1.00 81.12 705 ARG A C 1
ATOM 5741 O O . ARG A 1 705 ? 76.448 -12.054 -137.670 1.00 81.12 705 ARG A O 1
ATOM 5748 N N . ASP A 1 706 ? 74.356 -12.458 -136.957 1.00 84.62 706 ASP A N 1
ATOM 5749 C CA . ASP A 1 706 ? 74.085 -13.552 -137.896 1.00 84.62 706 ASP A CA 1
ATOM 5750 C C . ASP A 1 706 ? 73.969 -13.046 -139.345 1.00 84.62 706 ASP A C 1
ATOM 5752 O O . ASP A 1 706 ? 74.542 -13.650 -140.252 1.00 84.62 706 ASP A O 1
ATOM 5756 N N . GLU A 1 707 ? 73.333 -11.891 -139.578 1.00 82.00 707 GLU A N 1
ATOM 5757 C CA . GLU A 1 707 ? 73.305 -11.219 -140.890 1.00 82.00 707 GLU A CA 1
ATOM 5758 C C . GLU A 1 707 ? 74.716 -10.824 -141.366 1.00 82.00 707 GLU A C 1
ATOM 5760 O O . GLU A 1 707 ? 75.071 -11.057 -142.527 1.00 82.00 707 GLU A O 1
ATOM 5765 N N . ILE A 1 708 ? 75.560 -10.292 -140.473 1.00 77.94 708 ILE A N 1
ATOM 5766 C CA . ILE A 1 708 ? 76.975 -10.001 -140.762 1.00 77.94 708 ILE A CA 1
ATOM 5767 C C . ILE A 1 708 ? 77.740 -11.291 -141.082 1.00 77.94 708 ILE A C 1
ATOM 5769 O O . ILE A 1 708 ? 78.474 -11.331 -142.066 1.00 77.94 708 ILE A O 1
ATOM 5773 N N . THR A 1 709 ? 77.536 -12.363 -140.314 1.00 81.19 709 THR A N 1
ATOM 5774 C CA . THR A 1 709 ? 78.214 -13.656 -140.524 1.00 81.19 709 THR A CA 1
ATOM 5775 C C . THR A 1 709 ? 77.776 -14.308 -141.841 1.00 81.19 709 THR A C 1
ATOM 5777 O O . THR A 1 709 ? 78.601 -14.827 -142.590 1.00 81.19 709 THR A O 1
ATOM 5780 N N . SER A 1 710 ? 76.491 -14.211 -142.193 1.00 81.75 710 SER A N 1
ATOM 5781 C CA . SER A 1 710 ? 75.975 -14.629 -143.500 1.00 81.75 710 SER A CA 1
ATOM 5782 C C . SER A 1 710 ? 76.543 -13.786 -144.647 1.00 81.75 710 SER A C 1
ATOM 5784 O O . SER A 1 710 ? 76.742 -14.308 -145.745 1.00 81.75 710 SER A O 1
ATOM 5786 N N . THR A 1 711 ? 76.801 -12.498 -144.413 1.00 78.38 711 THR A N 1
ATOM 5787 C CA . THR A 1 711 ? 77.422 -11.601 -145.396 1.00 78.38 711 THR A CA 1
ATOM 5788 C C . THR A 1 711 ? 78.906 -11.926 -145.586 1.00 78.38 711 THR A C 1
ATOM 5790 O O . THR A 1 711 ? 79.366 -11.956 -146.724 1.00 78.38 711 THR A O 1
ATOM 5793 N N . ASP A 1 712 ? 79.635 -12.244 -144.512 1.00 81.38 712 ASP A N 1
ATOM 5794 C CA . ASP A 1 712 ? 81.043 -12.661 -144.572 1.00 81.38 712 ASP A CA 1
ATOM 5795 C C . ASP A 1 712 ? 81.211 -14.010 -145.289 1.00 81.38 712 ASP A C 1
ATOM 5797 O O . ASP A 1 712 ? 81.996 -14.116 -146.229 1.00 81.38 712 ASP A O 1
ATOM 5801 N N . ASN A 1 713 ? 80.379 -15.007 -144.963 1.00 81.69 713 ASN A N 1
ATOM 5802 C CA . ASN A 1 713 ? 80.337 -16.284 -145.687 1.00 81.69 713 ASN A CA 1
ATOM 5803 C C . ASN A 1 713 ? 80.092 -16.076 -147.195 1.00 81.69 713 ASN A C 1
ATOM 5805 O O . ASN A 1 713 ? 80.770 -16.673 -148.030 1.00 81.69 713 ASN A O 1
ATOM 5809 N N . ARG A 1 714 ? 79.171 -15.175 -147.559 1.00 78.94 714 ARG A N 1
ATOM 5810 C CA . ARG A 1 714 ? 78.883 -14.837 -148.961 1.00 78.94 714 ARG A CA 1
ATOM 5811 C C . ARG A 1 714 ? 80.023 -14.065 -149.639 1.00 78.94 714 ARG A C 1
ATOM 5813 O O . ARG A 1 714 ? 80.213 -14.201 -150.847 1.00 78.94 714 ARG A O 1
ATOM 5820 N N . LEU A 1 715 ? 80.796 -13.275 -148.893 1.00 75.00 715 LEU A N 1
ATOM 5821 C CA . LEU A 1 715 ? 82.030 -12.660 -149.391 1.00 75.00 715 LEU A CA 1
ATOM 5822 C C . LEU A 1 715 ? 83.122 -13.715 -149.621 1.00 75.00 715 LEU A C 1
ATOM 5824 O O . LEU A 1 715 ? 83.797 -13.652 -150.646 1.00 75.00 715 LEU A O 1
ATOM 5828 N N . GLN A 1 716 ? 83.252 -14.721 -148.748 1.00 76.69 716 GLN A N 1
ATOM 5829 C CA . GLN A 1 716 ? 84.156 -15.856 -148.973 1.00 76.69 716 GLN A CA 1
ATOM 5830 C C . GLN A 1 716 ? 83.758 -16.665 -150.220 1.00 76.69 716 GLN A C 1
ATOM 5832 O O . GLN A 1 716 ? 84.622 -16.958 -151.047 1.00 76.69 716 GLN A O 1
ATOM 5837 N N . GLU A 1 717 ? 82.466 -16.953 -150.426 1.00 78.12 717 GLU A N 1
ATOM 5838 C CA . GLU A 1 717 ? 81.984 -17.581 -151.669 1.00 78.12 717 GLU A CA 1
ATOM 5839 C C . GLU A 1 717 ? 82.314 -16.736 -152.909 1.00 78.12 717 GLU A C 1
ATOM 5841 O O . GLU A 1 717 ? 82.819 -17.274 -153.895 1.00 78.12 717 GLU A O 1
ATOM 5846 N N . LEU A 1 718 ? 82.112 -15.413 -152.857 1.00 71.38 718 LEU A N 1
ATOM 5847 C CA . LEU A 1 718 ? 82.473 -14.504 -153.951 1.00 71.38 718 LEU A CA 1
ATOM 5848 C C . LEU A 1 718 ? 83.985 -14.485 -154.232 1.00 71.38 718 LEU A C 1
ATOM 5850 O O . LEU A 1 718 ? 84.379 -14.437 -155.400 1.00 71.38 718 LEU A O 1
ATOM 5854 N N . PHE A 1 719 ? 84.842 -14.569 -153.210 1.00 74.38 719 PHE A N 1
ATOM 5855 C CA . PHE A 1 719 ? 86.289 -14.724 -153.400 1.00 74.38 719 PHE A CA 1
ATOM 5856 C C . PHE A 1 719 ? 86.640 -16.064 -154.068 1.00 74.38 719 PHE A C 1
ATOM 5858 O O . PHE A 1 719 ? 87.456 -16.086 -154.992 1.00 74.38 719 PHE A O 1
ATOM 5865 N N . ILE A 1 720 ? 85.997 -17.164 -153.663 1.00 77.50 720 ILE A N 1
ATOM 5866 C CA . ILE A 1 720 ? 86.212 -18.502 -154.242 1.00 77.50 720 ILE A CA 1
ATOM 5867 C C . ILE A 1 720 ? 85.724 -18.564 -155.698 1.00 77.50 720 ILE A C 1
ATOM 5869 O O . ILE A 1 720 ? 86.437 -19.084 -156.560 1.00 77.50 720 ILE A O 1
ATOM 5873 N N . GLU A 1 721 ? 84.551 -18.004 -156.013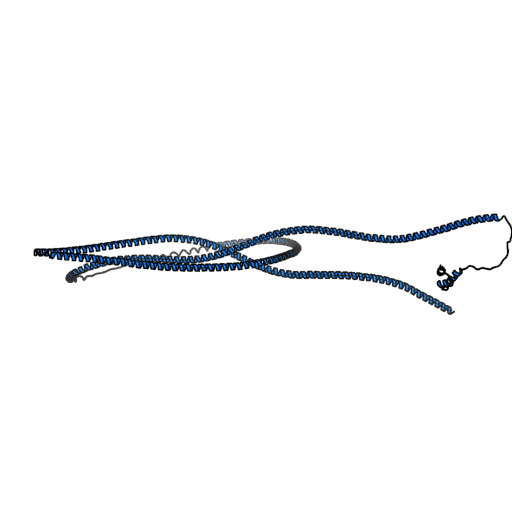 1.00 75.06 721 GLU A N 1
ATOM 5874 C CA . GLU A 1 721 ? 84.092 -17.864 -157.401 1.00 75.06 721 GLU A CA 1
ATOM 5875 C C . GLU A 1 721 ? 85.043 -16.992 -158.226 1.00 75.06 721 GLU A C 1
ATOM 5877 O O . GLU A 1 721 ? 85.333 -17.329 -159.374 1.00 75.06 721 GLU A O 1
ATOM 5882 N N . THR A 1 722 ? 85.576 -15.911 -157.648 1.00 72.69 722 THR A N 1
ATOM 5883 C CA . THR A 1 722 ? 86.506 -15.010 -158.343 1.00 72.69 722 THR A CA 1
ATOM 5884 C C . THR A 1 722 ? 87.835 -15.699 -158.672 1.00 72.69 722 THR A C 1
ATOM 5886 O O . THR A 1 722 ? 88.256 -15.625 -159.824 1.00 72.69 722 THR A O 1
ATOM 5889 N N . ASP A 1 723 ? 88.467 -16.441 -157.748 1.00 73.50 723 ASP A N 1
ATOM 5890 C CA . ASP A 1 723 ? 89.694 -17.213 -158.061 1.00 73.50 723 ASP A CA 1
ATOM 5891 C C . ASP A 1 723 ? 89.421 -18.299 -159.115 1.00 73.50 723 ASP A C 1
ATOM 5893 O O . ASP A 1 723 ? 90.179 -18.473 -160.072 1.00 73.50 723 ASP A O 1
ATOM 5897 N N . LYS A 1 724 ? 88.276 -18.985 -159.005 1.00 73.50 724 LYS A N 1
ATOM 5898 C CA . LYS A 1 724 ? 87.848 -20.013 -159.962 1.00 73.50 724 LYS A CA 1
ATOM 5899 C C . LYS A 1 724 ? 87.632 -19.438 -161.368 1.00 73.50 724 LYS A C 1
ATOM 5901 O O . LYS A 1 724 ? 88.061 -20.053 -162.345 1.00 73.50 724 LYS A O 1
ATOM 5906 N N . LYS A 1 725 ? 87.035 -18.245 -161.477 1.00 63.78 725 LYS A N 1
ATOM 5907 C CA . LYS A 1 725 ? 86.922 -17.475 -162.730 1.00 63.78 725 LYS A CA 1
ATOM 5908 C C . LYS A 1 725 ? 88.293 -17.039 -163.248 1.00 63.78 725 LYS A C 1
ATOM 5910 O O . LYS A 1 725 ? 88.536 -17.151 -164.445 1.00 63.78 725 LYS A O 1
ATOM 5915 N N . MET A 1 726 ? 89.191 -16.593 -162.369 1.00 59.97 726 MET A N 1
ATOM 5916 C CA . MET A 1 726 ? 90.535 -16.131 -162.734 1.00 59.97 726 MET A CA 1
ATOM 5917 C C . MET A 1 726 ? 91.381 -17.254 -163.353 1.00 59.97 726 MET A C 1
ATOM 5919 O O . MET A 1 726 ? 92.052 -17.033 -164.358 1.00 59.97 726 MET A O 1
ATOM 5923 N N . ARG A 1 727 ? 91.283 -18.485 -162.827 1.00 61.06 727 ARG A N 1
ATOM 5924 C CA . ARG A 1 727 ? 91.916 -19.674 -163.432 1.00 61.06 727 ARG A CA 1
ATOM 5925 C C . ARG A 1 727 ? 91.313 -20.021 -164.793 1.00 61.06 727 ARG A C 1
ATOM 5927 O O . ARG A 1 727 ? 92.051 -20.193 -165.756 1.00 61.06 727 ARG A O 1
ATOM 5934 N N . GLN A 1 728 ? 89.981 -20.031 -164.902 1.00 60.81 728 GLN A N 1
ATOM 5935 C CA . GLN A 1 728 ? 89.289 -20.256 -166.180 1.00 60.81 728 GLN A CA 1
ATOM 5936 C C . GLN A 1 728 ? 89.621 -19.192 -167.244 1.00 60.81 728 GLN A C 1
ATOM 5938 O O . GLN A 1 728 ? 89.519 -19.471 -168.435 1.00 60.81 728 GLN A O 1
ATOM 5943 N N . PHE A 1 729 ? 90.040 -17.992 -166.833 1.00 52.81 729 PHE A N 1
ATOM 5944 C CA . PHE A 1 729 ? 90.478 -16.923 -167.732 1.00 52.81 729 PHE A CA 1
ATOM 5945 C C . PHE A 1 729 ? 91.902 -17.132 -168.282 1.00 52.81 729 PHE A C 1
ATOM 5947 O O . PHE A 1 729 ? 92.217 -16.620 -169.353 1.00 52.81 729 PHE A O 1
ATOM 5954 N N . ALA A 1 730 ? 92.756 -17.894 -167.586 1.00 52.22 730 ALA A N 1
ATOM 5955 C CA . ALA A 1 730 ? 94.112 -18.206 -168.041 1.00 52.22 730 ALA A CA 1
ATOM 5956 C C . ALA A 1 730 ? 94.118 -19.286 -169.140 1.00 52.22 730 ALA A C 1
ATOM 5958 O O . ALA A 1 730 ? 94.726 -19.092 -170.193 1.00 52.22 730 ALA A O 1
ATOM 5959 N N . ASP A 1 731 ? 93.383 -20.384 -168.932 1.00 51.91 731 ASP A N 1
ATOM 5960 C CA . ASP A 1 731 ? 93.353 -21.525 -169.863 1.00 51.91 731 ASP A CA 1
ATOM 5961 C C . ASP A 1 731 ? 92.642 -21.205 -171.199 1.00 51.91 731 ASP A C 1
ATOM 5963 O O . ASP A 1 731 ? 92.857 -21.881 -172.205 1.00 51.91 731 ASP A O 1
ATOM 5967 N N . PHE A 1 732 ? 91.814 -20.154 -171.247 1.00 48.06 732 PHE A N 1
ATOM 5968 C CA . PHE A 1 732 ? 91.008 -19.792 -172.425 1.00 48.06 732 PHE A CA 1
ATOM 5969 C C . PHE A 1 732 ? 91.788 -19.054 -173.536 1.00 48.06 732 PHE A C 1
ATOM 5971 O O . PHE A 1 732 ? 91.251 -18.810 -174.614 1.00 48.06 732 PHE A O 1
ATOM 5978 N N . ILE A 1 733 ? 93.052 -18.681 -173.306 1.00 46.66 733 ILE A N 1
ATOM 5979 C CA . ILE A 1 733 ? 93.830 -17.830 -174.229 1.00 46.66 733 ILE A CA 1
ATOM 5980 C C . ILE A 1 733 ? 94.617 -18.627 -175.294 1.00 46.66 733 ILE A C 1
ATOM 5982 O O . ILE A 1 733 ? 95.042 -18.044 -176.291 1.00 46.66 733 ILE A O 1
ATOM 5986 N N . GLN A 1 734 ? 94.798 -19.948 -175.143 1.00 46.50 734 GLN A N 1
ATOM 5987 C CA . GLN A 1 734 ? 95.725 -20.723 -175.995 1.00 46.50 734 GLN A CA 1
ATOM 5988 C C . GLN A 1 734 ? 95.089 -21.457 -177.204 1.00 46.50 734 GLN A C 1
ATOM 5990 O O . GLN A 1 734 ? 95.815 -22.040 -178.006 1.00 46.50 734 GLN A O 1
ATOM 5995 N N . ALA A 1 735 ? 93.765 -21.393 -177.387 1.00 45.78 735 ALA A N 1
ATOM 5996 C CA . ALA A 1 735 ? 93.065 -21.832 -178.606 1.00 45.78 735 ALA A CA 1
ATOM 5997 C C . ALA A 1 735 ? 91.774 -20.999 -178.771 1.00 45.78 735 ALA A C 1
ATOM 5999 O O . ALA A 1 735 ? 90.835 -21.171 -178.005 1.00 45.78 735 ALA A O 1
ATOM 6000 N N . VAL A 1 736 ? 91.692 -19.973 -179.626 1.00 39.03 736 VAL A N 1
ATOM 6001 C CA . VAL A 1 736 ? 91.808 -20.006 -181.100 1.00 39.03 736 VAL A CA 1
ATOM 6002 C C . VAL A 1 736 ? 90.878 -21.063 -181.705 1.00 39.03 736 VAL A C 1
ATOM 6004 O O . VAL A 1 736 ? 91.261 -22.225 -181.781 1.00 39.03 736 VAL A O 1
ATOM 6007 N N . ASP A 1 737 ? 89.690 -20.658 -182.179 1.00 30.41 737 ASP A N 1
ATOM 6008 C CA . ASP A 1 737 ? 89.534 -20.345 -183.612 1.00 30.41 737 ASP A CA 1
ATOM 6009 C C . ASP A 1 737 ? 88.221 -19.583 -183.967 1.00 30.41 737 ASP A C 1
ATOM 6011 O O . ASP A 1 737 ? 87.256 -19.606 -183.210 1.00 30.41 737 ASP A O 1
ATOM 6015 N N . HIS A 1 738 ? 88.200 -18.956 -185.153 1.00 30.80 738 HIS A N 1
ATOM 6016 C CA . HIS A 1 738 ? 87.061 -18.408 -185.930 1.00 30.80 738 HIS A CA 1
ATOM 6017 C C . HIS A 1 738 ? 86.152 -17.248 -185.400 1.00 30.80 738 HIS A C 1
ATOM 6019 O O . HIS A 1 738 ? 85.427 -17.352 -184.419 1.00 30.80 738 HIS A O 1
ATOM 6025 N N . ASN A 1 739 ? 86.055 -16.201 -186.247 1.00 28.94 739 ASN A N 1
ATOM 6026 C CA . ASN A 1 739 ? 85.010 -15.152 -186.385 1.00 28.94 739 ASN A CA 1
ATOM 6027 C C . ASN A 1 739 ? 84.879 -13.967 -185.385 1.00 28.94 739 ASN A C 1
ATOM 6029 O O . ASN A 1 739 ? 84.013 -13.930 -184.518 1.00 28.94 739 ASN A O 1
ATOM 6033 N N . ASN A 1 740 ? 85.673 -12.917 -185.657 1.00 27.19 740 ASN A N 1
ATOM 6034 C CA . ASN A 1 740 ? 85.286 -11.530 -186.046 1.00 27.19 740 ASN A CA 1
ATOM 6035 C C . ASN A 1 740 ? 83.812 -11.031 -185.899 1.00 27.19 740 ASN A C 1
ATOM 6037 O O . ASN A 1 740 ? 82.900 -11.821 -186.137 1.00 27.19 740 ASN A O 1
ATOM 6041 N N . PRO A 1 741 ? 83.547 -9.694 -185.782 1.00 38.75 741 PRO A N 1
ATOM 6042 C CA . PRO A 1 741 ? 84.484 -8.550 -185.748 1.00 38.75 741 PRO A CA 1
ATOM 6043 C C . PRO A 1 741 ? 84.206 -7.475 -184.655 1.00 38.75 741 PRO A C 1
ATOM 6045 O O . PRO A 1 741 ? 83.273 -7.572 -183.862 1.00 38.75 741 PRO A O 1
ATOM 6048 N N . ILE A 1 742 ? 85.005 -6.396 -184.654 1.00 28.09 742 ILE A N 1
ATOM 6049 C CA . ILE A 1 742 ? 84.944 -5.241 -183.730 1.00 28.09 742 ILE A CA 1
ATOM 6050 C C . ILE A 1 742 ? 84.777 -3.902 -184.509 1.00 28.09 742 ILE A C 1
ATOM 6052 O O . ILE A 1 742 ? 85.195 -3.803 -185.658 1.00 28.09 742 ILE A O 1
ATOM 6056 N N . MET A 1 743 ? 84.223 -2.863 -183.849 1.00 31.00 743 MET A N 1
ATOM 6057 C CA . MET A 1 743 ? 84.175 -1.420 -184.227 1.00 31.00 743 MET A CA 1
ATOM 6058 C C . MET A 1 743 ? 83.328 -0.953 -185.444 1.00 31.00 743 MET A C 1
ATOM 6060 O O . MET A 1 743 ? 83.808 -1.006 -186.575 1.00 31.00 743 MET A O 1
ATOM 6064 N N . LYS A 1 744 ? 82.182 -0.266 -185.190 1.00 31.17 744 LYS A N 1
ATOM 6065 C CA . LYS A 1 744 ? 81.791 1.053 -185.792 1.00 31.17 744 LYS A CA 1
ATOM 6066 C C . LYS A 1 744 ? 80.407 1.615 -185.355 1.00 31.17 744 LYS A C 1
ATOM 6068 O O . LYS A 1 744 ? 79.506 0.870 -185.013 1.00 31.17 744 LYS A O 1
ATOM 6073 N N . GLN A 1 745 ? 80.277 2.949 -185.471 1.00 31.78 745 GLN A N 1
ATOM 6074 C CA . GLN A 1 745 ? 79.085 3.779 -185.807 1.00 31.78 745 GLN A CA 1
ATOM 6075 C C . GLN A 1 745 ? 77.777 3.803 -184.955 1.00 31.78 745 GLN A C 1
ATOM 6077 O O . GLN A 1 745 ? 76.858 3.032 -185.172 1.00 31.78 745 GLN A O 1
ATOM 6082 N N . VAL A 1 746 ? 77.635 4.874 -184.149 1.00 27.69 746 VAL A N 1
ATOM 6083 C CA . VAL A 1 746 ? 76.686 6.021 -184.317 1.00 27.69 746 VAL A CA 1
ATOM 6084 C C . VAL A 1 746 ? 75.150 5.799 -184.489 1.00 27.69 746 VAL A C 1
ATOM 6086 O O . VAL A 1 746 ? 74.707 5.298 -185.514 1.00 27.69 746 VAL A O 1
ATOM 6089 N N . LYS A 1 747 ? 74.373 6.492 -183.616 1.00 27.50 747 LYS A N 1
ATOM 6090 C CA . LYS A 1 747 ? 72.933 6.920 -183.682 1.00 27.50 747 LYS A CA 1
ATOM 6091 C C . LYS A 1 747 ? 71.802 5.892 -183.429 1.00 27.50 747 LYS A C 1
ATOM 6093 O O . LYS A 1 747 ? 71.857 4.761 -183.876 1.00 27.50 747 LYS A O 1
ATOM 6098 N N . GLY A 1 748 ? 70.706 6.403 -182.836 1.00 29.72 748 GLY A N 1
ATOM 6099 C CA . GLY A 1 748 ? 69.389 5.748 -182.665 1.00 29.72 748 GLY A CA 1
ATOM 6100 C C . GLY A 1 748 ? 69.317 4.900 -181.385 1.00 29.72 748 GLY A C 1
ATOM 6101 O O . GLY A 1 748 ? 70.098 3.973 -181.258 1.00 29.72 748 GLY A O 1
ATOM 6102 N N . SER A 1 749 ? 68.552 5.189 -180.324 1.00 26.88 749 SER A N 1
ATOM 6103 C CA . SER A 1 749 ? 67.177 5.711 -180.131 1.00 26.88 749 SER A CA 1
ATOM 6104 C C . SER A 1 749 ? 66.059 4.679 -180.320 1.00 26.88 749 SER A C 1
ATOM 6106 O O . SER A 1 749 ? 66.005 4.006 -181.340 1.00 26.88 749 SER A O 1
ATOM 6108 N N . ALA A 1 750 ? 65.115 4.711 -179.364 1.00 28.56 750 ALA A N 1
ATOM 6109 C CA . ALA A 1 750 ? 63.894 3.903 -179.217 1.00 28.56 750 ALA A CA 1
ATOM 6110 C C . ALA A 1 750 ? 64.091 2.429 -178.797 1.00 28.56 750 ALA A C 1
ATOM 6112 O O . ALA A 1 750 ? 64.990 1.762 -179.288 1.00 28.56 750 ALA A O 1
ATOM 6113 N N . VAL A 1 751 ? 63.282 1.848 -177.897 1.00 37.16 751 VAL A N 1
ATOM 6114 C CA . VAL A 1 751 ? 62.237 2.337 -176.949 1.00 37.16 751 VAL A CA 1
ATOM 6115 C C . VAL A 1 751 ? 62.165 1.221 -175.862 1.00 37.16 751 VAL A C 1
ATOM 6117 O O . VAL A 1 751 ? 62.286 0.057 -176.223 1.00 37.16 751 VAL A O 1
ATOM 6120 N N . ALA A 1 752 ? 62.221 1.434 -174.534 1.00 29.34 752 ALA A N 1
ATOM 6121 C CA . ALA A 1 752 ? 61.339 2.194 -173.620 1.00 29.34 752 ALA A CA 1
ATOM 6122 C C . ALA A 1 752 ? 59.894 1.619 -173.547 1.00 29.34 752 ALA A C 1
ATOM 6124 O O . ALA A 1 752 ? 59.543 0.835 -174.420 1.00 29.34 752 ALA A O 1
ATOM 6125 N N . PRO A 1 753 ? 59.026 1.977 -172.570 1.00 41.81 753 PRO A N 1
ATOM 6126 C CA . PRO A 1 753 ? 59.227 2.671 -171.285 1.00 41.81 753 PRO A CA 1
ATOM 6127 C C . PRO A 1 753 ? 59.576 1.670 -170.154 1.00 41.81 753 PRO A C 1
ATOM 6129 O O . PRO A 1 753 ? 59.235 0.500 -170.238 1.00 41.81 753 PRO A O 1
ATOM 6132 N N . LYS A 1 754 ? 60.403 1.993 -169.150 1.00 36.28 754 LYS A N 1
ATOM 6133 C CA . LYS A 1 754 ? 60.263 2.992 -168.059 1.00 36.28 754 LYS A CA 1
ATOM 6134 C C . LYS A 1 754 ? 59.121 2.642 -167.079 1.00 36.28 754 LYS A C 1
ATOM 6136 O O . LYS A 1 754 ? 57.999 2.475 -167.529 1.00 36.28 754 LYS A O 1
ATOM 6141 N N . ASN A 1 755 ? 59.359 2.407 -165.780 1.00 36.41 755 ASN A N 1
ATOM 6142 C CA . ASN A 1 755 ? 60.098 3.198 -164.762 1.00 36.41 755 ASN A CA 1
ATOM 6143 C C . ASN A 1 755 ? 59.306 4.445 -164.304 1.00 36.41 755 ASN A C 1
ATOM 6145 O O . ASN A 1 755 ? 58.529 4.987 -165.082 1.00 36.41 755 ASN A O 1
ATOM 6149 N N . ILE A 1 756 ? 59.614 4.924 -163.091 1.00 32.62 756 ILE A N 1
ATOM 6150 C CA . ILE A 1 756 ? 59.066 6.082 -162.361 1.00 32.62 756 ILE A CA 1
ATOM 6151 C C . ILE A 1 756 ? 57.765 5.777 -161.611 1.00 32.62 756 ILE A C 1
ATOM 6153 O O . ILE A 1 756 ? 56.717 5.605 -162.223 1.00 32.62 756 ILE A O 1
ATOM 6157 N N . ASN A 1 757 ? 57.811 5.885 -160.276 1.00 50.22 757 ASN A N 1
ATOM 6158 C CA . ASN A 1 757 ? 56.805 6.694 -159.580 1.00 50.22 757 ASN A CA 1
ATOM 6159 C C . ASN A 1 757 ? 57.270 7.368 -158.272 1.00 50.22 757 ASN A C 1
ATOM 6161 O O . ASN A 1 757 ? 56.510 7.545 -157.325 1.00 50.22 757 ASN A O 1
ATOM 6165 N N . GLU A 1 758 ? 58.486 7.920 -158.294 1.00 53.38 758 GLU A N 1
ATOM 6166 C CA . GLU A 1 758 ? 58.821 9.112 -157.491 1.00 53.38 758 GLU A CA 1
ATOM 6167 C C . GLU A 1 758 ? 57.828 10.269 -157.772 1.00 53.38 758 GLU A C 1
ATOM 6169 O O . GLU A 1 758 ? 57.508 11.070 -156.895 1.00 53.38 758 GLU A O 1
ATOM 6174 N N . ASN A 1 759 ? 57.226 10.282 -158.969 1.00 56.53 759 ASN A N 1
ATOM 6175 C CA . ASN A 1 759 ? 56.079 11.127 -159.288 1.00 56.53 759 ASN A CA 1
ATOM 6176 C C . ASN A 1 759 ? 54.801 10.795 -158.493 1.00 56.53 759 ASN A C 1
ATOM 6178 O O . ASN A 1 759 ? 54.027 11.714 -158.297 1.00 56.53 759 ASN A O 1
ATOM 6182 N N . VAL A 1 760 ? 54.563 9.585 -157.965 1.00 62.09 760 VAL A N 1
ATOM 6183 C CA . VAL A 1 760 ? 53.428 9.344 -157.041 1.00 62.09 760 VAL A CA 1
ATOM 6184 C C . VAL A 1 760 ? 53.702 9.984 -155.685 1.00 62.09 760 VAL A C 1
ATOM 6186 O O . VAL A 1 760 ? 52.825 10.654 -155.151 1.00 62.09 760 VAL A O 1
ATOM 6189 N N . LEU A 1 761 ? 54.934 9.884 -155.174 1.00 61.59 761 LEU A N 1
ATOM 6190 C CA . LEU A 1 761 ? 55.362 10.626 -153.982 1.00 61.59 761 LEU A CA 1
ATOM 6191 C C . LEU A 1 761 ? 55.198 12.144 -154.179 1.00 61.59 761 LEU A C 1
ATOM 6193 O O . LEU A 1 761 ? 54.746 12.831 -153.264 1.00 61.59 761 LEU A O 1
ATOM 6197 N N . ARG A 1 762 ? 55.483 12.667 -155.382 1.00 65.44 762 ARG A N 1
ATOM 6198 C CA . ARG A 1 762 ? 55.216 14.073 -155.725 1.00 65.44 762 ARG A CA 1
ATOM 6199 C C . ARG A 1 762 ? 53.725 14.383 -155.894 1.00 65.44 762 ARG A C 1
ATOM 6201 O O . ARG A 1 762 ? 53.272 15.371 -155.342 1.00 65.44 762 ARG A O 1
ATOM 6208 N N . THR A 1 763 ? 52.953 13.574 -156.615 1.00 68.81 763 THR A N 1
ATOM 6209 C CA . THR A 1 763 ? 51.536 13.839 -156.922 1.00 68.81 763 THR A CA 1
ATOM 6210 C C . THR A 1 763 ? 50.635 13.680 -155.700 1.00 68.81 763 THR A C 1
ATOM 6212 O O . THR A 1 763 ? 49.719 14.478 -155.542 1.00 68.81 763 THR A O 1
ATOM 6215 N N . VAL A 1 764 ? 50.905 12.736 -154.791 1.00 69.69 764 VAL A N 1
ATOM 6216 C CA . VAL A 1 764 ? 50.202 12.660 -153.496 1.00 69.69 764 VAL A CA 1
ATOM 6217 C C . VAL A 1 764 ? 50.447 13.935 -152.680 1.00 69.69 764 VAL A C 1
ATOM 6219 O O . VAL A 1 764 ? 49.499 14.497 -152.135 1.00 69.69 764 VAL A O 1
ATOM 6222 N N . ARG A 1 765 ? 51.685 14.449 -152.664 1.00 72.38 765 ARG A N 1
ATOM 6223 C CA . ARG A 1 765 ? 52.029 15.710 -151.984 1.00 72.38 765 ARG A CA 1
ATOM 6224 C C . ARG A 1 765 ? 51.419 16.933 -152.683 1.00 72.38 765 ARG A C 1
ATOM 6226 O O . ARG A 1 765 ? 50.746 17.717 -152.033 1.00 72.38 765 ARG A O 1
ATOM 6233 N N . GLU A 1 766 ? 51.503 17.034 -154.009 1.00 70.06 766 GLU A N 1
ATOM 6234 C CA . GLU A 1 766 ? 50.882 18.118 -154.788 1.00 70.06 766 GLU A CA 1
ATOM 6235 C C . GLU A 1 766 ? 49.343 18.128 -154.753 1.00 70.06 766 GLU A C 1
ATOM 6237 O O . GLU A 1 766 ? 48.752 19.179 -154.999 1.00 70.06 766 GLU A O 1
ATOM 6242 N N . LEU A 1 767 ? 48.680 16.990 -154.515 1.00 70.44 767 LEU A N 1
ATOM 6243 C CA . LEU A 1 767 ? 47.229 16.929 -154.292 1.00 70.44 767 LEU A CA 1
ATOM 6244 C C . LEU A 1 767 ? 46.872 17.310 -152.848 1.00 70.44 767 LEU A C 1
ATOM 6246 O O . LEU A 1 767 ? 45.900 18.037 -152.640 1.00 70.44 767 LEU A O 1
ATOM 6250 N N . SER A 1 768 ? 47.691 16.901 -151.874 1.00 71.00 768 SER A N 1
ATOM 6251 C CA . SER A 1 768 ? 47.584 17.332 -150.473 1.00 71.00 768 SER A CA 1
ATOM 6252 C C . SER A 1 768 ? 47.749 18.854 -150.339 1.00 71.00 768 SER A C 1
ATOM 6254 O O . SER A 1 768 ? 46.895 19.514 -149.752 1.00 71.00 768 SER A O 1
ATOM 6256 N N . ASP A 1 769 ? 48.769 19.443 -150.974 1.00 72.62 769 ASP A N 1
ATOM 6257 C CA . ASP A 1 769 ? 49.009 20.899 -151.008 1.00 72.62 769 ASP A CA 1
ATOM 6258 C C . ASP A 1 769 ? 47.900 21.679 -151.745 1.00 72.62 769 ASP A C 1
ATOM 6260 O O . ASP A 1 769 ? 47.757 22.890 -151.570 1.00 72.62 769 ASP A O 1
ATOM 6264 N N . LYS A 1 770 ? 47.089 20.993 -152.563 1.00 71.56 770 LYS A N 1
ATOM 6265 C CA . LYS A 1 770 ? 45.897 21.540 -153.238 1.00 71.56 770 LYS A CA 1
ATOM 6266 C C . LYS A 1 770 ? 44.590 21.222 -152.491 1.00 71.56 770 LYS A C 1
ATOM 6268 O O . LYS A 1 770 ? 43.514 21.480 -153.027 1.00 71.56 770 LYS A O 1
ATOM 6273 N N . GLY A 1 771 ? 44.670 20.705 -151.261 1.00 68.44 771 GLY A N 1
ATOM 6274 C CA . GLY A 1 771 ? 43.543 20.564 -150.334 1.00 68.44 771 GLY A CA 1
ATOM 6275 C C . GLY A 1 771 ? 42.663 19.322 -150.513 1.00 68.44 771 GLY A C 1
ATOM 6276 O O . GLY A 1 771 ? 41.525 19.337 -150.053 1.00 68.44 771 GLY A O 1
ATOM 6277 N N . TRP A 1 772 ? 43.147 18.269 -151.180 1.00 75.19 772 TRP A N 1
ATOM 6278 C CA . TRP A 1 772 ? 42.405 17.006 -151.341 1.00 75.19 772 TRP A CA 1
ATOM 6279 C C . TRP A 1 772 ? 42.626 16.082 -150.131 1.00 75.19 772 TRP A C 1
ATOM 6281 O O . TRP A 1 772 ? 43.731 16.021 -149.591 1.00 75.19 772 TRP A O 1
ATOM 6291 N N . THR A 1 773 ? 41.602 15.335 -149.704 1.00 77.69 773 THR A N 1
ATOM 6292 C CA . THR A 1 773 ? 41.702 14.454 -148.520 1.00 77.69 773 THR A CA 1
ATOM 6293 C C . THR A 1 773 ? 42.382 13.108 -148.817 1.00 77.69 773 THR A C 1
ATOM 6295 O O . THR A 1 773 ? 42.424 12.654 -149.962 1.00 77.69 773 THR A O 1
ATOM 6298 N N . SER A 1 774 ? 42.897 12.422 -147.784 1.00 72.06 774 SER A N 1
ATOM 6299 C CA . SER A 1 774 ? 43.586 11.122 -147.925 1.00 72.06 774 SER A CA 1
ATOM 6300 C C . SER A 1 774 ? 42.718 10.043 -148.579 1.00 72.06 774 SER A C 1
ATOM 6302 O O . SER A 1 774 ? 43.207 9.271 -149.402 1.00 72.06 774 SER A O 1
ATOM 6304 N N . ASP A 1 775 ? 41.427 10.029 -148.252 1.00 77.25 775 ASP A N 1
ATOM 6305 C CA . ASP A 1 775 ? 40.411 9.114 -148.776 1.00 77.25 775 ASP A CA 1
ATOM 6306 C C . ASP A 1 775 ? 40.053 9.420 -150.250 1.00 77.25 775 ASP A C 1
ATOM 6308 O O . ASP A 1 775 ? 39.925 8.522 -151.084 1.00 77.25 775 ASP A O 1
ATOM 6312 N N . GLU A 1 776 ? 39.992 10.699 -150.636 1.00 77.31 776 GLU A N 1
ATOM 6313 C CA . GLU A 1 776 ? 39.835 11.095 -152.044 1.00 77.31 776 GLU A CA 1
ATOM 6314 C C . GLU A 1 776 ? 41.070 10.753 -152.885 1.00 77.31 776 GLU A C 1
ATOM 6316 O O . GLU A 1 776 ? 40.925 10.223 -153.987 1.00 77.31 776 GLU A O 1
ATOM 6321 N N . ILE A 1 777 ? 42.277 11.007 -152.369 1.00 73.50 777 ILE A N 1
ATOM 6322 C CA . ILE A 1 777 ? 43.542 10.674 -153.041 1.00 73.50 777 ILE A CA 1
ATOM 6323 C C . ILE A 1 777 ? 43.679 9.149 -153.196 1.00 73.50 777 ILE A C 1
ATOM 6325 O O . ILE A 1 777 ? 43.990 8.679 -154.293 1.00 73.50 777 ILE A O 1
ATOM 6329 N N . SER A 1 778 ? 43.365 8.382 -152.144 1.00 76.88 778 SER A N 1
ATOM 6330 C CA . SER A 1 778 ? 43.284 6.912 -152.149 1.00 76.88 778 SER A CA 1
ATOM 6331 C C . SER A 1 778 ? 42.374 6.398 -153.271 1.00 76.88 778 SER A C 1
ATOM 6333 O O . SER A 1 778 ? 42.838 5.699 -154.179 1.00 76.88 778 SER A O 1
ATOM 6335 N N . ARG A 1 779 ? 41.105 6.834 -153.300 1.00 76.12 779 ARG A N 1
ATOM 6336 C CA . ARG A 1 779 ? 40.139 6.430 -154.337 1.00 76.12 779 ARG A CA 1
ATOM 6337 C C . ARG A 1 779 ? 40.521 6.890 -155.745 1.00 76.12 779 ARG A C 1
ATOM 6339 O O . ARG A 1 779 ? 40.203 6.197 -156.709 1.00 76.12 779 ARG A O 1
ATOM 6346 N N . LYS A 1 780 ? 41.183 8.045 -155.892 1.00 72.69 780 LYS A N 1
ATOM 6347 C CA . LYS A 1 780 ? 41.559 8.606 -157.203 1.00 72.69 780 LYS A CA 1
ATOM 6348 C C . LYS A 1 780 ? 42.780 7.923 -157.822 1.00 72.69 780 LYS A C 1
ATOM 6350 O O . LYS A 1 780 ? 42.835 7.813 -159.045 1.00 72.69 780 LYS A O 1
ATOM 6355 N N . LEU A 1 781 ? 43.737 7.489 -157.000 1.00 70.75 781 LEU A N 1
ATOM 6356 C CA . LEU A 1 781 ? 44.971 6.820 -157.434 1.00 70.75 781 LEU A CA 1
ATOM 6357 C C . LEU A 1 781 ? 44.914 5.286 -157.310 1.00 70.75 781 LEU A C 1
ATOM 6359 O O . LEU A 1 781 ? 45.830 4.616 -157.775 1.00 70.75 781 LEU A O 1
ATOM 6363 N N . MET A 1 782 ? 43.852 4.741 -156.704 1.00 70.38 782 MET A N 1
ATOM 6364 C CA . MET A 1 782 ? 43.690 3.319 -156.366 1.00 70.38 782 MET A CA 1
ATOM 6365 C C . MET A 1 782 ? 44.872 2.766 -155.554 1.00 70.38 782 MET A C 1
ATOM 6367 O O . MET A 1 782 ? 45.472 1.744 -155.882 1.00 70.38 782 MET A O 1
ATOM 6371 N N . MET A 1 783 ? 45.190 3.474 -154.469 1.00 67.00 783 MET A N 1
ATOM 6372 C CA . MET A 1 783 ? 46.221 3.119 -153.489 1.00 67.00 783 MET A CA 1
ATOM 6373 C C . MET A 1 783 ? 45.599 2.974 -152.097 1.00 67.00 783 MET A C 1
ATOM 6375 O O . MET A 1 783 ? 44.610 3.635 -151.802 1.00 67.00 783 MET A O 1
ATOM 6379 N N . ASP A 1 784 ? 46.188 2.151 -151.227 1.00 71.31 784 ASP A N 1
ATOM 6380 C CA . ASP A 1 784 ? 45.743 2.016 -149.832 1.00 71.31 784 ASP A CA 1
ATOM 6381 C C . ASP A 1 784 ? 45.796 3.362 -149.078 1.00 71.31 784 ASP A C 1
ATOM 6383 O O . ASP A 1 784 ? 46.772 4.113 -149.172 1.00 71.31 784 ASP A O 1
ATOM 6387 N N . GLU A 1 785 ? 44.754 3.659 -148.296 1.00 75.31 785 GLU A N 1
ATOM 6388 C CA . GLU A 1 785 ? 44.644 4.917 -147.552 1.00 75.31 785 GLU A CA 1
ATOM 6389 C C . GLU A 1 785 ? 45.758 5.056 -146.505 1.00 75.31 785 GLU A C 1
ATOM 6391 O O . GLU A 1 785 ? 46.263 6.158 -146.280 1.00 75.31 785 GLU A O 1
ATOM 6396 N N . ASN A 1 786 ? 46.204 3.946 -145.906 1.00 73.56 786 ASN A N 1
ATOM 6397 C CA . ASN A 1 786 ? 47.292 3.972 -144.927 1.00 73.56 786 ASN A CA 1
ATOM 6398 C C . ASN A 1 786 ? 48.630 4.331 -145.590 1.00 73.56 786 ASN A C 1
ATOM 6400 O O . ASN A 1 786 ? 49.396 5.120 -145.033 1.00 73.56 786 ASN A O 1
ATOM 6404 N N . ALA A 1 787 ? 48.881 3.844 -146.811 1.00 68.81 787 ALA A N 1
ATOM 6405 C CA . ALA A 1 787 ? 50.036 4.250 -147.611 1.00 68.81 787 ALA A CA 1
ATOM 6406 C C . ALA A 1 787 ? 49.981 5.743 -147.997 1.00 68.81 787 ALA A C 1
ATOM 6408 O O . ALA A 1 787 ? 50.996 6.436 -147.910 1.00 68.81 787 ALA A O 1
ATOM 6409 N N . VAL A 1 788 ? 48.801 6.273 -148.349 1.00 69.38 788 VAL A N 1
ATOM 6410 C CA . VAL A 1 788 ? 48.609 7.714 -148.614 1.00 69.38 788 VAL A CA 1
ATOM 6411 C C . VAL A 1 788 ? 48.893 8.551 -147.358 1.00 69.38 788 VAL A C 1
ATOM 6413 O O . VAL A 1 788 ? 49.664 9.510 -147.427 1.00 69.38 788 VAL A O 1
ATOM 6416 N N . ARG A 1 789 ? 48.359 8.162 -146.190 1.00 72.44 789 ARG A N 1
ATOM 6417 C CA . ARG A 1 789 ? 48.651 8.824 -144.901 1.00 72.44 789 ARG A CA 1
ATOM 6418 C C . ARG A 1 789 ? 50.143 8.794 -144.555 1.00 72.44 789 ARG A C 1
ATOM 6420 O O . ARG A 1 789 ? 50.673 9.795 -144.076 1.00 72.44 789 ARG A O 1
ATOM 6427 N N . LEU A 1 790 ? 50.834 7.684 -144.825 1.00 69.44 790 LEU A N 1
ATOM 6428 C CA . LEU A 1 790 ? 52.274 7.554 -144.583 1.00 69.44 790 LEU A CA 1
ATOM 6429 C C . LEU A 1 790 ? 53.099 8.516 -145.462 1.00 69.44 790 LEU A C 1
ATOM 6431 O O . LEU A 1 790 ? 54.067 9.104 -144.986 1.00 69.44 790 LEU A O 1
ATOM 6435 N N . ILE A 1 791 ? 52.701 8.730 -146.721 1.00 65.69 791 ILE A N 1
ATOM 6436 C CA . ILE A 1 791 ? 53.373 9.658 -147.653 1.00 65.69 791 ILE A CA 1
ATOM 6437 C C . ILE A 1 791 ? 53.174 11.133 -147.257 1.00 65.69 791 ILE A C 1
ATOM 6439 O O . ILE A 1 791 ? 54.099 11.939 -147.422 1.00 65.69 791 ILE A O 1
ATOM 6443 N N . ILE A 1 792 ? 51.995 11.476 -146.725 1.00 70.19 792 ILE A N 1
ATOM 6444 C CA . ILE A 1 792 ? 51.659 12.826 -146.236 1.00 70.19 792 ILE A CA 1
ATOM 6445 C C . ILE A 1 792 ? 52.405 13.135 -144.926 1.00 70.19 792 ILE A C 1
ATOM 6447 O O . ILE A 1 792 ? 53.016 14.191 -144.796 1.00 70.19 792 ILE A O 1
ATOM 6451 N N . ASN A 1 793 ? 52.435 12.195 -143.975 1.00 67.62 793 ASN A N 1
ATOM 6452 C CA . ASN A 1 793 ? 53.040 12.409 -142.652 1.00 67.62 793 ASN A CA 1
ATOM 6453 C C . ASN A 1 793 ? 54.585 12.351 -142.630 1.00 67.62 793 ASN A C 1
ATOM 6455 O O . ASN A 1 793 ? 55.187 12.532 -141.575 1.00 67.62 793 ASN A O 1
ATOM 6459 N N . THR A 1 794 ? 55.250 12.097 -143.762 1.00 58.19 794 THR A N 1
ATOM 6460 C CA . THR A 1 794 ? 56.720 11.940 -143.865 1.00 58.19 794 THR A CA 1
ATOM 6461 C C . THR A 1 794 ? 57.427 13.159 -144.477 1.00 58.19 794 THR A C 1
ATOM 6463 O O . THR A 1 794 ? 58.421 13.021 -145.194 1.00 58.19 794 THR A O 1
ATOM 6466 N N . SER A 1 795 ? 56.918 14.369 -144.222 1.00 44.09 795 SER A N 1
ATOM 6467 C CA . SER A 1 795 ? 57.514 15.624 -144.715 1.00 44.09 795 SER A CA 1
ATOM 6468 C C . SER A 1 795 ? 57.313 16.827 -143.779 1.00 44.09 795 SER A C 1
ATOM 6470 O O . SER A 1 795 ? 56.803 17.864 -144.195 1.00 44.09 795 SER A O 1
ATOM 6472 N N . SER A 1 796 ? 57.744 16.705 -142.520 1.00 41.78 796 SER A N 1
ATOM 6473 C CA . SER A 1 796 ? 57.934 17.853 -141.617 1.00 41.78 796 SER A CA 1
ATOM 6474 C C . SER A 1 796 ? 59.174 17.680 -140.724 1.00 41.78 796 SER A C 1
ATOM 6476 O O . SER A 1 796 ? 59.063 17.377 -139.533 1.00 41.78 796 SER A O 1
ATOM 6478 N N . LEU A 1 797 ? 60.349 17.855 -141.332 1.00 33.44 797 LEU A N 1
ATOM 6479 C CA . LEU A 1 797 ? 61.643 18.089 -140.684 1.00 33.44 797 LEU A CA 1
ATOM 6480 C C . LEU A 1 797 ? 62.393 19.123 -141.541 1.00 33.44 797 LEU A C 1
ATOM 6482 O O . LEU A 1 797 ? 62.390 18.920 -142.777 1.00 33.44 797 LEU A O 1
#

Sequence (797 aa):
MIVNIITCVVCLVMLILFRKLDRTNMKMAKLRRYSSRLFDEFKKLAETENRRFSDATIEMDILIKKSNALAKNINTSVRDIEAKLQGLDIEKTNLMKVEDDIRVISQSARDVNKQIEFIAGSKDSFAELSHNISYVKESIKSLKNESAEILQNFNNRLKEKSREIMAEFTDQVSRLRESIENKDDILINNSRQKIIDLTETFERSLSDMDQRVTDTGEILLQNFKMKIDGVAKSVEGAANLNNQIEMMKINSADLESRIFSEIKERSSEIESGINKSIDTLYEKLQQYDSEFDEKKGDLLSRFQNDIDKLYHKLNTVEANVNESKSKLVKTFEIEVDKVRNELDNLSIHAITKRDEIVQASRREAEGVKKDIEDFESRFMEFETRLMDLAESKNEEIRKNREQFEDSITAQTQRARDEFSVMDQRLSDIKTDVLDKAKDEFSAMDRRLSDIKTDVLGKAKDEFSAMDRRLSDIKSEVLNYEEQSKIFSRTETMMRDVSDSIEQLNRMLQDSQKEAQHLEKFLADIDYIKELAKEFDREIRSYQNRKEKLTDIESEIRTLQEMNDLATEKTAGFQDQFAKIDTVSSRIDALMGSYSGLESRIRELHEYEDVIAHNLDSVNKADILIQAVEGKINTFQKVVDRSEKRVDKINLQLRGAEENYLILKTRESEIKEIKDKFNELDGLSEIMEARVKQIQAMFSKVETLRDEITSTDNRLQELFIETDKKMRQFADFIQAVDHNNPIMKQVKGSAVAPKNINENVLRTVRELSDKGWTSDEISRKLMMDENAVRLIINTSSL

Foldseek 3Di:
DVVVVVVVVVVVVVVVVVVVVVVVVVVVVVVVVVVVVVVVVVVVVVVVVVVVVVVVVVVVVVVVVVVVVVVVVVVVVVVVVVVVVVVVVVVVVVVVVVVVVVVVVVVVVVVVVVVVVVVVVVVVVVVVVVVVVVVVVVVVVVVVVVVVVVVVVVVVVVVVVVVVVVVVVVVVVVVVVVVVVVVVVVVVVVVVVVVVVVVVVVVVVVVVVVVVVVVVVVVVVVVVVVVVVVVVVDPDDPPVVVVVVVVVVVVVVVVVVVVVVVVVVVVVVVVVVVVVVVVVVVVVVVVVVVVVVVVVVVVVVVVVVVVVVVVVVVVVVVVVVVVVVVVVVVVVVVVVVVVVVVVVVCVVVVVVVVVVVVVVVVVVVVVVVVVVVVVVVVVVVVVVVVVVVVVVVVVVVVVVVVVVVVVCVVVVVVVVVVVVVVVVVVVVVVVVVVVVVVVVVVVVVVVVVPVVPPVPPPPPDPPPPDDPPPPDPDDDDDYDYDYDDYYDDDDDPPPVVPVVVVVVVVVVVVVVVVVVVVVVVVVVVVVVVVVVVVVVVVVVVVVVVVVVVVVVVVVVVVVVVVVVVVVVVVVVVVVVVVVVVVVVVVVVVVVVVVVVVVVVVVVVVVVVVVVVVVVVVVVVVVVVVVVVVVVVVVVVVVVVVVVVVVVVVVVVVVVVVVVVVVVVVVVVVVVVVVVVVVVVVVVVVVVVVVVVVVVVVVVVVVVVVVVVVVVVVVVVVVVVVVVVVVVVVVVVPPDDDDDDDDDDDDDDDDDDDDDDDVVVLVVLVVVVVVPDDLVRNCVVVVHDSVVSVVSNVPPDD

pLDDT: mean 75.02, std 13.81, range [26.88, 94.06]

Mean predicted aligned error: 25.98 Å

Radius of gyration: 101.35 Å; Cα contacts (8 Å, |Δi|>4): 23; chains: 1; bounding box: 191×138×307 Å

Secondary structure (DSSP, 8-state):
-HHHHHHHHHHHHHHHHHHHHHHHHHHHHHHHHHHHHHHHHHHHHHHHHHHHHHHHHHHHHHHHHHHHHHHHHHHHHHHHHHHHHHHHHHHHHHHHHHHHHHHHHHHHHHHHHHHHHHHHHHHHHHHHHHHHHHHHHHHHHHHHHHHHHHHHHHHHHHHHHHHHHHHHHHHHHHHHHHHHHHHHHHHHHHHHHHHHHHHHHHHHHHHHHHHHHHHHHHHHHHHHHHHHHHHTT----TTHHHHHHHHHHHHHHHHHHHHHHHHHHHHHHHHHHHHHHHHHHHHHHHHHHHHHHHHHHHHHHHHHHHHHHHHHHHHHHHHHHHHHHHHHHHHHHHHHHHHHHHHHHHHHHHHHHHHHHHHHHHHHHHHHHHHHHHHHHHHHHHHHHHHHHHHHHHHHHHHHHHHHHHHHHHHHHHHHHHHHHHHHHHHHHHHHHHHHHHHHHHHHHHHHHHHHHHTTTTTSSGGGSSTTSSS----------------------SSTTTHHHHHHHHHHHHHHHHHHHHHHHHHHHHHHHHHHHHHHHHHHHHHHHHHHHHHHHHHHHHHHHHHHHHHHHHHHHHHHHHHHHHHHHHHHHHHHHHHHHHHHHHHHHHHHHHHHHHHHHHHHHHHHHHHHHHHHHHHHHHHHHHHHHHHHHHHHHHHHHHHHHHHHHHHHHHHHHHHHHHHHHHHHHHHHHHHHHHHHHHHHHHHHHHHHHHHHHHHHHHHHHHHHHHHHHHHTTS-----------------------HHHHHHHHHHHTTT--HHHHHHHHT--HHHHHHHHTT---